Protein AF-0000000085042280 (afdb_homodimer)

Foldseek 3Di:
DVVVVVVVVVVVVVPPVPPVVLDADELQNLLVLLLVQPVVLVVLVVVLVVLVVQLVVLVVLQDKDKDKDKDKDWDAAFDQAPVPRDTDGDIWIKMKIKMKIKGWPAQLCLSVLSSLLSVLLSLLSVLVSLLVSVVLSLQLNLLLLQLVLLVVVLVLLVVLLVVLVVVLVLVVVCVVVVNDDPVQNVLSVVSNVVSVVSSVVSVVSSVVSLVSSCVSSVPPDSPSHHHDDPDPPDDPPPPVDPDDLVLLLVLLCVDRSNLVSLVSNLSSLVSVLSSLVSNQAKIKMKMKMKMFMAIQCCADPVRHGDDPVVRRVVRIDMDIDMDIDHDDDDPCVSVVVSVVSVVVSVVSVVVSVVVSVVSSVVSVVLSVVLVVLVVQLVVLVVQLVVLVVVLVVLVVCVSVVNDGPVSNSVSSVSNSVSVSSNSVSVSVNVSSVVVSCVSNVVCPHPSD/DVVVVVVVVVVVVVPPVVPVVLDADELQNLLVLLLVQPVVLVVLVVVLVVLVVQLVVLVVLQDKDKDKDKDKDWDAAFDQFPPPRHTDHDIWMKMKIKMKMKGWPAQLCLSVLSSLLSVLLSLLSVLVSLLVSVVLSLQLVLLLLQLVLLVVLLVLLVVLLVVLVVVLVLVVVCVVVVNDDPVQNVVSVVSNVVSVVSSVVSVVSSVVSLVSSCVSSVPPDSPSHHH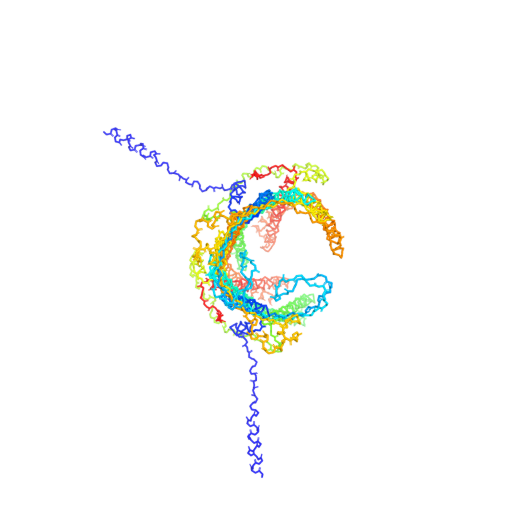DDPPPDDDVPCPVDPDDLVLLLVLLCVPRSNLVSLVSNLSSLVSVLSSLVSNQAKIKMKMKMKMFMAIQCCADPVRHGDDPVVRRVVRIDIDIDMDIGHDDDDPCVSVVVSVVSVVVSVVSVVVSVVVSVVSSVVSVVLSVVLVVLVVVLVVLVVQLVVLVVVLVVLVVCVSVVNDGPVSNSVSSVSNSVSVSSSSVSVSVNVSSVVVSCVSNVVCPHPSD

Nearest PDB structures (foldseek):
  2xmn-assembly1_C  TM=8.698E-01  e=1.577E-19  Escherichia coli K-12
  1ek9-assembly1_A  TM=8.732E-01  e=2.210E-19  Escherichia coli
  2wmz-assembly1_B  TM=8.559E-01  e=6.378E-19  Escherichia coli K-12
  2vdd-assembly1_A  TM=7.952E-01  e=4.599E-18  Escherichia coli K-12
  5ng5-assembly1_F  TM=7.543E-01  e=1.772E-17  Escherichia coli

Sequence (896 aa):
MALKLKAFLLLLSFFTLKVQAQSSWSLEECVAYAMVHNLEVKDFEYVSQSGKENYRQSIRNLLPRIDASTGYNINYGRSTDPFTNDVVTNEFFSNGYSLSSSIDLFQGFLKMNAIKTSRFIYEANLQETLQQKYLLAFRVMRAFYDVRFYEELVEVAKGQTEVSQANYSLVKRQIELGLKAGADLYESESLLLSDKLNLTQSENKLELAKLQLMQEMNLEDRDNFYVARKKQEDGFQQVFQAIHTDSIYQQAENFLPLLKAQEFRINAARKQIDVNRAYLYPSLSLYANIGTGYFQTTRDTLGNTIEFRNQIRDNTYRAVGLSLNIPISRGWSTRSRIKQSKIDLLRVENNFEIQKQTVYNDIQQLVVENKALQNEYAQSLQKVKAQELTFLIAQRRYEKGLISILELTSAKNLFSAAQNENLEVGLRLEVNNSTIDFYRGVSLFNIQMALKLKAFLLLLSFFTLKVQAQSSWSLEECVAYAMVHNLEVKDFEYVSQSGKENYRQSIRNLLPRIDASTGYNINYGRSTDPFTNDVVTNEFFSNGYSLSSSIDLFQGFLKMNAIKTSRFIYEANLQETLQQKYLLAFRVMRAFYDVRFYEELVEVAKGQTEVSQANYSLVKRQIELGLKAGADLYESESLLLSDKLNLTQSENKLELAKLQLMQEMNLEDRDNFYVARKKQEDGFQQVFQAIHTDSIYQQAENFLPLLKAQEFRINAARKQIDVNRAYLYPSLSLYANIGTGYFQTTRDTLGNTIEFRNQIRDNTYRAVGLSLNIPISRGWSTRSRIKQSKIDLLRVENNFEIQKQTVYNDIQQLVVENKALQNEYAQSLQKVKAQELTFLIAQRRYEKGLISILELTSAKNLFSAAQNENLEVGLRLEVNNSTIDFYRGVSLFNIQ

InterPro domains:
  IPR003423 Outer membrane efflux protein [PF02321] (48-215)
  IPR003423 Outer membrane efflux protein [PF02321] (249-428)
  IPR051906 Outer membrane protein TolC-like [PTHR30026] (8-426)

Organism: Cyclobacterium marinum (strain ATCC 25205 / DSM 745 / LMG 13164 / NCIMB 1802) (NCBI:txid880070)

Structure (mmCIF, N/CA/C/O backbone):
data_AF-0000000085042280-model_v1
#
loop_
_entity.id
_entity.type
_entity.pdbx_description
1 polymer 'Outer membrane efflux protein'
#
loop_
_atom_site.group_PDB
_atom_site.id
_atom_site.type_symbol
_atom_site.label_atom_id
_atom_site.label_alt_id
_atom_site.label_comp_id
_atom_site.label_asym_id
_atom_site.label_entity_id
_atom_site.label_seq_id
_atom_site.pdbx_PDB_ins_code
_atom_site.Cartn_x
_atom_site.Cartn_y
_atom_site.Cartn_z
_atom_site.occupancy
_atom_site.B_iso_or_equiv
_atom_site.auth_seq_id
_atom_site.auth_comp_id
_atom_site.auth_asym_id
_atom_site.auth_atom_id
_atom_site.pdbx_PDB_model_num
ATOM 1 N N . MET A 1 1 ? 68.188 2.35 35.125 1 42.44 1 MET A N 1
ATOM 2 C CA . MET A 1 1 ? 67.312 3.438 35.438 1 42.44 1 MET A CA 1
ATOM 3 C C . MET A 1 1 ? 66.812 4.16 34.156 1 42.44 1 MET A C 1
ATOM 5 O O . MET A 1 1 ? 65.688 4.648 34.094 1 42.44 1 MET A O 1
ATOM 9 N N . ALA A 1 2 ? 67.875 4.293 33.188 1 55.91 2 ALA A N 1
ATOM 10 C CA . ALA A 1 2 ? 67.688 5.047 31.953 1 55.91 2 ALA A CA 1
ATOM 11 C C . ALA A 1 2 ? 66.75 4.27 31 1 55.91 2 ALA A C 1
ATOM 13 O O . ALA A 1 2 ? 66 4.867 30.234 1 55.91 2 ALA A O 1
ATOM 14 N N . LEU A 1 3 ? 66.812 2.889 30.906 1 48.94 3 LEU A N 1
ATOM 15 C CA . LEU A 1 3 ? 65.938 2.109 30.047 1 48.94 3 LEU A CA 1
ATOM 16 C C . LEU A 1 3 ? 64.5 2.111 30.562 1 48.94 3 LEU A C 1
ATOM 18 O O . LEU A 1 3 ? 63.594 2.137 29.781 1 48.94 3 LEU A O 1
ATOM 22 N N . LYS A 1 4 ? 64.438 2.146 31.969 1 53.59 4 LYS A N 1
ATOM 23 C CA . LYS A 1 4 ? 63.062 2.195 32.531 1 53.59 4 LYS A CA 1
ATOM 24 C C . LYS A 1 4 ? 62.406 3.557 32.312 1 53.59 4 LYS A C 1
ATOM 26 O O . LYS A 1 4 ? 61.188 3.646 32.125 1 53.59 4 LYS A O 1
ATOM 31 N N . LEU A 1 5 ? 63.375 4.66 32.281 1 55.28 5 LEU A N 1
ATOM 32 C CA . LEU A 1 5 ? 62.812 5.973 32 1 55.28 5 LEU A CA 1
ATOM 33 C C . LEU A 1 5 ? 62.344 6.078 30.562 1 55.28 5 LEU A C 1
ATOM 35 O O . LEU A 1 5 ? 61.312 6.66 30.266 1 55.28 5 LEU A O 1
ATOM 39 N N . LYS A 1 6 ? 63.156 5.461 29.531 1 58.25 6 LYS A N 1
ATOM 40 C CA . LYS A 1 6 ? 62.781 5.508 28.125 1 58.25 6 LYS A CA 1
ATOM 41 C C . LYS A 1 6 ? 61.531 4.668 27.859 1 58.25 6 LYS A C 1
ATOM 43 O O . LYS A 1 6 ? 60.656 5.055 27.062 1 58.25 6 LYS A O 1
ATOM 48 N N . ALA A 1 7 ? 61.469 3.604 28.594 1 56.84 7 ALA A N 1
ATOM 49 C CA . ALA A 1 7 ? 60.25 2.791 28.453 1 56.84 7 ALA A CA 1
ATOM 50 C C . ALA A 1 7 ? 59.062 3.504 29.047 1 56.84 7 ALA A C 1
ATOM 52 O O . ALA A 1 7 ? 57.969 3.441 28.484 1 56.84 7 ALA A O 1
ATOM 53 N N . PHE A 1 8 ? 59.375 4.211 30.25 1 52.81 8 PHE A N 1
ATOM 54 C CA . PHE A 1 8 ? 58.281 4.961 30.859 1 52.81 8 PHE A CA 1
ATOM 55 C C . PHE A 1 8 ? 57.875 6.133 29.984 1 52.81 8 PHE A C 1
ATOM 57 O O . PHE A 1 8 ? 56.688 6.402 29.812 1 52.81 8 PHE A O 1
ATOM 64 N N . LEU A 1 9 ? 58.969 6.789 29.375 1 54.84 9 LEU A N 1
ATOM 65 C CA . LEU A 1 9 ? 58.625 7.887 28.469 1 54.84 9 LEU A CA 1
ATOM 66 C C . LEU A 1 9 ? 57.938 7.367 27.219 1 54.84 9 LEU A C 1
ATOM 68 O O . LEU A 1 9 ? 57 8 26.703 1 54.84 9 LEU A O 1
ATOM 72 N N . LEU A 1 10 ? 58.344 6.176 26.656 1 54.81 10 LEU A N 1
ATOM 73 C CA . LEU A 1 10 ? 57.625 5.59 25.531 1 54.81 10 LEU A CA 1
ATOM 74 C C . LEU A 1 10 ? 56.219 5.191 25.953 1 54.81 10 LEU A C 1
ATOM 76 O O . LEU A 1 10 ? 55.25 5.352 25.172 1 54.81 10 LEU A O 1
ATOM 80 N N . LEU A 1 11 ? 56.125 4.684 27.219 1 52.94 11 LEU A N 1
ATOM 81 C CA . LEU A 1 11 ? 54.781 4.336 27.688 1 52.94 11 LEU A CA 1
ATOM 82 C C . LEU A 1 11 ? 53.938 5.586 27.891 1 52.94 11 LEU A C 1
ATOM 84 O O . LEU A 1 11 ? 52.75 5.578 27.641 1 52.94 11 LEU A O 1
ATOM 88 N N . LEU A 1 12 ? 54.656 6.656 28.391 1 48.94 12 LEU A N 1
ATOM 89 C CA . LEU A 1 12 ? 53.875 7.887 28.547 1 48.94 12 LEU A CA 1
ATOM 90 C C . LEU A 1 12 ? 53.438 8.438 27.203 1 48.94 12 LEU A C 1
ATOM 92 O O . LEU A 1 12 ? 52.406 9.117 27.109 1 48.94 12 LEU A O 1
ATOM 96 N N . SER A 1 13 ? 54.344 8.242 26.141 1 49.34 13 SER A N 1
ATOM 97 C CA . SER A 1 13 ? 53.938 8.82 24.875 1 49.34 13 SER A CA 1
ATOM 98 C C . SER A 1 13 ? 52.688 8.141 24.344 1 49.34 13 SER A C 1
ATOM 100 O O . SER A 1 13 ? 52 8.68 23.469 1 49.34 13 SER A O 1
ATOM 102 N N . PHE A 1 14 ? 52.531 6.871 24.688 1 48.53 14 PHE A N 1
ATOM 103 C CA . PHE A 1 14 ? 51.375 6.238 24.078 1 48.53 14 PHE A CA 1
ATOM 104 C C . PHE A 1 14 ? 50.094 6.734 24.734 1 48.53 14 PHE A C 1
ATOM 106 O O . PHE A 1 14 ? 49 6.32 24.359 1 48.53 14 PHE A O 1
ATOM 113 N N . PHE A 1 15 ? 50.312 7.254 25.984 1 40.38 15 PHE A N 1
ATOM 114 C CA . PHE A 1 15 ? 49.031 7.754 26.484 1 40.38 15 PHE A CA 1
ATOM 115 C C . PHE A 1 15 ? 48.625 9.016 25.75 1 40.38 15 PHE A C 1
ATOM 117 O O . PHE A 1 15 ? 48.844 10.133 26.234 1 40.38 15 PHE A O 1
ATOM 124 N N . THR A 1 16 ? 49.031 9.195 24.484 1 39.69 16 THR A N 1
ATOM 125 C CA . THR A 1 16 ? 48.25 10.242 23.859 1 39.69 16 THR A CA 1
ATOM 126 C C . THR A 1 16 ? 46.781 10.117 24.234 1 39.69 16 THR A C 1
ATOM 128 O O . THR A 1 16 ? 46.156 9.07 24 1 39.69 16 THR A O 1
ATOM 131 N N . LEU A 1 17 ? 46.438 10.711 25.344 1 38.81 17 LEU A N 1
ATOM 132 C CA . LEU A 1 17 ? 45.031 11 25.578 1 38.81 17 LEU A CA 1
ATOM 133 C C . LEU A 1 17 ? 44.312 11.391 24.281 1 38.81 17 LEU A C 1
ATOM 135 O O . LEU A 1 17 ? 44.719 12.359 23.625 1 38.81 17 LEU A O 1
ATOM 139 N N . LYS A 1 18 ? 43.938 10.445 23.516 1 38.09 18 LYS A N 1
ATOM 140 C CA . LYS A 1 18 ? 42.906 10.828 22.578 1 38.09 18 LYS A CA 1
ATOM 141 C C . LYS A 1 18 ? 41.938 11.828 23.219 1 38.09 18 LYS A C 1
ATOM 143 O O . LYS A 1 18 ? 41.156 11.469 24.125 1 38.09 18 LYS A O 1
ATOM 148 N N . VAL A 1 19 ? 42.344 12.945 23.578 1 36.34 19 VAL A N 1
ATOM 149 C CA . VAL A 1 19 ? 41.25 13.914 23.719 1 36.34 19 VAL A CA 1
ATOM 150 C C . VAL A 1 19 ? 40.156 13.586 22.719 1 36.34 19 VAL A C 1
ATOM 152 O O . VAL A 1 19 ? 40.344 13.695 21.5 1 36.34 19 VAL A O 1
ATOM 155 N N . GLN A 1 20 ? 39.469 12.516 22.938 1 39.38 20 GLN A N 1
ATOM 156 C CA . GLN A 1 20 ? 38.219 12.391 22.203 1 39.38 20 GLN A CA 1
ATOM 157 C C . GLN A 1 20 ? 37.562 13.75 22.031 1 39.38 20 GLN A C 1
ATOM 159 O O . GLN A 1 20 ? 37.094 14.344 23 1 39.38 20 GLN A O 1
ATOM 164 N N . ALA A 1 21 ? 38.219 14.656 21.328 1 39.91 21 ALA A N 1
ATOM 165 C CA . ALA A 1 21 ? 37.438 15.836 20.906 1 39.91 21 ALA A CA 1
ATOM 166 C C . ALA A 1 21 ? 35.938 15.562 20.922 1 39.91 21 ALA A C 1
ATOM 168 O O . ALA A 1 21 ? 35.5 14.516 20.453 1 39.91 21 ALA A O 1
ATOM 169 N N . GLN A 1 22 ? 35.219 15.875 21.922 1 49.44 22 GLN A N 1
ATOM 170 C CA . GLN A 1 22 ? 33.781 15.875 21.906 1 49.44 22 GLN A CA 1
ATOM 171 C C . GLN A 1 22 ? 33.25 16.094 20.5 1 49.44 22 GLN A C 1
ATOM 173 O O . GLN A 1 22 ? 33.312 17.203 19.969 1 49.44 22 GLN A O 1
ATOM 178 N N . SER A 1 23 ? 33.406 15.25 19.594 1 57.81 23 SER A N 1
ATOM 179 C CA . SER A 1 23 ? 33.25 15.312 18.141 1 57.81 23 SER A CA 1
ATOM 180 C C . SER A 1 23 ? 31.875 15.812 17.75 1 57.81 23 SER A C 1
ATOM 182 O O . SER A 1 23 ? 30.859 15.242 18.156 1 57.81 23 SER A O 1
ATOM 184 N N . SER A 1 24 ? 31.672 17.016 17.594 1 81.12 24 SER A N 1
ATOM 185 C CA . SER A 1 24 ? 30.469 17.656 17.047 1 81.12 24 SER A CA 1
ATOM 186 C C . SER A 1 24 ? 30.062 17.016 15.719 1 81.12 24 SER A C 1
ATOM 188 O O . SER A 1 24 ? 30.922 16.75 14.867 1 81.12 24 SER A O 1
ATOM 190 N N . TRP A 1 25 ? 28.891 16.453 15.719 1 87.06 25 TRP A N 1
ATOM 191 C CA . TRP A 1 25 ? 28.344 15.773 14.547 1 87.06 25 TRP A CA 1
ATOM 192 C C . TRP A 1 25 ? 27.797 16.766 13.531 1 87.06 25 TRP A C 1
ATOM 194 O O . TRP A 1 25 ? 26.984 17.625 13.867 1 87.06 25 TRP A O 1
ATOM 204 N N . SER A 1 26 ? 28.375 16.719 12.344 1 89.56 26 SER A N 1
ATOM 205 C CA . SER A 1 26 ? 27.766 17.469 11.234 1 89.56 26 SER A CA 1
ATOM 206 C C . SER A 1 26 ? 26.594 16.703 10.641 1 89.56 26 SER A C 1
ATOM 208 O O . SER A 1 26 ? 26.406 15.516 10.922 1 89.56 26 SER A O 1
ATOM 210 N N . LEU A 1 27 ? 25.781 17.406 9.898 1 90.31 27 LEU A N 1
ATOM 211 C CA . LEU A 1 27 ? 24.656 16.766 9.25 1 90.31 27 LEU A CA 1
ATOM 212 C C . LEU A 1 27 ? 25.109 15.594 8.375 1 90.31 27 LEU A C 1
ATOM 214 O O . LEU A 1 27 ? 24.516 14.508 8.422 1 90.31 27 LEU A O 1
ATOM 218 N N . GLU A 1 28 ? 26.188 15.734 7.598 1 89 28 GLU A N 1
ATOM 219 C CA . GLU A 1 28 ? 26.703 14.703 6.699 1 89 28 GLU A CA 1
ATOM 220 C C . GLU A 1 28 ? 27.156 13.477 7.48 1 89 28 GLU A C 1
ATOM 222 O O . GLU A 1 28 ? 26.938 12.344 7.047 1 89 28 GLU A O 1
ATOM 227 N N . GLU A 1 29 ? 27.75 13.742 8.586 1 90.06 29 GLU A N 1
ATOM 228 C CA . GLU A 1 29 ? 28.234 12.641 9.422 1 90.06 29 GLU A CA 1
ATOM 229 C C . GLU A 1 29 ? 27.062 11.867 10.031 1 90.06 29 GLU A C 1
ATOM 231 O O . GLU A 1 29 ? 27.109 10.641 10.133 1 90.06 29 GLU A O 1
ATOM 236 N N . CYS A 1 30 ? 26.047 12.633 10.445 1 93.12 30 CYS A N 1
ATOM 237 C CA . CYS A 1 30 ? 24.875 11.984 11.008 1 93.12 30 CYS A CA 1
ATOM 238 C C . CYS A 1 30 ? 24.188 11.094 9.977 1 93.12 30 CYS A C 1
ATOM 240 O O . CYS A 1 30 ? 23.844 9.945 10.273 1 93.12 30 CYS A O 1
ATOM 242 N N . VAL A 1 31 ? 24.109 11.57 8.773 1 93.31 31 VAL A N 1
ATOM 243 C CA . VAL A 1 31 ? 23.453 10.828 7.699 1 93.31 31 VAL A CA 1
ATOM 244 C C . VAL A 1 31 ? 24.281 9.602 7.34 1 93.31 31 VAL A C 1
ATOM 246 O O . VAL A 1 31 ? 23.734 8.5 7.18 1 93.31 31 VAL A O 1
ATOM 249 N N . ALA A 1 32 ? 25.609 9.734 7.227 1 91.75 32 ALA A N 1
ATOM 250 C CA . ALA A 1 32 ? 26.5 8.625 6.879 1 91.75 32 ALA A CA 1
ATOM 251 C C . ALA A 1 32 ? 26.422 7.52 7.922 1 91.75 32 ALA A C 1
ATOM 253 O O . ALA A 1 32 ? 26.391 6.332 7.578 1 91.75 32 ALA A O 1
ATOM 254 N N . TYR A 1 33 ? 26.422 7.973 9.172 1 91.81 33 TYR A N 1
ATOM 255 C CA . TYR A 1 33 ? 26.328 6.992 10.242 1 91.81 33 TYR A CA 1
ATOM 256 C C . TYR A 1 33 ? 25.016 6.23 10.18 1 91.81 33 TYR A C 1
ATOM 258 O O . TYR A 1 33 ? 24.984 5.008 10.32 1 91.81 33 TYR A O 1
ATOM 266 N N . ALA A 1 34 ? 23.875 6.906 9.977 1 94.69 34 ALA A N 1
ATOM 267 C CA . ALA A 1 34 ? 22.547 6.309 9.93 1 94.69 34 ALA A CA 1
ATOM 268 C C . ALA A 1 34 ? 22.438 5.309 8.781 1 94.69 34 ALA A C 1
ATOM 270 O O . ALA A 1 34 ? 21.812 4.254 8.922 1 94.69 34 ALA A O 1
ATOM 271 N N . MET A 1 35 ? 23.125 5.605 7.707 1 92.88 35 MET A N 1
ATOM 272 C CA . MET A 1 35 ? 23.062 4.781 6.504 1 92.88 35 MET A CA 1
ATOM 273 C C . MET A 1 35 ? 23.625 3.387 6.77 1 92.88 35 MET A C 1
ATOM 275 O O . MET A 1 35 ? 23.125 2.4 6.219 1 92.88 35 MET A O 1
ATOM 279 N N . VAL A 1 36 ? 24.562 3.32 7.594 1 90.69 36 VAL A N 1
ATOM 280 C CA . VAL A 1 36 ? 25.281 2.068 7.824 1 90.69 36 VAL A CA 1
ATOM 281 C C . VAL A 1 36 ? 24.594 1.286 8.945 1 90.69 36 VAL A C 1
ATOM 283 O O . VAL A 1 36 ? 24.594 0.053 8.93 1 90.69 36 VAL A O 1
ATOM 286 N N . HIS A 1 37 ? 23.891 2.02 9.859 1 92.69 37 HIS A N 1
ATOM 287 C CA . HIS A 1 37 ? 23.484 1.354 11.086 1 92.69 37 HIS A CA 1
ATOM 288 C C . HIS A 1 37 ? 21.969 1.209 11.156 1 92.69 37 HIS A C 1
ATOM 290 O O . HIS A 1 37 ? 21.438 0.596 12.086 1 92.69 37 HIS A O 1
ATOM 296 N N . ASN A 1 38 ? 21.266 1.688 10.172 1 94.38 38 ASN A N 1
ATOM 297 C CA . ASN A 1 38 ? 19.812 1.634 10.227 1 94.38 38 ASN A CA 1
ATOM 298 C C . ASN A 1 38 ? 19.281 0.242 9.883 1 94.38 38 ASN A C 1
ATOM 300 O O . ASN A 1 38 ? 19.594 -0.292 8.812 1 94.38 38 ASN A O 1
ATOM 304 N N . LEU A 1 39 ? 18.406 -0.304 10.727 1 94.5 39 LEU A N 1
ATOM 305 C CA . LEU A 1 39 ? 17.938 -1.681 10.602 1 94.5 39 LEU A CA 1
ATOM 306 C C . LEU A 1 39 ? 16.906 -1.802 9.484 1 94.5 39 LEU A C 1
ATOM 308 O O . LEU A 1 39 ? 16.797 -2.85 8.852 1 94.5 39 LEU A O 1
ATOM 312 N N . GLU A 1 40 ? 16.109 -0.851 9.297 1 94.5 40 GLU A N 1
ATOM 313 C CA . GLU A 1 40 ? 15.125 -0.876 8.219 1 94.5 40 GLU A CA 1
ATOM 314 C C . GLU A 1 40 ? 15.797 -0.929 6.852 1 94.5 40 GLU A C 1
ATOM 316 O O . GLU A 1 40 ? 15.344 -1.644 5.957 1 94.5 40 GLU A O 1
ATOM 321 N N . VAL A 1 41 ? 16.844 -0.113 6.668 1 95.38 41 VAL A N 1
ATOM 322 C CA . VAL A 1 41 ? 17.609 -0.142 5.426 1 95.38 41 VAL A CA 1
ATOM 323 C C . VAL A 1 41 ? 18.219 -1.527 5.223 1 95.38 41 VAL A C 1
ATOM 325 O O . VAL A 1 41 ? 18.219 -2.055 4.109 1 95.38 41 VAL A O 1
ATOM 328 N N . LYS A 1 42 ? 18.688 -2.135 6.262 1 95.19 42 LYS A N 1
ATOM 329 C CA . LYS A 1 42 ? 19.25 -3.475 6.188 1 95.19 42 LYS A CA 1
ATOM 330 C C . LYS A 1 42 ? 18.219 -4.488 5.707 1 95.19 42 LYS A C 1
ATOM 332 O O . LYS A 1 42 ? 18.547 -5.398 4.941 1 95.19 42 LYS A O 1
ATOM 337 N N . ASP A 1 43 ? 17.031 -4.367 6.219 1 96.88 43 ASP A N 1
ATOM 338 C CA . ASP A 1 43 ? 15.969 -5.262 5.781 1 96.88 43 ASP A CA 1
ATOM 339 C C . ASP A 1 43 ? 15.75 -5.168 4.273 1 96.88 43 ASP A C 1
ATOM 341 O O . ASP A 1 43 ? 15.555 -6.188 3.605 1 96.88 43 ASP A O 1
ATOM 345 N N . PHE A 1 44 ? 15.758 -3.967 3.682 1 96.75 44 PHE A N 1
ATOM 346 C CA . PHE A 1 44 ? 15.625 -3.787 2.242 1 96.75 44 PHE A CA 1
ATOM 347 C C . PHE A 1 44 ? 16.812 -4.406 1.506 1 96.75 44 PHE A C 1
ATOM 349 O O . PHE A 1 44 ? 16.641 -4.949 0.413 1 96.75 44 PHE A O 1
ATOM 356 N N . GLU A 1 45 ? 17.969 -4.324 2.096 1 96.56 45 GLU A N 1
ATOM 357 C CA . GLU A 1 45 ? 19.141 -4.965 1.511 1 96.56 45 GLU A CA 1
ATOM 358 C C . GLU A 1 45 ? 18.969 -6.48 1.452 1 96.56 45 GLU A C 1
ATOM 360 O O . GLU A 1 45 ? 19.359 -7.117 0.47 1 96.56 45 GLU A O 1
ATOM 365 N N . TYR A 1 46 ? 18.375 -7.07 2.523 1 97.38 46 TYR A N 1
ATOM 366 C CA . TYR A 1 46 ? 18.125 -8.508 2.525 1 97.38 46 TYR A CA 1
ATOM 367 C C . TYR A 1 46 ? 17.125 -8.883 1.436 1 97.38 46 TYR A C 1
ATOM 369 O O . TYR A 1 46 ? 17.266 -9.922 0.792 1 97.38 46 TYR A O 1
ATOM 377 N N . VAL A 1 47 ? 16.172 -8.047 1.227 1 97.06 47 VAL A N 1
ATOM 378 C CA . VAL A 1 47 ? 15.203 -8.289 0.163 1 97.06 47 VAL A CA 1
ATOM 379 C C . VAL A 1 47 ? 15.906 -8.266 -1.192 1 97.06 47 VAL A C 1
ATOM 381 O O . VAL A 1 47 ? 15.633 -9.094 -2.061 1 97.06 47 VAL A O 1
ATOM 384 N N . SER A 1 48 ? 16.828 -7.32 -1.388 1 97.31 48 SER A N 1
ATOM 385 C CA . SER A 1 48 ? 17.609 -7.246 -2.623 1 97.31 48 SER A CA 1
ATOM 386 C C . SER A 1 48 ? 18.453 -8.5 -2.816 1 97.31 48 SER A C 1
ATOM 388 O O . SER A 1 48 ? 18.562 -9.016 -3.93 1 97.31 48 SER A O 1
ATOM 390 N N . GLN A 1 49 ? 19 -9.039 -1.74 1 97.81 49 GLN A N 1
ATOM 391 C CA . GLN A 1 49 ? 19.797 -10.258 -1.805 1 97.81 49 GLN A CA 1
ATOM 392 C C . GLN A 1 49 ? 18.922 -11.461 -2.178 1 97.81 49 GLN A C 1
ATOM 394 O O . GLN A 1 49 ? 19.344 -12.32 -2.957 1 97.81 49 GLN A O 1
ATOM 399 N N . SER A 1 50 ? 17.781 -11.461 -1.549 1 98.19 50 SER A N 1
ATOM 400 C CA . SER A 1 50 ? 16.828 -12.508 -1.906 1 98.19 50 SER A CA 1
ATOM 401 C C . SER A 1 50 ? 16.469 -12.453 -3.387 1 98.19 50 SER A C 1
ATOM 403 O O . SER A 1 50 ? 16.422 -13.477 -4.062 1 98.19 50 SER A O 1
ATOM 405 N N . GLY A 1 51 ? 16.234 -11.203 -3.855 1 97.75 51 GLY A N 1
ATOM 406 C CA . GLY A 1 51 ? 15.969 -11.023 -5.273 1 97.75 51 GLY A CA 1
ATOM 407 C C . GLY A 1 51 ? 17.125 -11.445 -6.16 1 97.75 51 GLY A C 1
ATOM 408 O O . GLY A 1 51 ? 16.922 -12.047 -7.215 1 97.75 51 GLY A O 1
ATOM 409 N N . LYS A 1 52 ? 18.297 -11.18 -5.758 1 98.12 52 LYS A N 1
ATOM 410 C CA . LYS A 1 52 ? 19.5 -11.586 -6.488 1 98.12 52 LYS A CA 1
ATOM 411 C C . LYS A 1 52 ? 19.578 -13.102 -6.605 1 98.12 52 LYS A C 1
ATOM 413 O O . LYS A 1 52 ? 19.891 -13.633 -7.676 1 98.12 52 LYS A O 1
ATOM 418 N N . GLU A 1 53 ? 19.281 -13.766 -5.531 1 98.31 53 GLU A N 1
ATOM 419 C CA . GLU A 1 53 ? 19.312 -15.227 -5.551 1 98.31 53 GLU A CA 1
ATOM 420 C C . GLU A 1 53 ? 18.25 -15.797 -6.477 1 98.31 53 GLU A C 1
ATOM 422 O O . GLU A 1 53 ? 18.484 -16.766 -7.188 1 98.31 53 GLU A O 1
ATOM 427 N N . ASN A 1 54 ? 17.094 -15.188 -6.473 1 98.44 54 ASN A N 1
ATOM 428 C CA . ASN A 1 54 ? 16.047 -15.602 -7.402 1 98.44 54 ASN A CA 1
ATOM 429 C C . ASN A 1 54 ? 16.484 -15.43 -8.852 1 98.44 54 ASN A C 1
ATOM 431 O O . ASN A 1 54 ? 16.219 -16.297 -9.688 1 98.44 54 ASN A O 1
ATOM 435 N N . TYR A 1 55 ? 17.172 -14.336 -9.148 1 98.25 55 TYR A N 1
ATOM 436 C CA . TYR A 1 55 ? 17.703 -14.078 -10.492 1 98.25 55 TYR A CA 1
ATOM 437 C C . TYR A 1 55 ? 18.75 -15.117 -10.875 1 98.25 55 TYR A C 1
ATOM 439 O O . TYR A 1 55 ? 18.688 -15.695 -11.961 1 98.25 55 TYR A O 1
ATOM 447 N N . ARG A 1 56 ? 19.578 -15.469 -9.922 1 98.44 56 ARG A N 1
ATOM 448 C CA . ARG A 1 56 ? 20.609 -16.469 -10.164 1 98.44 56 ARG A CA 1
ATOM 449 C C . ARG A 1 56 ? 20 -17.844 -10.398 1 98.44 56 ARG A C 1
ATOM 451 O O . ARG A 1 56 ? 20.453 -18.594 -11.273 1 98.44 56 ARG A O 1
ATOM 458 N N . GLN A 1 57 ? 19 -18.109 -9.617 1 98.19 57 GLN A N 1
ATOM 459 C CA . GLN A 1 57 ? 18.344 -19.406 -9.773 1 98.19 57 GLN A CA 1
ATOM 460 C C . GLN A 1 57 ? 17.625 -19.5 -11.117 1 98.19 57 GLN A C 1
ATOM 462 O O . GLN A 1 57 ? 17.609 -20.562 -11.734 1 98.19 57 GLN A O 1
ATOM 467 N N . SER A 1 58 ? 17.016 -18.422 -11.523 1 98.12 58 SER A N 1
ATOM 468 C CA . SER A 1 58 ? 16.328 -18.438 -12.812 1 98.12 58 SER A CA 1
ATOM 469 C C . SER A 1 58 ? 17.297 -18.781 -13.945 1 98.12 58 SER A C 1
ATOM 471 O O . SER A 1 58 ? 16.906 -19.422 -14.93 1 98.12 58 SER A O 1
ATOM 473 N N . ILE A 1 59 ? 18.578 -18.406 -13.867 1 97.88 59 ILE A N 1
ATOM 474 C CA . ILE A 1 59 ? 19.594 -18.75 -14.844 1 97.88 59 ILE A CA 1
ATOM 475 C C . ILE A 1 59 ? 19.953 -20.234 -14.703 1 97.88 59 ILE A C 1
ATOM 477 O O . ILE A 1 59 ? 20.031 -20.953 -15.695 1 97.88 59 ILE A O 1
ATOM 481 N N . ARG A 1 60 ? 20.016 -20.703 -13.391 1 97.75 60 ARG A N 1
ATOM 482 C CA . ARG A 1 60 ? 20.406 -22.078 -13.133 1 97.75 60 ARG A CA 1
ATOM 483 C C . ARG A 1 60 ? 19.312 -23.047 -13.57 1 97.75 60 ARG A C 1
ATOM 485 O O . ARG A 1 60 ? 19.578 -24.25 -13.758 1 97.75 60 ARG A O 1
ATOM 492 N N . ASN A 1 61 ? 18.094 -22.547 -13.828 1 96.69 61 ASN A N 1
ATOM 493 C CA . ASN A 1 61 ? 17 -23.391 -14.305 1 96.69 61 ASN A CA 1
ATOM 494 C C . ASN A 1 61 ? 17.234 -23.844 -15.734 1 96.69 61 ASN A C 1
ATOM 496 O O . ASN A 1 61 ? 16.531 -24.734 -16.234 1 96.69 61 ASN A O 1
ATOM 500 N N . LEU A 1 62 ? 18.281 -23.312 -16.422 1 96.88 62 LEU A N 1
ATOM 501 C CA . LEU A 1 62 ? 18.641 -23.734 -17.781 1 96.88 62 LEU A CA 1
ATOM 502 C C . LEU A 1 62 ? 19.484 -25 -17.766 1 96.88 62 LEU A C 1
ATOM 504 O O . LEU A 1 62 ? 19.656 -25.641 -18.797 1 96.88 62 LEU A O 1
ATOM 508 N N . LEU A 1 63 ? 19.922 -25.406 -16.562 1 96.5 63 LEU A N 1
ATOM 509 C CA . LEU A 1 63 ? 20.781 -26.578 -16.438 1 96.5 63 LEU A CA 1
ATOM 510 C C . LEU A 1 63 ? 19.969 -27.875 -16.469 1 96.5 63 LEU A C 1
ATOM 512 O O . LEU A 1 63 ? 18.797 -27.875 -16.109 1 96.5 63 LEU A O 1
ATOM 516 N N . PRO A 1 64 ? 20.578 -29.047 -16.906 1 96.25 64 PRO A N 1
ATOM 517 C CA . PRO A 1 64 ? 19.859 -30.328 -16.891 1 96.25 64 PRO A CA 1
ATOM 518 C C . PRO A 1 64 ? 19.562 -30.828 -15.477 1 96.25 64 PRO A C 1
ATOM 520 O O . PRO A 1 64 ? 20.266 -30.438 -14.531 1 96.25 64 PRO A O 1
ATOM 523 N N . ARG A 1 65 ? 18.656 -31.562 -15.375 1 94.81 65 ARG A N 1
ATOM 524 C CA . ARG A 1 65 ? 18.344 -32.312 -14.156 1 94.81 65 ARG A CA 1
ATOM 525 C C . ARG A 1 65 ? 18.875 -33.719 -14.219 1 94.81 65 ARG A C 1
ATOM 527 O O . ARG A 1 65 ? 18.719 -34.406 -15.227 1 94.81 65 ARG A O 1
ATOM 534 N N . ILE A 1 66 ? 19.438 -34.094 -13.18 1 96.88 66 ILE A N 1
ATOM 535 C CA . ILE A 1 66 ? 19.953 -35.469 -13.094 1 96.88 66 ILE A CA 1
ATOM 536 C C . ILE A 1 66 ? 19.453 -36.125 -11.812 1 96.88 66 ILE A C 1
ATOM 538 O O . ILE A 1 66 ? 19.625 -35.562 -10.719 1 96.88 66 ILE A O 1
ATOM 542 N N . ASP A 1 67 ? 18.875 -37.344 -11.977 1 96.88 67 ASP A N 1
ATOM 543 C CA . ASP A 1 67 ? 18.344 -38.094 -10.836 1 96.88 67 ASP A CA 1
ATOM 544 C C . ASP A 1 67 ? 18.766 -39.562 -10.898 1 96.88 67 ASP A C 1
ATOM 546 O O . ASP A 1 67 ? 18.828 -40.156 -11.977 1 96.88 67 ASP A O 1
ATOM 550 N N . ALA A 1 68 ? 19.078 -40.031 -9.766 1 96.25 68 ALA A N 1
ATOM 551 C CA . ALA A 1 68 ? 19.359 -41.469 -9.625 1 96.25 68 ALA A CA 1
ATOM 552 C C . ALA A 1 68 ? 18.312 -42.156 -8.758 1 96.25 68 ALA A C 1
ATOM 554 O O . ALA A 1 68 ? 17.781 -41.562 -7.816 1 96.25 68 ALA A O 1
ATOM 555 N N . SER A 1 69 ? 17.984 -43.375 -9.266 1 96.25 69 SER A N 1
ATOM 556 C CA . SER A 1 69 ? 17.016 -44.156 -8.484 1 96.25 69 SER A CA 1
ATOM 557 C C . SER A 1 69 ? 17.422 -45.625 -8.391 1 96.25 69 SER A C 1
ATOM 559 O O . SER A 1 69 ? 18.094 -46.156 -9.289 1 96.25 69 SER A O 1
ATOM 561 N N . THR A 1 70 ? 17.062 -46.219 -7.23 1 93.31 70 THR A N 1
ATOM 562 C CA . THR A 1 70 ? 17.234 -47.656 -7.016 1 93.31 70 THR A CA 1
ATOM 563 C C . THR A 1 70 ? 16.031 -48.219 -6.258 1 93.31 70 THR A C 1
ATOM 565 O O . THR A 1 70 ? 15.359 -47.5 -5.516 1 93.31 70 THR A O 1
ATOM 568 N N . GLY A 1 71 ? 15.719 -49.5 -6.715 1 92.25 71 GLY A N 1
ATOM 569 C CA . GLY A 1 71 ? 14.625 -50.188 -6.043 1 92.25 71 GLY A CA 1
ATOM 570 C C . GLY A 1 71 ? 14.93 -51.656 -5.77 1 92.25 71 GLY A C 1
ATOM 571 O O . GLY A 1 71 ? 15.688 -52.281 -6.508 1 92.25 71 GLY A O 1
ATOM 572 N N . TYR A 1 72 ? 14.414 -52.031 -4.605 1 91.94 72 TYR A N 1
ATOM 573 C CA . TYR A 1 72 ? 14.453 -53.438 -4.227 1 91.94 72 TYR A CA 1
ATOM 574 C C . TYR A 1 72 ? 13.047 -53.969 -3.982 1 91.94 72 TYR A C 1
ATOM 576 O O . TYR A 1 72 ? 12.367 -53.531 -3.041 1 91.94 72 TYR A O 1
ATOM 584 N N . ASN A 1 73 ? 12.688 -54.906 -4.895 1 92.75 73 ASN A N 1
ATOM 585 C CA . ASN A 1 73 ? 11.328 -55.438 -4.84 1 92.75 73 ASN A CA 1
ATOM 586 C C . ASN A 1 73 ? 11.328 -56.938 -4.668 1 92.75 73 ASN A C 1
ATOM 588 O O . ASN A 1 73 ? 12.133 -57.656 -5.285 1 92.75 73 ASN A O 1
ATOM 592 N N . ILE A 1 74 ? 10.43 -57.375 -3.803 1 92.44 74 ILE A N 1
ATOM 593 C CA . ILE A 1 74 ? 10.164 -58.812 -3.666 1 92.44 74 ILE A CA 1
ATOM 594 C C . ILE A 1 74 ? 8.734 -59.125 -4.113 1 92.44 74 ILE A C 1
ATOM 596 O O . ILE A 1 74 ? 7.781 -58.531 -3.598 1 92.44 74 ILE A O 1
ATOM 600 N N . ASN A 1 75 ? 8.625 -59.906 -5.094 1 91.62 75 ASN A N 1
ATOM 601 C CA . ASN A 1 75 ? 7.324 -60.312 -5.625 1 91.62 75 ASN A CA 1
ATOM 602 C C . ASN A 1 75 ? 6.918 -61.688 -5.121 1 91.62 75 ASN A C 1
ATOM 604 O O . ASN A 1 75 ? 7.723 -62.625 -5.141 1 91.62 75 ASN A O 1
ATOM 608 N N . TYR A 1 76 ? 5.648 -61.625 -4.68 1 91.31 76 TYR A N 1
ATOM 609 C CA . TYR A 1 76 ? 5.055 -62.875 -4.211 1 91.31 76 TYR A CA 1
ATOM 610 C C . TYR A 1 76 ? 3.893 -63.312 -5.102 1 91.31 76 TYR A C 1
ATOM 612 O O . TYR A 1 76 ? 3.104 -62.469 -5.543 1 91.31 76 TYR A O 1
ATOM 620 N N . GLY A 1 77 ? 3.717 -64.5 -5.352 1 88.62 77 GLY A N 1
ATOM 621 C CA . GLY A 1 77 ? 2.631 -65 -6.168 1 88.62 77 GLY A CA 1
ATOM 622 C C . GLY A 1 77 ? 2.855 -64.812 -7.652 1 88.62 77 GLY A C 1
ATOM 623 O O . GLY A 1 77 ? 3.994 -64.875 -8.125 1 88.62 77 GLY A O 1
ATOM 624 N N . ARG A 1 78 ? 1.779 -64.75 -8.492 1 89.12 78 ARG A N 1
ATOM 625 C CA . ARG A 1 78 ? 1.853 -64.625 -9.945 1 89.12 78 ARG A CA 1
ATOM 626 C C . ARG A 1 78 ? 2.371 -63.25 -10.352 1 89.12 78 ARG A C 1
ATOM 628 O O . ARG A 1 78 ? 1.768 -62.219 -10.008 1 89.12 78 ARG A O 1
ATOM 635 N N . SER A 1 79 ? 3.545 -63.312 -10.914 1 87.06 79 SER A N 1
ATOM 636 C CA . SER A 1 79 ? 4.148 -62.062 -11.352 1 87.06 79 SER A CA 1
ATOM 637 C C . SER A 1 79 ? 4.887 -62.25 -12.672 1 87.06 79 SER A C 1
ATOM 639 O O . SER A 1 79 ? 5.25 -63.375 -13.047 1 87.06 79 SER A O 1
ATOM 641 N N . THR A 1 80 ? 5.047 -61.188 -13.422 1 81.75 80 THR A N 1
ATOM 642 C CA . THR A 1 80 ? 5.809 -61.219 -14.672 1 81.75 80 THR A CA 1
ATOM 643 C C . THR A 1 80 ? 7.305 -61.094 -14.391 1 81.75 80 THR A C 1
ATOM 645 O O . THR A 1 80 ? 7.734 -60.156 -13.703 1 81.75 80 THR A O 1
ATOM 648 N N . ASP A 1 81 ? 7.988 -62.031 -14.93 1 79.88 81 ASP A N 1
ATOM 649 C CA . ASP A 1 81 ? 9.445 -61.969 -14.836 1 79.88 81 ASP A CA 1
ATOM 650 C C . ASP A 1 81 ? 9.984 -60.75 -15.578 1 79.88 81 ASP A C 1
ATOM 652 O O . ASP A 1 81 ? 9.766 -60.594 -16.781 1 79.88 81 ASP A O 1
ATOM 656 N N . PRO A 1 82 ? 10.648 -59.844 -14.906 1 76.56 82 PRO A N 1
ATOM 657 C CA . PRO A 1 82 ? 11.078 -58.625 -15.562 1 76.56 82 PRO A CA 1
ATOM 658 C C . PRO A 1 82 ? 12.164 -58.844 -16.609 1 76.56 82 PRO A C 1
ATOM 660 O O . PRO A 1 82 ? 12.438 -57.969 -17.422 1 76.56 82 PRO A O 1
ATOM 663 N N . PHE A 1 83 ? 12.844 -60.062 -16.609 1 74.25 83 PHE A N 1
ATOM 664 C CA . PHE A 1 83 ? 13.883 -60.375 -17.578 1 74.25 83 PHE A CA 1
ATOM 665 C C . PHE A 1 83 ? 13.281 -61.062 -18.797 1 74.25 83 PHE A C 1
ATOM 667 O O . PHE A 1 83 ? 13.57 -60.688 -19.938 1 74.25 83 PHE A O 1
ATOM 674 N N . THR A 1 84 ? 12.453 -62 -18.578 1 74.44 84 THR A N 1
ATOM 675 C CA . THR A 1 84 ? 11.969 -62.781 -19.688 1 74.44 84 THR A CA 1
ATOM 676 C C . THR A 1 84 ? 10.57 -62.344 -20.094 1 74.44 84 THR A C 1
ATOM 678 O O . THR A 1 84 ? 10.086 -62.719 -21.172 1 74.44 84 THR A O 1
ATOM 681 N N . ASN A 1 85 ? 9.812 -61.625 -19.25 1 78 85 ASN A N 1
ATOM 682 C CA . ASN A 1 85 ? 8.438 -61.188 -19.469 1 78 85 ASN A CA 1
ATOM 683 C C . ASN A 1 85 ? 7.449 -62.344 -19.359 1 78 85 ASN A C 1
ATOM 685 O O . ASN A 1 85 ? 6.297 -62.219 -19.781 1 78 85 ASN A O 1
ATOM 689 N N . ASP A 1 86 ? 7.949 -63.469 -18.797 1 77.44 86 ASP A N 1
ATOM 690 C CA . ASP A 1 86 ? 7.094 -64.625 -18.594 1 77.44 86 ASP A CA 1
ATOM 691 C C . ASP A 1 86 ? 6.352 -64.562 -17.266 1 77.44 86 ASP A C 1
ATOM 693 O O . ASP A 1 86 ? 6.816 -63.875 -16.328 1 77.44 86 ASP A O 1
ATOM 697 N N . VAL A 1 87 ? 5.203 -65.125 -17.203 1 84.81 87 VAL A N 1
ATOM 698 C CA . VAL A 1 87 ? 4.469 -65.25 -15.953 1 84.81 87 VAL A CA 1
ATOM 699 C C . VAL A 1 87 ? 5.082 -66.312 -15.055 1 84.81 87 VAL A C 1
ATOM 701 O O . VAL A 1 87 ? 5.234 -67.438 -15.477 1 84.81 87 VAL A O 1
ATOM 704 N N . VAL A 1 88 ? 5.527 -65.875 -13.891 1 82.69 88 VAL A N 1
ATOM 705 C CA . VAL A 1 88 ? 6.098 -66.875 -12.945 1 82.69 88 VAL A CA 1
ATOM 706 C C . VAL A 1 88 ? 5.316 -66.812 -11.633 1 82.69 88 VAL A C 1
ATOM 708 O O . VAL A 1 88 ? 4.707 -65.812 -11.305 1 82.69 88 VAL A O 1
ATOM 711 N N . THR A 1 89 ? 5.32 -67.875 -10.883 1 86.38 89 THR A N 1
ATOM 712 C CA . THR A 1 89 ? 4.551 -67.938 -9.648 1 86.38 89 THR A CA 1
ATOM 713 C C . THR A 1 89 ? 5.477 -68 -8.438 1 86.38 89 THR A C 1
ATOM 715 O O . THR A 1 89 ? 5.027 -67.875 -7.297 1 86.38 89 THR A O 1
ATOM 718 N N . ASN A 1 90 ? 6.816 -68.188 -8.68 1 83.94 90 ASN A N 1
ATOM 719 C CA . ASN A 1 90 ? 7.754 -68.25 -7.562 1 83.94 90 ASN A CA 1
ATOM 720 C C . ASN A 1 90 ? 8.133 -66.875 -7.039 1 83.94 90 ASN A C 1
ATOM 722 O O . ASN A 1 90 ? 8.078 -65.938 -7.773 1 83.94 90 ASN A O 1
ATOM 726 N N . GLU A 1 91 ? 8.531 -67 -5.727 1 89.44 91 GLU A N 1
ATOM 727 C CA . GLU A 1 91 ? 9.039 -65.75 -5.105 1 89.44 91 GLU A CA 1
ATOM 728 C C . GLU A 1 91 ? 10.383 -65.375 -5.703 1 89.44 91 GLU A C 1
ATOM 730 O O . GLU A 1 91 ? 11.25 -66.188 -5.93 1 89.44 91 GLU A O 1
ATOM 735 N N . PHE A 1 92 ? 10.484 -64.125 -6.016 1 89.56 92 PHE A N 1
ATOM 736 C CA . PHE A 1 92 ? 11.781 -63.656 -6.473 1 89.56 92 PHE A CA 1
ATOM 737 C C . PHE A 1 92 ? 11.961 -62.188 -6.113 1 89.56 92 PHE A C 1
ATOM 739 O O . PHE A 1 92 ? 10.984 -61.469 -5.871 1 89.56 92 PHE A O 1
ATOM 746 N N . PHE A 1 93 ? 13.242 -61.812 -6.023 1 90.81 93 PHE A N 1
ATOM 747 C CA . PHE A 1 93 ? 13.508 -60.406 -5.816 1 90.81 93 PHE A CA 1
ATOM 748 C C . PHE A 1 93 ? 14.156 -59.781 -7.055 1 90.81 93 PHE A C 1
ATOM 750 O O . PHE A 1 93 ? 14.742 -60.5 -7.871 1 90.81 93 PHE A O 1
ATOM 757 N N . SER A 1 94 ? 13.891 -58.594 -7.246 1 90.75 94 SER A N 1
ATOM 758 C CA . SER A 1 94 ? 14.5 -57.812 -8.32 1 90.75 94 SER A CA 1
ATOM 759 C C . SER A 1 94 ? 15.039 -56.469 -7.809 1 90.75 94 SER A C 1
ATOM 761 O O . SER A 1 94 ? 14.484 -55.906 -6.879 1 90.75 94 SER A O 1
ATOM 763 N N . ASN A 1 95 ? 16.25 -56.156 -8.266 1 93 95 ASN A N 1
ATOM 764 C CA . ASN A 1 95 ? 16.906 -54.906 -7.969 1 93 95 ASN A CA 1
ATOM 765 C C . ASN A 1 95 ? 17.219 -54.125 -9.242 1 93 95 ASN A C 1
ATOM 767 O O . ASN A 1 95 ? 17.828 -54.656 -10.172 1 93 95 ASN A O 1
ATOM 771 N N . GLY A 1 96 ? 16.703 -52.875 -9.234 1 92 96 GLY A N 1
ATOM 772 C CA . GLY A 1 96 ? 16.969 -52.031 -10.391 1 92 96 GLY A CA 1
ATOM 773 C C . GLY A 1 96 ? 17.688 -50.75 -10.047 1 92 96 GLY A C 1
ATOM 774 O O . GLY A 1 96 ? 17.516 -50.219 -8.953 1 92 96 GLY A O 1
ATOM 775 N N . TYR A 1 97 ? 18.656 -50.344 -10.93 1 94.75 97 TYR A N 1
ATOM 776 C CA . TYR A 1 97 ? 19.359 -49.062 -10.859 1 94.75 97 TYR A CA 1
ATOM 777 C C . TYR A 1 97 ? 19.125 -48.219 -12.125 1 94.75 97 TYR A C 1
ATOM 779 O O . TYR A 1 97 ? 19.156 -48.75 -13.234 1 94.75 97 TYR A O 1
ATOM 787 N N . SER A 1 98 ? 18.859 -47.031 -11.875 1 95.88 98 SER A N 1
ATOM 788 C CA . SER A 1 98 ? 18.672 -46.219 -13.07 1 95.88 98 SER A CA 1
ATOM 789 C C . SER A 1 98 ? 19.156 -44.812 -12.844 1 95.88 98 SER A C 1
ATOM 791 O O . SER A 1 98 ? 19.109 -44.281 -11.719 1 95.88 98 SER A O 1
ATOM 793 N N . LEU A 1 99 ? 19.734 -44.156 -13.836 1 96.19 99 LEU A N 1
ATOM 794 C CA . LEU A 1 99 ? 20.094 -42.75 -13.938 1 96.19 99 LEU A CA 1
ATOM 795 C C . LEU A 1 99 ? 19.344 -42.062 -15.07 1 96.19 99 LEU A C 1
ATOM 797 O O . LEU A 1 99 ? 19.297 -42.562 -16.188 1 96.19 99 LEU A O 1
ATOM 801 N N . SER A 1 100 ? 18.703 -41 -14.648 1 96.94 100 SER A N 1
ATOM 802 C CA . SER A 1 100 ? 17.969 -40.281 -15.672 1 96.94 100 SER A CA 1
ATOM 803 C C . SER A 1 100 ? 18.391 -38.812 -15.734 1 96.94 100 SER A C 1
ATOM 805 O O . SER A 1 100 ? 18.672 -38.219 -14.703 1 96.94 100 SER A O 1
ATOM 807 N N . SER A 1 101 ? 18.531 -38.25 -16.891 1 96.62 101 SER A N 1
ATOM 808 C CA . SER A 1 101 ? 18.844 -36.844 -17.125 1 96.62 101 SER A CA 1
ATOM 809 C C . SER A 1 101 ? 17.875 -36.25 -18.125 1 96.62 101 SER A C 1
ATOM 811 O O . SER A 1 101 ? 17.422 -36.906 -19.062 1 96.62 101 SER A O 1
ATOM 813 N N . SER A 1 102 ? 17.516 -35.031 -17.828 1 97.12 102 SER A N 1
ATOM 814 C CA . SER A 1 102 ? 16.641 -34.344 -18.766 1 97.12 102 SER A CA 1
ATOM 815 C C . SER A 1 102 ? 16.984 -32.844 -18.844 1 97.12 102 SER A C 1
ATOM 817 O O . SER A 1 102 ? 17.469 -32.25 -17.875 1 97.12 102 SER A O 1
ATOM 819 N N . ILE A 1 103 ? 16.797 -32.219 -20.031 1 96.69 103 ILE A N 1
ATOM 820 C CA . ILE A 1 103 ? 17.016 -30.797 -20.25 1 96.69 103 ILE A CA 1
ATOM 821 C C . ILE A 1 103 ? 15.953 -30.234 -21.188 1 96.69 103 ILE A C 1
ATOM 823 O O . ILE A 1 103 ? 15.562 -30.906 -22.156 1 96.69 103 ILE A O 1
ATOM 827 N N . ASP A 1 104 ? 15.398 -29.125 -20.797 1 95.69 104 ASP A N 1
ATOM 828 C CA . ASP A 1 104 ? 14.43 -28.453 -21.672 1 95.69 104 ASP A CA 1
ATOM 829 C C . ASP A 1 104 ? 15.125 -27.766 -22.844 1 95.69 104 ASP A C 1
ATOM 831 O O . ASP A 1 104 ? 16 -26.922 -22.641 1 95.69 104 ASP A O 1
ATOM 835 N N . LEU A 1 105 ? 14.719 -28.125 -24.031 1 95.94 105 LEU A N 1
ATOM 836 C CA . LEU A 1 105 ? 15.305 -27.516 -25.219 1 95.94 105 LEU A CA 1
ATOM 837 C C . LEU A 1 105 ? 14.492 -26.297 -25.656 1 95.94 105 LEU A C 1
ATOM 839 O O . LEU A 1 105 ? 15.062 -25.297 -26.109 1 95.94 105 LEU A O 1
ATOM 843 N N . PHE A 1 106 ? 13.227 -26.406 -25.578 1 96.25 106 PHE A N 1
ATOM 844 C CA . PHE A 1 106 ? 12.32 -25.328 -25.953 1 96.25 106 PHE A CA 1
ATOM 845 C C . PHE A 1 106 ? 11.062 -25.359 -25.094 1 96.25 106 PHE A C 1
ATOM 847 O O . PHE A 1 106 ? 10.406 -26.391 -24.984 1 96.25 106 PHE A O 1
ATOM 854 N N . GLN A 1 107 ? 10.742 -24.25 -24.469 1 95.88 107 GLN A N 1
ATOM 855 C CA . GLN A 1 107 ? 9.539 -24.094 -23.656 1 95.88 107 GLN A CA 1
ATOM 856 C C . GLN A 1 107 ? 8.836 -22.781 -23.938 1 95.88 107 GLN A C 1
ATOM 858 O O . GLN A 1 107 ? 8.484 -22.047 -23.016 1 95.88 107 GLN A O 1
ATOM 863 N N . GLY A 1 108 ? 8.727 -22.375 -25.234 1 95.06 108 GLY A N 1
ATOM 864 C CA . GLY A 1 108 ? 8.062 -21.141 -25.594 1 95.06 108 GLY A CA 1
ATOM 865 C C . GLY A 1 108 ? 8.742 -19.906 -25.031 1 95.06 108 GLY A C 1
ATOM 866 O O . GLY A 1 108 ? 8.07 -18.938 -24.656 1 95.06 108 GLY A O 1
ATOM 867 N N . PHE A 1 109 ? 9.969 -19.969 -24.734 1 96.19 109 PHE A N 1
ATOM 868 C CA . PHE A 1 109 ? 10.805 -18.891 -24.203 1 96.19 109 PHE A CA 1
ATOM 869 C C . PHE A 1 109 ? 10.461 -18.609 -22.75 1 96.19 109 PHE A C 1
ATOM 871 O O . PHE A 1 109 ? 10.664 -17.5 -22.266 1 96.19 109 PHE A O 1
ATOM 878 N N . LEU A 1 110 ? 9.82 -19.531 -22.062 1 97.19 110 LEU A N 1
ATOM 879 C CA . LEU A 1 110 ? 9.422 -19.406 -20.656 1 97.19 110 LEU A CA 1
ATOM 880 C C . LEU A 1 110 ? 10.617 -19.062 -19.781 1 97.19 110 LEU A C 1
ATOM 882 O O . LEU A 1 110 ? 10.594 -18.047 -19.062 1 97.19 110 LEU A O 1
ATOM 886 N N . LYS A 1 111 ? 11.672 -19.812 -19.859 1 97 111 LYS A N 1
ATOM 887 C CA . LYS A 1 111 ? 12.828 -19.656 -18.984 1 97 111 LYS A CA 1
ATOM 888 C C . LYS A 1 111 ? 13.562 -18.344 -19.266 1 97 111 LYS A C 1
ATOM 890 O O . LYS A 1 111 ? 13.992 -17.656 -18.344 1 97 111 LYS A O 1
ATOM 895 N N . MET A 1 112 ? 13.734 -17.984 -20.578 1 97.5 112 MET A N 1
ATOM 896 C CA . MET A 1 112 ? 14.398 -16.734 -20.953 1 97.5 112 MET A CA 1
ATOM 897 C C . MET A 1 112 ? 13.641 -15.539 -20.422 1 97.5 112 MET A C 1
ATOM 899 O O . MET A 1 112 ? 14.242 -14.602 -19.891 1 97.5 112 MET A O 1
ATOM 903 N N . ASN A 1 113 ? 12.336 -15.594 -20.562 1 98.06 113 ASN A N 1
ATOM 904 C CA . ASN A 1 113 ? 11.516 -14.492 -20.062 1 98.06 113 ASN A CA 1
ATOM 905 C C . ASN A 1 113 ? 11.492 -14.469 -18.531 1 98.06 113 ASN A C 1
ATOM 907 O O . ASN A 1 113 ? 11.438 -13.391 -17.938 1 98.06 113 ASN A O 1
ATOM 911 N N . ALA A 1 114 ? 11.492 -15.609 -17.875 1 98.06 114 ALA A N 1
ATOM 912 C CA . ALA A 1 114 ? 11.562 -15.688 -16.422 1 98.06 114 ALA A CA 1
ATOM 913 C C . ALA A 1 114 ? 12.852 -15.062 -15.891 1 98.06 114 ALA A C 1
ATOM 915 O O . ALA A 1 114 ? 12.852 -14.398 -14.852 1 98.06 114 ALA A O 1
ATOM 916 N N . ILE A 1 115 ? 13.945 -15.266 -16.609 1 98.56 115 ILE A N 1
ATOM 917 C CA . ILE A 1 115 ? 15.227 -14.664 -16.25 1 98.56 115 ILE A CA 1
ATOM 918 C C . ILE A 1 115 ? 15.117 -13.141 -16.328 1 98.56 115 ILE A C 1
ATOM 920 O O . ILE A 1 115 ? 15.531 -12.438 -15.398 1 98.56 115 ILE A O 1
ATOM 924 N N . LYS A 1 116 ? 14.57 -12.672 -17.375 1 98.56 116 LYS A N 1
ATOM 925 C CA . LYS A 1 116 ? 14.414 -11.227 -17.531 1 98.56 116 LYS A CA 1
ATOM 926 C C . LYS A 1 116 ? 13.5 -10.648 -16.438 1 98.56 116 LYS A C 1
ATOM 928 O O . LYS A 1 116 ? 13.797 -9.594 -15.875 1 98.56 116 LYS A O 1
ATOM 933 N N . THR A 1 117 ? 12.344 -11.383 -16.141 1 98.38 117 THR A N 1
ATOM 934 C CA . THR A 1 117 ? 11.422 -10.945 -15.102 1 98.38 117 THR A CA 1
ATOM 935 C C . THR A 1 117 ? 12.141 -10.836 -13.766 1 98.38 117 THR A C 1
ATOM 937 O O . THR A 1 117 ? 12.047 -9.805 -13.094 1 98.38 117 THR A O 1
ATOM 940 N N . SER A 1 118 ? 12.867 -11.859 -13.383 1 98.38 118 SER A N 1
ATOM 941 C CA . SER A 1 118 ? 13.539 -11.883 -12.094 1 98.38 118 SER A CA 1
ATOM 942 C C . SER A 1 118 ? 14.641 -10.828 -12.023 1 98.38 118 SER A C 1
ATOM 944 O O . SER A 1 118 ? 14.883 -10.25 -10.961 1 98.38 118 SER A O 1
ATOM 946 N N . ARG A 1 119 ? 15.344 -10.57 -13.188 1 98.62 119 ARG A N 1
ATOM 947 C CA . ARG A 1 119 ? 16.359 -9.516 -13.227 1 98.62 119 ARG A CA 1
ATOM 948 C C . ARG A 1 119 ? 15.734 -8.156 -12.945 1 98.62 119 ARG A C 1
ATOM 950 O O . ARG A 1 119 ? 16.266 -7.383 -12.141 1 98.62 119 ARG A O 1
ATOM 957 N N . PHE A 1 120 ? 14.625 -7.902 -13.641 1 98.75 120 PHE A N 1
ATOM 958 C CA . PHE A 1 120 ? 13.953 -6.621 -13.445 1 98.75 120 PHE A CA 1
ATOM 959 C C . PHE A 1 120 ? 13.469 -6.477 -12.008 1 98.75 120 PHE A C 1
ATOM 961 O O . PHE A 1 120 ? 13.539 -5.391 -11.43 1 98.75 120 PHE A O 1
ATOM 968 N N . ILE A 1 121 ? 12.992 -7.531 -11.359 1 98.44 121 ILE A N 1
ATOM 969 C CA . ILE A 1 121 ? 12.547 -7.5 -9.969 1 98.44 121 ILE A CA 1
ATOM 970 C C . ILE A 1 121 ? 13.734 -7.207 -9.055 1 98.44 121 ILE A C 1
ATOM 972 O O . ILE A 1 121 ? 13.625 -6.414 -8.117 1 98.44 121 ILE A O 1
ATOM 976 N N . TYR A 1 122 ? 14.906 -7.844 -9.398 1 98.5 122 TYR A N 1
ATOM 977 C CA . TYR A 1 122 ? 16.109 -7.598 -8.625 1 98.5 122 TYR A CA 1
ATOM 978 C C . TYR A 1 122 ? 16.531 -6.133 -8.719 1 98.5 122 TYR A C 1
ATOM 980 O O . TYR A 1 122 ? 16.828 -5.5 -7.703 1 98.5 122 TYR A O 1
ATOM 988 N N . GLU A 1 123 ? 16.5 -5.594 -9.938 1 98.56 123 GLU A N 1
ATOM 989 C CA . GLU A 1 123 ? 16.859 -4.195 -10.156 1 98.56 123 GLU A CA 1
ATOM 990 C C . GLU A 1 123 ? 15.883 -3.264 -9.438 1 98.56 123 GLU A C 1
ATOM 992 O O . GLU A 1 123 ? 16.297 -2.238 -8.891 1 98.56 123 GLU A O 1
ATOM 997 N N . ALA A 1 124 ? 14.562 -3.613 -9.453 1 98.31 124 ALA A N 1
ATOM 998 C CA . ALA A 1 124 ? 13.562 -2.832 -8.727 1 98.31 124 ALA A CA 1
ATOM 999 C C . ALA A 1 124 ? 13.867 -2.809 -7.23 1 98.31 124 ALA A C 1
ATOM 1001 O O . ALA A 1 124 ? 13.789 -1.758 -6.59 1 98.31 124 ALA A O 1
ATOM 1002 N N . ASN A 1 125 ? 14.25 -3.959 -6.676 1 98.06 125 ASN A N 1
ATOM 1003 C CA . ASN A 1 125 ? 14.594 -4.066 -5.262 1 98.06 125 ASN A CA 1
ATOM 1004 C C . ASN A 1 125 ? 15.789 -3.193 -4.906 1 98.06 125 ASN A C 1
ATOM 1006 O O . ASN A 1 125 ? 15.828 -2.584 -3.836 1 98.06 125 ASN A O 1
ATOM 1010 N N . LEU A 1 126 ? 16.781 -3.166 -5.832 1 97.81 126 LEU A N 1
ATOM 1011 C CA . LEU A 1 126 ? 17.953 -2.318 -5.617 1 97.81 126 LEU A CA 1
ATOM 1012 C C . LEU A 1 126 ? 17.547 -0.85 -5.527 1 97.81 126 LEU A C 1
ATOM 1014 O O . LEU A 1 126 ? 18 -0.131 -4.637 1 97.81 126 LEU A O 1
ATOM 1018 N N . GLN A 1 127 ? 16.688 -0.484 -6.457 1 97.5 127 GLN A N 1
ATOM 1019 C CA . GLN A 1 127 ? 16.234 0.903 -6.465 1 97.5 127 GLN A CA 1
ATOM 1020 C C . GLN A 1 127 ? 15.398 1.213 -5.23 1 97.5 127 GLN A C 1
ATOM 1022 O O . GLN A 1 127 ? 15.477 2.314 -4.68 1 97.5 127 GLN A O 1
ATOM 1027 N N . GLU A 1 128 ? 14.57 0.323 -4.738 1 97.19 128 GLU A N 1
ATOM 1028 C CA . GLU A 1 128 ? 13.758 0.503 -3.535 1 97.19 128 GLU A CA 1
ATOM 1029 C C . GLU A 1 128 ? 14.641 0.651 -2.297 1 97.19 128 GLU A C 1
ATOM 1031 O O . GLU A 1 128 ? 14.328 1.425 -1.392 1 97.19 128 GLU A O 1
ATOM 1036 N N . THR A 1 129 ? 15.703 -0.123 -2.285 1 96.62 129 THR A N 1
ATOM 1037 C CA . THR A 1 129 ? 16.672 0.018 -1.201 1 96.62 129 THR A CA 1
ATOM 1038 C C . THR A 1 129 ? 17.266 1.423 -1.188 1 96.62 129 THR A C 1
ATOM 1040 O O . THR A 1 129 ? 17.359 2.051 -0.132 1 96.62 129 THR A O 1
ATOM 1043 N N . LEU A 1 130 ? 17.672 1.905 -2.348 1 94.81 130 LEU A N 1
ATOM 1044 C CA . LEU A 1 130 ? 18.219 3.254 -2.467 1 94.81 130 LEU A CA 1
ATOM 1045 C C . LEU A 1 130 ? 17.203 4.293 -2.023 1 94.81 130 LEU A C 1
ATOM 1047 O O . LEU A 1 130 ? 17.547 5.27 -1.354 1 94.81 130 LEU A O 1
ATOM 1051 N N . GLN A 1 131 ? 15.922 4.078 -2.4 1 94.62 131 GLN A N 1
ATOM 1052 C CA . GLN A 1 131 ? 14.852 4.984 -1.986 1 94.62 131 GLN A CA 1
ATOM 1053 C C . GLN A 1 131 ? 14.727 5.031 -0.466 1 94.62 131 GLN A C 1
ATOM 1055 O O . GLN A 1 131 ? 14.516 6.098 0.112 1 94.62 131 GLN A O 1
ATOM 1060 N N . GLN A 1 132 ? 14.844 3.934 0.178 1 95.5 132 GLN A N 1
ATOM 1061 C CA . GLN A 1 132 ? 14.758 3.883 1.634 1 95.5 132 GLN A CA 1
ATOM 1062 C C . GLN A 1 132 ? 15.906 4.652 2.277 1 95.5 132 GLN A C 1
ATOM 1064 O O . GLN A 1 132 ? 15.734 5.277 3.324 1 95.5 132 GLN A O 1
ATOM 1069 N N . LYS A 1 133 ? 17 4.598 1.672 1 93.81 133 LYS A N 1
ATOM 1070 C CA . LYS A 1 133 ? 18.156 5.359 2.158 1 93.81 133 LYS A CA 1
ATOM 1071 C C . LYS A 1 133 ? 17.891 6.859 2.084 1 93.81 133 LYS A C 1
ATOM 1073 O O . LYS A 1 133 ? 18.219 7.602 3.008 1 93.81 133 LYS A O 1
ATOM 1078 N N . TYR A 1 134 ? 17.312 7.281 0.992 1 91.31 134 TYR A N 1
ATOM 1079 C CA . TYR A 1 134 ? 16.938 8.688 0.848 1 91.31 134 TYR A CA 1
ATOM 1080 C C . TYR A 1 134 ? 15.953 9.102 1.931 1 91.31 134 TYR A C 1
ATOM 1082 O O . TYR A 1 134 ? 16.094 10.172 2.531 1 91.31 134 TYR A O 1
ATOM 1090 N N . LEU A 1 135 ? 14.961 8.266 2.123 1 93.75 135 LEU A N 1
ATOM 1091 C CA . LEU A 1 135 ? 13.961 8.586 3.141 1 93.75 135 LEU A CA 1
ATOM 1092 C C . LEU A 1 135 ? 14.609 8.688 4.52 1 93.75 135 LEU A C 1
ATOM 1094 O O . LEU A 1 135 ? 14.258 9.562 5.309 1 93.75 135 LEU A O 1
ATOM 1098 N N . LEU A 1 136 ? 15.523 7.793 4.766 1 94.88 136 LEU A N 1
ATOM 1099 C CA . LEU A 1 136 ? 16.234 7.84 6.031 1 94.88 136 LEU A CA 1
ATOM 1100 C C . LEU A 1 136 ? 17.047 9.125 6.152 1 94.88 136 LEU A C 1
ATOM 1102 O O . LEU A 1 136 ? 17.031 9.773 7.203 1 94.88 136 LEU A O 1
ATOM 1106 N N . ALA A 1 137 ? 17.734 9.508 5.121 1 93.62 137 ALA A N 1
ATOM 1107 C CA . ALA A 1 137 ? 18.516 10.742 5.117 1 93.62 137 ALA A CA 1
ATOM 1108 C C . ALA A 1 137 ? 17.625 11.945 5.441 1 93.62 137 ALA A C 1
ATOM 1110 O O . ALA A 1 137 ? 18.031 12.828 6.203 1 93.62 137 ALA A O 1
ATOM 1111 N N . PHE A 1 138 ? 16.422 11.922 4.93 1 91.94 138 PHE A N 1
ATOM 1112 C CA . PHE A 1 138 ? 15.5 13.023 5.164 1 91.94 138 PHE A CA 1
ATOM 1113 C C . PHE A 1 138 ? 15.062 13.062 6.621 1 91.94 138 PHE A C 1
ATOM 1115 O O . PHE A 1 138 ? 14.938 14.133 7.211 1 91.94 138 PHE A O 1
ATOM 1122 N N . ARG A 1 139 ? 14.852 11.969 7.125 1 94.88 139 ARG A N 1
ATOM 1123 C CA . ARG A 1 139 ? 14.438 11.906 8.523 1 94.88 139 ARG A CA 1
ATOM 1124 C C . ARG A 1 139 ? 15.539 12.398 9.445 1 94.88 139 ARG A C 1
ATOM 1126 O O . ARG A 1 139 ? 15.281 13.148 10.391 1 94.88 139 ARG A O 1
ATOM 1133 N N . VAL A 1 140 ? 16.703 12.016 9.125 1 94.88 140 VAL A N 1
ATOM 1134 C CA . VAL A 1 140 ? 17.844 12.445 9.922 1 94.88 140 VAL A CA 1
ATOM 1135 C C . VAL A 1 140 ? 18.047 13.953 9.773 1 94.88 140 VAL A C 1
ATOM 1137 O O . VAL A 1 140 ? 18.281 14.656 10.758 1 94.88 140 VAL A O 1
ATOM 1140 N N . MET A 1 141 ? 17.938 14.461 8.602 1 93 141 MET A N 1
ATOM 1141 C CA . MET A 1 141 ? 18.078 15.891 8.344 1 93 141 MET A CA 1
ATOM 1142 C C . MET A 1 141 ? 17.062 16.688 9.148 1 93 141 MET A C 1
ATOM 1144 O O . MET A 1 141 ? 17.406 17.672 9.797 1 93 141 MET A O 1
ATOM 1148 N N . ARG A 1 142 ? 15.82 16.219 9.078 1 93.75 142 ARG A N 1
ATOM 1149 C CA . ARG A 1 142 ? 14.773 16.906 9.82 1 93.75 142 ARG A CA 1
ATOM 1150 C C . ARG A 1 142 ? 15.07 16.906 11.32 1 93.75 142 ARG A C 1
ATOM 1152 O O . ARG A 1 142 ? 14.93 17.938 11.984 1 93.75 142 ARG A O 1
ATOM 1159 N N . ALA A 1 143 ? 15.453 15.805 11.773 1 95.56 143 ALA A N 1
ATOM 1160 C CA . ALA A 1 143 ? 15.797 15.695 13.188 1 95.56 143 ALA A CA 1
ATOM 1161 C C . ALA A 1 143 ? 16.984 16.594 13.539 1 95.56 143 ALA A C 1
ATOM 1163 O O . ALA A 1 143 ? 17.016 17.219 14.602 1 95.56 143 ALA A O 1
ATOM 1164 N N . PHE A 1 144 ? 17.922 16.688 12.703 1 94.69 144 PHE A N 1
ATOM 1165 C CA . PHE A 1 144 ? 19.094 17.516 12.898 1 94.69 144 PHE A CA 1
ATOM 1166 C C . PHE A 1 144 ? 18.719 18.984 13.016 1 94.69 144 PHE A C 1
ATOM 1168 O O . PHE A 1 144 ? 19.141 19.672 13.938 1 94.69 144 PHE A O 1
ATOM 1175 N N . TYR A 1 145 ? 17.859 19.422 12.109 1 92.88 145 TYR A N 1
ATOM 1176 C CA . TYR A 1 145 ? 17.453 20.812 12.117 1 92.88 145 TYR A CA 1
ATOM 1177 C C . TYR A 1 145 ? 16.578 21.125 13.336 1 92.88 145 TYR A C 1
ATOM 1179 O O . TYR A 1 145 ? 16.594 22.234 13.859 1 92.88 145 TYR A O 1
ATOM 1187 N N . ASP A 1 146 ? 15.859 20.141 13.758 1 94.25 146 ASP A N 1
ATOM 1188 C CA . ASP A 1 146 ? 15.078 20.312 14.977 1 94.25 146 ASP A CA 1
ATOM 1189 C C . ASP A 1 146 ? 15.977 20.578 16.172 1 94.25 146 ASP A C 1
ATOM 1191 O O . ASP A 1 146 ? 15.672 21.438 17.016 1 94.25 146 ASP A O 1
ATOM 1195 N N . VAL A 1 147 ? 17.047 19.844 16.266 1 94.81 147 VAL A N 1
ATOM 1196 C CA . VAL A 1 147 ? 17.984 20.047 17.344 1 94.81 147 VAL A CA 1
ATOM 1197 C C . VAL A 1 147 ? 18.531 21.484 17.312 1 94.81 147 VAL A C 1
ATOM 1199 O O . VAL A 1 147 ? 18.562 22.172 18.328 1 94.81 147 VAL A O 1
ATOM 1202 N N . ARG A 1 148 ? 18.828 21.922 16.141 1 92.25 148 ARG A N 1
ATOM 1203 C CA . ARG A 1 148 ? 19.359 23.281 15.977 1 92.25 148 ARG A CA 1
ATOM 1204 C C . ARG A 1 148 ? 18.312 24.312 16.375 1 92.25 148 ARG A C 1
ATOM 1206 O O . ARG A 1 148 ? 18.625 25.328 17.016 1 92.25 148 ARG A O 1
ATOM 1213 N N . PHE A 1 149 ? 17.078 24.062 16.031 1 93 149 PHE A N 1
ATOM 1214 C CA . PHE A 1 149 ? 15.969 24.953 16.359 1 93 149 PHE A CA 1
ATOM 1215 C C . PHE A 1 149 ? 15.812 25.078 17.875 1 93 149 PHE A C 1
ATOM 1217 O O . PHE A 1 149 ? 15.734 26.188 18.406 1 93 149 PHE A O 1
ATOM 1224 N N . TYR A 1 150 ? 15.844 23.984 18.5 1 94.25 150 TYR A N 1
ATOM 1225 C CA . TYR A 1 150 ? 15.594 24.016 19.938 1 94.25 150 TYR A CA 1
ATOM 1226 C C . TYR A 1 150 ? 16.812 24.562 20.688 1 94.25 150 TYR A C 1
ATOM 1228 O O . TYR A 1 150 ? 16.672 25.141 21.766 1 94.25 150 TYR A O 1
ATOM 1236 N N . GLU A 1 151 ? 18.016 24.406 20.125 1 93.62 151 GLU A N 1
ATOM 1237 C CA . GLU A 1 151 ? 19.188 25.062 20.703 1 93.62 151 GLU A CA 1
ATOM 1238 C C . GLU A 1 151 ? 19.016 26.578 20.703 1 93.62 151 GLU A C 1
ATOM 1240 O O . GLU A 1 151 ? 19.328 27.234 21.703 1 93.62 151 GLU A O 1
ATOM 1245 N N . GLU A 1 152 ? 18.5 27.062 19.578 1 91.88 152 GLU A N 1
ATOM 1246 C CA . GLU A 1 152 ? 18.266 28.5 19.469 1 91.88 152 GLU A CA 1
ATOM 1247 C C . GLU A 1 152 ? 17.156 28.938 20.422 1 91.88 152 GLU A C 1
ATOM 1249 O O . GLU A 1 152 ? 17.203 30.031 20.984 1 91.88 152 GLU A O 1
ATOM 1254 N N . LEU A 1 153 ? 16.203 28.078 20.547 1 93.5 153 LEU A N 1
ATOM 1255 C CA . LEU A 1 153 ? 15.078 28.375 21.422 1 93.5 153 LEU A CA 1
ATOM 1256 C C . LEU A 1 153 ? 15.547 28.484 22.875 1 93.5 153 LEU A C 1
ATOM 1258 O O . LEU A 1 153 ? 15.07 29.328 23.625 1 93.5 153 LEU A O 1
ATOM 1262 N N . VAL A 1 154 ? 16.453 27.641 23.281 1 95.06 154 VAL A N 1
ATOM 1263 C CA . VAL A 1 154 ? 17.016 27.672 24.625 1 95.06 154 VAL A CA 1
ATOM 1264 C C . VAL A 1 154 ? 17.781 28.984 24.828 1 95.06 154 VAL A C 1
ATOM 1266 O O . VAL A 1 154 ? 17.703 29.609 25.891 1 95.06 154 VAL A O 1
ATOM 1269 N N . GLU A 1 155 ? 18.484 29.406 23.828 1 93.25 155 GLU A N 1
ATOM 1270 C CA . GLU A 1 155 ? 19.25 30.656 23.922 1 93.25 155 GLU A CA 1
ATOM 1271 C C . GLU A 1 155 ? 18.312 31.844 24.094 1 93.25 155 GLU A C 1
ATOM 1273 O O . GLU A 1 155 ? 18.609 32.75 24.891 1 93.25 155 GLU A O 1
ATOM 1278 N N . VAL A 1 156 ? 17.234 31.797 23.359 1 91.31 156 VAL A N 1
ATOM 1279 C CA . VAL A 1 156 ? 16.266 32.875 23.484 1 91.31 156 VAL A CA 1
ATOM 1280 C C . VAL A 1 156 ? 15.664 32.875 24.891 1 91.31 156 VAL A C 1
ATOM 1282 O O . VAL A 1 156 ? 15.547 33.906 25.531 1 91.31 156 VAL A O 1
ATOM 1285 N N . ALA A 1 157 ? 15.273 31.719 25.359 1 94.44 157 ALA A N 1
ATOM 1286 C CA . ALA A 1 157 ? 14.688 31.578 26.688 1 94.44 157 ALA A CA 1
ATOM 1287 C C . ALA A 1 157 ? 15.664 32.031 27.766 1 94.44 157 ALA A C 1
ATOM 1289 O O . ALA A 1 157 ? 15.266 32.625 28.766 1 94.44 157 ALA A O 1
ATOM 1290 N N . LYS A 1 158 ? 16.938 31.719 27.609 1 95.12 158 LYS A N 1
ATOM 1291 C CA . LYS A 1 158 ? 17.969 32.156 28.547 1 95.12 158 LYS A CA 1
ATOM 1292 C C . LYS A 1 158 ? 18.047 33.688 28.578 1 95.12 158 LYS A C 1
ATOM 1294 O O . LYS A 1 158 ? 18.141 34.281 29.656 1 95.12 158 LYS A O 1
ATOM 1299 N N . GLY A 1 159 ? 18.016 34.25 27.359 1 91.88 159 GLY A N 1
ATOM 1300 C CA . GLY A 1 159 ? 18.016 35.688 27.281 1 91.88 159 GLY A CA 1
ATOM 1301 C C . GLY A 1 159 ? 16.828 36.344 27.984 1 91.88 159 GLY A C 1
ATOM 1302 O O . GLY A 1 159 ? 16.984 37.344 28.688 1 91.88 159 GLY A O 1
ATOM 1303 N N . GLN A 1 160 ? 15.719 35.75 27.891 1 92 160 GLN A N 1
ATOM 1304 C CA . GLN A 1 160 ? 14.516 36.281 28.531 1 92 160 GLN A CA 1
ATOM 1305 C C . GLN A 1 160 ? 14.609 36.125 30.062 1 92 160 GLN A C 1
ATOM 1307 O O . GLN A 1 160 ? 14.164 37.031 30.781 1 92 160 GLN A O 1
ATOM 1312 N N . THR A 1 161 ? 15.125 35.094 30.484 1 94.56 161 THR A N 1
ATOM 1313 C CA . THR A 1 161 ? 15.273 34.844 31.906 1 94.56 161 THR A CA 1
ATOM 1314 C C . THR A 1 161 ? 16.25 35.875 32.531 1 94.56 161 THR A C 1
ATOM 1316 O O . THR A 1 161 ? 16.016 36.344 33.625 1 94.56 161 THR A O 1
ATOM 1319 N N . GLU A 1 162 ? 17.281 36.156 31.812 1 94.31 162 GLU A N 1
ATOM 1320 C CA . GLU A 1 162 ? 18.25 37.125 32.281 1 94.31 162 GLU A CA 1
ATOM 1321 C C . GLU A 1 162 ? 17.641 38.5 32.406 1 94.31 162 GLU A C 1
ATOM 1323 O O . GLU A 1 162 ? 17.906 39.219 33.375 1 94.31 162 GLU A O 1
ATOM 1328 N N . VAL A 1 163 ? 16.797 38.812 31.453 1 90.06 163 VAL A N 1
ATOM 1329 C CA . VAL A 1 163 ? 16.125 40.094 31.484 1 90.06 163 VAL A CA 1
ATOM 1330 C C . VAL A 1 163 ? 15.18 40.156 32.688 1 90.06 163 VAL A C 1
ATOM 1332 O O . VAL A 1 163 ? 15.148 41.156 33.406 1 90.06 163 VAL A O 1
ATOM 1335 N N . SER A 1 164 ? 14.406 39.125 32.906 1 92.62 164 SER A N 1
ATOM 1336 C CA . SER A 1 164 ? 13.484 39.094 34.031 1 92.62 164 SER A CA 1
ATOM 1337 C C . SER A 1 164 ? 14.227 39.094 35.375 1 92.62 164 SER A C 1
ATOM 1339 O O . SER A 1 164 ? 13.758 39.688 36.344 1 92.62 164 SER A O 1
ATOM 1341 N N . GLN A 1 165 ? 15.352 38.469 35.406 1 94.31 165 GLN A N 1
ATOM 1342 C CA . GLN A 1 165 ? 16.172 38.469 36.625 1 94.31 165 GLN A CA 1
ATOM 1343 C C . GLN A 1 165 ? 16.688 39.875 36.938 1 94.31 165 GLN A C 1
ATOM 1345 O O . GLN A 1 165 ? 16.688 40.312 38.094 1 94.31 165 GLN A O 1
ATOM 1350 N N . ALA A 1 166 ? 17.094 40.594 35.875 1 90.81 166 ALA A N 1
ATOM 1351 C CA . ALA A 1 166 ? 17.562 41.969 36.031 1 90.81 166 ALA A CA 1
ATOM 1352 C C . ALA A 1 166 ? 16.438 42.875 36.562 1 90.81 166 ALA A C 1
ATOM 1354 O O . ALA A 1 166 ? 16.656 43.719 37.406 1 90.81 166 ALA A O 1
ATOM 1355 N N . ASN A 1 167 ? 15.266 42.656 36.062 1 88.94 167 ASN A N 1
ATOM 1356 C CA . ASN A 1 167 ? 14.117 43.438 36.5 1 88.94 167 ASN A CA 1
ATOM 1357 C C . ASN A 1 167 ? 13.727 43.125 37.938 1 88.94 167 ASN A C 1
ATOM 1359 O O . ASN A 1 167 ? 13.352 44.031 38.688 1 88.94 167 ASN A O 1
ATOM 1363 N N . TYR A 1 168 ? 13.734 41.875 38.25 1 92.56 168 TYR A N 1
ATOM 1364 C CA . TYR A 1 168 ? 13.445 41.469 39.625 1 92.56 168 TYR A CA 1
ATOM 1365 C C . TYR A 1 168 ? 14.422 42.125 40.594 1 92.56 168 TYR A C 1
ATOM 1367 O O . TYR A 1 168 ? 14.008 42.656 41.625 1 92.56 168 TYR A O 1
ATOM 1375 N N . SER A 1 169 ? 15.656 42.188 40.281 1 92.75 169 SER A N 1
ATOM 1376 C CA . SER A 1 169 ? 16.688 42.781 41.125 1 92.75 169 SER A CA 1
ATOM 1377 C C . SER A 1 169 ? 16.5 44.281 41.219 1 92.75 169 SER A C 1
ATOM 1379 O O . SER A 1 169 ? 16.719 44.844 42.281 1 92.75 169 SER A O 1
ATOM 1381 N N . LEU A 1 170 ? 16.109 44.812 40.156 1 87.5 170 LEU A N 1
ATOM 1382 C CA . LEU A 1 170 ? 15.875 46.25 40.125 1 87.5 170 LEU A CA 1
ATOM 1383 C C . LEU A 1 170 ? 14.727 46.625 41.062 1 87.5 170 LEU A C 1
ATOM 1385 O O . LEU A 1 170 ? 14.844 47.562 41.844 1 87.5 170 LEU A O 1
ATOM 1389 N N . VAL A 1 171 ? 13.641 45.875 40.938 1 88.88 171 VAL A N 1
ATOM 1390 C CA . VAL A 1 171 ? 12.469 46.156 41.781 1 88.88 171 VAL A CA 1
ATOM 1391 C C . VAL A 1 171 ? 12.82 45.938 43.25 1 88.88 171 VAL A C 1
ATOM 1393 O O . VAL A 1 171 ? 12.406 46.719 44.094 1 88.88 171 VAL A O 1
ATOM 1396 N N . LYS A 1 172 ? 13.523 44.938 43.5 1 90.44 172 LYS A N 1
ATOM 1397 C CA . LYS A 1 172 ? 13.953 44.656 44.875 1 90.44 172 LYS A CA 1
ATOM 1398 C C . LYS A 1 172 ? 14.758 45.812 45.438 1 90.44 172 LYS A C 1
ATOM 1400 O O . LYS A 1 172 ? 14.539 46.219 46.594 1 90.44 172 LYS A O 1
ATOM 1405 N N . ARG A 1 173 ? 15.602 46.375 44.656 1 89.75 173 ARG A N 1
ATOM 1406 C CA . ARG A 1 173 ? 16.406 47.5 45.094 1 89.75 173 ARG A CA 1
ATOM 1407 C C . ARG A 1 173 ? 15.555 48.75 45.281 1 89.75 173 ARG A C 1
ATOM 1409 O O . ARG A 1 173 ? 15.789 49.531 46.219 1 89.75 173 ARG A O 1
ATOM 1416 N N . GLN A 1 174 ? 14.641 48.969 44.438 1 87.38 174 GLN A N 1
ATOM 1417 C CA . GLN A 1 174 ? 13.773 50.125 44.5 1 87.38 174 GLN A CA 1
ATOM 1418 C C . GLN A 1 174 ? 12.883 50.062 45.75 1 87.38 174 GLN A C 1
ATOM 1420 O O . GLN A 1 174 ? 12.562 51.094 46.344 1 87.38 174 GLN A O 1
ATOM 1425 N N . ILE A 1 175 ? 12.5 48.906 46.156 1 86.75 175 ILE A N 1
ATOM 1426 C CA . ILE A 1 175 ? 11.703 48.75 47.344 1 86.75 175 ILE A CA 1
ATOM 1427 C C . ILE A 1 175 ? 12.547 49.031 48.594 1 86.75 175 ILE A C 1
ATOM 1429 O O . ILE A 1 175 ? 12.07 49.688 49.531 1 86.75 175 ILE A O 1
ATOM 1433 N N . GLU A 1 176 ? 13.695 48.562 48.531 1 86.81 176 GLU A N 1
ATOM 1434 C CA . GLU A 1 176 ? 14.609 48.812 49.625 1 86.81 176 GLU A CA 1
ATOM 1435 C C . GLU A 1 176 ? 14.844 50.312 49.812 1 86.81 176 GLU A C 1
ATOM 1437 O O . GLU A 1 176 ? 15.039 50.781 50.938 1 86.81 176 GLU A O 1
ATOM 1442 N N . LEU A 1 177 ? 14.664 51.031 48.719 1 87.69 177 LEU A N 1
ATOM 1443 C CA . LEU A 1 177 ? 14.859 52.469 48.75 1 87.69 177 LEU A CA 1
ATOM 1444 C C . LEU A 1 177 ? 13.539 53.188 49 1 87.69 177 LEU A C 1
ATOM 1446 O O . LEU A 1 177 ? 13.508 54.438 49.062 1 87.69 177 LEU A O 1
ATOM 1450 N N . GLY A 1 178 ? 12.391 52.438 49.188 1 80.44 178 GLY A N 1
ATOM 1451 C CA . GLY A 1 178 ? 11.086 52.969 49.5 1 80.44 178 GLY A CA 1
ATOM 1452 C C . GLY A 1 178 ? 10.391 53.562 48.281 1 80.44 178 GLY A C 1
ATOM 1453 O O . GLY A 1 178 ? 9.438 54.344 48.438 1 80.44 178 GLY A O 1
ATOM 1454 N N . LEU A 1 179 ? 10.828 53.219 47.125 1 78.31 179 LEU A N 1
ATOM 1455 C CA . LEU A 1 179 ? 10.336 53.875 45.906 1 78.31 179 LEU A CA 1
ATOM 1456 C C . LEU A 1 179 ? 9.211 53.062 45.281 1 78.31 179 LEU A C 1
ATOM 1458 O O . LEU A 1 179 ? 8.445 53.562 44.469 1 78.31 179 LEU A O 1
ATOM 1462 N N . LYS A 1 180 ? 9.125 51.781 45.594 1 80.25 180 LYS A N 1
ATOM 1463 C CA . LYS A 1 180 ? 8.094 50.906 45.031 1 80.25 180 LYS A CA 1
ATOM 1464 C C . LYS A 1 180 ? 7.402 50.094 46.125 1 80.25 180 LYS A C 1
ATOM 1466 O O . LYS A 1 180 ? 7.91 50 47.25 1 80.25 180 LYS A O 1
ATOM 1471 N N . ALA A 1 181 ? 6.199 49.625 45.719 1 78.94 181 ALA A N 1
ATOM 1472 C CA . ALA A 1 181 ? 5.418 48.875 46.688 1 78.94 181 ALA A CA 1
ATOM 1473 C C . ALA A 1 181 ? 5.766 47.375 46.625 1 78.94 181 ALA A C 1
ATOM 1475 O O . ALA A 1 181 ? 6.34 46.906 45.625 1 78.94 181 ALA A O 1
ATOM 1476 N N . GLY A 1 182 ? 5.402 46.656 47.594 1 79.62 182 GLY A N 1
ATOM 1477 C CA . GLY A 1 182 ? 5.637 45.219 47.719 1 79.62 182 GLY A CA 1
ATOM 1478 C C . GLY A 1 182 ? 4.938 44.438 46.625 1 79.62 182 GLY A C 1
ATOM 1479 O O . GLY A 1 182 ? 5.434 43.375 46.219 1 79.62 182 GLY A O 1
ATOM 1480 N N . ALA A 1 183 ? 3.84 44.969 46.156 1 80.44 183 ALA A N 1
ATOM 1481 C CA . ALA A 1 183 ? 3.066 44.25 45.156 1 80.44 183 ALA A CA 1
ATOM 1482 C C . ALA A 1 183 ? 3.867 44.125 43.844 1 80.44 183 ALA A C 1
ATOM 1484 O O . ALA A 1 183 ? 3.768 43.094 43.156 1 80.44 183 ALA A O 1
ATOM 1485 N N . ASP A 1 184 ? 4.699 45.031 43.625 1 82.88 184 ASP A N 1
ATOM 1486 C CA . ASP A 1 184 ? 5.52 45.031 42.406 1 82.88 184 ASP A CA 1
ATOM 1487 C C . ASP A 1 184 ? 6.574 43.938 42.469 1 82.88 184 ASP A C 1
ATOM 1489 O O . ASP A 1 184 ? 6.934 43.344 41.438 1 82.88 184 ASP A O 1
ATOM 1493 N N . LEU A 1 185 ? 6.977 43.688 43.562 1 87 185 LEU A N 1
ATOM 1494 C CA . LEU A 1 185 ? 7.984 42.625 43.75 1 87 185 LEU A CA 1
ATOM 1495 C C . LEU A 1 185 ? 7.402 41.25 43.406 1 87 185 LEU A C 1
ATOM 1497 O O . LEU A 1 185 ? 8.047 40.438 42.75 1 87 185 LEU A O 1
ATOM 1501 N N . TYR A 1 186 ? 6.184 41.062 43.844 1 88.06 186 TYR A N 1
ATOM 1502 C CA . TYR A 1 186 ? 5.539 39.781 43.594 1 88.06 186 TYR A CA 1
ATOM 1503 C C . TYR A 1 186 ? 5.246 39.594 42.094 1 88.06 186 TYR A C 1
ATOM 1505 O O . TYR A 1 186 ? 5.352 38.469 41.562 1 88.06 186 TYR A O 1
ATOM 1513 N N . GLU A 1 187 ? 4.926 40.594 41.406 1 86.56 187 GLU A N 1
ATOM 1514 C CA . GLU A 1 187 ? 4.664 40.531 39.969 1 86.56 187 GLU A CA 1
ATOM 1515 C C . GLU A 1 187 ? 5.941 40.219 39.188 1 86.56 187 GLU A C 1
ATOM 1517 O O . GLU A 1 187 ? 5.926 39.438 38.25 1 86.56 187 GLU A O 1
ATOM 1522 N N . SER A 1 188 ? 6.977 40.875 39.656 1 88.12 188 SER A N 1
ATOM 1523 C CA . SER A 1 188 ? 8.25 40.625 38.969 1 88.12 188 SER A CA 1
ATOM 1524 C C . SER A 1 188 ? 8.758 39.219 39.25 1 88.12 188 SER A C 1
ATOM 1526 O O . SER A 1 188 ? 9.359 38.594 38.375 1 88.12 188 SER A O 1
ATOM 1528 N N . GLU A 1 189 ? 8.492 38.781 40.406 1 90.94 189 GLU A N 1
ATOM 1529 C CA . GLU A 1 189 ? 8.875 37.438 40.781 1 90.94 189 GLU A CA 1
ATOM 1530 C C . GLU A 1 189 ? 8.102 36.406 39.938 1 90.94 189 GLU A C 1
ATOM 1532 O O . GLU A 1 189 ? 8.664 35.406 39.5 1 90.94 189 GLU A O 1
ATOM 1537 N N . SER A 1 190 ? 6.832 36.594 39.812 1 90.81 190 SER A N 1
ATOM 1538 C CA . SER A 1 190 ? 5.98 35.719 39 1 90.81 190 SER A CA 1
ATOM 1539 C C . SER A 1 190 ? 6.469 35.625 37.562 1 90.81 190 SER A C 1
ATOM 1541 O O . SER A 1 190 ? 6.461 34.531 36.969 1 90.81 190 SER A O 1
ATOM 1543 N N . LEU A 1 191 ? 6.898 36.719 37 1 88.31 191 LEU A N 1
ATOM 1544 C CA . LEU A 1 191 ? 7.414 36.75 35.625 1 88.31 191 LEU A CA 1
ATOM 1545 C C . LEU A 1 191 ? 8.727 35.969 35.531 1 88.31 191 LEU A C 1
ATOM 1547 O O . LEU A 1 191 ? 8.953 35.25 34.562 1 88.31 191 LEU A O 1
ATOM 1551 N N . LEU A 1 192 ? 9.57 36.219 36.531 1 92.75 192 LEU A N 1
ATOM 1552 C CA . LEU A 1 192 ? 10.844 35.531 36.531 1 92.75 192 LEU A CA 1
ATOM 1553 C C . LEU A 1 192 ? 10.625 34 36.625 1 92.75 192 LEU A C 1
ATOM 1555 O O . LEU A 1 192 ? 11.273 33.25 35.906 1 92.75 192 LEU A O 1
ATOM 1559 N N . LEU A 1 193 ? 9.664 33.625 37.438 1 94.31 193 LEU A N 1
ATOM 1560 C CA . LEU A 1 193 ? 9.375 32.219 37.594 1 94.31 193 LEU A CA 1
ATOM 1561 C C . LEU A 1 193 ? 8.805 31.641 36.281 1 94.31 193 LEU A C 1
ATOM 1563 O O . LEU A 1 193 ? 9.109 30.5 35.938 1 94.31 193 LEU A O 1
ATOM 1567 N N . SER A 1 194 ? 7.926 32.344 35.594 1 92.62 194 SER A N 1
ATOM 1568 C CA . SER A 1 194 ? 7.387 31.922 34.312 1 92.62 194 SER A CA 1
ATOM 1569 C C . SER A 1 194 ? 8.5 31.719 33.281 1 92.62 194 SER A C 1
ATOM 1571 O O . SER A 1 194 ? 8.477 30.766 32.5 1 92.62 194 SER A O 1
ATOM 1573 N N . ASP A 1 195 ? 9.477 32.594 33.281 1 93.75 195 ASP A N 1
ATOM 1574 C CA . ASP A 1 195 ? 10.586 32.5 32.312 1 93.75 195 ASP A CA 1
ATOM 1575 C C . ASP A 1 195 ? 11.5 31.344 32.656 1 93.75 195 ASP A C 1
ATOM 1577 O O . ASP A 1 195 ? 12.047 30.688 31.766 1 93.75 195 ASP A O 1
ATOM 1581 N N . LYS A 1 196 ? 11.648 31.141 33.969 1 95.06 196 LYS A N 1
ATOM 1582 C CA . LYS A 1 196 ? 12.445 30 34.375 1 95.06 196 LYS A CA 1
ATOM 1583 C C . LYS A 1 196 ? 11.789 28.688 33.938 1 95.06 196 LYS A C 1
ATOM 1585 O O . LYS A 1 196 ? 12.477 27.75 33.5 1 95.06 196 LYS A O 1
ATOM 1590 N N . LEU A 1 197 ? 10.523 28.641 34.125 1 94.81 197 LEU A N 1
ATOM 1591 C CA . LEU A 1 197 ? 9.789 27.469 33.656 1 94.81 197 LEU A CA 1
ATOM 1592 C C . LEU A 1 197 ? 9.938 27.297 32.156 1 94.81 197 LEU A C 1
ATOM 1594 O O . LEU A 1 197 ? 10.141 26.188 31.656 1 94.81 197 LEU A O 1
ATOM 1598 N N . ASN A 1 198 ? 9.734 28.312 31.375 1 93.44 198 ASN A N 1
ATOM 1599 C CA . ASN A 1 198 ? 9.883 28.281 29.922 1 93.44 198 ASN A CA 1
ATOM 1600 C C . ASN A 1 198 ? 11.273 27.797 29.5 1 93.44 198 ASN A C 1
ATOM 1602 O O . ASN A 1 198 ? 11.406 27.047 28.531 1 93.44 198 ASN A O 1
ATOM 1606 N N . LEU A 1 199 ? 12.328 28.312 30.188 1 95.25 199 LEU A N 1
ATOM 1607 C CA . LEU A 1 199 ? 13.695 27.875 29.922 1 95.25 199 LEU A CA 1
ATOM 1608 C C . LEU A 1 199 ? 13.828 26.359 30.156 1 95.25 199 LEU A C 1
ATOM 1610 O O . LEU A 1 199 ? 14.383 25.656 29.312 1 95.25 199 LEU A O 1
ATOM 1614 N N . THR A 1 200 ? 13.273 25.891 31.25 1 97.06 200 THR A N 1
ATOM 1615 C CA . THR A 1 200 ? 13.305 24.469 31.562 1 97.06 200 THR A CA 1
ATOM 1616 C C . THR A 1 200 ? 12.594 23.672 30.484 1 97.06 200 THR A C 1
ATOM 1618 O O . THR A 1 200 ? 13.078 22.609 30.047 1 97.06 200 THR A O 1
ATOM 1621 N N . GLN A 1 201 ? 11.422 24.125 30.047 1 95.88 201 GLN A N 1
ATOM 1622 C CA . GLN A 1 201 ? 10.664 23.469 29 1 95.88 201 GLN A CA 1
ATOM 1623 C C . GLN A 1 201 ? 11.438 23.438 27.688 1 95.88 201 GLN A C 1
ATOM 1625 O O . GLN A 1 201 ? 11.414 22.438 26.969 1 95.88 201 GLN A O 1
ATOM 1630 N N . SER A 1 202 ? 12.086 24.547 27.344 1 95.69 202 SER A N 1
ATOM 1631 C CA . SER A 1 202 ? 12.891 24.609 26.125 1 95.69 202 SER A CA 1
ATOM 1632 C C . SER A 1 202 ? 14.07 23.656 26.188 1 95.69 202 SER A C 1
ATOM 1634 O O . SER A 1 202 ? 14.414 23.016 25.188 1 95.69 202 SER A O 1
ATOM 1636 N N . GLU A 1 203 ? 14.688 23.578 27.375 1 96.06 203 GLU A N 1
ATOM 1637 C CA . GLU A 1 203 ? 15.789 22.641 27.562 1 96.06 203 GLU A CA 1
ATOM 1638 C C . GLU A 1 203 ? 15.328 21.203 27.422 1 96.06 203 GLU A C 1
ATOM 1640 O O . GLU A 1 203 ? 16.031 20.375 26.844 1 96.06 203 GLU A O 1
ATOM 1645 N N . ASN A 1 204 ? 14.211 20.891 27.969 1 96.12 204 ASN A N 1
ATOM 1646 C CA . ASN A 1 204 ? 13.633 19.562 27.812 1 96.12 204 ASN A CA 1
ATOM 1647 C C . ASN A 1 204 ? 13.352 19.234 26.359 1 96.12 204 ASN A C 1
ATOM 1649 O O . ASN A 1 204 ? 13.578 18.109 25.906 1 96.12 204 ASN A O 1
ATOM 1653 N N . LYS A 1 205 ? 12.797 20.156 25.609 1 96.06 205 LYS A N 1
ATOM 1654 C CA . LYS A 1 205 ? 12.531 19.969 24.188 1 96.06 205 LYS A CA 1
ATOM 1655 C C . LYS A 1 205 ? 13.82 19.703 23.422 1 96.06 205 LYS A C 1
ATOM 1657 O O . LYS A 1 205 ? 13.844 18.891 22.484 1 96.06 205 LYS A O 1
ATOM 1662 N N . LEU A 1 206 ? 14.867 20.469 23.781 1 95.31 206 LEU A N 1
ATOM 1663 C CA . LEU A 1 206 ? 16.172 20.25 23.141 1 95.31 206 LEU A CA 1
ATOM 1664 C C . LEU A 1 206 ? 16.672 18.844 23.391 1 95.31 206 LEU A C 1
ATOM 1666 O O . LEU A 1 206 ? 17.141 18.172 22.469 1 95.31 206 LEU A O 1
ATOM 1670 N N . GLU A 1 207 ? 16.547 18.391 24.641 1 94.81 207 GLU A N 1
ATOM 1671 C CA . GLU A 1 207 ? 16.984 17.047 24.984 1 94.81 207 GLU A CA 1
ATOM 1672 C C . GLU A 1 207 ? 16.188 15.992 24.203 1 94.81 207 GLU A C 1
ATOM 1674 O O . GLU A 1 207 ? 16.734 14.992 23.75 1 94.81 207 GLU A O 1
ATOM 1679 N N . LEU A 1 208 ? 14.922 16.172 24.094 1 95.88 208 LEU A N 1
ATOM 1680 C CA . LEU A 1 208 ? 14.078 15.266 23.328 1 95.88 208 LEU A CA 1
ATOM 1681 C C . LEU A 1 208 ? 14.469 15.25 21.859 1 95.88 208 LEU A C 1
ATOM 1683 O O . LEU A 1 208 ? 14.438 14.203 21.219 1 95.88 208 LEU A O 1
ATOM 1687 N N . ALA A 1 209 ? 14.734 16.453 21.312 1 96.06 209 ALA A N 1
ATOM 1688 C CA . ALA A 1 209 ? 15.156 16.562 19.922 1 96.06 209 ALA A CA 1
ATOM 1689 C C . ALA A 1 209 ? 16.453 15.797 19.688 1 96.06 209 ALA A C 1
ATOM 1691 O O . ALA A 1 209 ? 16.625 15.125 18.672 1 96.06 209 ALA A O 1
ATOM 1692 N N . LYS A 1 210 ? 17.391 15.977 20.641 1 94 210 LYS A N 1
ATOM 1693 C CA . LYS A 1 210 ? 18.641 15.242 20.547 1 94 210 LYS A CA 1
ATOM 1694 C C . LYS A 1 210 ? 18.406 13.734 20.578 1 94 210 LYS A C 1
ATOM 1696 O O . LYS A 1 210 ? 19 12.992 19.797 1 94 210 LYS A O 1
ATOM 1701 N N . LEU A 1 211 ? 17.578 13.328 21.484 1 93.94 211 LEU A N 1
ATOM 1702 C CA . LEU A 1 211 ? 17.234 11.914 21.562 1 93.94 211 LEU A CA 1
ATOM 1703 C C . LEU A 1 211 ? 16.641 11.414 20.25 1 93.94 211 LEU A C 1
ATOM 1705 O O . LEU A 1 211 ? 16.969 10.312 19.797 1 93.94 211 LEU A O 1
ATOM 1709 N N . GLN A 1 212 ? 15.773 12.172 19.641 1 95.94 212 GLN A N 1
ATOM 1710 C CA . GLN A 1 212 ? 15.156 11.805 18.375 1 95.94 212 GLN A CA 1
ATOM 1711 C C . GLN A 1 212 ? 16.203 11.656 17.281 1 95.94 212 GLN A C 1
ATOM 1713 O O . GLN A 1 212 ? 16.125 10.734 16.453 1 95.94 212 GLN A O 1
ATOM 1718 N N . LEU A 1 213 ? 17.094 12.609 17.203 1 96.06 213 LEU A N 1
ATOM 1719 C CA . LEU A 1 213 ? 18.172 12.523 16.219 1 96.06 213 LEU A CA 1
ATOM 1720 C C . LEU A 1 213 ? 19 11.266 16.422 1 96.06 213 LEU A C 1
ATOM 1722 O O . LEU A 1 213 ? 19.297 10.555 15.461 1 96.06 213 LEU A O 1
ATOM 1726 N N . MET A 1 214 ? 19.297 10.977 17.656 1 94.81 214 MET A N 1
ATOM 1727 C CA . MET A 1 214 ? 20.078 9.781 17.969 1 94.81 214 MET A CA 1
ATOM 1728 C C . MET A 1 214 ? 19.328 8.523 17.562 1 94.81 214 MET A C 1
ATOM 1730 O O . MET A 1 214 ? 19.922 7.57 17.062 1 94.81 214 MET A O 1
ATOM 1734 N N . GLN A 1 215 ? 18.047 8.508 17.75 1 95 215 GLN A N 1
ATOM 1735 C CA . GLN A 1 215 ? 17.203 7.363 17.375 1 95 215 GLN A CA 1
ATOM 1736 C C . GLN A 1 215 ? 17.172 7.18 15.859 1 95 215 GLN A C 1
ATOM 1738 O O . GLN A 1 215 ? 17.281 6.055 15.367 1 95 215 GLN A O 1
ATOM 1743 N N . GLU A 1 216 ? 17.016 8.289 15.125 1 95.12 216 GLU A N 1
ATOM 1744 C CA . GLU A 1 216 ? 17.031 8.203 13.672 1 95.12 216 GLU A CA 1
ATOM 1745 C C . GLU A 1 216 ? 18.359 7.68 13.156 1 95.12 216 GLU A C 1
ATOM 1747 O O . GLU A 1 216 ? 18.422 6.984 12.133 1 95.12 216 GLU A O 1
ATOM 1752 N N . MET A 1 217 ? 19.406 8.016 13.906 1 93.62 217 MET A N 1
ATOM 1753 C CA . MET A 1 217 ? 20.75 7.586 13.539 1 93.62 217 MET A CA 1
ATOM 1754 C C . MET A 1 217 ? 21.016 6.156 14 1 93.62 217 MET A C 1
ATOM 1756 O O . MET A 1 217 ? 21.969 5.523 13.555 1 93.62 217 MET A O 1
ATOM 1760 N N . ASN A 1 218 ? 20.156 5.676 14.898 1 93.44 218 ASN A N 1
ATOM 1761 C CA . ASN A 1 218 ? 20.406 4.398 15.562 1 93.44 218 ASN A CA 1
ATOM 1762 C C . ASN A 1 218 ? 21.781 4.387 16.25 1 93.44 218 ASN A C 1
ATOM 1764 O O . ASN A 1 218 ? 22.547 3.447 16.078 1 93.44 218 ASN A O 1
ATOM 1768 N N . LEU A 1 219 ? 21.984 5.52 16.891 1 89.5 219 LEU A N 1
ATOM 1769 C CA . LEU A 1 219 ? 23.266 5.691 17.578 1 89.5 219 LEU A CA 1
ATOM 1770 C C . LEU A 1 219 ? 23.344 4.797 18.812 1 89.5 219 LEU A C 1
ATOM 1772 O O . LEU A 1 219 ? 22.438 4.801 19.656 1 89.5 219 LEU A O 1
ATOM 1776 N N . GLU A 1 220 ? 24.328 4.062 18.969 1 81.62 220 GLU A N 1
ATOM 1777 C CA . GLU A 1 220 ? 24.516 3.133 20.078 1 81.62 220 GLU A CA 1
ATOM 1778 C C . GLU A 1 220 ? 25.047 3.846 21.312 1 81.62 220 GLU A C 1
ATOM 1780 O O . GLU A 1 220 ? 24.547 3.658 22.422 1 81.62 220 GLU A O 1
ATOM 1785 N N . ASP A 1 221 ? 26.094 4.707 21.078 1 77.06 221 ASP A N 1
ATOM 1786 C CA . ASP A 1 221 ? 26.688 5.461 22.188 1 77.06 221 ASP A CA 1
ATOM 1787 C C . ASP A 1 221 ? 26.062 6.852 22.297 1 77.06 221 ASP A C 1
ATOM 1789 O O . ASP A 1 221 ? 26.359 7.73 21.484 1 77.06 221 ASP A O 1
ATOM 1793 N N . ARG A 1 222 ? 25.234 6.977 23.25 1 76.69 222 ARG A N 1
ATOM 1794 C CA . ARG A 1 222 ? 24.406 8.18 23.344 1 76.69 222 ARG A CA 1
ATOM 1795 C C . ARG A 1 222 ? 25.016 9.195 24.297 1 76.69 222 ARG A C 1
ATOM 1797 O O . ARG A 1 222 ? 24.516 10.305 24.438 1 76.69 222 ARG A O 1
ATOM 1804 N N . ASP A 1 223 ? 26.312 8.844 24.766 1 75.62 223 ASP A N 1
ATOM 1805 C CA . ASP A 1 223 ? 26.891 9.766 25.734 1 75.62 223 ASP A CA 1
ATOM 1806 C C . ASP A 1 223 ? 27.516 10.977 25.047 1 75.62 223 ASP A C 1
ATOM 1808 O O . ASP A 1 223 ? 28.156 10.844 24.016 1 75.62 223 ASP A O 1
ATOM 1812 N N . ASN A 1 224 ? 27.391 12.172 25.516 1 74.44 224 ASN A N 1
ATOM 1813 C CA . ASN A 1 224 ? 27.969 13.461 25.141 1 74.44 224 ASN A CA 1
ATOM 1814 C C . ASN A 1 224 ? 27.719 13.789 23.672 1 74.44 224 ASN A C 1
ATOM 1816 O O . ASN A 1 224 ? 28.656 14.125 22.953 1 74.44 224 ASN A O 1
ATOM 1820 N N . PHE A 1 225 ? 26.469 13.633 23.156 1 82.88 225 PHE A N 1
ATOM 1821 C CA . PHE A 1 225 ? 26.094 13.93 21.781 1 82.88 225 PHE A CA 1
ATOM 1822 C C . PHE A 1 225 ? 25.906 15.43 21.594 1 82.88 225 PHE A C 1
ATOM 1824 O O . PHE A 1 225 ? 25.125 16.062 22.312 1 82.88 225 PHE A O 1
ATOM 1831 N N . TYR A 1 226 ? 26.797 15.984 20.766 1 81.38 226 TYR A N 1
ATOM 1832 C CA . TYR A 1 226 ? 26.656 17.406 20.438 1 81.38 226 TYR A CA 1
ATOM 1833 C C . TYR A 1 226 ? 26.672 17.609 18.922 1 81.38 226 TYR A C 1
ATOM 1835 O O . TYR A 1 226 ? 27.391 16.906 18.203 1 81.38 226 TYR A O 1
ATOM 1843 N N . VAL A 1 227 ? 25.75 18.5 18.547 1 83.81 227 VAL A N 1
ATOM 1844 C CA . VAL A 1 227 ? 25.703 18.812 17.125 1 83.81 227 VAL A CA 1
ATOM 1845 C C . VAL A 1 227 ? 26.578 20.031 16.828 1 83.81 227 VAL A C 1
ATOM 1847 O O . VAL A 1 227 ? 26.625 20.984 17.625 1 83.81 227 VAL A O 1
ATOM 1850 N N . ALA A 1 228 ? 27.359 19.969 15.773 1 73.75 228 ALA A N 1
ATOM 1851 C CA . ALA A 1 228 ? 28.234 21.062 15.383 1 73.75 228 ALA A CA 1
ATOM 1852 C C . ALA A 1 228 ? 27.438 22.328 15.086 1 73.75 228 ALA A C 1
ATOM 1854 O O . ALA A 1 228 ? 26.375 22.281 14.477 1 73.75 228 ALA A O 1
ATOM 1855 N N . ARG A 1 229 ? 27.891 23.312 15.812 1 62.84 229 ARG A N 1
ATOM 1856 C CA . ARG A 1 229 ? 27.266 24.609 15.594 1 62.84 229 ARG A CA 1
ATOM 1857 C C . ARG A 1 229 ? 27.703 25.203 14.258 1 62.84 229 ARG A C 1
ATOM 1859 O O . ARG A 1 229 ? 28.891 25.188 13.922 1 62.84 229 ARG A O 1
ATOM 1866 N N . LYS A 1 230 ? 27.062 25.062 13.203 1 56.25 230 LYS A N 1
ATOM 1867 C CA . LYS A 1 230 ? 27.516 25.844 12.055 1 56.25 230 LYS A CA 1
ATOM 1868 C C . LYS A 1 230 ? 27.656 27.328 12.422 1 56.25 230 LYS A C 1
ATOM 1870 O O . LYS A 1 230 ? 26.844 27.875 13.156 1 56.25 230 LYS A O 1
ATOM 1875 N N . LYS A 1 231 ? 28.859 27.891 12.367 1 47.28 231 LYS A N 1
ATOM 1876 C CA . LYS A 1 231 ? 29.016 29.344 12.359 1 47.28 231 LYS A CA 1
ATOM 1877 C C . LYS A 1 231 ? 27.891 30.016 11.57 1 47.28 231 LYS A C 1
ATOM 1879 O O . LYS A 1 231 ? 27.469 29.5 10.523 1 47.28 231 LYS A O 1
ATOM 1884 N N . GLN A 1 232 ? 27.016 30.688 12.328 1 44.78 232 GLN A N 1
ATOM 1885 C CA . GLN A 1 232 ? 25.984 31.484 11.672 1 44.78 232 GLN A CA 1
ATOM 1886 C C . GLN A 1 232 ? 26.469 32 10.328 1 44.78 232 GLN A C 1
ATOM 1888 O O . GLN A 1 232 ? 27.219 33 10.266 1 44.78 232 GLN A O 1
ATOM 1893 N N . GLU A 1 233 ? 27.203 31.297 9.531 1 40.62 233 GLU A N 1
ATOM 1894 C CA . GLU A 1 233 ? 27.406 32.156 8.359 1 40.62 233 GLU A CA 1
ATOM 1895 C C . GLU A 1 233 ? 26.219 33.094 8.141 1 40.62 233 GLU A C 1
ATOM 1897 O O . GLU A 1 233 ? 25.125 32.844 8.648 1 40.62 233 GLU A O 1
ATOM 1902 N N . ASP A 1 234 ? 26.5 34.188 7.242 1 39.53 234 ASP A N 1
ATOM 1903 C CA . ASP A 1 234 ? 25.562 35.281 6.898 1 39.53 234 ASP A CA 1
ATOM 1904 C C . ASP A 1 234 ? 24.141 34.719 6.715 1 39.53 234 ASP A C 1
ATOM 1906 O O . ASP A 1 234 ? 23.969 33.531 6.492 1 39.53 234 ASP A O 1
ATOM 1910 N N . GLY A 1 235 ? 23.141 35.562 6.828 1 41.56 235 GLY A N 1
ATOM 1911 C CA . GLY A 1 235 ? 21.719 35.531 6.566 1 41.56 235 GLY A CA 1
ATOM 1912 C C . GLY A 1 235 ? 21.312 34.469 5.543 1 41.56 235 GLY A C 1
ATOM 1913 O O . GLY A 1 235 ? 22.156 33.969 4.805 1 41.56 235 GLY A O 1
ATOM 1914 N N . PHE A 1 236 ? 20.391 33.562 5.891 1 46.12 236 PHE A N 1
ATOM 1915 C CA . PHE A 1 236 ? 19.734 32.781 4.848 1 46.12 236 PHE A CA 1
ATOM 1916 C C . PHE A 1 236 ? 19.984 33.406 3.477 1 46.12 236 PHE A C 1
ATOM 1918 O O . PHE A 1 236 ? 19.531 34.531 3.195 1 46.12 236 PHE A O 1
ATOM 1925 N N . GLN A 1 237 ? 21.25 33.375 3.002 1 44.84 237 GLN A N 1
ATOM 1926 C CA . GLN A 1 237 ? 21.406 33.875 1.639 1 44.84 237 GLN A CA 1
ATOM 1927 C C . GLN A 1 237 ? 20.203 33.5 0.784 1 44.84 237 GLN A C 1
ATOM 1929 O O . GLN A 1 237 ? 19.859 32.312 0.666 1 44.84 237 GLN A O 1
ATOM 1934 N N . GLN A 1 238 ? 19.266 34.406 0.629 1 47.91 238 GLN A N 1
ATOM 1935 C CA . GLN A 1 238 ? 18.062 34.5 -0.195 1 47.91 238 GLN A CA 1
ATOM 1936 C C . GLN A 1 238 ? 18.344 34.031 -1.621 1 47.91 238 GLN A C 1
ATOM 1938 O O . GLN A 1 238 ? 18.75 34.812 -2.471 1 47.91 238 GLN A O 1
ATOM 1943 N N . VAL A 1 239 ? 19.078 33.062 -1.905 1 43.62 239 VAL A N 1
ATOM 1944 C CA . VAL A 1 239 ? 19.047 32.875 -3.352 1 43.62 239 VAL A CA 1
ATOM 1945 C C . VAL A 1 239 ? 17.625 32.531 -3.791 1 43.62 239 VAL A C 1
ATOM 1947 O O . VAL A 1 239 ? 17.141 31.438 -3.514 1 43.62 239 VAL A O 1
ATOM 1950 N N . PHE A 1 240 ? 16.797 33.531 -3.98 1 49.38 240 PHE A N 1
ATOM 1951 C CA . PHE A 1 240 ? 15.461 33.406 -4.531 1 49.38 240 PHE A CA 1
ATOM 1952 C C . PHE A 1 240 ? 15.5 32.969 -5.984 1 49.38 240 PHE A C 1
ATOM 1954 O O . PHE A 1 240 ? 15.508 33.781 -6.902 1 49.38 240 PHE A O 1
ATOM 1961 N N . GLN A 1 241 ? 16.25 32.031 -6.277 1 54.25 241 GLN A N 1
ATOM 1962 C CA . GLN A 1 241 ? 15.977 31.703 -7.672 1 54.25 241 GLN A CA 1
ATOM 1963 C C . GLN A 1 241 ? 14.555 31.172 -7.84 1 54.25 241 GLN A C 1
ATOM 1965 O O . GLN A 1 241 ? 14.078 30.375 -7.02 1 54.25 241 GLN A O 1
ATOM 1970 N N . ALA A 1 242 ? 13.82 31.891 -8.75 1 61.25 242 ALA A N 1
ATOM 1971 C CA . ALA A 1 242 ? 12.477 31.484 -9.141 1 61.25 242 ALA A CA 1
ATOM 1972 C C . ALA A 1 242 ? 12.406 29.969 -9.352 1 61.25 242 ALA A C 1
ATOM 1974 O O . ALA A 1 242 ? 13.148 29.422 -10.172 1 61.25 242 ALA A O 1
ATOM 1975 N N . ILE A 1 243 ? 11.867 29.219 -8.305 1 77.31 243 ILE A N 1
ATOM 1976 C CA . ILE A 1 243 ? 11.742 27.766 -8.352 1 77.31 243 ILE A CA 1
ATOM 1977 C C . ILE A 1 243 ? 10.422 27.391 -9.023 1 77.31 243 ILE A C 1
ATOM 1979 O O . ILE A 1 243 ? 9.367 27.891 -8.648 1 77.31 243 ILE A O 1
ATOM 1983 N N . HIS A 1 244 ? 10.578 26.797 -10.125 1 83.31 244 HIS A N 1
ATOM 1984 C CA . HIS A 1 244 ? 9.406 26.328 -10.859 1 83.31 244 HIS A CA 1
ATOM 1985 C C . HIS A 1 244 ? 9.18 24.844 -10.656 1 83.31 244 HIS A C 1
ATOM 1987 O O . HIS A 1 244 ? 10.125 24.047 -10.773 1 83.31 244 HIS A O 1
ATOM 1993 N N . THR A 1 245 ? 8.031 24.578 -10.336 1 87.38 245 THR A N 1
ATOM 1994 C CA . THR A 1 245 ? 7.629 23.203 -10.047 1 87.38 245 THR A CA 1
ATOM 1995 C C . THR A 1 245 ? 8.055 22.266 -11.172 1 87.38 245 THR A C 1
ATOM 1997 O O . THR A 1 245 ? 8.656 21.219 -10.922 1 87.38 245 THR A O 1
ATOM 2000 N N . ASP A 1 246 ? 7.762 22.656 -12.438 1 87.94 246 ASP A N 1
ATOM 2001 C CA . ASP A 1 246 ? 7.988 21.766 -13.578 1 87.94 246 ASP A CA 1
ATOM 2002 C C . ASP A 1 246 ? 9.477 21.469 -13.75 1 87.94 246 ASP A C 1
ATOM 2004 O O . ASP A 1 246 ? 9.852 20.328 -14.047 1 87.94 246 ASP A O 1
ATOM 2008 N N . SER A 1 247 ? 10.258 22.453 -13.609 1 87.94 247 SER A N 1
ATOM 2009 C CA . SER A 1 247 ? 11.703 22.281 -13.758 1 87.94 247 SER A CA 1
ATOM 2010 C C . SER A 1 247 ? 12.242 21.328 -12.695 1 87.94 247 SER A C 1
ATOM 2012 O O . SER A 1 247 ? 13.023 20.422 -13.016 1 87.94 247 SER A O 1
ATOM 2014 N N . ILE A 1 248 ? 11.789 21.469 -11.484 1 91.25 248 ILE A N 1
ATOM 2015 C CA . ILE A 1 248 ? 12.258 20.625 -10.383 1 91.25 248 ILE A CA 1
ATOM 2016 C C . ILE A 1 248 ? 11.75 19.188 -10.586 1 91.25 248 ILE A C 1
ATOM 2018 O O . ILE A 1 248 ? 12.492 18.234 -10.367 1 91.25 248 ILE A O 1
ATOM 2022 N N . TYR A 1 249 ? 10.555 19.125 -11.031 1 92.25 249 TYR A N 1
ATOM 2023 C CA . TYR A 1 249 ? 9.977 17.812 -11.266 1 92.25 249 TYR A CA 1
ATOM 2024 C C . TYR A 1 249 ? 10.734 17.062 -12.359 1 92.25 249 TYR A C 1
ATOM 2026 O O . TYR A 1 249 ? 11.008 15.875 -12.227 1 92.25 249 TYR A O 1
ATOM 2034 N N . GLN A 1 250 ? 11.023 17.672 -13.43 1 90.69 250 GLN A N 1
ATOM 2035 C CA . GLN A 1 250 ? 11.75 17.047 -14.531 1 90.69 250 GLN A CA 1
ATOM 2036 C C . GLN A 1 250 ? 13.109 16.531 -14.07 1 90.69 250 GLN A C 1
ATOM 2038 O O . GLN A 1 250 ? 13.547 15.453 -14.477 1 90.69 250 GLN A O 1
ATOM 2043 N N . GLN A 1 251 ? 13.711 17.281 -13.281 1 87.88 251 GLN A N 1
ATOM 2044 C CA . GLN A 1 251 ? 14.984 16.844 -12.727 1 87.88 251 GLN A CA 1
ATOM 2045 C C . GLN A 1 251 ? 14.812 15.633 -11.82 1 87.88 251 GLN A C 1
ATOM 2047 O O . GLN A 1 251 ? 15.578 14.672 -11.898 1 87.88 251 GLN A O 1
ATOM 2052 N N . ALA A 1 252 ? 13.805 15.641 -10.977 1 90.06 252 ALA A N 1
ATOM 2053 C CA . ALA A 1 252 ? 13.547 14.578 -10.016 1 90.06 252 ALA A CA 1
ATOM 2054 C C . ALA A 1 252 ? 13.164 13.281 -10.719 1 90.06 252 ALA A C 1
ATOM 2056 O O . ALA A 1 252 ? 13.594 12.195 -10.312 1 90.06 252 ALA A O 1
ATOM 2057 N N . GLU A 1 253 ? 12.359 13.477 -11.758 1 90.38 253 GLU A N 1
ATOM 2058 C CA . GLU A 1 253 ? 11.852 12.312 -12.484 1 90.38 253 GLU A CA 1
ATOM 2059 C C . GLU A 1 253 ? 13 11.461 -13.031 1 90.38 253 GLU A C 1
ATOM 2061 O O . GLU A 1 253 ? 12.883 10.242 -13.117 1 90.38 253 GLU A O 1
ATOM 2066 N N . ASN A 1 254 ? 14.109 12.062 -13.32 1 85.44 254 ASN A N 1
ATOM 2067 C CA . ASN A 1 254 ? 15.219 11.375 -13.977 1 85.44 254 ASN A CA 1
ATOM 2068 C C . ASN A 1 254 ? 16.078 10.617 -12.977 1 85.44 254 ASN A C 1
ATOM 2070 O O . ASN A 1 254 ? 16.797 9.688 -13.352 1 85.44 254 ASN A O 1
ATOM 2074 N N . PHE A 1 255 ? 15.93 10.961 -11.727 1 86.25 255 PHE A N 1
ATOM 2075 C CA . PHE A 1 255 ? 16.922 10.328 -10.867 1 86.25 255 PHE A CA 1
ATOM 2076 C C . PHE A 1 255 ? 16.266 9.664 -9.672 1 86.25 255 PHE A C 1
ATOM 2078 O O . PHE A 1 255 ? 16.875 8.82 -9.008 1 86.25 255 PHE A O 1
ATOM 2085 N N . LEU A 1 256 ? 15.039 9.898 -9.352 1 91.81 256 LEU A N 1
ATOM 2086 C CA . LEU A 1 256 ? 14.414 9.391 -8.133 1 91.81 256 LEU A CA 1
ATOM 2087 C C . LEU A 1 256 ? 14.312 7.867 -8.172 1 91.81 256 LEU A C 1
ATOM 2089 O O . LEU A 1 256 ? 13.648 7.309 -9.047 1 91.81 256 LEU A O 1
ATOM 2093 N N . PRO A 1 257 ? 14.906 7.172 -7.199 1 94.94 257 PRO A N 1
ATOM 2094 C CA . PRO A 1 257 ? 14.891 5.707 -7.199 1 94.94 257 PRO A CA 1
ATOM 2095 C C . PRO A 1 257 ? 13.477 5.137 -7.117 1 94.94 257 PRO A C 1
ATOM 2097 O O . PRO A 1 257 ? 13.203 4.066 -7.672 1 94.94 257 PRO A O 1
ATOM 2100 N N . LEU A 1 258 ? 12.602 5.836 -6.469 1 95.19 258 LEU A N 1
ATOM 2101 C CA . LEU A 1 258 ? 11.211 5.41 -6.359 1 95.19 258 LEU A CA 1
ATOM 2102 C C . LEU A 1 258 ? 10.602 5.191 -7.738 1 95.19 258 LEU A C 1
ATOM 2104 O O . LEU A 1 258 ? 9.969 4.16 -7.988 1 95.19 258 LEU A O 1
ATOM 2108 N N . LEU A 1 259 ? 10.773 6.168 -8.641 1 96.56 259 LEU A N 1
ATOM 2109 C CA . LEU A 1 259 ? 10.203 6.086 -9.984 1 96.56 259 LEU A CA 1
ATOM 2110 C C . LEU A 1 259 ? 10.938 5.047 -10.828 1 96.56 259 LEU A C 1
ATOM 2112 O O . LEU A 1 259 ? 10.312 4.316 -11.594 1 96.56 259 LEU A O 1
ATOM 2116 N N . LYS A 1 260 ? 12.266 4.973 -10.641 1 96.19 260 LYS A N 1
ATOM 2117 C CA . LYS A 1 260 ? 13.039 3.963 -11.352 1 96.19 260 LYS A CA 1
ATOM 2118 C C . LYS A 1 260 ? 12.609 2.553 -10.953 1 96.19 260 LYS A C 1
ATOM 2120 O O . LYS A 1 260 ? 12.523 1.663 -11.805 1 96.19 260 LYS A O 1
ATOM 2125 N N . ALA A 1 261 ? 12.375 2.354 -9.625 1 97.75 261 ALA A N 1
ATOM 2126 C CA . ALA A 1 261 ? 11.906 1.057 -9.148 1 97.75 261 ALA A CA 1
ATOM 2127 C C . ALA A 1 261 ? 10.602 0.662 -9.828 1 97.75 261 ALA A C 1
ATOM 2129 O O . ALA A 1 261 ? 10.43 -0.486 -10.25 1 97.75 261 ALA A O 1
ATOM 2130 N N . GLN A 1 262 ? 9.688 1.609 -10 1 97.62 262 GLN A N 1
ATOM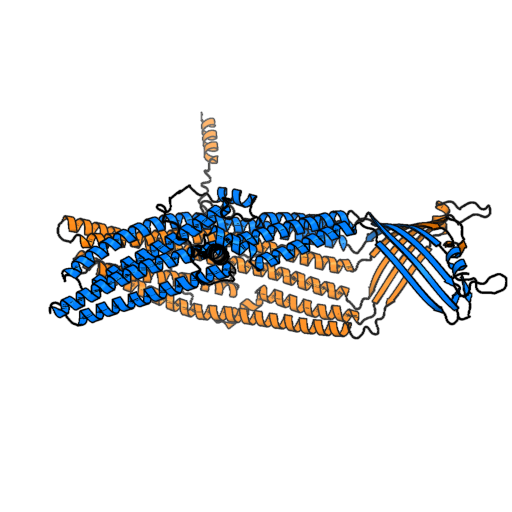 2131 C CA . GLN A 1 262 ? 8.406 1.336 -10.625 1 97.62 262 GLN A CA 1
ATOM 2132 C C . GLN A 1 262 ? 8.57 0.995 -12.102 1 97.62 262 GLN A C 1
ATOM 2134 O O . GLN A 1 262 ? 7.836 0.167 -12.641 1 97.62 262 GLN A O 1
ATOM 2139 N N . GLU A 1 263 ? 9.547 1.677 -12.773 1 97.69 263 GLU A N 1
ATOM 2140 C CA . GLU A 1 263 ? 9.828 1.359 -14.164 1 97.69 263 GLU A CA 1
ATOM 2141 C C . GLU A 1 263 ? 10.289 -0.086 -14.32 1 97.69 263 GLU A C 1
ATOM 2143 O O . GLU A 1 263 ? 9.852 -0.79 -15.234 1 97.69 263 GLU A O 1
ATOM 2148 N N . PHE A 1 264 ? 11.141 -0.521 -13.414 1 98.25 264 PHE A N 1
ATOM 2149 C CA . PHE A 1 264 ? 11.602 -1.904 -13.445 1 98.25 264 PHE A CA 1
ATOM 2150 C C . PHE A 1 264 ? 10.445 -2.863 -13.172 1 98.25 264 PHE A C 1
ATOM 2152 O O . PHE A 1 264 ? 10.375 -3.941 -13.766 1 98.25 264 PHE A O 1
ATOM 2159 N N . ARG A 1 265 ? 9.562 -2.469 -12.312 1 98.25 265 ARG A N 1
ATOM 2160 C CA . ARG A 1 265 ? 8.406 -3.311 -12.008 1 98.25 265 ARG A CA 1
ATOM 2161 C C . ARG A 1 265 ? 7.488 -3.436 -13.219 1 98.25 265 ARG A C 1
ATOM 2163 O O . ARG A 1 265 ? 6.891 -4.488 -13.445 1 98.25 265 ARG A O 1
ATOM 2170 N N . ILE A 1 266 ? 7.348 -2.34 -14.008 1 98.5 266 ILE A N 1
ATOM 2171 C CA . ILE A 1 266 ? 6.562 -2.375 -15.234 1 98.5 266 ILE A CA 1
ATOM 2172 C C . ILE A 1 266 ? 7.199 -3.352 -16.219 1 98.5 266 ILE A C 1
ATOM 2174 O O . ILE A 1 266 ? 6.504 -4.184 -16.812 1 98.5 266 ILE A O 1
ATOM 2178 N N . ASN A 1 267 ? 8.516 -3.264 -16.344 1 98.56 267 ASN A N 1
ATOM 2179 C CA . ASN A 1 267 ? 9.219 -4.168 -17.25 1 98.56 267 ASN A CA 1
ATOM 2180 C C . ASN A 1 267 ? 9.078 -5.621 -16.797 1 98.56 267 ASN A C 1
ATOM 2182 O O . ASN A 1 267 ? 8.898 -6.516 -17.625 1 98.56 267 ASN A O 1
ATOM 2186 N N . ALA A 1 268 ? 9.109 -5.844 -15.461 1 98.62 268 ALA A N 1
ATOM 2187 C CA . ALA A 1 268 ? 8.914 -7.191 -14.938 1 98.62 268 ALA A CA 1
ATOM 2188 C C . ALA A 1 268 ? 7.512 -7.707 -15.258 1 98.62 268 ALA A C 1
ATOM 2190 O O . ALA A 1 268 ? 7.348 -8.852 -15.68 1 98.62 268 ALA A O 1
ATOM 2191 N N . ALA A 1 269 ? 6.523 -6.863 -15.078 1 98.44 269 ALA A N 1
ATOM 2192 C CA . ALA A 1 269 ? 5.141 -7.242 -15.367 1 98.44 269 ALA A CA 1
ATOM 2193 C C . ALA A 1 269 ? 4.953 -7.539 -16.859 1 98.44 269 ALA A C 1
ATOM 2195 O O . ALA A 1 269 ? 4.211 -8.453 -17.219 1 98.44 269 ALA A O 1
ATOM 2196 N N . ARG A 1 270 ? 5.617 -6.746 -17.719 1 98.5 270 ARG A N 1
ATOM 2197 C CA . ARG A 1 270 ? 5.566 -6.992 -19.156 1 98.5 270 ARG A CA 1
ATOM 2198 C C . ARG A 1 270 ? 6.145 -8.367 -19.5 1 98.5 270 ARG A C 1
ATOM 2200 O O . ARG A 1 270 ? 5.555 -9.109 -20.281 1 98.5 270 ARG A O 1
ATOM 2207 N N . LYS A 1 271 ? 7.258 -8.648 -18.891 1 98.44 271 LYS A N 1
ATOM 2208 C CA . LYS A 1 271 ? 7.887 -9.938 -19.141 1 98.44 271 LYS A CA 1
ATOM 2209 C C . LYS A 1 271 ? 7.062 -11.078 -18.547 1 98.44 271 LYS A C 1
ATOM 2211 O O . LYS A 1 271 ? 7.043 -12.188 -19.094 1 98.44 271 LYS A O 1
ATOM 2216 N N . GLN A 1 272 ? 6.332 -10.812 -17.531 1 98.25 272 GLN A N 1
ATOM 2217 C CA . GLN A 1 272 ? 5.465 -11.828 -16.938 1 98.25 272 GLN A CA 1
ATOM 2218 C C . GLN A 1 272 ? 4.348 -12.234 -17.891 1 98.25 272 GLN A C 1
ATOM 2220 O O . GLN A 1 272 ? 3.924 -13.391 -17.906 1 98.25 272 GLN A O 1
ATOM 2225 N N . ILE A 1 273 ? 3.859 -11.281 -18.703 1 98.44 273 ILE A N 1
ATOM 2226 C CA . ILE A 1 273 ? 2.9 -11.617 -19.75 1 98.44 273 ILE A CA 1
ATOM 2227 C C . ILE A 1 273 ? 3.523 -12.617 -20.734 1 98.44 273 ILE A C 1
ATOM 2229 O O . ILE A 1 273 ? 2.887 -13.602 -21.109 1 98.44 273 ILE A O 1
ATOM 2233 N N . ASP A 1 274 ? 4.801 -12.383 -21.047 1 98.19 274 ASP A N 1
ATOM 2234 C CA . ASP A 1 274 ? 5.512 -13.273 -21.953 1 98.19 274 ASP A CA 1
ATOM 2235 C C . ASP A 1 274 ? 5.719 -14.648 -21.328 1 98.19 274 ASP A C 1
ATOM 2237 O O . ASP A 1 274 ? 5.637 -15.672 -22.016 1 98.19 274 ASP A O 1
ATOM 2241 N N . VAL A 1 275 ? 5.953 -14.609 -20.031 1 98.12 275 VAL A N 1
ATOM 2242 C CA . VAL A 1 275 ? 6.082 -15.883 -19.328 1 98.12 275 VAL A CA 1
ATOM 2243 C C . VAL A 1 275 ? 4.777 -16.672 -19.438 1 98.12 275 VAL A C 1
ATOM 2245 O O . VAL A 1 275 ? 4.789 -17.859 -19.75 1 98.12 275 VAL A O 1
ATOM 2248 N N . ASN A 1 276 ? 3.654 -16.031 -19.219 1 97.25 276 ASN A N 1
ATOM 2249 C CA . ASN A 1 276 ? 2.361 -16.703 -19.297 1 97.25 276 ASN A CA 1
ATOM 2250 C C . ASN A 1 276 ? 2.025 -17.125 -20.719 1 97.25 276 ASN A C 1
ATOM 2252 O O . ASN A 1 276 ? 1.392 -18.156 -20.938 1 97.25 276 ASN A O 1
ATOM 2256 N N . ARG A 1 277 ? 2.439 -16.375 -21.734 1 97.12 277 ARG A N 1
ATOM 2257 C CA . ARG A 1 277 ? 2.215 -16.688 -23.141 1 97.12 277 ARG A CA 1
ATOM 2258 C C . ARG A 1 277 ? 2.98 -17.938 -23.562 1 97.12 277 ARG A C 1
ATOM 2260 O O . ARG A 1 277 ? 2.572 -18.641 -24.484 1 97.12 277 ARG A O 1
ATOM 2267 N N . ALA A 1 278 ? 4.031 -18.141 -22.828 1 96.81 278 ALA A N 1
ATOM 2268 C CA . ALA A 1 278 ? 4.883 -19.281 -23.156 1 96.81 278 ALA A CA 1
ATOM 2269 C C . ALA A 1 278 ? 4.102 -20.594 -23.062 1 96.81 278 ALA A C 1
ATOM 2271 O O . ALA A 1 278 ? 4.391 -21.547 -23.797 1 96.81 278 ALA A O 1
ATOM 2272 N N . TYR A 1 279 ? 3.074 -20.656 -22.281 1 95.62 279 TYR A N 1
ATOM 2273 C CA . TYR A 1 279 ? 2.324 -21.891 -22.047 1 95.62 279 TYR A CA 1
ATOM 2274 C C . TYR A 1 279 ? 1.395 -22.203 -23.219 1 95.62 279 TYR A C 1
ATOM 2276 O O . TYR A 1 279 ? 0.797 -23.266 -23.281 1 95.62 279 TYR A O 1
ATOM 2284 N N . LEU A 1 280 ? 1.326 -21.344 -24.266 1 95.19 280 LEU A N 1
ATOM 2285 C CA . LEU A 1 280 ? 0.56 -21.594 -25.484 1 95.19 280 LEU A CA 1
ATOM 2286 C C . LEU A 1 280 ? 1.386 -22.375 -26.484 1 95.19 280 LEU A C 1
ATOM 2288 O O . LEU A 1 280 ? 0.839 -22.938 -27.453 1 95.19 280 LEU A O 1
ATOM 2292 N N . TYR A 1 281 ? 2.684 -22.422 -26.219 1 95.75 281 TYR A N 1
ATOM 2293 C CA . TYR A 1 281 ? 3.588 -23.031 -27.188 1 95.75 281 TYR A CA 1
ATOM 2294 C C . TYR A 1 281 ? 3.924 -24.469 -26.812 1 95.75 281 TYR A C 1
ATOM 2296 O O . TYR A 1 281 ? 3.791 -24.844 -25.641 1 95.75 281 TYR A O 1
ATOM 2304 N N . PRO A 1 282 ? 4.375 -25.281 -27.781 1 95.5 282 PRO A N 1
ATOM 2305 C CA . PRO A 1 282 ? 4.84 -26.625 -27.453 1 95.5 282 PRO A CA 1
ATOM 2306 C C . PRO A 1 282 ? 6.102 -26.625 -26.594 1 95.5 282 PRO A C 1
ATOM 2308 O O . PRO A 1 282 ? 6.812 -25.625 -26.547 1 95.5 282 PRO A O 1
ATOM 2311 N N . SER A 1 283 ? 6.273 -27.641 -25.922 1 96.38 283 SER A N 1
ATOM 2312 C CA . SER A 1 283 ? 7.496 -27.828 -25.141 1 96.38 283 SER A CA 1
ATOM 2313 C C . SER A 1 283 ? 8.289 -29.031 -25.641 1 96.38 283 SER A C 1
ATOM 2315 O O . SER A 1 283 ? 7.715 -30.078 -25.906 1 96.38 283 SER A O 1
ATOM 2317 N N . LEU A 1 284 ? 9.586 -28.812 -25.859 1 97.06 284 LEU A N 1
ATOM 2318 C CA . LEU A 1 284 ? 10.508 -29.844 -26.328 1 97.06 284 LEU A CA 1
ATOM 2319 C C . LEU A 1 284 ? 11.586 -30.125 -25.281 1 97.06 284 LEU A C 1
ATOM 2321 O O . LEU A 1 284 ? 12.234 -29.188 -24.797 1 97.06 284 LEU A O 1
ATOM 2325 N N . SER A 1 285 ? 11.711 -31.344 -24.938 1 97.19 285 SER A N 1
ATOM 2326 C CA . SER A 1 285 ? 12.734 -31.719 -23.969 1 97.19 285 SER A CA 1
ATOM 2327 C C . SER A 1 285 ? 13.562 -32.906 -24.469 1 97.19 285 SER A C 1
ATOM 2329 O O . SER A 1 285 ? 13.086 -33.719 -25.266 1 97.19 285 SER A O 1
ATOM 2331 N N . LEU A 1 286 ? 14.828 -32.875 -24.094 1 97.31 286 LEU A N 1
ATOM 2332 C CA . LEU A 1 286 ? 15.75 -33.969 -24.297 1 97.31 286 LEU A CA 1
ATOM 2333 C C . LEU A 1 286 ? 15.953 -34.75 -23.016 1 97.31 286 LEU A C 1
ATOM 2335 O O . LEU A 1 286 ? 16.141 -34.156 -21.938 1 97.31 286 LEU A O 1
ATOM 2339 N N . TYR A 1 287 ? 15.797 -36.031 -23.078 1 96.31 287 TYR A N 1
ATOM 2340 C CA . TYR A 1 287 ? 16.047 -36.844 -21.906 1 96.31 287 TYR A CA 1
ATOM 2341 C C . TYR A 1 287 ? 16.969 -38 -22.219 1 96.31 287 TYR A C 1
ATOM 2343 O O . TYR A 1 287 ? 17.078 -38.438 -23.375 1 96.31 287 TYR A O 1
ATOM 2351 N N . ALA A 1 288 ? 17.719 -38.438 -21.266 1 95.75 288 ALA A N 1
ATOM 2352 C CA . ALA A 1 288 ? 18.578 -39.625 -21.297 1 95.75 288 ALA A CA 1
ATOM 2353 C C . ALA A 1 288 ? 18.438 -40.469 -20.031 1 95.75 288 ALA A C 1
ATOM 2355 O O . ALA A 1 288 ? 18.297 -39.906 -18.938 1 95.75 288 ALA A O 1
ATOM 2356 N N . ASN A 1 289 ? 18.344 -41.75 -20.281 1 95.69 289 ASN A N 1
ATOM 2357 C CA . ASN A 1 289 ? 18.234 -42.688 -19.156 1 95.69 289 ASN A CA 1
ATOM 2358 C C . ASN A 1 289 ? 19.203 -43.875 -19.297 1 95.69 289 ASN A C 1
ATOM 2360 O O . ASN A 1 289 ? 19.422 -44.375 -20.406 1 95.69 289 ASN A O 1
ATOM 2364 N N . ILE A 1 290 ? 19.844 -44.188 -18.297 1 94.94 290 ILE A N 1
ATOM 2365 C CA . ILE A 1 290 ? 20.625 -45.406 -18.203 1 94.94 290 ILE A CA 1
ATOM 2366 C C . ILE A 1 290 ? 20.172 -46.219 -17 1 94.94 290 ILE A C 1
ATOM 2368 O O . ILE A 1 290 ? 19.891 -45.656 -15.93 1 94.94 290 ILE A O 1
ATOM 2372 N N . GLY A 1 291 ? 19.953 -47.438 -17.328 1 94.12 291 GLY A N 1
ATOM 2373 C CA . GLY A 1 291 ? 19.5 -48.281 -16.25 1 94.12 291 GLY A CA 1
ATOM 2374 C C . GLY A 1 291 ? 20.062 -49.688 -16.344 1 94.12 291 GLY A C 1
ATOM 2375 O O . GLY A 1 291 ? 20.594 -50.094 -17.391 1 94.12 291 GLY A O 1
ATOM 2376 N N . THR A 1 292 ? 20.094 -50.438 -15.234 1 92.88 292 THR A N 1
ATOM 2377 C CA . THR A 1 292 ? 20.453 -51.844 -15.133 1 92.88 292 THR A CA 1
ATOM 2378 C C . THR A 1 292 ? 19.703 -52.5 -13.977 1 92.88 292 THR A C 1
ATOM 2380 O O . THR A 1 292 ? 18.922 -51.844 -13.281 1 92.88 292 THR A O 1
ATOM 2383 N N . GLY A 1 293 ? 19.766 -53.812 -14.016 1 91.5 293 GLY A N 1
ATOM 2384 C CA . GLY A 1 293 ? 19.062 -54.5 -12.945 1 91.5 293 GLY A CA 1
ATOM 2385 C C . GLY A 1 293 ? 19.609 -55.906 -12.672 1 91.5 293 GLY A C 1
ATOM 2386 O O . GLY A 1 293 ? 20.328 -56.469 -13.492 1 91.5 293 GLY A O 1
ATOM 2387 N N . TYR A 1 294 ? 19.375 -56.281 -11.453 1 91.62 294 TYR A N 1
ATOM 2388 C CA . TYR A 1 294 ? 19.641 -57.656 -11.008 1 91.62 294 TYR A CA 1
ATOM 2389 C C . TYR A 1 294 ? 18.344 -58.375 -10.656 1 91.62 294 TYR A C 1
ATOM 2391 O O . TYR A 1 294 ? 17.562 -57.906 -9.828 1 91.62 294 TYR A O 1
ATOM 2399 N N . PHE A 1 295 ? 18.203 -59.469 -11.367 1 89.38 295 PHE A N 1
ATOM 2400 C CA . PHE A 1 295 ? 17 -60.25 -11.148 1 89.38 295 PHE A CA 1
ATOM 2401 C C . PHE A 1 295 ? 17.359 -61.656 -10.688 1 89.38 295 PHE A C 1
ATOM 2403 O O . PHE A 1 295 ? 18.156 -62.344 -11.336 1 89.38 295 PHE A O 1
ATOM 2410 N N . GLN A 1 296 ? 16.688 -62.062 -9.688 1 89 296 GLN A N 1
ATOM 2411 C CA . GLN A 1 296 ? 16.938 -63.375 -9.148 1 89 296 GLN A CA 1
ATOM 2412 C C . GLN A 1 296 ? 16.516 -64.5 -10.133 1 89 296 GLN A C 1
ATOM 2414 O O . GLN A 1 296 ? 17.062 -65.562 -10.117 1 89 296 GLN A O 1
ATOM 2419 N N . THR A 1 297 ? 15.648 -64.188 -11.078 1 85.81 297 THR A N 1
ATOM 2420 C CA . THR A 1 297 ? 15.078 -65.188 -11.992 1 85.81 297 THR A CA 1
ATOM 2421 C C . THR A 1 297 ? 15.984 -65.375 -13.203 1 85.81 297 THR A C 1
ATOM 2423 O O . THR A 1 297 ? 15.734 -66.25 -14.031 1 85.81 297 THR A O 1
ATOM 2426 N N . THR A 1 298 ? 16.969 -64.562 -13.336 1 86 298 THR A N 1
ATOM 2427 C CA . THR A 1 298 ? 17.891 -64.688 -14.461 1 86 298 THR A CA 1
ATOM 2428 C C . THR A 1 298 ? 18.859 -65.875 -14.219 1 86 298 THR A C 1
ATOM 2430 O O . THR A 1 298 ? 19.797 -65.75 -13.43 1 86 298 THR A O 1
ATOM 2433 N N . ARG A 1 299 ? 18.625 -67 -15.016 1 86.56 299 ARG A N 1
ATOM 2434 C CA . ARG A 1 299 ? 19.391 -68.188 -14.781 1 86.56 299 ARG A CA 1
ATOM 2435 C C . ARG A 1 299 ? 20.219 -68.562 -16 1 86.56 299 ARG A C 1
ATOM 2437 O O . ARG A 1 299 ? 19.891 -68.188 -17.125 1 86.56 299 ARG A O 1
ATOM 2444 N N . ASP A 1 300 ? 21.375 -69.188 -15.75 1 85.12 300 ASP A N 1
ATOM 2445 C CA . ASP A 1 300 ? 22.172 -69.688 -16.844 1 85.12 300 ASP A CA 1
ATOM 2446 C C . ASP A 1 300 ? 21.609 -71.062 -17.344 1 85.12 300 ASP A C 1
ATOM 2448 O O . ASP A 1 300 ? 20.531 -71.438 -16.938 1 85.12 300 ASP A O 1
ATOM 2452 N N . THR A 1 301 ? 22.266 -71.625 -18.297 1 85.62 301 THR A N 1
ATOM 2453 C CA . THR A 1 301 ? 21.797 -72.812 -18.922 1 85.62 301 THR A CA 1
ATOM 2454 C C . THR A 1 301 ? 21.75 -74 -17.922 1 85.62 301 THR A C 1
ATOM 2456 O O . THR A 1 301 ? 21.031 -74.938 -18.125 1 85.62 301 THR A O 1
ATOM 2459 N N . LEU A 1 302 ? 22.484 -73.875 -16.828 1 89.81 302 LEU A N 1
ATOM 2460 C CA . LEU A 1 302 ? 22.547 -74.875 -15.812 1 89.81 302 LEU A CA 1
ATOM 2461 C C . LEU A 1 302 ? 21.516 -74.625 -14.719 1 89.81 302 LEU A C 1
ATOM 2463 O O . LEU A 1 302 ? 21.422 -75.438 -13.758 1 89.81 302 LEU A O 1
ATOM 2467 N N . GLY A 1 303 ? 20.797 -73.562 -14.789 1 84.5 303 GLY A N 1
ATOM 2468 C CA . GLY A 1 303 ? 19.734 -73.25 -13.836 1 84.5 303 GLY A CA 1
ATOM 2469 C C . GLY A 1 303 ? 20.188 -72.375 -12.68 1 84.5 303 GLY A C 1
ATOM 2470 O O . GLY A 1 303 ? 19.422 -72.125 -11.758 1 84.5 303 GLY A O 1
ATOM 2471 N N . ASN A 1 304 ? 21.453 -72.062 -12.688 1 88.38 304 ASN A N 1
ATOM 2472 C CA . ASN A 1 304 ? 21.953 -71.188 -11.633 1 88.38 304 ASN A CA 1
ATOM 2473 C C . ASN A 1 304 ? 21.688 -69.688 -11.945 1 88.38 304 ASN A C 1
ATOM 2475 O O . ASN A 1 304 ? 21.734 -69.312 -13.102 1 88.38 304 ASN A O 1
ATOM 2479 N N . THR A 1 305 ? 21.453 -69 -10.766 1 88.44 305 THR A N 1
ATOM 2480 C CA . THR A 1 305 ? 21.25 -67.562 -10.938 1 88.44 305 THR A CA 1
ATOM 2481 C C . THR A 1 305 ? 22.547 -66.875 -11.398 1 88.44 305 THR A C 1
ATOM 2483 O O . THR A 1 305 ? 23.609 -67.062 -10.82 1 88.44 305 THR A O 1
ATOM 2486 N N . ILE A 1 306 ? 22.469 -66.062 -12.445 1 90.38 306 ILE A N 1
ATOM 2487 C CA . ILE A 1 306 ? 23.625 -65.375 -12.984 1 90.38 306 ILE A CA 1
ATOM 2488 C C . ILE A 1 306 ? 24.156 -64.375 -11.945 1 90.38 306 ILE A C 1
ATOM 2490 O O . ILE A 1 306 ? 23.391 -63.719 -11.273 1 90.38 306 ILE A O 1
ATOM 2494 N N . GLU A 1 307 ? 25.469 -64.312 -11.883 1 92.12 307 GLU A N 1
ATOM 2495 C CA . GLU A 1 307 ? 26.125 -63.438 -10.883 1 92.12 307 GLU A CA 1
ATOM 2496 C C . GLU A 1 307 ? 25.781 -61.969 -11.07 1 92.12 307 GLU A C 1
ATOM 2498 O O . GLU A 1 307 ? 25.531 -61.531 -12.195 1 92.12 307 GLU A O 1
ATOM 2503 N N . PHE A 1 308 ? 25.906 -61.219 -9.93 1 91.62 308 PHE A N 1
ATOM 2504 C CA . PHE A 1 308 ? 25.516 -59.844 -9.875 1 91.62 308 PHE A CA 1
ATOM 2505 C C . PHE A 1 308 ? 26.281 -59 -10.906 1 91.62 308 PHE A C 1
ATOM 2507 O O . PHE A 1 308 ? 25.688 -58.281 -11.695 1 91.62 308 PHE A O 1
ATOM 2514 N N . ARG A 1 309 ? 27.578 -59.188 -10.906 1 92.38 309 ARG A N 1
ATOM 2515 C CA . ARG A 1 309 ? 28.422 -58.375 -11.789 1 92.38 309 ARG A CA 1
ATOM 2516 C C . ARG A 1 309 ? 28.078 -58.594 -13.25 1 92.38 309 ARG A C 1
ATOM 2518 O O . ARG A 1 309 ? 28.031 -57.656 -14.047 1 92.38 309 ARG A O 1
ATOM 2525 N N . ASN A 1 310 ? 27.812 -59.781 -13.656 1 91.69 310 ASN A N 1
ATOM 2526 C CA . ASN A 1 310 ? 27.469 -60.125 -15.031 1 91.69 310 ASN A CA 1
ATOM 2527 C C . ASN A 1 310 ? 26.094 -59.562 -15.414 1 91.69 310 ASN A C 1
ATOM 2529 O O . ASN A 1 310 ? 25.906 -59.062 -16.516 1 91.69 310 ASN A O 1
ATOM 2533 N N . GLN A 1 311 ? 25.266 -59.594 -14.469 1 92.38 311 GLN A N 1
ATOM 2534 C CA . GLN A 1 311 ? 23.922 -59.125 -14.781 1 92.38 311 GLN A CA 1
ATOM 2535 C C . GLN A 1 311 ? 23.891 -57.625 -14.953 1 92.38 311 GLN A C 1
ATOM 2537 O O . GLN A 1 311 ? 23.25 -57.094 -15.867 1 92.38 311 GLN A O 1
ATOM 2542 N N . ILE A 1 312 ? 24.562 -56.969 -14.07 1 91.88 312 ILE A N 1
ATOM 2543 C CA . ILE A 1 312 ? 24.594 -55.531 -14.141 1 91.88 312 ILE A CA 1
ATOM 2544 C C . ILE A 1 312 ? 25.141 -55.062 -15.492 1 91.88 312 ILE A C 1
ATOM 2546 O O . ILE A 1 312 ? 24.672 -54.094 -16.078 1 91.88 312 ILE A O 1
ATOM 2550 N N . ARG A 1 313 ? 26.109 -55.75 -15.969 1 90.44 313 ARG A N 1
ATOM 2551 C CA . ARG A 1 313 ? 26.703 -55.469 -17.266 1 90.44 313 ARG A CA 1
ATOM 2552 C C . ARG A 1 313 ? 25.766 -55.812 -18.406 1 90.44 313 ARG A C 1
ATOM 2554 O O . ARG A 1 313 ? 25.516 -55 -19.297 1 90.44 313 ARG A O 1
ATOM 2561 N N . ASP A 1 314 ? 25.188 -57 -18.359 1 87.5 314 ASP A N 1
ATOM 2562 C CA . ASP A 1 314 ? 24.438 -57.531 -19.484 1 87.5 314 ASP A CA 1
ATOM 2563 C C . ASP A 1 314 ? 23.031 -56.938 -19.547 1 87.5 314 ASP A C 1
ATOM 2565 O O . ASP A 1 314 ? 22.422 -56.906 -20.625 1 87.5 314 ASP A O 1
ATOM 2569 N N . ASN A 1 315 ? 22.531 -56.438 -18.391 1 88.25 315 ASN A N 1
ATOM 2570 C CA . ASN A 1 315 ? 21.156 -55.938 -18.359 1 88.25 315 ASN A CA 1
ATOM 2571 C C . ASN A 1 315 ? 21.109 -54.406 -18.562 1 88.25 315 ASN A C 1
ATOM 2573 O O . ASN A 1 315 ? 20.047 -53.812 -18.484 1 88.25 315 ASN A O 1
ATOM 2577 N N . THR A 1 316 ? 22.234 -53.844 -18.828 1 91.06 316 THR A N 1
ATOM 2578 C CA . THR A 1 316 ? 22.297 -52.406 -18.969 1 91.06 316 THR A CA 1
ATOM 2579 C C . THR A 1 316 ? 21.562 -51.938 -20.219 1 91.06 316 THR A C 1
ATOM 2581 O O . THR A 1 316 ? 21.781 -52.469 -21.312 1 91.06 316 THR A O 1
ATOM 2584 N N . TYR A 1 317 ? 20.719 -51.062 -19.984 1 90.31 317 TYR A N 1
ATOM 2585 C CA . TYR A 1 317 ? 20.062 -50.406 -21.109 1 90.31 317 TYR A CA 1
ATOM 2586 C C . TYR A 1 317 ? 20.266 -48.875 -21.078 1 90.31 317 TYR A C 1
ATOM 2588 O O . TYR A 1 317 ? 20.406 -48.312 -20 1 90.31 317 TYR A O 1
ATOM 2596 N N . ARG A 1 318 ? 20.344 -48.25 -22.188 1 93.56 318 ARG A N 1
ATOM 2597 C CA . ARG A 1 318 ? 20.438 -46.812 -22.375 1 93.56 318 ARG A CA 1
ATOM 2598 C C . ARG A 1 318 ? 19.391 -46.312 -23.344 1 93.56 318 ARG A C 1
ATOM 2600 O O . ARG A 1 318 ? 19.062 -47 -24.328 1 93.56 318 ARG A O 1
ATOM 2607 N N . ALA A 1 319 ? 18.891 -45.25 -23.031 1 93.31 319 ALA A N 1
ATOM 2608 C CA . ALA A 1 319 ? 17.922 -44.656 -23.938 1 93.31 319 ALA A CA 1
ATOM 2609 C C . ALA A 1 319 ? 18.109 -43.125 -24.016 1 93.31 319 ALA A C 1
ATOM 2611 O O . ALA A 1 319 ? 18.422 -42.5 -23.016 1 93.31 319 ALA A O 1
ATOM 2612 N N . VAL A 1 320 ? 18.109 -42.562 -25.219 1 94.38 320 VAL A N 1
ATOM 2613 C CA . VAL A 1 320 ? 18.078 -41.125 -25.453 1 94.38 320 VAL A CA 1
ATOM 2614 C C . VAL A 1 320 ? 16.844 -40.75 -26.281 1 94.38 320 VAL A C 1
ATOM 2616 O O . VAL A 1 320 ? 16.484 -41.5 -27.219 1 94.38 320 VAL A O 1
ATOM 2619 N N . GLY A 1 321 ? 16.234 -39.75 -25.828 1 95.12 321 GLY A N 1
ATOM 2620 C CA . GLY A 1 321 ? 15 -39.438 -26.531 1 95.12 321 GLY A CA 1
ATOM 2621 C C . GLY A 1 321 ? 14.641 -37.969 -26.5 1 95.12 321 GLY A C 1
ATOM 2622 O O . GLY A 1 321 ? 15.195 -37.219 -25.688 1 95.12 321 GLY A O 1
ATOM 2623 N N . LEU A 1 322 ? 13.742 -37.562 -27.484 1 95.94 322 LEU A N 1
ATOM 2624 C CA . LEU A 1 322 ? 13.109 -36.25 -27.547 1 95.94 322 LEU A CA 1
ATOM 2625 C C . LEU A 1 322 ? 11.609 -36.375 -27.281 1 95.94 322 LEU A C 1
ATOM 2627 O O . LEU A 1 322 ? 10.961 -37.312 -27.75 1 95.94 322 LEU A O 1
ATOM 2631 N N . SER A 1 323 ? 11.18 -35.5 -26.406 1 95.5 323 SER A N 1
ATOM 2632 C CA . SER A 1 323 ? 9.75 -35.469 -26.125 1 95.5 323 SER A CA 1
ATOM 2633 C C . SER A 1 323 ? 9.148 -34.125 -26.453 1 95.5 323 SER A C 1
ATOM 2635 O O . SER A 1 323 ? 9.633 -33.094 -25.984 1 95.5 323 SER A O 1
ATOM 2637 N N . LEU A 1 324 ? 8.078 -34.094 -27.359 1 95.75 324 LEU A N 1
ATOM 2638 C CA . LEU A 1 324 ? 7.367 -32.875 -27.734 1 95.75 324 LEU A CA 1
ATOM 2639 C C . LEU A 1 324 ? 5.93 -32.938 -27.219 1 95.75 324 LEU A C 1
ATOM 2641 O O . LEU A 1 324 ? 5.184 -33.844 -27.516 1 95.75 324 LEU A O 1
ATOM 2645 N N . ASN A 1 325 ? 5.625 -31.953 -26.438 1 95.81 325 ASN A N 1
ATOM 2646 C CA . ASN A 1 325 ? 4.262 -31.797 -25.938 1 95.81 325 ASN A CA 1
ATOM 2647 C C . ASN A 1 325 ? 3.602 -30.547 -26.5 1 95.81 325 ASN A C 1
ATOM 2649 O O . ASN A 1 325 ? 4.188 -29.469 -26.469 1 95.81 325 ASN A O 1
ATOM 2653 N N . ILE A 1 326 ? 2.395 -30.656 -27.062 1 95.25 326 ILE A N 1
ATOM 2654 C CA . ILE A 1 326 ? 1.664 -29.547 -27.656 1 95.25 326 ILE A CA 1
ATOM 2655 C C . ILE A 1 326 ? 0.316 -29.375 -26.953 1 95.25 326 ILE A C 1
ATOM 2657 O O . ILE A 1 326 ? -0.624 -30.125 -27.219 1 95.25 326 ILE A O 1
ATOM 2661 N N . PRO A 1 327 ? 0.227 -28.406 -26.156 1 92.69 327 PRO A N 1
ATOM 2662 C CA . PRO A 1 327 ? -1.083 -28.156 -25.562 1 92.69 327 PRO A CA 1
ATOM 2663 C C . PRO A 1 327 ? -2.088 -27.594 -26.562 1 92.69 327 PRO A C 1
ATOM 2665 O O . PRO A 1 327 ? -1.883 -26.5 -27.094 1 92.69 327 PRO A O 1
ATOM 2668 N N . ILE A 1 328 ? -3.158 -28.25 -26.781 1 93.81 328 ILE A N 1
ATOM 2669 C CA . ILE A 1 328 ? -4.141 -27.828 -27.781 1 93.81 328 ILE A CA 1
ATOM 2670 C C . ILE A 1 328 ? -5.238 -27.016 -27.109 1 93.81 328 ILE A C 1
ATOM 2672 O O . ILE A 1 328 ? -5.551 -25.906 -27.547 1 93.81 328 ILE A O 1
ATOM 2676 N N . SER A 1 329 ? -5.855 -27.594 -26.078 1 93.25 329 SER A N 1
ATOM 2677 C CA . SER A 1 329 ? -6.906 -26.875 -25.359 1 93.25 329 SER A CA 1
ATOM 2678 C C . SER A 1 329 ? -6.852 -27.188 -23.859 1 93.25 329 SER A C 1
ATOM 2680 O O . SER A 1 329 ? -6.645 -28.328 -23.469 1 93.25 329 SER A O 1
ATOM 2682 N N . ARG A 1 330 ? -6.938 -26.125 -23.078 1 92.31 330 ARG A N 1
ATOM 2683 C CA . ARG A 1 330 ? -7.035 -26.234 -21.625 1 92.31 330 ARG A CA 1
ATOM 2684 C C . ARG A 1 330 ? -8.156 -25.344 -21.078 1 92.31 330 ARG A C 1
ATOM 2686 O O . ARG A 1 330 ? -7.965 -24.625 -20.109 1 92.31 330 ARG A O 1
ATOM 2693 N N . GLY A 1 331 ? -9.242 -25.312 -21.891 1 93.12 331 GLY A N 1
ATOM 2694 C CA . GLY A 1 331 ? -10.375 -24.516 -21.469 1 93.12 331 GLY A CA 1
ATOM 2695 C C . GLY A 1 331 ? -10.062 -23.016 -21.422 1 93.12 331 GLY A C 1
ATOM 2696 O O . GLY A 1 331 ? -10.539 -22.312 -20.531 1 93.12 331 GLY A O 1
ATOM 2697 N N . TRP A 1 332 ? -9.141 -22.578 -22.156 1 93.69 332 TRP A N 1
ATOM 2698 C CA . TRP A 1 332 ? -8.781 -21.172 -22.312 1 93.69 332 TRP A CA 1
ATOM 2699 C C . TRP A 1 332 ? -8.07 -20.656 -21.062 1 93.69 332 TRP A C 1
ATOM 2701 O O . TRP A 1 332 ? -8 -19.453 -20.828 1 93.69 332 TRP A O 1
ATOM 2711 N N . SER A 1 333 ? -7.637 -21.531 -20.219 1 95.25 333 SER A N 1
ATOM 2712 C CA . SER A 1 333 ? -7.012 -21.141 -18.953 1 95.25 333 SER A CA 1
ATOM 2713 C C . SER A 1 333 ? -5.754 -20.312 -19.188 1 95.25 333 SER A C 1
ATOM 2715 O O . SER A 1 333 ? -5.527 -19.328 -18.484 1 95.25 333 SER A O 1
ATOM 2717 N N . THR A 1 334 ? -4.934 -20.688 -20.219 1 95.19 334 THR A N 1
ATOM 2718 C CA . THR A 1 334 ? -3.715 -19.938 -20.516 1 95.19 334 THR A CA 1
ATOM 2719 C C . THR A 1 334 ? -4.047 -18.547 -21.016 1 95.19 334 THR A C 1
ATOM 2721 O O . THR A 1 334 ? -3.43 -17.562 -20.594 1 95.19 334 THR A O 1
ATOM 2724 N N . ARG A 1 335 ? -5.027 -18.516 -21.844 1 96.19 335 ARG A N 1
ATOM 2725 C CA . ARG A 1 335 ? -5.438 -17.203 -22.359 1 96.19 335 ARG A CA 1
ATOM 2726 C C . ARG A 1 335 ? -5.992 -16.328 -21.25 1 96.19 335 ARG A C 1
ATOM 2728 O O . ARG A 1 335 ? -5.762 -15.109 -21.234 1 96.19 335 ARG A O 1
ATOM 2735 N N . SER A 1 336 ? -6.715 -16.891 -20.391 1 97.06 336 SER A N 1
ATOM 2736 C CA . SER A 1 336 ? -7.223 -16.172 -19.234 1 97.06 336 SER A CA 1
ATOM 2737 C C . SER A 1 336 ? -6.082 -15.656 -18.344 1 97.06 336 SER A C 1
ATOM 2739 O O . SER A 1 336 ? -6.125 -14.523 -17.875 1 97.06 336 SER A O 1
ATOM 2741 N N . ARG A 1 337 ? -5.09 -16.453 -18.156 1 96.94 337 ARG A N 1
ATOM 2742 C CA . ARG A 1 337 ? -3.928 -16.047 -17.359 1 96.94 337 ARG A CA 1
ATOM 2743 C C . ARG A 1 337 ? -3.197 -14.891 -18.031 1 96.94 337 ARG A C 1
ATOM 2745 O O . ARG A 1 337 ? -2.715 -13.984 -17.344 1 96.94 337 ARG A O 1
ATOM 2752 N N . ILE A 1 338 ? -3.066 -14.969 -19.328 1 97.62 338 ILE A N 1
ATOM 2753 C CA . ILE A 1 338 ? -2.455 -13.875 -20.078 1 97.62 338 ILE A CA 1
ATOM 2754 C C . ILE A 1 338 ? -3.262 -12.594 -19.875 1 97.62 338 ILE A C 1
ATOM 2756 O O . ILE A 1 338 ? -2.693 -11.531 -19.594 1 97.62 338 ILE A O 1
ATOM 2760 N N . LYS A 1 339 ? -4.605 -12.727 -20 1 97.69 339 LYS A N 1
ATOM 2761 C CA . LYS A 1 339 ? -5.453 -11.555 -19.781 1 97.69 339 LYS A CA 1
ATOM 2762 C C . LYS A 1 339 ? -5.297 -11.016 -18.359 1 97.69 339 LYS A C 1
ATOM 2764 O O . LYS A 1 339 ? -5.223 -9.797 -18.172 1 97.69 339 LYS A O 1
ATOM 2769 N N . GLN A 1 340 ? -5.266 -11.914 -17.359 1 97.81 340 GLN A N 1
ATOM 2770 C CA . GLN A 1 340 ? -5.027 -11.523 -15.977 1 97.81 340 GLN A CA 1
ATOM 2771 C C . GLN A 1 340 ? -3.705 -10.773 -15.836 1 97.81 340 GLN A C 1
ATOM 2773 O O . GLN A 1 340 ? -3.629 -9.766 -15.125 1 97.81 340 GLN A O 1
ATOM 2778 N N . SER A 1 341 ? -2.66 -11.273 -16.453 1 97.81 341 SER A N 1
ATOM 2779 C CA . SER A 1 341 ? -1.354 -10.633 -16.375 1 97.81 341 SER A CA 1
ATOM 2780 C C . SER A 1 341 ? -1.364 -9.273 -17.062 1 97.81 341 SER A C 1
ATOM 2782 O O . SER A 1 341 ? -0.663 -8.352 -16.641 1 97.81 341 SER A O 1
ATOM 2784 N N . LYS A 1 342 ? -2.121 -9.148 -18.156 1 98.31 342 LYS A N 1
ATOM 2785 C CA . LYS A 1 342 ? -2.266 -7.848 -18.797 1 98.31 342 LYS A CA 1
ATOM 2786 C C . LYS A 1 342 ? -2.941 -6.84 -17.875 1 98.31 342 LYS A C 1
ATOM 2788 O O . LYS A 1 342 ? -2.549 -5.672 -17.828 1 98.31 342 LYS A O 1
ATOM 2793 N N . ILE A 1 343 ? -3.984 -7.27 -17.172 1 98.06 343 ILE A N 1
ATOM 2794 C CA . ILE A 1 343 ? -4.656 -6.41 -16.203 1 98.06 343 ILE A CA 1
ATOM 2795 C C . ILE A 1 343 ? -3.678 -6.02 -15.102 1 98.06 343 ILE A C 1
ATOM 2797 O O . ILE A 1 343 ? -3.646 -4.863 -14.672 1 98.06 343 ILE A O 1
ATOM 2801 N N . ASP A 1 344 ? -2.84 -6.957 -14.695 1 97.31 344 ASP A N 1
ATOM 2802 C CA . ASP A 1 344 ? -1.826 -6.668 -13.688 1 97.31 344 ASP A CA 1
ATOM 2803 C C . ASP A 1 344 ? -0.847 -5.605 -14.18 1 97.31 344 ASP A C 1
ATOM 2805 O O . ASP A 1 344 ? -0.448 -4.723 -13.422 1 97.31 344 ASP A O 1
ATOM 2809 N N . LEU A 1 345 ? -0.408 -5.711 -15.469 1 98.06 345 LEU A N 1
ATOM 2810 C CA . LEU A 1 345 ? 0.455 -4.691 -16.047 1 98.06 345 LEU A CA 1
ATOM 2811 C C . LEU A 1 345 ? -0.207 -3.318 -15.992 1 98.06 345 LEU A C 1
ATOM 2813 O O . LEU A 1 345 ? 0.431 -2.332 -15.617 1 98.06 345 LEU A O 1
ATOM 2817 N N . LEU A 1 346 ? -1.511 -3.285 -16.328 1 97.69 346 LEU A N 1
ATOM 2818 C CA . LEU A 1 346 ? -2.238 -2.021 -16.266 1 97.69 346 LEU A CA 1
ATOM 2819 C C . LEU A 1 346 ? -2.246 -1.458 -14.859 1 97.69 346 LEU A C 1
ATOM 2821 O O . LEU A 1 346 ? -2.098 -0.25 -14.664 1 97.69 346 LEU A O 1
ATOM 2825 N N . ARG A 1 347 ? -2.412 -2.264 -13.859 1 97.44 347 ARG A N 1
ATOM 2826 C CA . ARG A 1 347 ? -2.404 -1.839 -12.461 1 97.44 347 ARG A CA 1
ATOM 2827 C C . ARG A 1 347 ? -1.033 -1.305 -12.062 1 97.44 347 ARG A C 1
ATOM 2829 O O . ARG A 1 347 ? -0.935 -0.291 -11.367 1 97.44 347 ARG A O 1
ATOM 2836 N N . VAL A 1 348 ? 0.008 -2.033 -12.453 1 97.56 348 VAL A N 1
ATOM 2837 C CA . VAL A 1 348 ? 1.368 -1.608 -12.141 1 97.56 348 VAL A CA 1
ATOM 2838 C C . VAL A 1 348 ? 1.659 -0.269 -12.812 1 97.56 348 VAL A C 1
ATOM 2840 O O . VAL A 1 348 ? 2.264 0.619 -12.211 1 97.56 348 VAL A O 1
ATOM 2843 N N . GLU A 1 349 ? 1.236 -0.131 -14.062 1 97.81 349 GLU A N 1
ATOM 2844 C CA . GLU A 1 349 ? 1.386 1.135 -14.773 1 97.81 349 GLU A CA 1
ATOM 2845 C C . GLU A 1 349 ? 0.599 2.248 -14.094 1 97.81 349 GLU A C 1
ATOM 2847 O O . GLU A 1 349 ? 1.079 3.379 -13.984 1 97.81 349 GLU A O 1
ATOM 2852 N N . ASN A 1 350 ? -0.604 1.913 -13.688 1 96.75 350 ASN A N 1
ATOM 2853 C CA . ASN A 1 350 ? -1.42 2.875 -12.953 1 96.75 350 ASN A CA 1
ATOM 2854 C C . ASN A 1 350 ? -0.747 3.305 -11.656 1 96.75 350 ASN A C 1
ATOM 2856 O O . ASN A 1 350 ? -0.777 4.48 -11.297 1 96.75 350 ASN A O 1
ATOM 2860 N N . ASN A 1 351 ? -0.182 2.424 -10.93 1 96.25 351 ASN A N 1
ATOM 2861 C CA . ASN A 1 351 ? 0.551 2.754 -9.711 1 96.25 351 ASN A CA 1
ATOM 2862 C C . ASN A 1 351 ? 1.741 3.662 -10 1 96.25 351 ASN A C 1
ATOM 2864 O O . ASN A 1 351 ? 2.051 4.559 -9.211 1 96.25 351 ASN A O 1
ATOM 2868 N N . PHE A 1 352 ? 2.465 3.385 -11.125 1 97.25 352 PHE A N 1
ATOM 2869 C CA . PHE A 1 352 ? 3.539 4.266 -11.562 1 97.25 352 PHE A CA 1
ATOM 2870 C C . PHE A 1 352 ? 3.027 5.691 -11.758 1 97.25 352 PHE A C 1
ATOM 2872 O O . PHE A 1 352 ? 3.639 6.645 -11.273 1 97.25 352 PHE A O 1
ATOM 2879 N N . GLU A 1 353 ? 1.889 5.824 -12.367 1 95.25 353 GLU A N 1
ATOM 2880 C CA . GLU A 1 353 ? 1.285 7.137 -12.57 1 95.25 353 GLU A CA 1
ATOM 2881 C C . GLU A 1 353 ? 0.894 7.781 -11.242 1 95.25 353 GLU A C 1
ATOM 2883 O O . GLU A 1 353 ? 1.039 8.992 -11.062 1 95.25 353 GLU A O 1
ATOM 2888 N N . ILE A 1 354 ? 0.37 6.992 -10.32 1 95.12 354 ILE A N 1
ATOM 2889 C CA . ILE A 1 354 ? 0.02 7.488 -8.992 1 95.12 354 ILE A CA 1
ATOM 2890 C C . ILE A 1 354 ? 1.268 8.023 -8.297 1 95.12 354 ILE A C 1
ATOM 2892 O O . ILE A 1 354 ? 1.24 9.109 -7.711 1 95.12 354 ILE A O 1
ATOM 2896 N N . GLN A 1 355 ? 2.371 7.285 -8.375 1 95.12 355 GLN A N 1
ATOM 2897 C CA . GLN A 1 355 ? 3.615 7.719 -7.75 1 95.12 355 GLN A CA 1
ATOM 2898 C C . GLN A 1 355 ? 4.145 8.992 -8.406 1 95.12 355 GLN A C 1
ATOM 2900 O O . GLN A 1 355 ? 4.605 9.906 -7.711 1 95.12 355 GLN A O 1
ATOM 2905 N N . LYS A 1 356 ? 4.121 9.039 -9.703 1 93.94 356 LYS A N 1
ATOM 2906 C CA . LYS A 1 356 ? 4.523 10.242 -10.414 1 93.94 356 LYS A CA 1
ATOM 2907 C C . LYS A 1 356 ? 3.709 11.453 -9.953 1 93.94 356 LYS A C 1
ATOM 2909 O O . LYS A 1 356 ? 4.266 12.523 -9.695 1 93.94 356 LYS A O 1
ATOM 2914 N N . GLN A 1 357 ? 2.426 11.258 -9.898 1 92.06 357 GLN A N 1
ATOM 2915 C CA . GLN A 1 357 ? 1.53 12.328 -9.461 1 92.06 357 GLN A CA 1
ATOM 2916 C C . GLN A 1 357 ? 1.84 12.742 -8.023 1 92.06 357 GLN A C 1
ATOM 2918 O O . GLN A 1 357 ? 1.818 13.93 -7.703 1 92.06 357 GLN A O 1
ATOM 2923 N N . THR A 1 358 ? 2.049 11.797 -7.199 1 93.44 358 THR A N 1
ATOM 2924 C CA . THR A 1 358 ? 2.375 12.086 -5.805 1 93.44 358 THR A CA 1
ATOM 2925 C C . THR A 1 358 ? 3.656 12.906 -5.711 1 93.44 358 THR A C 1
ATOM 2927 O O . THR A 1 358 ? 3.709 13.906 -4.988 1 93.44 358 THR A O 1
ATOM 2930 N N . VAL A 1 359 ? 4.68 12.508 -6.449 1 93.88 359 VAL A N 1
ATOM 2931 C CA . VAL A 1 359 ? 5.938 13.242 -6.457 1 93.88 359 VAL A CA 1
ATOM 2932 C C . VAL A 1 359 ? 5.707 14.656 -6.977 1 93.88 359 VAL A C 1
ATOM 2934 O O . VAL A 1 359 ? 6.195 15.633 -6.395 1 93.88 359 VAL A O 1
ATOM 2937 N N . TYR A 1 360 ? 4.992 14.773 -8.023 1 92.69 360 TYR A N 1
ATOM 2938 C CA . TYR A 1 360 ? 4.676 16.078 -8.586 1 92.69 360 TYR A CA 1
ATOM 2939 C C . TYR A 1 360 ? 3.963 16.953 -7.559 1 92.69 360 TYR A C 1
ATOM 2941 O O . TYR A 1 360 ? 4.32 18.125 -7.371 1 92.69 360 TYR A O 1
ATOM 2949 N N . ASN A 1 361 ? 2.938 16.391 -6.898 1 91.94 361 ASN A N 1
ATOM 2950 C CA . ASN A 1 361 ? 2.184 17.094 -5.875 1 91.94 361 ASN A CA 1
ATOM 2951 C C . ASN A 1 361 ? 3.08 17.547 -4.723 1 91.94 361 ASN A C 1
ATOM 2953 O O . ASN A 1 361 ? 2.959 18.656 -4.23 1 91.94 361 ASN A O 1
ATOM 2957 N N . ASP A 1 362 ? 3.922 16.656 -4.312 1 92.56 362 ASP A N 1
ATOM 2958 C CA . ASP A 1 362 ? 4.84 16.984 -3.225 1 92.56 362 ASP A CA 1
ATOM 2959 C C . ASP A 1 362 ? 5.75 18.156 -3.596 1 92.56 362 ASP A C 1
ATOM 2961 O O . ASP A 1 362 ? 5.934 19.078 -2.803 1 92.56 362 ASP A O 1
ATOM 2965 N N . ILE A 1 363 ? 6.293 18.141 -4.777 1 92.56 363 ILE A N 1
ATOM 2966 C CA . ILE A 1 363 ? 7.191 19.203 -5.238 1 92.56 363 ILE A CA 1
ATOM 2967 C C . ILE A 1 363 ? 6.422 20.516 -5.379 1 92.56 363 ILE A C 1
ATOM 2969 O O . ILE A 1 363 ? 6.902 21.562 -4.961 1 92.56 363 ILE A O 1
ATOM 2973 N N . GLN A 1 364 ? 5.227 20.406 -5.938 1 90.81 364 GLN A N 1
ATOM 2974 C CA . GLN A 1 364 ? 4.406 21.609 -6.074 1 90.81 364 GLN A CA 1
ATOM 2975 C C . GLN A 1 364 ? 4.113 22.234 -4.711 1 90.81 364 GLN A C 1
ATOM 2977 O O . GLN A 1 364 ? 4.195 23.453 -4.555 1 90.81 364 GLN A O 1
ATOM 2982 N N . GLN A 1 365 ? 3.76 21.406 -3.75 1 91.81 365 GLN A N 1
ATOM 2983 C CA . GLN A 1 365 ? 3.518 21.891 -2.395 1 91.81 365 GLN A CA 1
ATOM 2984 C C . GLN A 1 365 ? 4.766 22.547 -1.814 1 91.81 365 GLN A C 1
ATOM 2986 O O . GLN A 1 365 ? 4.68 23.594 -1.167 1 91.81 365 GLN A O 1
ATOM 2991 N N . LEU A 1 366 ? 5.895 21.938 -2.061 1 92.81 366 LEU A N 1
ATOM 2992 C CA . LEU A 1 366 ? 7.156 22.5 -1.584 1 92.81 366 LEU A CA 1
ATOM 2993 C C . LEU A 1 366 ? 7.41 23.875 -2.186 1 92.81 366 LEU A C 1
ATOM 2995 O O . LEU A 1 366 ? 7.832 24.797 -1.481 1 92.81 366 LEU A O 1
ATOM 2999 N N . VAL A 1 367 ? 7.172 24.016 -3.416 1 91.75 367 VAL A N 1
ATOM 3000 C CA . VAL A 1 367 ? 7.441 25.266 -4.121 1 91.75 367 VAL A CA 1
ATOM 3001 C C . VAL A 1 367 ? 6.504 26.359 -3.609 1 91.75 367 VAL A C 1
ATOM 3003 O O . VAL A 1 367 ? 6.945 27.469 -3.316 1 91.75 367 VAL A O 1
ATOM 3006 N N . VAL A 1 368 ? 5.199 26.031 -3.479 1 88.88 368 VAL A N 1
ATOM 3007 C CA . VAL A 1 368 ? 4.219 26.984 -2.977 1 88.88 368 VAL A CA 1
ATOM 3008 C C . VAL A 1 368 ? 4.574 27.391 -1.547 1 88.88 368 VAL A C 1
ATOM 3010 O O . VAL A 1 368 ? 4.543 28.578 -1.203 1 88.88 368 VAL A O 1
ATOM 3013 N N . GLU A 1 369 ? 4.961 26.438 -0.743 1 90.88 369 GLU A N 1
ATOM 3014 C CA . GLU A 1 369 ? 5.348 26.703 0.642 1 90.88 369 GLU A CA 1
ATOM 3015 C C . GLU A 1 369 ? 6.625 27.531 0.713 1 90.88 369 GLU A C 1
ATOM 3017 O O . GLU A 1 369 ? 6.773 28.375 1.604 1 90.88 369 GLU A O 1
ATOM 3022 N N . ASN A 1 370 ? 7.52 27.234 -0.176 1 92.12 370 ASN A N 1
ATOM 3023 C CA . ASN A 1 370 ? 8.766 28 -0.185 1 92.12 370 ASN A CA 1
ATOM 3024 C C . ASN A 1 370 ? 8.523 29.484 -0.367 1 92.12 370 ASN A C 1
ATOM 3026 O O . ASN A 1 370 ? 9.039 30.312 0.395 1 92.12 370 ASN A O 1
ATOM 3030 N N . LYS A 1 371 ? 7.719 29.781 -1.363 1 89.38 371 LYS A N 1
ATOM 3031 C CA . LYS A 1 371 ? 7.375 31.188 -1.612 1 89.38 371 LYS A CA 1
ATOM 3032 C C . LYS A 1 371 ? 6.695 31.812 -0.395 1 89.38 371 LYS A C 1
ATOM 3034 O O . LYS A 1 371 ? 7.027 32.938 -0.001 1 89.38 371 LYS A O 1
ATOM 3039 N N . ALA A 1 372 ? 5.793 31.031 0.197 1 89.94 372 ALA A N 1
ATOM 3040 C CA . ALA A 1 372 ? 5.078 31.5 1.378 1 89.94 372 ALA A CA 1
ATOM 3041 C C . ALA A 1 372 ? 6.031 31.719 2.549 1 89.94 372 ALA A C 1
ATOM 3043 O O . ALA A 1 372 ? 5.977 32.75 3.217 1 89.94 372 ALA A O 1
ATOM 3044 N N . LEU A 1 373 ? 6.934 30.844 2.76 1 91.5 373 LEU A N 1
ATOM 3045 C CA . LEU A 1 373 ? 7.855 30.891 3.889 1 91.5 373 LEU A CA 1
ATOM 3046 C C . LEU A 1 373 ? 8.859 32.031 3.719 1 91.5 373 LEU A C 1
ATOM 3048 O O . LEU A 1 373 ? 9.258 32.656 4.699 1 91.5 373 LEU A O 1
ATOM 3052 N N . GLN A 1 374 ? 9.273 32.312 2.523 1 91.12 374 GLN A N 1
ATOM 3053 C CA . GLN A 1 374 ? 10.172 33.438 2.271 1 91.12 374 GLN A CA 1
ATOM 3054 C C . GLN A 1 374 ? 9.516 34.75 2.666 1 91.12 374 GLN A C 1
ATOM 3056 O O . GLN A 1 374 ? 10.133 35.562 3.361 1 91.12 374 GLN A O 1
ATOM 3061 N N . ASN A 1 375 ? 8.312 34.844 2.207 1 89.88 375 ASN A N 1
ATOM 3062 C CA . ASN A 1 375 ? 7.574 36.062 2.557 1 89.88 375 ASN A CA 1
ATOM 3063 C C . ASN A 1 375 ? 7.34 36.156 4.062 1 89.88 375 ASN A C 1
ATOM 3065 O O . ASN A 1 375 ? 7.531 37.219 4.652 1 89.88 375 ASN A O 1
ATOM 3069 N N . GLU A 1 376 ? 6.941 35.062 4.672 1 90.19 376 GLU A N 1
ATOM 3070 C CA . GLU A 1 376 ? 6.676 35.031 6.105 1 90.19 376 GLU A CA 1
ATOM 3071 C C . GLU A 1 376 ? 7.949 35.281 6.906 1 90.19 376 GLU A C 1
ATOM 3073 O O . GLU A 1 376 ? 7.902 35.938 7.957 1 90.19 376 GLU A O 1
ATOM 3078 N N . TYR A 1 377 ? 9.039 34.812 6.398 1 91.44 377 TYR A N 1
ATOM 3079 C CA . TYR A 1 377 ? 10.305 35.031 7.094 1 91.44 377 TYR A CA 1
ATOM 3080 C C . TYR A 1 377 ? 10.672 36.5 7.113 1 91.44 377 TYR A C 1
ATOM 3082 O O . TYR A 1 377 ? 11.023 37.062 8.164 1 91.44 377 TYR A O 1
ATOM 3090 N N . ALA A 1 378 ? 10.523 37.188 5.992 1 91 378 ALA A N 1
ATOM 3091 C CA . ALA A 1 378 ? 10.82 38.594 5.898 1 91 378 ALA A CA 1
ATOM 3092 C C . ALA A 1 378 ? 9.898 39.406 6.801 1 91 378 ALA A C 1
ATOM 3094 O O . ALA A 1 378 ? 10.352 40.312 7.52 1 91 378 ALA A O 1
ATOM 3095 N N . GLN A 1 379 ? 8.633 39 6.746 1 90.56 379 GLN A N 1
ATOM 3096 C CA . GLN A 1 379 ? 7.648 39.719 7.539 1 90.56 379 GLN A CA 1
ATOM 3097 C C . GLN A 1 379 ? 7.855 39.469 9.031 1 90.56 379 GLN A C 1
ATOM 3099 O O . GLN A 1 379 ? 7.723 40.406 9.844 1 90.56 379 GLN A O 1
ATOM 3104 N N . SER A 1 380 ? 8.188 38.25 9.398 1 92.38 380 SER A N 1
ATOM 3105 C CA . SER A 1 380 ? 8.406 37.906 10.805 1 92.38 380 SER A CA 1
ATOM 3106 C C . SER A 1 380 ? 9.664 38.594 11.336 1 92.38 380 SER A C 1
ATOM 3108 O O . SER A 1 380 ? 9.727 38.969 12.508 1 92.38 380 SER A O 1
ATOM 3110 N N . LEU A 1 381 ? 10.688 38.812 10.516 1 91.56 381 LEU A N 1
ATOM 3111 C CA . LEU A 1 381 ? 11.891 39.531 10.906 1 91.56 381 LEU A CA 1
ATOM 3112 C C . LEU A 1 381 ? 11.57 41 11.203 1 91.56 381 LEU A C 1
ATOM 3114 O O . LEU A 1 381 ? 12.07 41.531 12.18 1 91.56 381 LEU A O 1
ATOM 3118 N N . GLN A 1 382 ? 10.773 41.562 10.305 1 91.69 382 GLN A N 1
ATOM 3119 C CA . GLN A 1 382 ? 10.336 42.938 10.539 1 91.69 382 GLN A CA 1
ATOM 3120 C C . GLN A 1 382 ? 9.539 43.062 11.836 1 91.69 382 GLN A C 1
ATOM 3122 O O . GLN A 1 382 ? 9.688 44.031 12.57 1 91.69 382 GLN A O 1
ATOM 3127 N N . LYS A 1 383 ? 8.711 42.031 12.07 1 89.19 383 LYS A N 1
ATOM 3128 C CA . LYS A 1 383 ? 7.914 42 13.297 1 89.19 383 LYS A CA 1
ATOM 3129 C C . LYS A 1 383 ? 8.812 41.938 14.531 1 89.19 383 LYS A C 1
ATOM 3131 O O . LYS A 1 383 ? 8.555 42.594 15.539 1 89.19 383 LYS A O 1
ATOM 3136 N N . VAL A 1 384 ? 9.883 41.188 14.445 1 92.44 384 VAL A N 1
ATOM 3137 C CA . VAL A 1 384 ? 10.828 41.062 15.562 1 92.44 384 VAL A CA 1
ATOM 3138 C C . VAL A 1 384 ? 11.477 42.406 15.836 1 92.44 384 VAL A C 1
ATOM 3140 O O . VAL A 1 384 ? 11.547 42.844 16.984 1 92.44 384 VAL A O 1
ATOM 3143 N N . LYS A 1 385 ? 11.891 43.125 14.836 1 92.75 385 LYS A N 1
ATOM 3144 C CA . LYS A 1 385 ? 12.555 44.406 14.992 1 92.75 385 LYS A CA 1
ATOM 3145 C C . LYS A 1 385 ? 11.617 45.438 15.617 1 92.75 385 LYS A C 1
ATOM 3147 O O . LYS A 1 385 ? 12.008 46.188 16.516 1 92.75 385 LYS A O 1
ATOM 3152 N N . ALA A 1 386 ? 10.406 45.375 15.109 1 89.06 386 ALA A N 1
ATOM 3153 C CA . ALA A 1 386 ? 9.422 46.312 15.625 1 89.06 386 ALA A CA 1
ATOM 3154 C C . ALA A 1 386 ? 9.094 46.031 17.094 1 89.06 386 ALA A C 1
ATOM 3156 O O . ALA A 1 386 ? 8.992 46.969 17.891 1 89.06 386 ALA A O 1
ATOM 3157 N N . GLN A 1 387 ? 8.953 44.781 17.438 1 89.44 387 GLN A N 1
ATOM 3158 C CA . GLN A 1 387 ? 8.617 44.406 18.812 1 89.44 387 GLN A CA 1
ATOM 3159 C C . GLN A 1 387 ? 9.805 44.625 19.734 1 89.44 387 GLN A C 1
ATOM 3161 O O . GLN A 1 387 ? 9.625 44.938 20.922 1 89.44 387 GLN A O 1
ATOM 3166 N N . GLU A 1 388 ? 11.016 44.438 19.219 1 91.31 388 GLU A N 1
ATOM 3167 C CA . GLU A 1 388 ? 12.219 44.719 20 1 91.31 388 GLU A CA 1
ATOM 3168 C C . GLU A 1 388 ? 12.273 46.188 20.422 1 91.31 388 GLU A C 1
ATOM 3170 O O . GLU A 1 388 ? 12.547 46.5 21.578 1 91.31 388 GLU A O 1
ATOM 3175 N N . LEU A 1 389 ? 12.008 47.031 19.469 1 90.06 389 LEU A N 1
ATOM 3176 C CA . LEU A 1 389 ? 12.016 48.469 19.75 1 90.06 389 LEU A CA 1
ATOM 3177 C C . LEU A 1 389 ? 10.945 48.844 20.781 1 90.06 389 LEU A C 1
ATOM 3179 O O . LEU A 1 389 ? 11.188 49.625 21.688 1 90.06 389 LEU A O 1
ATOM 3183 N N . THR A 1 390 ? 9.781 48.25 20.594 1 86.31 390 THR A N 1
ATOM 3184 C CA . THR A 1 390 ? 8.688 48.5 21.531 1 86.31 390 THR A CA 1
ATOM 3185 C C . THR A 1 390 ? 9.07 48.031 22.938 1 86.31 390 THR A C 1
ATOM 3187 O O . THR A 1 390 ? 8.758 48.719 23.906 1 86.31 390 THR A O 1
ATOM 3190 N N . PHE A 1 391 ? 9.719 46.906 23.016 1 90.38 391 PHE A N 1
ATOM 3191 C CA . PHE A 1 391 ? 10.148 46.375 24.297 1 90.38 391 PHE A CA 1
ATOM 3192 C C . PHE A 1 391 ? 11.203 47.281 24.922 1 90.38 391 PHE A C 1
ATOM 3194 O O . PHE A 1 391 ? 11.141 47.562 26.125 1 90.38 391 PHE A O 1
ATOM 3201 N N . LEU A 1 392 ? 12.156 47.781 24.156 1 90.81 392 LEU A N 1
ATOM 3202 C CA . LEU A 1 392 ? 13.227 48.625 24.656 1 90.81 392 LEU A CA 1
ATOM 3203 C C . LEU A 1 392 ? 12.656 49.938 25.203 1 90.81 392 LEU A C 1
ATOM 3205 O O . LEU A 1 392 ? 13.094 50.438 26.25 1 90.81 392 LEU A O 1
ATOM 3209 N N . ILE A 1 393 ? 11.695 50.438 24.5 1 88.19 393 ILE A N 1
ATOM 3210 C CA . ILE A 1 393 ? 11.055 51.656 24.938 1 88.19 393 ILE A CA 1
ATOM 3211 C C . ILE A 1 393 ? 10.289 51.406 26.234 1 88.19 393 ILE A C 1
ATOM 3213 O O . ILE A 1 393 ? 10.375 52.219 27.172 1 88.19 393 ILE A O 1
ATOM 3217 N N . ALA A 1 394 ? 9.555 50.281 26.281 1 87.75 394 ALA A N 1
ATOM 3218 C CA . ALA A 1 394 ? 8.82 49.906 27.484 1 87.75 394 ALA A CA 1
ATOM 3219 C C . ALA A 1 394 ? 9.766 49.75 28.672 1 87.75 394 ALA A C 1
ATOM 3221 O O . ALA A 1 394 ? 9.445 50.125 29.797 1 87.75 394 ALA A O 1
ATOM 3222 N N . GLN A 1 395 ? 10.906 49.25 28.422 1 89.12 395 GLN A N 1
ATOM 3223 C CA . GLN A 1 395 ? 11.898 49.031 29.453 1 89.12 395 GLN A CA 1
ATOM 3224 C C . GLN A 1 395 ? 12.406 50.344 30.031 1 89.12 395 GLN A C 1
ATOM 3226 O O . GLN A 1 395 ? 12.516 50.5 31.25 1 89.12 395 GLN A O 1
ATOM 3231 N N . ARG A 1 396 ? 12.633 51.312 29.203 1 88.5 396 ARG A N 1
ATOM 3232 C CA . ARG A 1 396 ? 13.102 52.625 29.625 1 88.5 396 ARG A CA 1
ATOM 3233 C C . ARG A 1 396 ? 12.016 53.344 30.406 1 88.5 396 ARG A C 1
ATOM 3235 O O . ARG A 1 396 ? 12.305 54 31.422 1 88.5 396 ARG A O 1
ATOM 3242 N N . ARG A 1 397 ? 10.859 53.188 29.969 1 87.56 397 ARG A N 1
ATOM 3243 C CA . ARG A 1 397 ? 9.742 53.844 30.641 1 87.56 397 ARG A CA 1
ATOM 3244 C C . ARG A 1 397 ? 9.484 53.219 32 1 87.56 397 ARG A C 1
ATOM 3246 O O . ARG A 1 397 ? 9.133 53.906 32.969 1 87.56 397 ARG A O 1
ATOM 3253 N N . TYR A 1 398 ? 9.656 51.969 32.031 1 87 398 TYR A N 1
ATOM 3254 C CA . TYR A 1 398 ? 9.469 51.281 33.312 1 87 398 TYR A CA 1
ATOM 3255 C C . TYR A 1 398 ? 10.531 51.688 34.312 1 87 398 TYR A C 1
ATOM 3257 O O . TYR A 1 398 ? 10.234 51.906 35.5 1 87 398 TYR A O 1
ATOM 3265 N N . GLU A 1 399 ? 11.711 51.844 33.812 1 84.88 399 GLU A N 1
ATOM 3266 C CA . GLU A 1 399 ? 12.82 52.25 34.688 1 84.88 399 GLU A CA 1
ATOM 3267 C C . GLU A 1 399 ? 12.609 53.656 35.25 1 84.88 399 GLU A C 1
ATOM 3269 O O . GLU A 1 399 ? 13.062 53.969 36.344 1 84.88 399 GLU A O 1
ATOM 3274 N N . LYS A 1 400 ? 11.766 54.438 34.5 1 83.75 400 LYS A N 1
ATOM 3275 C CA . LYS A 1 400 ? 11.469 55.781 34.938 1 83.75 400 LYS A CA 1
ATOM 3276 C C . LYS A 1 400 ? 10.164 55.844 35.719 1 83.75 400 LYS A C 1
ATOM 3278 O O . LYS A 1 400 ? 9.727 56.938 36.094 1 83.75 400 LYS A O 1
ATOM 3283 N N . GLY A 1 401 ? 9.492 54.688 35.938 1 79.75 401 GLY A N 1
ATOM 3284 C CA . GLY A 1 401 ? 8.266 54.594 36.719 1 79.75 401 GLY A CA 1
ATOM 3285 C C . GLY A 1 401 ? 7.043 55.062 35.938 1 79.75 401 GLY A C 1
ATOM 3286 O O . GLY A 1 401 ? 6.016 55.375 36.562 1 79.75 401 GLY A O 1
ATOM 3287 N N . LEU A 1 402 ? 7.098 55.062 34.656 1 82 402 LEU A N 1
ATOM 3288 C CA . LEU A 1 402 ? 6.051 55.656 33.844 1 82 402 LEU A CA 1
ATOM 3289 C C . LEU A 1 402 ? 5.016 54.625 33.438 1 82 402 LEU A C 1
ATOM 3291 O O . LEU A 1 402 ? 3.912 54.969 33 1 82 402 LEU A O 1
ATOM 3295 N N . ILE A 1 403 ? 5.438 53.344 33.5 1 82.44 403 ILE A N 1
ATOM 3296 C CA . ILE A 1 403 ? 4.48 52.312 33.125 1 82.44 403 ILE A CA 1
ATOM 3297 C C . ILE A 1 403 ? 4.492 51.219 34.188 1 82.44 403 ILE A C 1
ATOM 3299 O O . ILE A 1 403 ? 5.406 51.156 35.031 1 82.44 403 ILE A O 1
ATOM 3303 N N . SER A 1 404 ? 3.426 50.406 34.188 1 80 404 SER A N 1
ATOM 3304 C CA . SER A 1 404 ? 3.303 49.312 35.125 1 80 404 SER A CA 1
ATOM 3305 C C . SER A 1 404 ? 4.09 48.094 34.688 1 80 404 SER A C 1
ATOM 3307 O O . SER A 1 404 ? 4.488 48 33.531 1 80 404 SER A O 1
ATOM 3309 N N . ILE A 1 405 ? 4.316 47.219 35.594 1 78.75 405 ILE A N 1
ATOM 3310 C CA . ILE A 1 405 ? 5.012 45.969 35.312 1 78.75 405 ILE A CA 1
ATOM 3311 C C . ILE A 1 405 ? 4.203 45.156 34.312 1 78.75 405 ILE A C 1
ATOM 3313 O O . ILE A 1 405 ? 4.77 44.406 33.531 1 78.75 405 ILE A O 1
ATOM 3317 N N . LEU A 1 406 ? 2.895 45.312 34.406 1 77.56 406 LEU A N 1
ATOM 3318 C CA . LEU A 1 406 ? 2.021 44.594 33.5 1 77.56 406 LEU A CA 1
ATOM 3319 C C . LEU A 1 406 ? 2.258 45.031 32.031 1 77.56 406 LEU A C 1
ATOM 3321 O O . LEU A 1 406 ? 2.26 44.188 31.141 1 77.56 406 LEU A O 1
ATOM 3325 N N . GLU A 1 407 ? 2.508 46.281 31.891 1 82.25 407 GLU A N 1
ATOM 3326 C CA . GLU A 1 407 ? 2.771 46.781 30.547 1 82.25 407 GLU A CA 1
ATOM 3327 C C . GLU A 1 407 ? 4.125 46.312 30.031 1 82.25 407 GLU A C 1
ATOM 3329 O O . GLU A 1 407 ? 4.254 45.969 28.859 1 82.25 407 GLU A O 1
ATOM 3334 N N . LEU A 1 40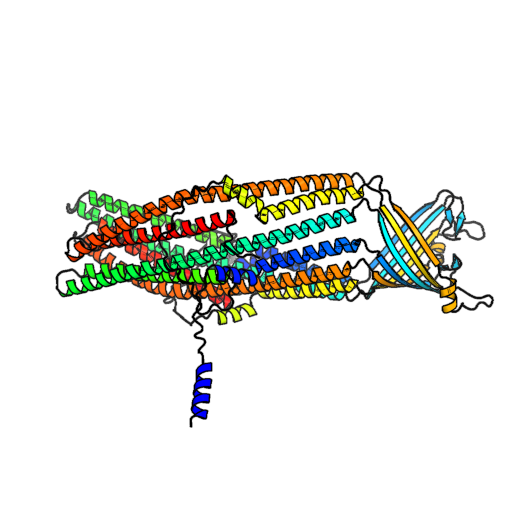8 ? 5.094 46.344 30.891 1 84.44 408 LEU A N 1
ATOM 3335 C CA . LEU A 1 408 ? 6.414 45.844 30.516 1 84.44 408 LEU A CA 1
ATOM 3336 C C . LEU A 1 408 ? 6.352 44.344 30.141 1 84.44 408 LEU A C 1
ATOM 3338 O O . LEU A 1 408 ? 6.934 43.938 29.141 1 84.44 408 LEU A O 1
ATOM 3342 N N . THR A 1 409 ? 5.629 43.625 30.953 1 83.75 409 THR A N 1
ATOM 3343 C CA . THR A 1 409 ? 5.496 42.219 30.719 1 83.75 409 THR A CA 1
ATOM 3344 C C . THR A 1 409 ? 4.82 41.938 29.375 1 83.75 409 THR A C 1
ATOM 3346 O O . THR A 1 409 ? 5.215 41.031 28.656 1 83.75 409 THR A O 1
ATOM 3349 N N . SER A 1 410 ? 3.814 42.656 29.062 1 83.12 410 SER A N 1
ATOM 3350 C CA . SER A 1 410 ? 3.115 42.5 27.797 1 83.12 410 SER A CA 1
ATOM 3351 C C . SER A 1 410 ? 4.051 42.75 26.609 1 83.12 410 SER A C 1
ATOM 3353 O O . SER A 1 410 ? 4.066 41.969 25.656 1 83.12 410 SER A O 1
ATOM 3355 N N . ALA A 1 411 ? 4.844 43.812 26.703 1 84.31 411 ALA A N 1
ATOM 3356 C CA . ALA A 1 411 ? 5.801 44.125 25.656 1 84.31 411 ALA A CA 1
ATOM 3357 C C . ALA A 1 411 ? 6.852 43.031 25.516 1 84.31 411 ALA A C 1
ATOM 3359 O O . ALA A 1 411 ? 7.223 42.656 24.391 1 84.31 411 ALA A O 1
ATOM 3360 N N . LYS A 1 412 ? 7.289 42.531 26.594 1 88.19 412 LYS A N 1
ATOM 3361 C CA . LYS A 1 412 ? 8.281 41.469 26.609 1 88.19 412 LYS A CA 1
ATOM 3362 C C . LYS A 1 412 ? 7.734 40.188 25.969 1 88.19 412 LYS A C 1
ATOM 3364 O O . LYS A 1 412 ? 8.414 39.562 25.172 1 88.19 412 LYS A O 1
ATOM 3369 N N . ASN A 1 413 ? 6.535 39.875 26.391 1 85.19 413 ASN A N 1
ATOM 3370 C CA . ASN A 1 413 ? 5.906 38.688 25.859 1 85.19 413 ASN A CA 1
ATOM 3371 C C . ASN A 1 413 ? 5.703 38.781 24.344 1 85.19 413 ASN A C 1
ATOM 3373 O O . ASN A 1 413 ? 5.871 37.781 23.641 1 85.19 413 ASN A O 1
ATOM 3377 N N . LEU A 1 414 ? 5.34 39.906 23.906 1 85.56 414 LEU A N 1
ATOM 3378 C CA . LEU A 1 414 ? 5.148 40.125 22.484 1 85.56 414 LEU A CA 1
ATOM 3379 C C . LEU A 1 414 ? 6.473 40 21.734 1 85.56 414 LEU A C 1
ATOM 3381 O O . LEU A 1 414 ? 6.527 39.438 20.641 1 85.56 414 LEU A O 1
ATOM 3385 N N . PHE A 1 415 ? 7.527 40.5 22.312 1 89.06 415 PHE A N 1
ATOM 3386 C CA . PHE A 1 415 ? 8.859 40.406 21.719 1 89.06 415 PHE A CA 1
ATOM 3387 C C . PHE A 1 415 ? 9.312 38.969 21.656 1 89.06 415 PHE A C 1
ATOM 3389 O O . PHE A 1 415 ? 9.766 38.469 20.609 1 89.06 415 PHE A O 1
ATOM 3396 N N . SER A 1 416 ? 9.109 38.25 22.719 1 89.44 416 SER A N 1
ATOM 3397 C CA . SER A 1 416 ? 9.477 36.844 22.781 1 89.44 416 SER A CA 1
ATOM 3398 C C . SER A 1 416 ? 8.688 36.031 21.766 1 89.44 416 SER A C 1
ATOM 3400 O O . SER A 1 416 ? 9.25 35.156 21.109 1 89.44 416 SER A O 1
ATOM 3402 N N . ALA A 1 417 ? 7.418 36.25 21.703 1 88.12 417 ALA A N 1
ATOM 3403 C CA . ALA A 1 417 ? 6.57 35.531 20.75 1 88.12 417 ALA A CA 1
ATOM 3404 C C . ALA A 1 417 ? 7.02 35.781 19.312 1 88.12 417 ALA A C 1
ATOM 3406 O O . ALA A 1 417 ? 7 34.875 18.484 1 88.12 417 ALA A O 1
ATOM 3407 N N . ALA A 1 418 ? 7.359 37.031 19.031 1 90.44 418 ALA A N 1
ATOM 3408 C CA . ALA A 1 418 ? 7.848 37.375 17.688 1 90.44 418 ALA A CA 1
ATOM 3409 C C . ALA A 1 418 ? 9.148 36.656 17.375 1 90.44 418 ALA A C 1
ATOM 3411 O O . ALA A 1 418 ? 9.336 36.156 16.266 1 90.44 418 ALA A O 1
ATOM 3412 N N . GLN A 1 419 ? 10.055 36.562 18.359 1 91.44 419 GLN A N 1
ATOM 3413 C CA . GLN A 1 419 ? 11.312 35.844 18.188 1 91.44 419 GLN A CA 1
ATOM 3414 C C . GLN A 1 419 ? 11.07 34.375 17.906 1 91.44 419 GLN A C 1
ATOM 3416 O O . GLN A 1 419 ? 11.664 33.812 16.984 1 91.44 419 GLN A O 1
ATOM 3421 N N . ASN A 1 420 ? 10.227 33.812 18.672 1 89.94 420 ASN A N 1
ATOM 3422 C CA . ASN A 1 420 ? 9.906 32.406 18.516 1 89.94 420 ASN A CA 1
ATOM 3423 C C . ASN A 1 420 ? 9.297 32.125 17.141 1 89.94 420 ASN A C 1
ATOM 3425 O O . ASN A 1 420 ? 9.641 31.125 16.5 1 89.94 420 ASN A O 1
ATOM 3429 N N . GLU A 1 421 ? 8.414 32.969 16.75 1 90.69 421 GLU A N 1
ATOM 3430 C CA . GLU A 1 421 ? 7.773 32.812 15.445 1 90.69 421 GLU A CA 1
ATOM 3431 C C . GLU A 1 421 ? 8.797 32.906 14.312 1 90.69 421 GLU A C 1
ATOM 3433 O O . GLU A 1 421 ? 8.734 32.125 13.352 1 90.69 421 GLU A O 1
ATOM 3438 N N . ASN A 1 422 ? 9.688 33.875 14.422 1 92 422 ASN A N 1
ATOM 3439 C CA . ASN A 1 422 ? 10.727 34.031 13.406 1 92 422 ASN A CA 1
ATOM 3440 C C . ASN A 1 422 ? 11.625 32.812 13.344 1 92 422 ASN A C 1
ATOM 3442 O O . ASN A 1 422 ? 11.992 32.344 12.258 1 92 422 ASN A O 1
ATOM 3446 N N . LEU A 1 423 ? 11.961 32.25 14.484 1 91.19 423 LEU A N 1
ATOM 3447 C CA . LEU A 1 423 ? 12.781 31.031 14.547 1 91.19 423 LEU A CA 1
ATOM 3448 C C . LEU A 1 423 ? 12.07 29.859 13.883 1 91.19 423 LEU A C 1
ATOM 3450 O O . LEU A 1 423 ? 12.688 29.078 13.148 1 91.19 423 LEU A O 1
ATOM 3454 N N . GLU A 1 424 ? 10.859 29.719 14.18 1 92.56 424 GLU A N 1
ATOM 3455 C CA . GLU A 1 424 ? 10.07 28.625 13.617 1 92.56 424 GLU A CA 1
ATOM 3456 C C . GLU A 1 424 ? 9.984 28.734 12.102 1 92.56 424 GLU A C 1
ATOM 3458 O O . GLU A 1 424 ? 10.172 27.734 11.398 1 92.56 424 GLU A O 1
ATOM 3463 N N . VAL A 1 425 ? 9.609 29.891 11.602 1 92.44 425 VAL A N 1
ATOM 3464 C CA . VAL A 1 425 ? 9.516 30.109 10.156 1 92.44 425 VAL A CA 1
ATOM 3465 C C . VAL A 1 425 ? 10.883 29.859 9.516 1 92.44 425 VAL A C 1
ATOM 3467 O O . VAL A 1 425 ? 10.961 29.281 8.43 1 92.44 425 VAL A O 1
ATOM 3470 N N . GLY A 1 426 ? 11.922 30.344 10.211 1 91.25 426 GLY A N 1
ATOM 3471 C CA . GLY A 1 426 ? 13.266 30.109 9.711 1 91.25 426 GLY A CA 1
ATOM 3472 C C . GLY A 1 426 ? 13.602 28.641 9.586 1 91.25 426 GLY A C 1
ATOM 3473 O O . GLY A 1 426 ? 14.164 28.203 8.578 1 91.25 426 GLY A O 1
ATOM 3474 N N . LEU A 1 427 ? 13.281 27.906 10.57 1 91.88 427 LEU A N 1
ATOM 3475 C CA . LEU A 1 427 ? 13.5 26.453 10.539 1 91.88 427 LEU A CA 1
ATOM 3476 C C . LEU A 1 427 ? 12.727 25.812 9.391 1 91.88 427 LEU A C 1
ATOM 3478 O O . LEU A 1 427 ? 13.289 25.016 8.633 1 91.88 427 LEU A O 1
ATOM 3482 N N . ARG A 1 428 ? 11.5 26.109 9.258 1 92.5 428 ARG A N 1
ATOM 3483 C CA . ARG A 1 428 ? 10.672 25.547 8.195 1 92.5 428 ARG A CA 1
ATOM 3484 C C . ARG A 1 428 ? 11.25 25.875 6.824 1 92.5 428 ARG A C 1
ATOM 3486 O O . ARG A 1 428 ? 11.242 25.031 5.926 1 92.5 428 ARG A O 1
ATOM 3493 N N . LEU A 1 429 ? 11.648 27.125 6.742 1 92.81 429 LEU A N 1
ATOM 3494 C CA . LEU A 1 429 ? 12.234 27.562 5.48 1 92.81 429 LEU A CA 1
ATOM 3495 C C . LEU A 1 429 ? 13.508 26.766 5.172 1 92.81 429 LEU A C 1
ATOM 3497 O O . LEU A 1 429 ? 13.719 26.344 4.035 1 92.81 429 LEU A O 1
ATOM 3501 N N . GLU A 1 430 ? 14.328 26.531 6.164 1 89.88 430 GLU A N 1
ATOM 3502 C CA . GLU A 1 430 ? 15.562 25.781 5.988 1 89.88 430 GLU A CA 1
ATOM 3503 C C . GLU A 1 430 ? 15.281 24.344 5.555 1 89.88 430 GLU A C 1
ATOM 3505 O O . GLU A 1 430 ? 15.906 23.828 4.625 1 89.88 430 GLU A O 1
ATOM 3510 N N . VAL A 1 431 ? 14.453 23.703 6.215 1 90.75 431 VAL A N 1
ATOM 3511 C CA . VAL A 1 431 ? 14.07 22.328 5.883 1 90.75 431 VAL A CA 1
ATOM 3512 C C . VAL A 1 431 ? 13.477 22.281 4.477 1 90.75 431 VAL A C 1
ATOM 3514 O O . VAL A 1 431 ? 13.781 21.391 3.695 1 90.75 431 VAL A O 1
ATOM 3517 N N . ASN A 1 432 ? 12.586 23.234 4.188 1 93.38 432 ASN A N 1
ATOM 3518 C CA . ASN A 1 432 ? 11.977 23.344 2.867 1 93.38 432 ASN A CA 1
ATOM 3519 C C . ASN A 1 432 ? 13.031 23.484 1.771 1 93.38 432 ASN A C 1
ATOM 3521 O O . ASN A 1 432 ? 13 22.75 0.78 1 93.38 432 ASN A O 1
ATOM 3525 N N . ASN A 1 433 ? 13.969 24.406 1.977 1 90.25 433 ASN A N 1
ATOM 3526 C CA . ASN A 1 433 ? 15.039 24.625 1.007 1 90.25 433 ASN A CA 1
ATOM 3527 C C . ASN A 1 433 ? 15.859 23.359 0.792 1 90.25 433 ASN A C 1
ATOM 3529 O O . ASN A 1 433 ? 16.156 22.984 -0.346 1 90.25 433 ASN A O 1
ATOM 3533 N N . SER A 1 434 ? 16.156 22.703 1.842 1 88.62 434 SER A N 1
ATOM 3534 C CA . SER A 1 434 ? 16.938 21.469 1.762 1 88.62 434 SER A CA 1
ATOM 3535 C C . SER A 1 434 ? 16.188 20.375 1.019 1 88.62 434 SER A C 1
ATOM 3537 O O . SER A 1 434 ? 16.781 19.609 0.255 1 88.62 434 SER A O 1
ATOM 3539 N N . THR A 1 435 ? 14.938 20.312 1.253 1 90.06 435 THR A N 1
ATOM 3540 C CA . THR A 1 435 ? 14.109 19.297 0.596 1 90.06 435 THR A CA 1
ATOM 3541 C C . THR A 1 435 ? 14.023 19.562 -0.903 1 90.06 435 THR A C 1
ATOM 3543 O O . THR A 1 435 ? 14.078 18.641 -1.711 1 90.06 435 THR A O 1
ATOM 3546 N N . ILE A 1 436 ? 13.805 20.844 -1.247 1 90.94 436 ILE A N 1
ATOM 3547 C CA . ILE A 1 436 ? 13.758 21.234 -2.654 1 90.94 436 ILE A CA 1
ATOM 3548 C C . ILE A 1 436 ? 15.086 20.891 -3.326 1 90.94 436 ILE A C 1
ATOM 3550 O O . ILE A 1 436 ? 15.109 20.375 -4.445 1 90.94 436 ILE A O 1
ATOM 3554 N N . ASP A 1 437 ? 16.156 21.125 -2.646 1 87.19 437 ASP A N 1
ATOM 3555 C CA . ASP A 1 437 ? 17.484 20.812 -3.176 1 87.19 437 ASP A CA 1
ATOM 3556 C C . ASP A 1 437 ? 17.641 19.312 -3.436 1 87.19 437 ASP A C 1
ATOM 3558 O O . ASP A 1 437 ? 18.266 18.906 -4.41 1 87.19 437 ASP A O 1
ATOM 3562 N N . PHE A 1 438 ? 17.094 18.547 -2.607 1 85.88 438 PHE A N 1
ATOM 3563 C CA . PHE A 1 438 ? 17.109 17.109 -2.795 1 85.88 438 PHE A CA 1
ATOM 3564 C C . PHE A 1 438 ? 16.438 16.719 -4.109 1 85.88 438 PHE A C 1
ATOM 3566 O O . PHE A 1 438 ? 16.984 15.938 -4.883 1 85.88 438 PHE A O 1
ATOM 3573 N N . TYR A 1 439 ? 15.305 17.328 -4.367 1 88.31 439 TYR A N 1
ATOM 3574 C CA . TYR A 1 439 ? 14.562 16.984 -5.574 1 88.31 439 TYR A CA 1
ATOM 3575 C C . TYR A 1 439 ? 15.273 17.5 -6.816 1 88.31 439 TYR A C 1
ATOM 3577 O O . TYR A 1 439 ? 15.055 17 -7.922 1 88.31 439 TYR A O 1
ATOM 3585 N N . ARG A 1 440 ? 16.094 18.469 -6.617 1 86.81 440 ARG A N 1
ATOM 3586 C CA . ARG A 1 440 ? 16.859 19.016 -7.73 1 86.81 440 ARG A CA 1
ATOM 3587 C C . ARG A 1 440 ? 18.125 18.188 -7.992 1 86.81 440 ARG A C 1
ATOM 3589 O O . ARG A 1 440 ? 18.844 18.438 -8.953 1 86.81 440 ARG A O 1
ATOM 3596 N N . GLY A 1 441 ? 18.375 17.203 -7.156 1 77.94 441 GLY A N 1
ATOM 3597 C CA . GLY A 1 441 ? 19.531 16.328 -7.344 1 77.94 441 GLY A CA 1
ATOM 3598 C C . GLY A 1 441 ? 20.812 16.906 -6.785 1 77.94 441 GLY A C 1
ATOM 3599 O O . GLY A 1 441 ? 21.906 16.422 -7.09 1 77.94 441 GLY A O 1
ATOM 3600 N N . VAL A 1 442 ? 20.703 18.016 -6.281 1 66.5 442 VAL A N 1
ATOM 3601 C CA . VAL A 1 442 ? 21.891 18.625 -5.688 1 66.5 442 VAL A CA 1
ATOM 3602 C C . VAL A 1 442 ? 22.328 17.828 -4.465 1 66.5 442 VAL A C 1
ATOM 3604 O O . VAL A 1 442 ? 21.5 17.484 -3.605 1 66.5 442 VAL A O 1
ATOM 3607 N N . SER A 1 443 ? 23.172 16.797 -4.699 1 60.59 443 SER A N 1
ATOM 3608 C CA . SER A 1 443 ? 23.703 15.789 -3.785 1 60.59 443 SER A CA 1
ATOM 3609 C C . SER A 1 443 ? 23.781 16.328 -2.359 1 60.59 443 SER A C 1
ATOM 3611 O O . SER A 1 443 ? 24.656 17.141 -2.045 1 60.59 443 SER A O 1
ATOM 3613 N N . LEU A 1 444 ? 22.656 16.359 -1.717 1 58.38 444 LEU A N 1
ATOM 3614 C CA . LEU A 1 444 ? 22.797 16.75 -0.316 1 58.38 444 LEU A CA 1
ATOM 3615 C C . LEU A 1 444 ? 23.469 15.633 0.487 1 58.38 444 LEU A C 1
ATOM 3617 O O . LEU A 1 444 ? 24.203 15.914 1.437 1 58.38 444 LEU A O 1
ATOM 3621 N N . PHE A 1 445 ? 23.188 14.32 0.063 1 64.62 445 PHE A N 1
ATOM 3622 C CA . PHE A 1 445 ? 23.688 13.227 0.88 1 64.62 445 PHE A CA 1
ATOM 3623 C C . PHE A 1 445 ? 24.484 12.242 0.034 1 64.62 445 PHE A C 1
ATOM 3625 O O . PHE A 1 445 ? 24.172 12.039 -1.144 1 64.62 445 PHE A O 1
ATOM 3632 N N . ASN A 1 446 ? 25.828 12.188 0.184 1 61.62 446 ASN A N 1
ATOM 3633 C CA . ASN A 1 446 ? 26.562 11.125 -0.491 1 61.62 446 ASN A CA 1
ATOM 3634 C C . ASN A 1 446 ? 25.953 9.758 -0.227 1 61.62 446 ASN A C 1
ATOM 3636 O O . ASN A 1 446 ? 26.438 9.016 0.63 1 61.62 446 ASN A O 1
ATOM 3640 N N . ILE A 1 447 ? 24.75 9.539 -0.729 1 65.94 447 ILE A N 1
ATOM 3641 C CA . ILE A 1 447 ? 24.031 8.289 -0.488 1 65.94 447 ILE A CA 1
ATOM 3642 C C . ILE A 1 447 ? 24.484 7.238 -1.504 1 65.94 447 ILE A C 1
ATOM 3644 O O . ILE A 1 447 ? 24.281 7.41 -2.709 1 65.94 447 ILE A O 1
ATOM 3648 N N . GLN A 1 448 ? 25.703 6.641 -1.448 1 57.75 448 GLN A N 1
ATOM 3649 C CA . GLN A 1 448 ? 26.125 5.543 -2.314 1 57.75 448 GLN A CA 1
ATOM 3650 C C . GLN A 1 448 ? 25.688 4.199 -1.745 1 57.75 448 GLN A C 1
ATOM 3652 O O . GLN A 1 448 ? 25.594 4.035 -0.526 1 57.75 448 GLN A O 1
ATOM 3657 N N . MET B 1 1 ? -16.125 46.625 -52.906 1 41.25 1 MET B N 1
ATOM 3658 C CA . MET B 1 1 ? -15.789 47.031 -51.562 1 41.25 1 MET B CA 1
ATOM 3659 C C . MET B 1 1 ? -16.672 46.344 -50.531 1 41.25 1 MET B C 1
ATOM 3661 O O . MET B 1 1 ? -16.266 46.125 -49.406 1 41.25 1 MET B O 1
ATOM 3665 N N . ALA B 1 2 ? -18 46.062 -50.938 1 54.5 2 ALA B N 1
ATOM 3666 C CA . ALA B 1 2 ? -19.016 45.5 -50.031 1 54.5 2 ALA B CA 1
ATOM 3667 C C . ALA B 1 2 ? -18.797 44.031 -49.812 1 54.5 2 ALA B C 1
ATOM 3669 O O . ALA B 1 2 ? -19.109 43.5 -48.75 1 54.5 2 ALA B O 1
ATOM 3670 N N . LEU B 1 3 ? -18.297 43.219 -50.781 1 48.28 3 LEU B N 1
ATOM 3671 C CA . LEU B 1 3 ? -18.062 41.812 -50.562 1 48.28 3 LEU B CA 1
ATOM 3672 C C . LEU B 1 3 ? -16.859 41.594 -49.656 1 48.28 3 LEU B C 1
ATOM 3674 O O . LEU B 1 3 ? -16.828 40.625 -48.906 1 48.28 3 LEU B O 1
ATOM 3678 N N . LYS B 1 4 ? -15.828 42.469 -49.812 1 52.75 4 LYS B N 1
ATOM 3679 C CA . LYS B 1 4 ? -14.664 42.344 -48.969 1 52.75 4 LYS B CA 1
ATOM 3680 C C . LYS B 1 4 ? -14.992 42.719 -47.531 1 52.75 4 LYS B C 1
ATOM 3682 O O . LYS B 1 4 ? -14.422 42.188 -46.562 1 52.75 4 LYS B O 1
ATOM 3687 N N . LEU B 1 5 ? -16.062 43.75 -47.406 1 54.03 5 LEU B N 1
ATOM 3688 C CA . LEU B 1 5 ? -16.438 44.062 -46.062 1 54.03 5 LEU B CA 1
ATOM 3689 C C . LEU B 1 5 ? -17.219 42.906 -45.406 1 54.03 5 LEU B C 1
ATOM 3691 O O . LEU B 1 5 ? -17.047 42.625 -44.219 1 54.03 5 LEU B O 1
ATOM 3695 N N . LYS B 1 6 ? -18.156 42.125 -46.188 1 58.09 6 LYS B N 1
ATOM 3696 C CA . LYS B 1 6 ? -18.922 41 -45.656 1 58.09 6 LYS B CA 1
ATOM 3697 C C . LYS B 1 6 ? -18 39.844 -45.312 1 58.09 6 LYS B C 1
ATOM 3699 O O . LYS B 1 6 ? -18.203 39.156 -44.312 1 58.09 6 LYS B O 1
ATOM 3704 N N . ALA B 1 7 ? -17 39.719 -46.094 1 55.16 7 ALA B N 1
ATOM 3705 C CA . ALA B 1 7 ? -16.047 38.656 -45.781 1 55.16 7 ALA B CA 1
ATOM 3706 C C . ALA B 1 7 ? -15.234 39.031 -44.531 1 55.16 7 ALA B C 1
ATOM 3708 O O . ALA B 1 7 ? -14.938 38.156 -43.719 1 55.16 7 ALA B O 1
ATOM 3709 N N . PHE B 1 8 ? -14.844 40.438 -44.5 1 50.66 8 PHE B N 1
ATOM 3710 C CA . PHE B 1 8 ? -14.102 40.844 -43.312 1 50.66 8 PHE B CA 1
ATOM 3711 C C . PHE B 1 8 ? -14.977 40.75 -42.094 1 50.66 8 PHE B C 1
ATOM 3713 O O . PHE B 1 8 ? -14.523 40.312 -41.031 1 50.66 8 PHE B O 1
ATOM 3720 N N . LEU B 1 9 ? -16.297 41.156 -42.25 1 52.03 9 LEU B N 1
ATOM 3721 C CA . LEU B 1 9 ? -17.172 41.031 -41.094 1 52.03 9 LEU B CA 1
ATOM 3722 C C . LEU B 1 9 ? -17.422 39.562 -40.75 1 52.03 9 LEU B C 1
ATOM 3724 O O . LEU B 1 9 ? -17.516 39.188 -39.594 1 52.03 9 LEU B O 1
ATOM 3728 N N . LEU B 1 10 ? -17.562 38.594 -41.75 1 52.84 10 LEU B N 1
ATOM 3729 C CA . LEU B 1 10 ? -17.672 37.188 -41.438 1 52.84 10 LEU B CA 1
ATOM 3730 C C . LEU B 1 10 ? -16.391 36.656 -40.812 1 52.84 10 LEU B C 1
ATOM 3732 O O . LEU B 1 10 ? -16.453 35.844 -39.875 1 52.84 10 LEU B O 1
ATOM 3736 N N . LEU B 1 11 ? -15.242 37.156 -41.344 1 51.91 11 LEU B N 1
ATOM 3737 C CA . LEU B 1 11 ? -14 36.719 -40.719 1 51.91 11 LEU B CA 1
ATOM 3738 C C . LEU B 1 11 ? -13.867 37.281 -39.312 1 51.91 11 LEU B C 1
ATOM 3740 O O . LEU B 1 11 ? -13.328 36.594 -38.406 1 51.91 11 LEU B O 1
ATOM 3744 N N . LEU B 1 12 ? -14.32 38.562 -39.125 1 46.59 12 LEU B N 1
ATOM 3745 C CA . LEU B 1 12 ? -14.258 39.094 -37.781 1 46.59 12 LEU B CA 1
ATOM 3746 C C . LEU B 1 12 ? -15.188 38.312 -36.844 1 46.59 12 LEU B C 1
ATOM 3748 O O . LEU B 1 12 ? -14.953 38.25 -35.656 1 46.59 12 LEU B O 1
ATOM 3752 N N . SER B 1 13 ? -16.391 37.844 -37.438 1 47.81 13 SER B N 1
ATOM 3753 C CA . SER B 1 13 ? -17.281 37.125 -36.531 1 47.81 13 SER B CA 1
ATOM 3754 C C . SER B 1 13 ? -16.656 35.844 -36.031 1 47.81 13 SER B C 1
ATOM 3756 O O . SER B 1 13 ? -17.109 35.25 -35.031 1 47.81 13 SER B O 1
ATOM 3758 N N . PHE B 1 14 ? -15.836 35.219 -36.875 1 46.5 14 PHE B N 1
ATOM 3759 C CA . PHE B 1 14 ? -15.344 33.938 -36.375 1 46.5 14 PHE B CA 1
ATOM 3760 C C . PHE B 1 14 ? -14.328 34.156 -35.281 1 46.5 14 PHE B C 1
ATOM 3762 O O . PHE B 1 14 ? -13.797 33.188 -34.719 1 46.5 14 PHE B O 1
ATOM 3769 N N . PHE B 1 15 ? -13.766 35.344 -35.281 1 39.12 15 PHE B N 1
ATOM 3770 C CA . PHE B 1 15 ? -12.883 35.438 -34.125 1 39.12 15 PHE B CA 1
ATOM 3771 C C . PHE B 1 15 ? -13.695 35.5 -32.844 1 39.12 15 PHE B C 1
ATOM 3773 O O . PHE B 1 15 ? -13.938 36.594 -32.312 1 39.12 15 PHE B O 1
ATOM 3780 N N . THR B 1 16 ? -14.906 34.875 -32.781 1 38.69 16 THR B N 1
ATOM 3781 C CA . THR B 1 16 ? -15.328 34.75 -31.406 1 38.69 16 THR B CA 1
ATOM 3782 C C . THR B 1 16 ? -14.148 34.375 -30.516 1 38.69 16 THR B C 1
ATOM 3784 O O . THR B 1 16 ? -13.508 33.344 -30.734 1 38.69 16 THR B O 1
ATOM 3787 N N . LEU B 1 17 ? -13.453 35.344 -30.078 1 37.97 17 LEU B N 1
ATOM 3788 C CA . LEU B 1 17 ? -12.609 35.156 -28.906 1 37.97 17 LEU B CA 1
ATOM 3789 C C . LEU B 1 17 ? -13.273 34.219 -27.922 1 37.97 17 LEU B C 1
ATOM 3791 O O . LEU B 1 17 ? -14.383 34.469 -27.438 1 37.97 17 LEU B O 1
ATOM 3795 N N . LYS B 1 18 ? -13.195 32.969 -28.125 1 38.22 18 LYS B N 1
ATOM 3796 C CA . LYS B 1 18 ? -13.398 32.125 -26.953 1 38.22 18 LYS B CA 1
ATOM 3797 C C . LYS B 1 18 ? -12.836 32.781 -25.703 1 38.22 18 LYS B C 1
ATOM 3799 O O . LYS B 1 18 ? -11.625 32.844 -25.516 1 38.22 18 LYS B O 1
ATOM 3804 N N . VAL B 1 19 ? -13.273 33.906 -25.375 1 36.16 19 VAL B N 1
ATOM 3805 C CA . VAL B 1 19 ? -13 34.219 -23.984 1 36.16 19 VAL B CA 1
ATOM 3806 C C . VAL B 1 19 ? -13.031 32.938 -23.156 1 36.16 19 VAL B C 1
ATOM 3808 O O . VAL B 1 19 ? -14.086 32.281 -23.031 1 36.16 19 VAL B O 1
ATOM 3811 N N . GLN B 1 20 ? -12.102 32.094 -23.312 1 39.38 20 GLN B N 1
ATOM 3812 C CA . GLN B 1 20 ? -11.953 31.047 -22.297 1 39.38 20 GLN B CA 1
ATOM 3813 C C . GLN B 1 20 ? -12.344 31.578 -20.922 1 39.38 20 GLN B C 1
ATOM 3815 O O . GLN B 1 20 ? -11.648 32.406 -20.344 1 39.38 20 GLN B O 1
ATOM 3820 N N . ALA B 1 21 ? -13.609 32 -20.797 1 40.19 21 ALA B N 1
ATOM 3821 C CA . ALA B 1 21 ? -14.125 32.25 -19.469 1 40.19 21 ALA B CA 1
ATOM 3822 C C . ALA B 1 21 ? -13.312 31.516 -18.406 1 40.19 21 ALA B C 1
ATOM 3824 O O . ALA B 1 21 ? -12.984 30.344 -18.578 1 40.19 21 ALA B O 1
ATOM 3825 N N . GLN B 1 22 ? -12.414 32.062 -17.781 1 50.28 22 GLN B N 1
ATOM 3826 C CA . GLN B 1 22 ? -11.789 31.531 -16.594 1 50.28 22 GLN B CA 1
ATOM 3827 C C . GLN B 1 22 ? -12.75 30.594 -15.852 1 50.28 22 GLN B C 1
ATOM 3829 O O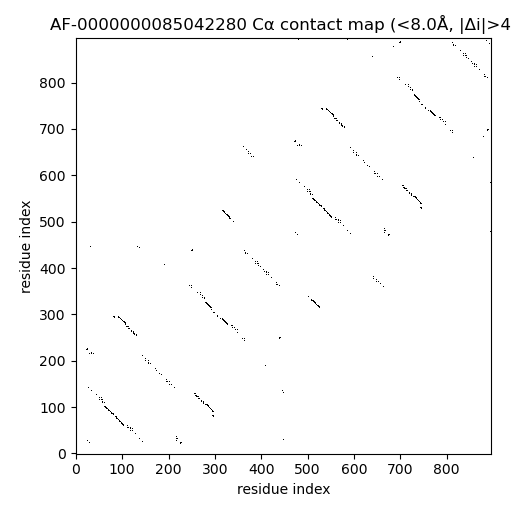 . GLN B 1 22 ? -13.727 31.047 -15.25 1 50.28 22 GLN B O 1
ATOM 3834 N N . SER B 1 23 ? -13.188 29.484 -16.375 1 58.28 23 SER B N 1
ATOM 3835 C CA . SER B 1 23 ? -14.273 28.562 -16.047 1 58.28 23 SER B CA 1
ATOM 3836 C C . SER B 1 23 ? -14.25 28.203 -14.555 1 58.28 23 SER B C 1
ATOM 3838 O O . SER B 1 23 ? -13.242 27.703 -14.047 1 58.28 23 SER B O 1
ATOM 3840 N N . SER B 1 24 ? -14.922 28.906 -13.766 1 81.19 24 SER B N 1
ATOM 3841 C CA . SER B 1 24 ? -15.188 28.609 -12.359 1 81.19 24 SER B CA 1
ATOM 3842 C C . SER B 1 24 ? -15.773 27.219 -12.188 1 81.19 24 SER B C 1
ATOM 3844 O O . SER B 1 24 ? -16.656 26.797 -12.953 1 81.19 24 SER B O 1
ATOM 3846 N N . TRP B 1 25 ? -15.117 26.391 -11.445 1 87.31 25 TRP B N 1
ATOM 3847 C CA . TRP B 1 25 ? -15.492 25.016 -11.195 1 87.31 25 TRP B CA 1
ATOM 3848 C C . TRP B 1 25 ? -16.562 24.922 -10.102 1 87.31 25 TRP B C 1
ATOM 3850 O O . TRP B 1 25 ? -16.375 25.469 -9.008 1 87.31 25 TRP B O 1
ATOM 3860 N N . SER B 1 26 ? -17.75 24.375 -10.453 1 89.81 26 SER B N 1
ATOM 3861 C CA . SER B 1 26 ? -18.719 24.047 -9.422 1 89.81 26 SER B CA 1
ATOM 3862 C C . SER B 1 26 ? -18.359 22.75 -8.711 1 89.81 26 SER B C 1
ATOM 3864 O O . SER B 1 26 ? -17.5 22 -9.18 1 89.81 26 SER B O 1
ATOM 3866 N N . LEU B 1 27 ? -18.953 22.516 -7.57 1 90.44 27 LEU B N 1
ATOM 3867 C CA . LEU B 1 27 ? -18.703 21.297 -6.824 1 90.44 27 LEU B CA 1
ATOM 3868 C C . LEU B 1 27 ? -19.016 20.062 -7.676 1 90.44 27 LEU B C 1
ATOM 3870 O O . LEU B 1 27 ? -18.234 19.125 -7.723 1 90.44 27 LEU B O 1
ATOM 3874 N N . GLU B 1 28 ? -20.156 20.062 -8.422 1 89.12 28 GLU B N 1
ATOM 3875 C CA . GLU B 1 28 ? -20.562 18.938 -9.258 1 89.12 28 GLU B CA 1
ATOM 3876 C C . GLU B 1 28 ? -19.562 18.672 -10.367 1 89.12 28 GLU B C 1
ATOM 3878 O O . GLU B 1 28 ? -19.25 17.516 -10.68 1 89.12 28 GLU B O 1
ATOM 3883 N N . GLU B 1 29 ? -19.078 19.719 -10.922 1 90.62 29 GLU B N 1
ATOM 3884 C CA . GLU B 1 29 ? -18.094 19.578 -11.984 1 90.62 29 GLU B CA 1
ATOM 3885 C C . GLU B 1 29 ? -16.781 19.016 -11.453 1 90.62 29 GLU B C 1
ATOM 3887 O O . GLU B 1 29 ? -16.125 18.203 -12.117 1 90.62 29 GLU B O 1
ATOM 3892 N N . CYS B 1 30 ? -16.406 19.484 -10.219 1 93.81 30 CYS B N 1
ATOM 3893 C CA . CYS B 1 30 ? -15.18 18.969 -9.602 1 93.81 30 CYS B CA 1
ATOM 3894 C C . CYS B 1 30 ? -15.289 17.469 -9.336 1 93.81 30 CYS B C 1
ATOM 3896 O O . CYS B 1 30 ? -14.367 16.719 -9.648 1 93.81 30 CYS B O 1
ATOM 3898 N N . VAL B 1 31 ? -16.422 17.062 -8.891 1 93.62 31 VAL B N 1
ATOM 3899 C CA . VAL B 1 31 ? -16.641 15.664 -8.562 1 93.62 31 VAL B CA 1
ATOM 3900 C C . VAL B 1 31 ? -16.656 14.828 -9.844 1 93.62 31 VAL B C 1
ATOM 3902 O O . VAL B 1 31 ? -16.031 13.766 -9.914 1 93.62 31 VAL B O 1
ATOM 3905 N N . ALA B 1 32 ? -17.359 15.305 -10.891 1 92.25 32 ALA B N 1
ATOM 3906 C CA . ALA B 1 32 ? -17.453 14.586 -12.156 1 92.25 32 ALA B CA 1
ATOM 3907 C C . ALA B 1 32 ? -16.078 14.414 -12.789 1 92.25 32 ALA B C 1
ATOM 3909 O O . ALA B 1 32 ? -15.758 13.336 -13.297 1 92.25 32 ALA B O 1
ATOM 3910 N N . TYR B 1 33 ? -15.32 15.484 -12.734 1 92.56 33 TYR B N 1
ATOM 3911 C CA . TYR B 1 33 ? -13.969 15.406 -13.281 1 92.56 33 TYR B CA 1
ATOM 3912 C C . TYR B 1 33 ? -13.125 14.391 -12.523 1 92.56 33 TYR B C 1
ATOM 3914 O O . TYR B 1 33 ? -12.422 13.578 -13.125 1 92.56 33 TYR B O 1
ATOM 3922 N N . ALA B 1 34 ? -13.156 14.375 -11.156 1 94.69 34 ALA B N 1
ATOM 3923 C CA . ALA B 1 34 ? -12.375 13.484 -10.312 1 94.69 34 ALA B CA 1
ATOM 3924 C C . ALA B 1 34 ? -12.742 12.023 -10.57 1 94.69 34 ALA B C 1
ATOM 3926 O O . ALA B 1 34 ? -11.875 11.148 -10.578 1 94.69 34 ALA B O 1
ATOM 3927 N N . MET B 1 35 ? -14.008 11.828 -10.906 1 93.25 35 MET B N 1
ATOM 3928 C CA . MET B 1 35 ? -14.508 10.469 -11.109 1 93.25 35 MET B CA 1
ATOM 3929 C C . MET B 1 35 ? -13.859 9.828 -12.328 1 93.25 35 MET B C 1
ATOM 3931 O O . MET B 1 35 ? -13.594 8.625 -12.328 1 93.25 35 MET B O 1
ATOM 3935 N N . VAL B 1 36 ? -13.555 10.586 -13.266 1 90.88 36 VAL B N 1
ATOM 3936 C CA . VAL B 1 36 ? -13.055 10.062 -14.539 1 90.88 36 VAL B CA 1
ATOM 3937 C C . VAL B 1 36 ? -11.531 9.969 -14.492 1 90.88 36 VAL B C 1
ATOM 3939 O O . VAL B 1 36 ? -10.938 9.078 -15.102 1 90.88 36 VAL B O 1
ATOM 3942 N N . HIS B 1 37 ? -10.906 10.805 -13.664 1 92.12 37 HIS B N 1
ATOM 3943 C CA . HIS B 1 37 ? -9.461 10.953 -13.797 1 92.12 37 HIS B CA 1
ATOM 3944 C C . HIS B 1 37 ? -8.727 10.391 -12.586 1 92.12 37 HIS B C 1
ATOM 3946 O O . HIS B 1 37 ? -7.496 10.352 -12.555 1 92.12 37 HIS B O 1
ATOM 3952 N N . ASN B 1 38 ? -9.453 9.945 -11.57 1 94 38 ASN B N 1
ATOM 3953 C CA . ASN B 1 38 ? -8.805 9.484 -10.352 1 94 38 ASN B CA 1
ATOM 3954 C C . ASN B 1 38 ? -8.164 8.109 -10.539 1 94 38 ASN B C 1
ATOM 3956 O O . ASN B 1 38 ? -8.836 7.156 -10.938 1 94 38 ASN B O 1
ATOM 3960 N N . LEU B 1 39 ? -6.898 7.98 -10.211 1 95.06 39 LEU B N 1
ATOM 3961 C CA . LEU B 1 39 ? -6.117 6.781 -10.492 1 95.06 39 LEU B CA 1
ATOM 3962 C C . LEU B 1 39 ? -6.441 5.68 -9.484 1 95.06 39 LEU B C 1
ATOM 3964 O O . LEU B 1 39 ? -6.355 4.492 -9.812 1 95.06 39 LEU B O 1
ATOM 3968 N N . GLU B 1 40 ? -6.809 6.004 -8.273 1 94.19 40 GLU B N 1
ATOM 3969 C CA . GLU B 1 40 ? -7.188 5 -7.289 1 94.19 40 GLU B CA 1
ATOM 3970 C C . GLU B 1 40 ? -8.477 4.289 -7.691 1 94.19 40 GLU B C 1
ATOM 3972 O O . GLU B 1 40 ? -8.602 3.074 -7.523 1 94.19 40 GLU B O 1
ATOM 3977 N N . VAL B 1 41 ? -9.438 5.082 -8.18 1 95.38 41 VAL B N 1
ATOM 3978 C CA . VAL B 1 41 ? -10.68 4.492 -8.68 1 95.38 41 VAL B CA 1
ATOM 3979 C C . VAL B 1 41 ? -10.375 3.564 -9.852 1 95.38 41 VAL B C 1
ATOM 3981 O O . VAL B 1 41 ? -10.953 2.479 -9.953 1 95.38 41 VAL B O 1
ATOM 3984 N N . LYS B 1 42 ? -9.461 3.99 -10.688 1 95 42 LYS B N 1
ATOM 3985 C CA . LYS B 1 42 ? -9.07 3.166 -11.828 1 95 42 LYS B CA 1
ATOM 3986 C C . LYS B 1 42 ? -8.508 1.824 -11.367 1 95 42 LYS B C 1
ATOM 3988 O O . LYS B 1 42 ? -8.766 0.792 -11.992 1 95 42 LYS B O 1
ATOM 3993 N N . ASP B 1 43 ? -7.762 1.806 -10.305 1 96.5 43 ASP B N 1
ATOM 3994 C CA . ASP B 1 43 ? -7.211 0.563 -9.773 1 96.5 43 ASP B CA 1
ATOM 3995 C C . ASP B 1 43 ? -8.328 -0.395 -9.352 1 96.5 43 ASP B C 1
ATOM 3997 O O . ASP B 1 43 ? -8.242 -1.599 -9.609 1 96.5 43 ASP B O 1
ATOM 4001 N N . PHE B 1 44 ? -9.375 0.137 -8.719 1 96.38 44 PHE B N 1
ATOM 4002 C CA . PHE B 1 44 ? -10.508 -0.694 -8.328 1 96.38 44 PHE B CA 1
ATOM 4003 C C . PHE B 1 44 ? -11.227 -1.239 -9.555 1 96.38 44 PHE B C 1
ATOM 4005 O O . PHE B 1 44 ? -11.727 -2.365 -9.539 1 96.38 44 PHE B O 1
ATOM 4012 N N . GLU B 1 45 ? -11.25 -0.434 -10.602 1 96.62 45 GLU B N 1
ATOM 4013 C CA . GLU B 1 45 ? -11.844 -0.901 -11.852 1 96.62 45 GLU B CA 1
ATOM 4014 C C . GLU B 1 45 ? -11.047 -2.064 -12.438 1 96.62 45 GLU B C 1
ATOM 4016 O O . GLU B 1 45 ? -11.625 -3.021 -12.953 1 96.62 45 GLU B O 1
ATOM 4021 N N . TYR B 1 46 ? -9.695 -1.977 -12.336 1 97.25 46 TYR B N 1
ATOM 4022 C CA . TYR B 1 46 ? -8.859 -3.08 -12.797 1 97.25 46 TYR B CA 1
ATOM 4023 C C . TYR B 1 46 ? -9.117 -4.34 -11.977 1 97.25 46 TYR B C 1
ATOM 4025 O O . TYR B 1 46 ? -9.172 -5.441 -12.523 1 97.25 46 TYR B O 1
ATOM 4033 N N . VAL B 1 47 ? -9.336 -4.184 -10.695 1 96.69 47 VAL B N 1
ATOM 4034 C CA . VAL B 1 47 ? -9.625 -5.32 -9.828 1 96.69 47 VAL B CA 1
ATOM 4035 C C . VAL B 1 47 ? -10.953 -5.953 -10.242 1 96.69 47 VAL B C 1
ATOM 4037 O O . VAL B 1 47 ? -11.078 -7.18 -10.281 1 96.69 47 VAL B O 1
ATOM 4040 N N . SER B 1 48 ? -11.961 -5.121 -10.594 1 97.31 48 SER B N 1
ATOM 4041 C CA . SER B 1 48 ? -13.242 -5.625 -11.07 1 97.31 48 SER B CA 1
ATOM 4042 C C . SER B 1 48 ? -13.086 -6.375 -12.391 1 97.31 48 SER B C 1
ATOM 4044 O O . SER B 1 48 ? -13.719 -7.41 -12.602 1 97.31 48 SER B O 1
ATOM 4046 N N . GLN B 1 49 ? -12.195 -5.883 -13.25 1 97.44 49 GLN B N 1
ATOM 4047 C CA . GLN B 1 49 ? -11.938 -6.555 -14.523 1 97.44 49 GLN B CA 1
ATOM 4048 C C . GLN B 1 49 ? -11.273 -7.91 -14.305 1 97.44 49 GLN B C 1
ATOM 4050 O O . GLN B 1 49 ? -11.602 -8.883 -14.984 1 97.44 49 GLN B O 1
ATOM 4055 N N . SER B 1 50 ? -10.336 -7.922 -13.336 1 98.12 50 SER B N 1
ATOM 4056 C CA . SER B 1 50 ? -9.711 -9.188 -12.969 1 98.12 50 SER B CA 1
ATOM 4057 C C . SER B 1 50 ? -10.742 -10.188 -12.453 1 98.12 50 SER B C 1
ATOM 4059 O O . SER B 1 50 ? -10.719 -11.359 -12.828 1 98.12 50 SER B O 1
ATOM 4061 N N . GLY B 1 51 ? -11.633 -9.648 -11.562 1 97.75 51 GLY B N 1
ATOM 4062 C CA . GLY B 1 51 ? -12.711 -10.492 -11.07 1 97.75 51 GLY B CA 1
ATOM 4063 C C . GLY B 1 51 ? -13.633 -11 -12.164 1 97.75 51 GLY B C 1
ATOM 4064 O O . GLY B 1 51 ? -14.039 -12.156 -12.148 1 97.75 51 GLY B O 1
ATOM 4065 N N . LYS B 1 52 ? -13.938 -10.188 -13.125 1 98.12 52 LYS B N 1
ATOM 4066 C CA . LYS B 1 52 ? -14.758 -10.57 -14.273 1 98.12 52 LYS B CA 1
ATOM 4067 C C . LYS B 1 52 ? -14.094 -11.695 -15.07 1 98.12 52 LYS B C 1
ATOM 4069 O O . LYS B 1 52 ? -14.758 -12.656 -15.469 1 98.12 52 LYS B O 1
ATOM 4074 N N . GLU B 1 53 ? -12.82 -11.531 -15.281 1 97.94 53 GLU B N 1
ATOM 4075 C CA . GLU B 1 53 ? -12.102 -12.562 -16.016 1 97.94 53 GLU B CA 1
ATOM 4076 C C . GLU B 1 53 ? -12.07 -13.883 -15.25 1 97.94 53 GLU B C 1
ATOM 4078 O O . GLU B 1 53 ? -12.195 -14.953 -15.844 1 97.94 53 GLU B O 1
ATOM 4083 N N . ASN B 1 54 ? -11.922 -13.844 -13.938 1 97.94 54 ASN B N 1
ATOM 4084 C CA . ASN B 1 54 ? -11.992 -15.055 -13.125 1 97.94 54 ASN B CA 1
ATOM 4085 C C . ASN B 1 54 ? -13.352 -15.734 -13.234 1 97.94 54 ASN B C 1
ATOM 4087 O O . ASN B 1 54 ? -13.43 -16.953 -13.336 1 97.94 54 ASN B O 1
ATOM 4091 N N . TYR B 1 55 ? -14.445 -14.977 -13.258 1 98.31 55 TYR B N 1
ATOM 4092 C CA . TYR B 1 55 ? -15.797 -15.492 -13.43 1 98.31 55 TYR B CA 1
ATOM 4093 C C . TYR B 1 55 ? -15.953 -16.156 -14.797 1 98.31 55 TYR B C 1
ATOM 4095 O O . TYR B 1 55 ? -16.453 -17.281 -14.891 1 98.31 55 TYR B O 1
ATOM 4103 N N . ARG B 1 56 ? -15.43 -15.516 -15.812 1 98.06 56 ARG B N 1
ATOM 4104 C CA . ARG B 1 56 ? -15.508 -16.062 -17.172 1 98.06 56 ARG B CA 1
ATOM 4105 C C . ARG B 1 56 ? -14.711 -17.359 -17.281 1 98.06 56 ARG B C 1
ATOM 4107 O O . ARG B 1 56 ? -15.164 -18.312 -17.922 1 98.06 56 ARG B O 1
ATOM 4114 N N . GLN B 1 57 ? -13.555 -17.391 -16.609 1 97.69 57 GLN B N 1
ATOM 4115 C CA . GLN B 1 57 ? -12.734 -18.594 -16.641 1 97.69 57 GLN B CA 1
ATOM 4116 C C . GLN B 1 57 ? -13.414 -19.75 -15.906 1 97.69 57 GLN B C 1
ATOM 4118 O O . GLN B 1 57 ? -13.312 -20.906 -16.312 1 97.69 57 GLN B O 1
ATOM 4123 N N . SER B 1 58 ? -14.055 -19.391 -14.773 1 97.94 58 SER B N 1
ATOM 4124 C CA . SER B 1 58 ? -14.742 -20.438 -14.031 1 97.94 58 SER B CA 1
ATOM 4125 C C . SER B 1 58 ? -15.797 -21.125 -14.891 1 97.94 58 SER B C 1
ATOM 4127 O O . SER B 1 58 ? -16.031 -22.328 -14.742 1 97.94 58 SER B O 1
ATOM 4129 N N . ILE B 1 59 ? -16.438 -20.438 -15.867 1 97.75 59 ILE B N 1
ATOM 4130 C CA . ILE B 1 59 ? -17.391 -21.016 -16.812 1 97.75 59 ILE B CA 1
ATOM 4131 C C . ILE B 1 59 ? -16.641 -21.859 -17.859 1 97.75 59 ILE B C 1
ATOM 4133 O O . ILE B 1 59 ? -17.031 -22.984 -18.141 1 97.75 59 ILE B O 1
ATOM 4137 N N . ARG B 1 60 ? -15.508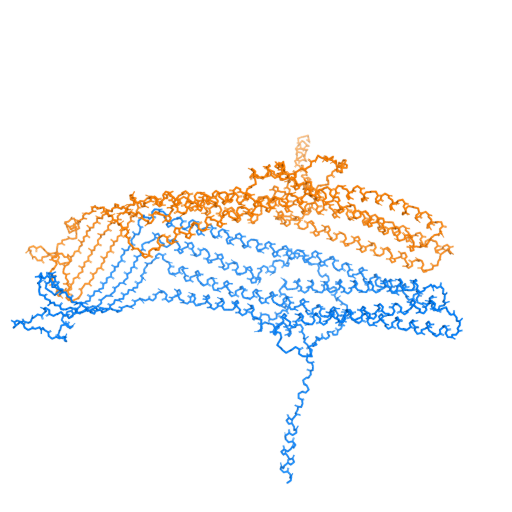 -21.359 -18.266 1 97.38 60 ARG B N 1
ATOM 4138 C CA . ARG B 1 60 ? -14.75 -22.031 -19.312 1 97.38 60 ARG B CA 1
ATOM 4139 C C . ARG B 1 60 ? -14.094 -23.312 -18.797 1 97.38 60 ARG B C 1
ATOM 4141 O O . ARG B 1 60 ? -13.688 -24.172 -19.578 1 97.38 60 ARG B O 1
ATOM 4148 N N . ASN B 1 61 ? -14.016 -23.469 -17.438 1 96.19 61 ASN B N 1
ATOM 4149 C CA . ASN B 1 61 ? -13.484 -24.688 -16.844 1 96.19 61 ASN B CA 1
ATOM 4150 C C . ASN B 1 61 ? -14.383 -25.891 -17.125 1 96.19 61 ASN B C 1
ATOM 4152 O O . ASN B 1 61 ? -13.984 -27.031 -16.891 1 96.19 61 ASN B O 1
ATOM 4156 N N . LEU B 1 62 ? -15.594 -25.656 -17.719 1 96.31 62 LEU B N 1
ATOM 4157 C CA . LEU B 1 62 ? -16.516 -26.734 -18.062 1 96.31 62 LEU B CA 1
ATOM 4158 C C . LEU B 1 62 ? -16.141 -27.344 -19.406 1 96.31 62 LEU B C 1
ATOM 4160 O O . LEU B 1 62 ? -16.641 -28.422 -19.766 1 96.31 62 LEU B O 1
ATOM 4164 N N . LEU B 1 63 ? -15.164 -26.797 -20.094 1 96 63 LEU B N 1
ATOM 4165 C CA . LEU B 1 63 ? -14.766 -27.266 -21.406 1 96 63 LEU B CA 1
ATOM 4166 C C . LEU B 1 63 ? -13.766 -28.422 -21.312 1 96 63 LEU B C 1
ATOM 4168 O O . LEU B 1 63 ? -13.07 -28.547 -20.297 1 96 63 LEU B O 1
ATOM 4172 N N . PRO B 1 64 ? -13.664 -29.328 -22.328 1 95.44 64 PRO B N 1
ATOM 4173 C CA . PRO B 1 64 ? -12.695 -30.422 -22.281 1 95.44 64 PRO B CA 1
ATOM 4174 C C . PRO B 1 64 ? -11.258 -29.938 -22.406 1 95.44 64 PRO B C 1
ATOM 4176 O O . PRO B 1 64 ? -11.008 -28.844 -22.906 1 95.44 64 PRO B O 1
ATOM 4179 N N . ARG B 1 65 ? -10.336 -30.734 -22 1 94.88 65 ARG B N 1
ATOM 4180 C CA . ARG B 1 65 ? -8.898 -30.547 -22.188 1 94.88 65 ARG B CA 1
ATOM 4181 C C . ARG B 1 65 ? -8.367 -31.453 -23.297 1 94.88 65 ARG B C 1
ATOM 4183 O O . ARG B 1 65 ? -8.727 -32.625 -23.375 1 94.88 65 ARG B O 1
ATOM 4190 N N . ILE B 1 66 ? -7.574 -30.844 -24.203 1 95.81 66 ILE B N 1
ATOM 4191 C CA . ILE B 1 66 ? -7.008 -31.594 -25.328 1 95.81 66 ILE B CA 1
ATOM 4192 C C . ILE B 1 66 ? -5.5 -31.375 -25.391 1 95.81 66 ILE B C 1
ATOM 4194 O O . ILE B 1 66 ? -5.031 -30.234 -25.375 1 95.81 66 ILE B O 1
ATOM 4198 N N . ASP B 1 67 ? -4.742 -32.469 -25.453 1 95.06 67 ASP B N 1
ATOM 4199 C CA . ASP B 1 67 ? -3.287 -32.406 -25.531 1 95.06 67 ASP B CA 1
ATOM 4200 C C . ASP B 1 67 ? -2.762 -33.375 -26.594 1 95.06 67 ASP B C 1
ATOM 4202 O O . ASP B 1 67 ? -3.295 -34.469 -26.766 1 95.06 67 ASP B O 1
ATOM 4206 N N . ALA B 1 68 ? -1.766 -32.906 -27.312 1 94.81 68 ALA B N 1
ATOM 4207 C CA . ALA B 1 68 ? -1.049 -33.75 -28.25 1 94.81 68 ALA B CA 1
ATOM 4208 C C . ALA B 1 68 ? 0.391 -34 -27.812 1 94.81 68 ALA B C 1
ATOM 4210 O O . ALA B 1 68 ? 0.989 -33.125 -27.156 1 94.81 68 ALA B O 1
ATOM 4211 N N . SER B 1 69 ? 0.861 -35.125 -28.031 1 94.88 69 SER B N 1
ATOM 4212 C CA . SER B 1 69 ? 2.242 -35.438 -27.672 1 94.88 69 SER B CA 1
ATOM 4213 C C . SER B 1 69 ? 2.908 -36.281 -28.734 1 94.88 69 SER B C 1
ATOM 4215 O O . SER B 1 69 ? 2.236 -37.062 -29.438 1 94.88 69 SER B O 1
ATOM 4217 N N . THR B 1 70 ? 4.176 -36.094 -28.984 1 93.31 70 THR B N 1
ATOM 4218 C CA . THR B 1 70 ? 5.012 -36.938 -29.828 1 93.31 70 THR B CA 1
ATOM 4219 C C . THR B 1 70 ? 6.383 -37.156 -29.188 1 93.31 70 THR B C 1
ATOM 4221 O O . THR B 1 70 ? 6.848 -36.344 -28.406 1 93.31 70 THR B O 1
ATOM 4224 N N . GLY B 1 71 ? 6.902 -38.344 -29.406 1 92.75 71 GLY B N 1
ATOM 4225 C CA . GLY B 1 71 ? 8.203 -38.688 -28.859 1 92.75 71 GLY B CA 1
ATOM 4226 C C . GLY B 1 71 ? 9.07 -39.469 -29.844 1 92.75 71 GLY B C 1
ATOM 4227 O O . GLY B 1 71 ? 8.562 -40.25 -30.641 1 92.75 71 GLY B O 1
ATOM 4228 N N . TYR B 1 72 ? 10.352 -39.156 -29.797 1 92.25 72 TYR B N 1
ATOM 4229 C CA . TYR B 1 72 ? 11.375 -39.875 -30.531 1 92.25 72 TYR B CA 1
ATOM 4230 C C . TYR B 1 72 ? 12.414 -40.469 -29.594 1 92.25 72 TYR B C 1
ATOM 4232 O O . TYR B 1 72 ? 13.086 -39.75 -28.859 1 92.25 72 TYR B O 1
ATOM 4240 N N . ASN B 1 73 ? 12.461 -41.75 -29.578 1 92.56 73 ASN B N 1
ATOM 4241 C CA . ASN B 1 73 ? 13.344 -42.438 -28.641 1 92.56 73 ASN B CA 1
ATOM 4242 C C . ASN B 1 73 ? 14.312 -43.375 -29.375 1 92.56 73 ASN B C 1
ATOM 4244 O O . ASN B 1 73 ? 13.914 -44.094 -30.297 1 92.56 73 ASN B O 1
ATOM 4248 N N . ILE B 1 74 ? 15.578 -43.375 -28.969 1 92.5 74 ILE B N 1
ATOM 4249 C CA . ILE B 1 74 ? 16.578 -44.344 -29.406 1 92.5 74 ILE B CA 1
ATOM 4250 C C . ILE B 1 74 ? 17.016 -45.188 -28.234 1 92.5 74 ILE B C 1
ATOM 4252 O O . ILE B 1 74 ? 17.469 -44.688 -27.203 1 92.5 74 ILE B O 1
ATOM 4256 N N . ASN B 1 75 ? 16.875 -46.438 -28.422 1 90.69 75 ASN B N 1
ATOM 4257 C CA . ASN B 1 75 ? 17.234 -47.375 -27.375 1 90.69 75 ASN B CA 1
ATOM 4258 C C . ASN B 1 75 ? 18.5 -48.125 -27.719 1 90.69 75 ASN B C 1
ATOM 4260 O O . ASN B 1 75 ? 18.688 -48.562 -28.859 1 90.69 75 ASN B O 1
ATOM 4264 N N . TYR B 1 76 ? 19.344 -48.219 -26.703 1 90 76 TYR B N 1
ATOM 4265 C CA . TYR B 1 76 ? 20.594 -48.938 -26.812 1 90 76 TYR B CA 1
ATOM 4266 C C . TYR B 1 76 ? 20.672 -50.062 -25.766 1 90 76 TYR B C 1
ATOM 4268 O O . TYR B 1 76 ? 20.266 -49.875 -24.625 1 90 76 TYR B O 1
ATOM 4276 N N . GLY B 1 77 ? 21.234 -51.156 -26.188 1 84.5 77 GLY B N 1
ATOM 4277 C CA . GLY B 1 77 ? 21.359 -52.281 -25.266 1 84.5 77 GLY B CA 1
ATOM 4278 C C . GLY B 1 77 ? 20.078 -53.094 -25.125 1 84.5 77 GLY B C 1
ATOM 4279 O O . GLY B 1 77 ? 19.297 -53.219 -26.062 1 84.5 77 GLY B O 1
ATOM 4280 N N . ARG B 1 78 ? 19.875 -53.719 -24 1 83.56 78 ARG B N 1
ATOM 4281 C CA . ARG B 1 78 ? 18.703 -54.562 -23.781 1 83.56 78 ARG B CA 1
ATOM 4282 C C . ARG B 1 78 ? 17.438 -53.719 -23.594 1 83.56 78 ARG B C 1
ATOM 4284 O O . ARG B 1 78 ? 17.375 -52.906 -22.688 1 83.56 78 ARG B O 1
ATOM 4291 N N . SER B 1 79 ? 16.625 -53.875 -24.578 1 82.56 79 SER B N 1
ATOM 4292 C CA . SER B 1 79 ? 15.367 -53.125 -24.516 1 82.56 79 SER B CA 1
ATOM 4293 C C . SER B 1 79 ? 14.195 -53.969 -25 1 82.56 79 SER B C 1
ATOM 4295 O O . SER B 1 79 ? 14.383 -54.969 -25.703 1 82.56 79 SER B O 1
ATOM 4297 N N . THR B 1 80 ? 13.125 -53.625 -24.5 1 77.31 80 THR B N 1
ATOM 4298 C CA . THR B 1 80 ? 11.922 -54.312 -24.953 1 77.31 80 THR B CA 1
ATOM 4299 C C . THR B 1 80 ? 11.383 -53.688 -26.234 1 77.31 80 THR B C 1
ATOM 4301 O O . THR B 1 80 ? 11.18 -52.469 -26.281 1 77.31 80 THR B O 1
ATOM 4304 N N . ASP B 1 81 ? 11.164 -54.438 -27.25 1 76.25 81 ASP B N 1
ATOM 4305 C CA . ASP B 1 81 ? 10.539 -53.969 -28.484 1 76.25 81 ASP B CA 1
ATOM 4306 C C . ASP B 1 81 ? 9.109 -53.5 -28.234 1 76.25 81 ASP B C 1
ATOM 4308 O O . ASP B 1 81 ? 8.266 -54.281 -27.766 1 76.25 81 ASP B O 1
ATOM 4312 N N . PRO B 1 82 ? 8.789 -52.312 -28.516 1 75.81 82 PRO B N 1
ATOM 4313 C CA . PRO B 1 82 ? 7.469 -51.781 -28.172 1 75.81 82 PRO B CA 1
ATOM 4314 C C . PRO B 1 82 ? 6.355 -52.375 -29.031 1 75.81 82 PRO B C 1
ATOM 4316 O O . PRO B 1 82 ? 5.176 -52.25 -28.688 1 75.81 82 PRO B O 1
ATOM 4319 N N . PHE B 1 83 ? 6.727 -53.094 -30.156 1 72.5 83 PHE B N 1
ATOM 4320 C CA . PHE B 1 83 ? 5.727 -53.688 -31.016 1 72.5 83 PHE B CA 1
ATOM 4321 C C . PHE B 1 83 ? 5.52 -55.156 -30.656 1 72.5 83 PHE B C 1
ATOM 4323 O O . PHE B 1 83 ? 4.383 -55.594 -30.5 1 72.5 83 PHE B O 1
ATOM 4330 N N . THR B 1 84 ? 6.586 -55.875 -30.562 1 73.38 84 THR B N 1
ATOM 4331 C CA . THR B 1 84 ? 6.477 -57.312 -30.359 1 73.38 84 THR B CA 1
ATOM 4332 C C . THR B 1 84 ? 6.547 -57.625 -28.859 1 73.38 84 THR B C 1
ATOM 4334 O O . THR B 1 84 ? 6.211 -58.75 -28.453 1 73.38 84 THR B O 1
ATOM 4337 N N . ASN B 1 85 ? 7.051 -56.719 -28.016 1 77.69 85 ASN B N 1
ATOM 4338 C CA . ASN B 1 85 ? 7.258 -56.875 -26.594 1 77.69 85 ASN B CA 1
ATOM 4339 C C . ASN B 1 85 ? 8.398 -57.844 -26.297 1 77.69 85 ASN B C 1
ATOM 4341 O O . ASN B 1 85 ? 8.523 -58.344 -25.188 1 77.69 85 ASN B O 1
ATOM 4345 N N . ASP B 1 86 ? 9.148 -58.125 -27.375 1 75.62 86 ASP B N 1
ATOM 4346 C CA . ASP B 1 86 ? 10.297 -59 -27.203 1 75.62 86 ASP B CA 1
ATOM 4347 C C . ASP B 1 86 ? 11.516 -58.219 -26.719 1 75.62 86 ASP B C 1
ATOM 4349 O O . ASP B 1 86 ? 11.648 -57.031 -27 1 75.62 86 ASP B O 1
ATOM 4353 N N . VAL B 1 87 ? 12.328 -58.812 -25.922 1 78.88 87 VAL B N 1
ATOM 4354 C CA . VAL B 1 87 ? 13.586 -58.219 -25.5 1 78.88 87 VAL B CA 1
ATOM 4355 C C . VAL B 1 87 ? 14.594 -58.25 -26.641 1 78.88 87 VAL B C 1
ATOM 4357 O O . VAL B 1 87 ? 14.844 -59.344 -27.203 1 78.88 87 VAL B O 1
ATOM 4360 N N . VAL B 1 88 ? 15.055 -57.156 -27.047 1 79.88 88 VAL B N 1
ATOM 4361 C CA . VAL B 1 88 ? 16.031 -57.094 -28.125 1 79.88 88 VAL B CA 1
ATOM 4362 C C . VAL B 1 88 ? 17.297 -56.375 -27.625 1 79.88 88 VAL B C 1
ATOM 4364 O O . VAL B 1 88 ? 17.219 -55.594 -26.688 1 79.88 88 VAL B O 1
ATOM 4367 N N . THR B 1 89 ? 18.438 -56.656 -28.156 1 81.31 89 THR B N 1
ATOM 4368 C CA . THR B 1 89 ? 19.688 -56.062 -27.719 1 81.31 89 THR B CA 1
ATOM 4369 C C . THR B 1 89 ? 20.219 -55.094 -28.781 1 81.31 89 THR B C 1
ATOM 4371 O O . THR B 1 89 ? 21.172 -54.344 -28.531 1 81.31 89 THR B O 1
ATOM 4374 N N . ASN B 1 90 ? 19.547 -55.062 -29.969 1 81.25 90 ASN B N 1
ATOM 4375 C CA . ASN B 1 90 ? 20 -54.188 -31.031 1 81.25 90 ASN B CA 1
ATOM 4376 C C . ASN B 1 90 ? 19.453 -52.75 -30.844 1 81.25 90 ASN B C 1
ATOM 4378 O O . ASN B 1 90 ? 18.406 -52.562 -30.234 1 81.25 90 ASN B O 1
ATOM 4382 N N . GLU B 1 91 ? 20.172 -51.844 -31.406 1 87.38 91 GLU B N 1
ATOM 4383 C CA . GLU B 1 91 ? 19.75 -50.438 -31.406 1 87.38 91 GLU B CA 1
ATOM 4384 C C . GLU B 1 91 ? 18.531 -50.219 -32.312 1 87.38 91 GLU B C 1
ATOM 4386 O O . GLU B 1 91 ? 18.469 -50.781 -33.406 1 87.38 91 GLU B O 1
ATOM 4391 N N . PHE B 1 92 ? 17.609 -49.562 -31.797 1 87.31 92 PHE B N 1
ATOM 4392 C CA . PHE B 1 92 ? 16.469 -49.188 -32.656 1 87.31 92 PHE B CA 1
ATOM 4393 C C . PHE B 1 92 ? 15.844 -47.875 -32.188 1 87.31 92 PHE B C 1
ATOM 4395 O O . PHE B 1 92 ? 16.031 -47.469 -31.031 1 87.31 92 PHE B O 1
ATOM 4402 N N . PHE B 1 93 ? 15.109 -47.188 -33.094 1 89.75 93 PHE B N 1
ATOM 4403 C CA . PHE B 1 93 ? 14.375 -45.969 -32.688 1 89.75 93 PHE B CA 1
ATOM 4404 C C . PHE B 1 93 ? 12.875 -46.188 -32.812 1 89.75 93 PHE B C 1
ATOM 4406 O O . PHE B 1 93 ? 12.422 -47.094 -33.531 1 89.75 93 PHE B O 1
ATOM 4413 N N . SER B 1 94 ? 12.164 -45.562 -32.031 1 89.75 94 SER B N 1
ATOM 4414 C CA . SER B 1 94 ? 10.703 -45.562 -32.062 1 89.75 94 SER B CA 1
ATOM 4415 C C . SER B 1 94 ? 10.141 -44.156 -31.953 1 89.75 94 SER B C 1
ATOM 4417 O O . SER B 1 94 ? 10.734 -43.281 -31.328 1 89.75 94 SER B O 1
ATOM 4419 N N . ASN B 1 95 ? 9.047 -43.906 -32.719 1 92.25 95 ASN B N 1
ATOM 4420 C CA . ASN B 1 95 ? 8.312 -42.656 -32.75 1 92.25 95 ASN B CA 1
ATOM 4421 C C . ASN B 1 95 ? 6.824 -42.875 -32.469 1 92.25 95 ASN B C 1
ATOM 4423 O O . ASN B 1 95 ? 6.191 -43.719 -33.094 1 92.25 95 ASN B O 1
ATOM 4427 N N . GLY B 1 96 ? 6.332 -42.156 -31.469 1 91.31 96 GLY B N 1
ATOM 4428 C CA . GLY B 1 96 ? 4.918 -42.25 -31.125 1 91.31 96 GLY B CA 1
ATOM 4429 C C . GLY B 1 96 ? 4.188 -40.938 -31.219 1 91.31 96 GLY B C 1
ATOM 4430 O O . GLY B 1 96 ? 4.777 -39.875 -30.984 1 91.31 96 GLY B O 1
ATOM 4431 N N . TYR B 1 97 ? 2.922 -40.906 -31.688 1 94.5 97 TYR B N 1
ATOM 4432 C CA . TYR B 1 97 ? 2.002 -39.781 -31.719 1 94.5 97 TYR B CA 1
ATOM 4433 C C . TYR B 1 97 ? 0.732 -40.094 -30.938 1 94.5 97 TYR B C 1
ATOM 4435 O O . TYR B 1 97 ? 0.192 -41.188 -31.031 1 94.5 97 TYR B O 1
ATOM 4443 N N . SER B 1 98 ? 0.386 -39.156 -30.141 1 95.88 98 SER B N 1
ATOM 4444 C CA . SER B 1 98 ? -0.843 -39.375 -29.391 1 95.88 98 SER B CA 1
ATOM 4445 C C . SER B 1 98 ? -1.631 -38.094 -29.188 1 95.88 98 SER B C 1
ATOM 4447 O O . SER B 1 98 ? -1.048 -37.031 -29.094 1 95.88 98 SER B O 1
ATOM 4449 N N . LEU B 1 99 ? -2.967 -38.156 -29.219 1 95.69 99 LEU B N 1
ATOM 4450 C CA . LEU B 1 99 ? -3.936 -37.125 -28.875 1 95.69 99 LEU B CA 1
ATOM 4451 C C . LEU B 1 99 ? -4.84 -37.594 -27.734 1 95.69 99 LEU B C 1
ATOM 4453 O O . LEU B 1 99 ? -5.395 -38.688 -27.797 1 95.69 99 LEU B O 1
ATOM 4457 N N . SER B 1 100 ? -4.875 -36.75 -26.719 1 96.62 100 SER B N 1
ATOM 4458 C CA . SER B 1 100 ? -5.707 -37.094 -25.578 1 96.62 100 SER B CA 1
ATOM 4459 C C . SER B 1 100 ? -6.699 -36 -25.25 1 96.62 100 SER B C 1
ATOM 4461 O O . SER B 1 100 ? -6.371 -34.812 -25.344 1 96.62 100 SER B O 1
ATOM 4463 N N . SER B 1 101 ? -7.953 -36.344 -24.953 1 96.12 101 SER B N 1
ATOM 4464 C CA . SER B 1 101 ? -9.016 -35.438 -24.547 1 96.12 101 SER B CA 1
ATOM 4465 C C . SER B 1 101 ? -9.711 -35.938 -23.281 1 96.12 101 SER B C 1
ATOM 4467 O O . SER B 1 101 ? -9.852 -37.125 -23.078 1 96.12 101 SER B O 1
ATOM 4469 N N . SER B 1 102 ? -10.031 -34.938 -22.422 1 96.81 102 SER B N 1
ATOM 4470 C CA . SER B 1 102 ? -10.758 -35.281 -21.203 1 96.81 102 SER B CA 1
ATOM 4471 C C . SER B 1 102 ? -11.75 -34.219 -20.812 1 96.81 102 SER B C 1
ATOM 4473 O O . SER B 1 102 ? -11.523 -33.031 -21.062 1 96.81 102 SER B O 1
ATOM 4475 N N . ILE B 1 103 ? -12.922 -34.656 -20.234 1 96.25 103 ILE B N 1
ATOM 4476 C CA . ILE B 1 103 ? -13.93 -33.719 -19.734 1 96.25 103 ILE B CA 1
ATOM 4477 C C . ILE B 1 103 ? -14.523 -34.25 -18.438 1 96.25 103 ILE B C 1
ATOM 4479 O O . ILE B 1 103 ? -14.742 -35.438 -18.281 1 96.25 103 ILE B O 1
ATOM 4483 N N . ASP B 1 104 ? -14.672 -33.375 -17.469 1 95.31 104 ASP B N 1
ATOM 4484 C CA . ASP B 1 104 ? -15.289 -33.75 -16.203 1 95.31 104 ASP B CA 1
ATOM 4485 C C . ASP B 1 104 ? -16.812 -33.844 -16.328 1 95.31 104 ASP B C 1
ATOM 4487 O O . ASP B 1 104 ? -17.469 -32.875 -16.688 1 95.31 104 ASP B O 1
ATOM 4491 N N . LEU B 1 105 ? -17.359 -34.938 -16.031 1 96.31 105 LEU B N 1
ATOM 4492 C CA . LEU B 1 105 ? -18.797 -35.125 -16.109 1 96.31 105 LEU B CA 1
ATOM 4493 C C . LEU B 1 105 ? -19.469 -34.812 -14.766 1 96.31 105 LEU B C 1
ATOM 4495 O O . LEU B 1 105 ? -20.547 -34.219 -14.734 1 96.31 105 LEU B O 1
ATOM 4499 N N . PHE B 1 106 ? -18.859 -35.25 -13.719 1 96.75 106 PHE B N 1
ATOM 4500 C CA . PHE B 1 106 ? -19.359 -35 -12.375 1 96.75 106 PHE B CA 1
ATOM 4501 C C . PHE B 1 106 ? -18.219 -34.844 -11.391 1 96.75 106 PHE B C 1
ATOM 4503 O O . PHE B 1 106 ? -17.297 -35.656 -11.352 1 96.75 106 PHE B O 1
ATOM 4510 N N . GLN B 1 107 ? -18.281 -33.719 -10.594 1 96.25 107 GLN B N 1
ATOM 4511 C CA . GLN B 1 107 ? -17.281 -33.438 -9.57 1 96.25 107 GLN B CA 1
ATOM 4512 C C . GLN B 1 107 ? -17.922 -32.938 -8.297 1 96.25 107 GLN B C 1
ATOM 4514 O O . GLN B 1 107 ? -17.484 -31.922 -7.734 1 96.25 107 GLN B O 1
ATOM 4519 N N . GLY B 1 108 ? -19.047 -33.5 -7.859 1 95.5 108 GLY B N 1
ATOM 4520 C CA . GLY B 1 108 ? -19.719 -33.062 -6.648 1 95.5 108 GLY B CA 1
ATOM 4521 C C . GLY B 1 108 ? -20.188 -31.625 -6.711 1 95.5 108 GLY B C 1
ATOM 4522 O O . GLY B 1 108 ? -20.141 -30.906 -5.711 1 95.5 108 GLY B O 1
ATOM 4523 N N . PHE B 1 109 ? -20.422 -31.109 -7.867 1 96.44 109 PHE B N 1
ATOM 4524 C CA . PHE B 1 109 ? -20.906 -29.766 -8.156 1 96.44 109 PHE B CA 1
ATOM 4525 C C . PHE B 1 109 ? -19.812 -28.719 -7.875 1 96.44 109 PHE B C 1
ATOM 4527 O O . PHE B 1 109 ? -20.125 -27.562 -7.586 1 96.44 109 PHE B O 1
ATOM 4534 N N . LEU B 1 110 ? -18.594 -29.141 -7.82 1 97.44 110 LEU B N 1
ATOM 4535 C CA . LEU B 1 110 ? -17.453 -28.266 -7.574 1 97.44 110 LEU B CA 1
ATOM 4536 C C . LEU B 1 110 ? -17.438 -27.094 -8.547 1 97.44 110 LEU B C 1
ATOM 4538 O O . LEU B 1 110 ? -17.391 -25.938 -8.125 1 97.44 110 LEU B O 1
ATOM 4542 N N . LYS B 1 111 ? -17.531 -27.359 -9.859 1 96.88 111 LYS B N 1
ATOM 4543 C CA . LYS B 1 111 ? -17.406 -26.328 -10.898 1 96.88 111 LYS B CA 1
ATOM 4544 C C . LYS B 1 111 ? -18.594 -25.375 -10.867 1 96.88 111 LYS B C 1
ATOM 4546 O O . LYS B 1 111 ? -18.422 -24.156 -11.023 1 96.88 111 LYS B O 1
ATOM 4551 N N . MET B 1 112 ? -19.844 -25.859 -10.656 1 97.44 112 MET B N 1
ATOM 4552 C CA . MET B 1 112 ? -21.031 -25.016 -10.594 1 97.44 112 MET B CA 1
ATOM 4553 C C . MET B 1 112 ? -20.953 -24.062 -9.406 1 97.44 112 MET B C 1
ATOM 4555 O O . MET B 1 112 ? -21.266 -22.875 -9.547 1 97.44 112 MET B O 1
ATOM 4559 N N . ASN B 1 113 ? -20.5 -24.609 -8.281 1 98.12 113 ASN B N 1
ATOM 4560 C CA . ASN B 1 113 ? -20.375 -23.766 -7.102 1 98.12 113 ASN B CA 1
ATOM 4561 C C . ASN B 1 113 ? -19.219 -22.781 -7.246 1 98.12 113 ASN B C 1
ATOM 4563 O O . ASN B 1 113 ? -19.297 -21.641 -6.75 1 98.12 113 ASN B O 1
ATOM 4567 N N . ALA B 1 114 ? -18.141 -23.172 -7.871 1 98 114 ALA B N 1
ATOM 4568 C CA . ALA B 1 114 ? -17.031 -22.281 -8.133 1 98 114 ALA B CA 1
ATOM 4569 C C . ALA B 1 114 ? -17.453 -21.109 -9.016 1 98 114 ALA B C 1
ATOM 4571 O O . ALA B 1 114 ? -17.016 -19.984 -8.828 1 98 114 ALA B O 1
ATOM 4572 N N . ILE B 1 115 ? -18.344 -21.344 -10.023 1 98.56 115 ILE B N 1
ATOM 4573 C CA . ILE B 1 115 ? -18.891 -20.297 -10.891 1 98.56 115 ILE B CA 1
ATOM 4574 C C . ILE B 1 115 ? -19.703 -19.312 -10.062 1 98.56 115 ILE B C 1
ATOM 4576 O O . ILE B 1 115 ? -19.516 -18.094 -10.195 1 98.56 115 ILE B O 1
ATOM 4580 N N . LYS B 1 116 ? -20.516 -19.828 -9.18 1 98.56 116 LYS B N 1
ATOM 4581 C CA . LYS B 1 116 ? -21.312 -18.953 -8.328 1 98.56 116 LYS B CA 1
ATOM 4582 C C . LYS B 1 116 ? -20.422 -18.125 -7.398 1 98.56 116 LYS B C 1
ATOM 4584 O O . LYS B 1 116 ? -20.656 -16.922 -7.215 1 98.56 116 LYS B O 1
ATOM 4589 N N . THR B 1 117 ? -19.406 -18.797 -6.777 1 98.38 117 THR B N 1
ATOM 4590 C CA . THR B 1 117 ? -18.469 -18.109 -5.895 1 98.38 117 THR B CA 1
ATOM 4591 C C . THR B 1 117 ? -17.781 -16.953 -6.621 1 98.38 117 THR B C 1
ATOM 4593 O O . THR B 1 117 ? -17.766 -15.82 -6.125 1 98.38 117 THR B O 1
ATOM 4596 N N . SER B 1 118 ? -17.25 -17.203 -7.832 1 98.31 118 SER B N 1
ATOM 4597 C CA . SER B 1 118 ? -16.516 -16.203 -8.586 1 98.31 118 SER B CA 1
ATOM 4598 C C . SER B 1 118 ? -17.438 -15.07 -9.031 1 98.31 118 SER B C 1
ATOM 4600 O O . SER B 1 118 ? -17.016 -13.914 -9.109 1 98.31 118 SER B O 1
ATOM 4602 N N . ARG B 1 119 ? -18.719 -15.391 -9.367 1 98.5 119 ARG B N 1
ATOM 4603 C CA . ARG B 1 119 ? -19.688 -14.367 -9.727 1 98.5 119 ARG B CA 1
ATOM 4604 C C . ARG B 1 119 ? -19.938 -13.406 -8.562 1 98.5 119 ARG B C 1
ATOM 4606 O O . ARG B 1 119 ? -19.922 -12.188 -8.742 1 98.5 119 ARG B O 1
ATOM 4613 N N . PHE B 1 120 ? -20.141 -14.016 -7.387 1 98.75 120 PHE B N 1
ATOM 4614 C CA . PHE B 1 120 ? -20.391 -13.195 -6.207 1 98.75 120 PHE B CA 1
ATOM 4615 C C . PHE B 1 120 ? -19.172 -12.328 -5.895 1 98.75 120 PHE B C 1
ATOM 4617 O O . PHE B 1 120 ? -19.312 -11.164 -5.504 1 98.75 120 PHE B O 1
ATOM 4624 N N . ILE B 1 121 ? -17.984 -12.828 -6.062 1 98.38 121 ILE B N 1
ATOM 4625 C CA . ILE B 1 121 ? -16.766 -12.062 -5.832 1 98.38 121 ILE B CA 1
ATOM 4626 C C . ILE B 1 121 ? -16.688 -10.914 -6.832 1 98.38 121 ILE B C 1
ATOM 4628 O O . ILE B 1 121 ? -16.328 -9.789 -6.465 1 98.38 121 ILE B O 1
ATOM 4632 N N . TYR B 1 122 ? -17.062 -11.195 -8.141 1 98.44 122 TYR B N 1
ATOM 4633 C CA . TYR B 1 122 ? -17.078 -10.164 -9.172 1 98.44 122 TYR B CA 1
ATOM 4634 C C . TYR B 1 122 ? -18.062 -9.055 -8.82 1 98.44 122 TYR B C 1
ATOM 4636 O O . TYR B 1 122 ? -17.734 -7.871 -8.906 1 98.44 122 TYR B O 1
ATOM 4644 N N . GLU B 1 123 ? -19.25 -9.445 -8.367 1 98.38 123 GLU B N 1
ATOM 4645 C CA . GLU B 1 123 ? -20.266 -8.477 -7.973 1 98.38 123 GLU B CA 1
ATOM 4646 C C . GLU B 1 123 ? -19.812 -7.656 -6.77 1 98.38 123 GLU B C 1
ATOM 4648 O O . GLU B 1 123 ? -20.062 -6.449 -6.703 1 98.38 123 GLU B O 1
ATOM 4653 N N . ALA B 1 124 ? -19.141 -8.328 -5.789 1 98.25 124 ALA B N 1
ATOM 4654 C CA . ALA B 1 124 ? -18.594 -7.617 -4.637 1 98.25 124 ALA B CA 1
ATOM 4655 C C . ALA B 1 124 ? -17.578 -6.566 -5.078 1 98.25 124 ALA B C 1
ATOM 4657 O O . ALA B 1 124 ? -17.594 -5.434 -4.582 1 98.25 124 ALA B O 1
ATOM 4658 N N . ASN B 1 125 ? -16.719 -6.906 -6.051 1 97.94 125 ASN B N 1
ATOM 4659 C CA . ASN B 1 125 ? -15.719 -5.984 -6.574 1 97.94 125 ASN B CA 1
ATOM 4660 C C . ASN B 1 125 ? -16.359 -4.77 -7.234 1 97.94 125 ASN B C 1
ATOM 4662 O O . ASN B 1 125 ? -15.867 -3.65 -7.102 1 97.94 125 ASN B O 1
ATOM 4666 N N . LEU B 1 126 ? -17.469 -5.004 -7.941 1 97.62 126 LEU B N 1
ATOM 4667 C CA . LEU B 1 126 ? -18.188 -3.906 -8.578 1 97.62 126 LEU B CA 1
ATOM 4668 C C . LEU B 1 126 ? -18.719 -2.926 -7.531 1 97.62 126 LEU B C 1
ATOM 4670 O O . LEU B 1 126 ? -18.562 -1.711 -7.688 1 97.62 126 LEU B O 1
ATOM 4674 N N . GLN B 1 127 ? -19.281 -3.514 -6.461 1 97.44 127 GLN B N 1
ATOM 4675 C CA . GLN B 1 127 ? -19.797 -2.666 -5.398 1 97.44 127 GLN B CA 1
ATOM 4676 C C . GLN B 1 127 ? -18.672 -1.931 -4.676 1 97.44 127 GLN B C 1
ATOM 4678 O O . GLN B 1 127 ? -18.828 -0.773 -4.281 1 97.44 127 GLN B O 1
ATOM 4683 N N . GLU B 1 128 ? -17.562 -2.516 -4.488 1 96.81 128 GLU B N 1
ATOM 4684 C CA . GLU B 1 128 ? -16.406 -1.882 -3.859 1 96.81 128 GLU B CA 1
ATOM 4685 C C . GLU B 1 128 ? -15.875 -0.727 -4.707 1 96.81 128 GLU B C 1
ATOM 4687 O O . GLU B 1 128 ? -15.445 0.296 -4.172 1 96.81 128 GLU B O 1
ATOM 4692 N N . THR B 1 129 ? -15.875 -0.903 -6.031 1 96.38 129 THR B N 1
ATOM 4693 C CA . THR B 1 129 ? -15.5 0.173 -6.941 1 96.38 129 THR B CA 1
ATOM 4694 C C . THR B 1 129 ? -16.438 1.37 -6.781 1 96.38 129 THR B C 1
ATOM 4696 O O . THR B 1 129 ? -15.977 2.514 -6.707 1 96.38 129 THR B O 1
ATOM 4699 N N . LEU B 1 130 ? -17.719 1.068 -6.668 1 94.56 130 LEU B N 1
ATOM 4700 C CA . LEU B 1 130 ? -18.703 2.127 -6.469 1 94.56 130 LEU B CA 1
ATOM 4701 C C . LEU B 1 130 ? -18.469 2.834 -5.137 1 94.56 130 LEU B C 1
ATOM 4703 O O . LEU B 1 130 ? -18.562 4.059 -5.055 1 94.56 130 LEU B O 1
ATOM 4707 N N . GLN B 1 131 ? -18.172 2.086 -4.094 1 94.44 131 GLN B N 1
ATOM 4708 C CA . GLN B 1 131 ? -17.875 2.66 -2.785 1 94.44 131 GLN B CA 1
ATOM 4709 C C . GLN B 1 131 ? -16.672 3.602 -2.855 1 94.44 131 GLN B C 1
ATOM 4711 O O . GLN B 1 131 ? -16.672 4.664 -2.23 1 94.44 131 GLN B O 1
ATOM 4716 N N . GLN B 1 132 ? -15.664 3.24 -3.598 1 95.56 132 GLN B N 1
ATOM 4717 C CA . GLN B 1 132 ? -14.484 4.086 -3.74 1 95.56 132 GLN B CA 1
ATOM 4718 C C . GLN B 1 132 ? -14.828 5.402 -4.434 1 95.56 132 GLN B C 1
ATOM 4720 O O . GLN B 1 132 ? -14.266 6.445 -4.113 1 95.56 132 GLN B O 1
ATOM 4725 N N . LYS B 1 133 ? -15.711 5.336 -5.328 1 93.88 133 LYS B N 1
ATOM 4726 C CA . LYS B 1 133 ? -16.172 6.543 -6.008 1 93.88 133 LYS B CA 1
ATOM 4727 C C . LYS B 1 133 ? -16.859 7.488 -5.035 1 93.88 133 LYS B C 1
ATOM 4729 O O . LYS B 1 133 ? -16.656 8.703 -5.082 1 93.88 133 LYS B O 1
ATOM 4734 N N . TYR B 1 134 ? -17.672 6.914 -4.145 1 91.38 134 TYR B N 1
ATOM 4735 C CA . TYR B 1 134 ? -18.328 7.719 -3.119 1 91.38 134 TYR B CA 1
ATOM 4736 C C . TYR B 1 134 ? -17.297 8.375 -2.205 1 91.38 134 TYR B C 1
ATOM 4738 O O . TYR B 1 134 ? -17.422 9.562 -1.891 1 91.38 134 TYR B O 1
ATOM 4746 N N . LEU B 1 135 ? -16.359 7.602 -1.814 1 93.69 135 LEU B N 1
ATOM 4747 C CA . LEU B 1 135 ? -15.328 8.141 -0.934 1 93.69 135 LEU B CA 1
ATOM 4748 C C . LEU B 1 135 ? -14.562 9.266 -1.619 1 93.69 135 LEU B C 1
ATOM 4750 O O . LEU B 1 135 ? -14.234 10.273 -0.987 1 93.69 135 LEU B O 1
ATOM 4754 N N . LEU B 1 136 ? -14.297 9.078 -2.889 1 94.88 136 LEU B N 1
ATOM 4755 C CA . LEU B 1 136 ? -13.625 10.125 -3.652 1 94.88 136 LEU B CA 1
ATOM 4756 C C . LEU B 1 136 ? -14.477 11.391 -3.713 1 94.88 136 LEU B C 1
ATOM 4758 O O . LEU B 1 136 ? -13.969 12.492 -3.52 1 94.88 136 LEU B O 1
ATOM 4762 N N . ALA B 1 137 ? -15.75 11.219 -3.941 1 93.56 137 ALA B N 1
ATOM 4763 C CA . ALA B 1 137 ? -16.656 12.359 -3.992 1 93.56 137 ALA B CA 1
ATOM 4764 C C . ALA B 1 137 ? -16.641 13.141 -2.682 1 93.56 137 ALA B C 1
ATOM 4766 O O . ALA B 1 137 ? -16.625 14.367 -2.686 1 93.56 137 ALA B O 1
ATOM 4767 N N . PHE B 1 138 ? -16.562 12.453 -1.58 1 92.19 138 PHE B N 1
ATOM 4768 C CA . PHE B 1 138 ? -16.547 13.094 -0.267 1 92.19 138 PHE B CA 1
ATOM 4769 C C . PHE B 1 138 ? -15.242 13.859 -0.063 1 92.19 138 PHE B C 1
ATOM 4771 O O . PHE B 1 138 ? -15.25 14.961 0.493 1 92.19 138 PHE B O 1
ATOM 4778 N N . ARG B 1 139 ? -14.203 13.305 -0.513 1 94.81 139 ARG B N 1
ATOM 4779 C CA . ARG B 1 139 ? -12.922 13.984 -0.37 1 94.81 139 ARG B CA 1
ATOM 4780 C C . ARG B 1 139 ? -12.875 15.266 -1.197 1 94.81 139 ARG B C 1
ATOM 4782 O O . ARG B 1 139 ? -12.398 16.297 -0.729 1 94.81 139 ARG B O 1
ATOM 4789 N N . VAL B 1 140 ? -13.398 15.156 -2.387 1 94.94 140 VAL B N 1
ATOM 4790 C CA . VAL B 1 140 ? -13.445 16.328 -3.258 1 94.94 140 VAL B CA 1
ATOM 4791 C C . VAL B 1 140 ? -14.359 17.391 -2.65 1 94.94 140 VAL B C 1
ATOM 4793 O O . VAL B 1 140 ? -14.016 18.578 -2.635 1 94.94 140 VAL B O 1
ATOM 4796 N N . MET B 1 141 ? -15.5 17 -2.133 1 93.12 141 MET B N 1
ATOM 4797 C CA . MET B 1 141 ? -16.438 17.922 -1.494 1 93.12 141 MET B CA 1
ATOM 4798 C C . MET B 1 141 ? -15.766 18.656 -0.335 1 93.12 141 MET B C 1
ATOM 4800 O O . MET B 1 141 ? -15.867 19.891 -0.233 1 93.12 141 MET B O 1
ATOM 4804 N N . ARG B 1 142 ? -15.078 17.891 0.484 1 93.69 142 ARG B N 1
ATOM 4805 C CA . ARG B 1 142 ? -14.406 18.5 1.627 1 93.69 142 ARG B CA 1
ATOM 4806 C C . ARG B 1 142 ? -13.352 19.516 1.172 1 93.69 142 ARG B C 1
ATOM 4808 O O . ARG B 1 142 ? -13.273 20.609 1.708 1 93.69 142 ARG B O 1
ATOM 4815 N N . ALA B 1 143 ? -12.578 19.094 0.25 1 95.31 143 ALA B N 1
ATOM 4816 C CA . ALA B 1 143 ? -11.555 19.984 -0.277 1 95.31 143 ALA B CA 1
ATOM 4817 C C . ALA B 1 143 ? -12.18 21.234 -0.895 1 95.31 143 ALA B C 1
ATOM 4819 O O . ALA B 1 143 ? -11.656 22.344 -0.749 1 95.31 143 ALA B O 1
ATOM 4820 N N . PHE B 1 144 ? -13.312 21.094 -1.541 1 94.5 144 PHE B N 1
ATOM 4821 C CA . PHE B 1 144 ? -14.031 22.188 -2.166 1 94.5 144 PHE B CA 1
ATOM 4822 C C . PHE B 1 144 ? -14.492 23.203 -1.12 1 94.5 144 PHE B C 1
ATOM 4824 O O . PHE B 1 144 ? -14.258 24.406 -1.268 1 94.5 144 PHE B O 1
ATOM 4831 N N . TYR B 1 145 ? -15.078 22.703 -0.043 1 92.62 145 TYR B N 1
ATOM 4832 C CA . TYR B 1 145 ? -15.57 23.578 1.009 1 92.62 145 TYR B CA 1
ATOM 4833 C C . TYR B 1 145 ? -14.422 24.234 1.753 1 92.62 145 TYR B C 1
ATOM 4835 O O . TYR B 1 145 ? -14.547 25.375 2.217 1 92.62 145 TYR B O 1
ATOM 4843 N N . ASP B 1 146 ? -13.312 23.578 1.833 1 94.06 146 ASP B N 1
ATOM 4844 C CA . ASP B 1 146 ? -12.125 24.172 2.436 1 94.06 146 ASP B CA 1
ATOM 4845 C C . ASP B 1 146 ? -11.672 25.391 1.637 1 94.06 146 ASP B C 1
ATOM 4847 O O . ASP B 1 146 ? -11.297 26.422 2.215 1 94.06 146 ASP B O 1
ATOM 4851 N N . VAL B 1 147 ? -11.672 25.25 0.337 1 94.62 147 VAL B N 1
ATOM 4852 C CA . VAL B 1 147 ? -11.281 26.375 -0.506 1 94.62 147 VAL B CA 1
ATOM 4853 C C . VAL B 1 147 ? -12.203 27.562 -0.24 1 94.62 147 VAL B C 1
ATOM 4855 O O . VAL B 1 147 ? -11.742 28.688 -0.061 1 94.62 147 VAL B O 1
ATOM 4858 N N . ARG B 1 148 ? -13.477 27.281 -0.133 1 91.62 148 ARG B N 1
ATOM 4859 C CA . ARG B 1 148 ? -14.453 28.344 0.133 1 91.62 148 ARG B CA 1
ATOM 4860 C C . ARG B 1 148 ? -14.211 28.969 1.497 1 91.62 148 ARG B C 1
ATOM 4862 O O . ARG B 1 148 ? -14.297 30.203 1.642 1 91.62 148 ARG B O 1
ATOM 4869 N N . PHE B 1 149 ? -13.891 28.172 2.447 1 91.94 149 PHE B N 1
ATOM 4870 C CA . PHE B 1 149 ? -13.594 28.641 3.797 1 91.94 149 PHE B CA 1
ATOM 4871 C C . PHE B 1 149 ? -12.414 29.594 3.793 1 91.94 149 PHE B C 1
ATOM 4873 O O . PHE B 1 149 ? -12.492 30.688 4.352 1 91.94 149 PHE B O 1
ATOM 4880 N N . TYR B 1 150 ? -11.367 29.203 3.176 1 94 150 TYR B N 1
ATOM 4881 C CA . TYR B 1 150 ? -10.156 30.016 3.215 1 94 150 TYR B CA 1
ATOM 4882 C C . TYR B 1 150 ? -10.305 31.266 2.352 1 94 150 TYR B C 1
ATOM 4884 O O . TYR B 1 150 ? -9.68 32.281 2.621 1 94 150 TYR B O 1
ATOM 4892 N N . GLU B 1 151 ? -11.164 31.188 1.333 1 93.12 151 GLU B N 1
ATOM 4893 C CA . GLU B 1 151 ? -11.492 32.406 0.581 1 93.12 151 GLU B CA 1
ATOM 4894 C C . GLU B 1 151 ? -12.125 33.469 1.482 1 93.12 151 GLU B C 1
ATOM 4896 O O . GLU B 1 151 ? -11.758 34.625 1.419 1 93.12 151 GLU B O 1
ATOM 4901 N N . GLU B 1 152 ? -13.047 32.969 2.33 1 91.69 152 GLU B N 1
ATOM 4902 C CA . GLU B 1 152 ? -13.703 33.875 3.27 1 91.69 152 GLU B CA 1
ATOM 4903 C C . GLU B 1 152 ? -12.719 34.375 4.328 1 91.69 152 GLU B C 1
ATOM 4905 O O . GLU B 1 152 ? -12.805 35.531 4.758 1 91.69 152 GLU B O 1
ATOM 4910 N N . LEU B 1 153 ? -11.805 33.531 4.68 1 92.81 153 LEU B N 1
ATOM 4911 C CA . LEU B 1 153 ? -10.805 33.906 5.668 1 92.81 153 LEU B CA 1
ATOM 4912 C C . LEU B 1 153 ? -9.898 35.031 5.133 1 92.81 153 LEU B C 1
ATOM 4914 O O . LEU B 1 153 ? -9.523 35.938 5.871 1 92.81 153 LEU B O 1
ATOM 4918 N N . VAL B 1 154 ? -9.516 34.906 3.904 1 94.5 154 VAL B N 1
ATOM 4919 C CA . VAL B 1 154 ? -8.695 35.938 3.268 1 94.5 154 VAL B CA 1
ATOM 4920 C C . VAL B 1 154 ? -9.445 37.281 3.252 1 94.5 154 VAL B C 1
ATOM 4922 O O . VAL B 1 154 ? -8.859 38.312 3.512 1 94.5 154 VAL B O 1
ATOM 4925 N N . GLU B 1 155 ? -10.75 37.25 3.01 1 92.31 155 GLU B N 1
ATOM 4926 C CA . GLU B 1 155 ? -11.562 38.438 2.998 1 92.31 155 GLU B CA 1
ATOM 4927 C C . GLU B 1 155 ? -11.602 39.094 4.379 1 92.31 155 GLU B C 1
ATOM 4929 O O . GLU B 1 155 ? -11.516 40.312 4.496 1 92.31 155 GLU B O 1
ATOM 4934 N N . VAL B 1 156 ? -11.711 38.281 5.398 1 90.38 156 VAL B N 1
ATOM 4935 C CA . VAL B 1 156 ? -11.719 38.781 6.77 1 90.38 156 VAL B CA 1
ATOM 4936 C C . VAL B 1 156 ? -10.367 39.406 7.09 1 90.38 156 VAL B C 1
ATOM 4938 O O . VAL B 1 156 ? -10.305 40.5 7.641 1 90.38 156 VAL B O 1
ATOM 4941 N N . ALA B 1 157 ? -9.281 38.75 6.758 1 93.44 157 ALA B N 1
ATOM 4942 C CA . ALA B 1 157 ? -7.934 39.25 7.023 1 93.44 157 ALA B CA 1
ATOM 4943 C C . ALA B 1 157 ? -7.676 40.531 6.273 1 93.44 157 ALA B C 1
ATOM 4945 O O . ALA B 1 157 ? -7.02 41.438 6.797 1 93.44 157 ALA B O 1
ATOM 4946 N N . LYS B 1 158 ? -8.172 40.625 5.043 1 94.31 158 LYS B N 1
ATOM 4947 C CA . LYS B 1 158 ? -8.055 41.875 4.27 1 94.31 158 LYS B CA 1
ATOM 4948 C C . LYS B 1 158 ? -8.758 43.031 4.969 1 94.31 158 LYS B C 1
ATOM 4950 O O . LYS B 1 158 ? -8.211 44.125 5.059 1 94.31 158 LYS B O 1
ATOM 4955 N N . GLY B 1 159 ? -9.992 42.719 5.438 1 90.94 159 GLY B N 1
ATOM 4956 C CA . GLY B 1 159 ? -10.727 43.719 6.188 1 90.94 159 GLY B CA 1
ATOM 4957 C C . GLY B 1 159 ? -10 44.188 7.434 1 90.94 159 GLY B C 1
ATOM 4958 O O . GLY B 1 159 ? -9.953 45.375 7.719 1 90.94 159 GLY B O 1
ATOM 4959 N N . GLN B 1 160 ? -9.336 43.344 8.117 1 90.56 160 GLN B N 1
ATOM 4960 C CA . GLN B 1 160 ? -8.57 43.656 9.32 1 90.56 160 GLN B CA 1
ATOM 4961 C C . GLN B 1 160 ? -7.352 44.5 8.977 1 90.56 160 GLN B C 1
ATOM 4963 O O . GLN B 1 160 ? -7.008 45.438 9.719 1 90.56 160 GLN B O 1
ATOM 4968 N N . THR B 1 161 ? -6.699 44.156 7.945 1 93.5 161 THR B N 1
ATOM 4969 C CA . THR B 1 161 ? -5.52 44.906 7.52 1 93.5 161 THR B CA 1
ATOM 4970 C C . THR B 1 161 ? -5.895 46.344 7.133 1 93.5 161 THR B C 1
ATOM 4972 O O . THR B 1 161 ? -5.16 47.281 7.441 1 93.5 161 THR B O 1
ATOM 4975 N N . GLU B 1 162 ? -7.023 46.5 6.5 1 93.44 162 GLU B N 1
ATOM 4976 C CA . GLU B 1 162 ? -7.496 47.844 6.109 1 93.44 162 GLU B CA 1
ATOM 4977 C C . GLU B 1 162 ? -7.781 48.688 7.332 1 93.44 162 GLU B C 1
ATOM 4979 O O . GLU B 1 162 ? -7.453 49.906 7.348 1 93.44 162 GLU B O 1
ATOM 4984 N N . VAL B 1 163 ? -8.336 48.062 8.344 1 88.75 163 VAL B N 1
ATOM 4985 C CA . VAL B 1 163 ? -8.633 48.781 9.586 1 88.75 163 VAL B CA 1
ATOM 4986 C C . VAL B 1 163 ? -7.332 49.219 10.266 1 88.75 163 VAL B C 1
ATOM 4988 O O . VAL B 1 163 ? -7.203 50.344 10.703 1 88.75 163 VAL B O 1
ATOM 4991 N N . SER B 1 164 ? -6.379 48.312 10.359 1 91.38 164 SER B N 1
ATOM 4992 C CA . SER B 1 164 ? -5.094 48.625 10.984 1 91.38 164 SER B CA 1
ATOM 4993 C C . SER B 1 164 ? -4.344 49.688 10.188 1 91.38 164 SER B C 1
ATOM 4995 O O . SER B 1 164 ? -3.652 50.531 10.766 1 91.38 164 SER B O 1
ATOM 4997 N N . GLN B 1 165 ? -4.438 49.656 8.867 1 93.62 165 GLN B N 1
ATOM 4998 C CA . GLN B 1 165 ? -3.812 50.656 8.023 1 93.62 165 GLN B CA 1
ATOM 4999 C C . GLN B 1 165 ? -4.422 52.031 8.266 1 93.62 165 GLN B C 1
ATOM 5001 O O . GLN B 1 165 ? -3.705 53.031 8.336 1 93.62 165 GLN B O 1
ATOM 5006 N N . ALA B 1 166 ? -5.742 52.125 8.438 1 90.25 166 ALA B N 1
ATOM 5007 C CA . ALA B 1 166 ? -6.434 53.375 8.727 1 90.25 166 ALA B CA 1
ATOM 5008 C C . ALA B 1 166 ? -6.012 53.938 10.078 1 90.25 166 ALA B C 1
ATOM 5010 O O . ALA B 1 166 ? -5.801 55.125 10.227 1 90.25 166 ALA B O 1
ATOM 5011 N N . ASN B 1 167 ? -5.867 53.062 11.039 1 87.75 167 ASN B N 1
ATOM 5012 C CA . ASN B 1 167 ? -5.453 53.5 12.375 1 87.75 167 ASN B CA 1
ATOM 5013 C C . ASN B 1 167 ? -4.012 54 12.375 1 87.75 167 ASN B C 1
ATOM 5015 O O . ASN B 1 167 ? -3.693 54.969 13.062 1 87.75 167 ASN B O 1
ATOM 5019 N N . TYR B 1 168 ? -3.154 53.281 11.703 1 91.5 168 TYR B N 1
ATOM 5020 C CA . TYR B 1 168 ? -1.766 53.688 11.586 1 91.5 168 TYR B CA 1
ATOM 5021 C C . TYR B 1 168 ? -1.671 55.094 10.977 1 91.5 168 TYR B C 1
ATOM 5023 O O . TYR B 1 168 ? -0.929 55.938 11.469 1 91.5 168 TYR B O 1
ATOM 5031 N N . SER B 1 169 ? -2.447 55.375 9.961 1 92.25 169 SER B N 1
ATOM 5032 C CA . SER B 1 169 ? -2.453 56.656 9.297 1 92.25 169 SER B CA 1
ATOM 5033 C C . SER B 1 169 ? -2.994 57.75 10.211 1 92.25 169 SER B C 1
ATOM 5035 O O . SER B 1 169 ? -2.496 58.875 10.203 1 92.25 169 SER B O 1
ATOM 5037 N N . LEU B 1 170 ? -3.967 57.406 11 1 87.25 170 LEU B N 1
ATOM 5038 C CA . LEU B 1 170 ? -4.551 58.344 11.953 1 87.25 170 LEU B CA 1
ATOM 5039 C C . LEU B 1 170 ? -3.533 58.75 13.008 1 87.25 170 LEU B C 1
ATOM 5041 O O . LEU B 1 170 ? -3.381 59.938 13.305 1 87.25 170 LEU B O 1
ATOM 5045 N N . VAL B 1 171 ? -2.863 57.719 13.531 1 88.06 171 VAL B N 1
ATOM 5046 C CA . VAL B 1 171 ? -1.876 58 14.57 1 88.06 171 VAL B CA 1
ATOM 5047 C C . VAL B 1 171 ? -0.742 58.844 14 1 88.06 171 VAL B C 1
ATOM 5049 O O . VAL B 1 171 ? -0.26 59.75 14.656 1 88.06 171 VAL B O 1
ATOM 5052 N N . LYS B 1 172 ? -0.326 58.531 12.828 1 89.81 172 LYS B N 1
ATOM 5053 C CA . LYS B 1 172 ? 0.728 59.312 12.172 1 89.81 172 LYS B CA 1
ATOM 5054 C C . LYS B 1 172 ? 0.336 60.781 12.031 1 89.81 172 LYS B C 1
ATOM 5056 O O . LYS B 1 172 ? 1.144 61.656 12.297 1 89.81 172 LYS B O 1
ATOM 5061 N N . ARG B 1 173 ? -0.874 61.031 11.727 1 89.44 173 ARG B N 1
ATOM 5062 C CA . ARG B 1 173 ? -1.373 62.406 11.586 1 89.44 173 ARG B CA 1
ATOM 5063 C C . ARG B 1 173 ? -1.458 63.094 12.938 1 89.44 173 ARG B C 1
ATOM 5065 O O . ARG B 1 173 ? -1.168 64.312 13.039 1 89.44 173 ARG B O 1
ATOM 5072 N N . GLN B 1 174 ? -1.872 62.406 13.945 1 87.56 174 GLN B N 1
ATOM 5073 C CA . GLN B 1 174 ? -2.01 63 15.281 1 87.56 174 GLN B CA 1
ATOM 5074 C C . GLN B 1 174 ? -0.648 63.375 15.859 1 87.56 174 GLN B C 1
ATOM 5076 O O . GLN B 1 174 ? -0.529 64.312 16.609 1 87.56 174 GLN B O 1
ATOM 5081 N N . ILE B 1 175 ? 0.338 62.625 15.531 1 86.12 175 ILE B N 1
ATOM 5082 C CA . ILE B 1 175 ? 1.692 62.938 15.984 1 86.12 175 ILE B CA 1
ATOM 5083 C C . ILE B 1 175 ? 2.209 64.188 15.289 1 86.12 175 ILE B C 1
ATOM 5085 O O . ILE B 1 175 ? 2.85 65.062 15.914 1 86.12 175 ILE B O 1
ATOM 5089 N N . GLU B 1 176 ? 1.942 64.25 14.086 1 86.88 176 GLU B N 1
ATOM 5090 C CA . GLU B 1 176 ? 2.34 65.438 13.328 1 86.88 176 GLU B CA 1
ATOM 5091 C C . GLU B 1 176 ? 1.689 66.688 13.898 1 86.88 176 GLU B C 1
ATOM 5093 O O . GLU B 1 176 ? 2.289 67.75 13.875 1 86.88 176 GLU B O 1
ATOM 5098 N N . LEU B 1 177 ? 0.577 66.5 14.539 1 86.88 177 LEU B N 1
ATOM 5099 C CA . LEU B 1 177 ? -0.157 67.562 15.133 1 86.88 177 LEU B CA 1
ATOM 5100 C C . LEU B 1 177 ? 0.227 67.75 16.594 1 86.88 177 LEU B C 1
ATOM 5102 O O . LEU B 1 177 ? -0.287 68.688 17.266 1 86.88 177 LEU B O 1
ATOM 5106 N N . GLY B 1 178 ? 1.136 66.938 17.125 1 80.38 178 GLY B N 1
ATOM 5107 C CA . GLY B 1 178 ? 1.635 67.062 18.484 1 80.38 178 GLY B CA 1
ATOM 5108 C C . GLY B 1 178 ? 0.671 66.5 19.516 1 80.38 178 GLY B C 1
ATOM 5109 O O . GLY B 1 178 ? 0.798 66.75 20.703 1 80.38 178 GLY B O 1
ATOM 5110 N N . LEU B 1 179 ? -0.272 65.688 19.125 1 77.25 179 LEU B N 1
ATOM 5111 C CA . LEU B 1 179 ? -1.334 65.25 20.016 1 77.25 179 LEU B CA 1
ATOM 5112 C C . LEU B 1 179 ? -0.98 63.906 20.625 1 77.25 179 LEU B C 1
ATOM 5114 O O . LEU B 1 179 ? -1.561 63.5 21.641 1 77.25 179 LEU B O 1
ATOM 5118 N N . LYS B 1 180 ? -0.042 63.125 20.047 1 79.44 180 LYS B N 1
ATOM 5119 C CA . LYS B 1 180 ? 0.33 61.812 20.547 1 79.44 180 LYS B CA 1
ATOM 5120 C C . LYS B 1 180 ? 1.847 61.656 20.609 1 79.44 180 LYS B C 1
ATOM 5122 O O . LYS B 1 180 ? 2.582 62.406 19.984 1 79.44 180 LYS B O 1
ATOM 5127 N N . ALA B 1 181 ? 2.215 60.656 21.359 1 77.75 181 ALA B N 1
ATOM 5128 C CA . ALA B 1 181 ? 3.641 60.406 21.531 1 77.75 181 ALA B CA 1
ATOM 5129 C C . ALA B 1 181 ? 4.156 59.438 20.469 1 77.75 181 ALA B C 1
ATOM 5131 O O . ALA B 1 181 ? 3.373 58.719 19.859 1 77.75 181 ALA B O 1
ATOM 5132 N N . GLY B 1 182 ? 5.414 59.406 20.281 1 78.69 182 GLY B N 1
ATOM 5133 C CA . GLY B 1 182 ? 6.086 58.531 19.328 1 78.69 182 GLY B CA 1
ATOM 5134 C C . GLY B 1 182 ? 5.883 57.062 19.625 1 78.69 182 GLY B C 1
ATOM 5135 O O . GLY B 1 182 ? 5.832 56.219 18.703 1 78.69 182 GLY B O 1
ATOM 5136 N N . ALA B 1 183 ? 5.633 56.781 20.812 1 77.06 183 ALA B N 1
ATOM 5137 C CA . ALA B 1 183 ? 5.453 55.406 21.234 1 77.06 183 ALA B CA 1
ATOM 5138 C C . ALA B 1 183 ? 4.199 54.812 20.609 1 77.06 183 ALA B C 1
ATOM 5140 O O . ALA B 1 183 ? 4.176 53.625 20.25 1 77.06 183 ALA B O 1
ATOM 5141 N N . ASP B 1 184 ? 3.219 55.594 20.406 1 78.69 184 ASP B N 1
ATOM 5142 C CA . ASP B 1 184 ? 1.949 55.156 19.844 1 78.69 184 ASP B CA 1
ATOM 5143 C C . ASP B 1 184 ? 2.109 54.75 18.375 1 78.69 184 ASP B C 1
ATOM 5145 O O . ASP B 1 184 ? 1.43 53.844 17.891 1 78.69 184 ASP B O 1
ATOM 5149 N N . LEU B 1 185 ? 2.959 55.375 17.719 1 84.44 185 LEU B N 1
ATOM 5150 C CA . LEU B 1 185 ? 3.193 55.062 16.312 1 84.44 185 LEU B CA 1
ATOM 5151 C C . LEU B 1 185 ? 3.824 53.688 16.141 1 84.44 185 LEU B C 1
ATOM 5153 O O . LEU B 1 185 ? 3.434 52.938 15.25 1 84.44 185 LEU B O 1
ATOM 5157 N N . TYR B 1 186 ? 4.75 53.375 17.016 1 81.62 186 TYR B N 1
ATOM 5158 C CA . TYR B 1 186 ? 5.418 52.094 16.938 1 81.62 186 TYR B CA 1
ATOM 5159 C C . TYR B 1 186 ? 4.457 50.969 17.266 1 81.62 186 TYR B C 1
ATOM 5161 O O . TYR B 1 186 ? 4.531 49.875 16.672 1 81.62 186 TYR B O 1
ATOM 5169 N N . GLU B 1 187 ? 3.523 51.188 18.125 1 80.94 187 GLU B N 1
ATOM 5170 C CA . GLU B 1 187 ? 2.521 50.188 18.484 1 80.94 187 GLU B CA 1
ATOM 5171 C C . GLU B 1 187 ? 1.555 49.938 17.328 1 80.94 187 GLU B C 1
ATOM 5173 O O . GLU B 1 187 ? 1.214 48.812 17.047 1 80.94 187 GLU B O 1
ATOM 5178 N N . SER B 1 188 ? 1.153 51.031 16.75 1 84.88 188 SER B N 1
ATOM 5179 C CA . SER B 1 188 ? 0.236 50.906 15.617 1 84.88 188 SER B CA 1
ATOM 5180 C C . SER B 1 188 ? 0.913 50.219 14.43 1 84.88 188 SER B C 1
ATOM 5182 O O . SER B 1 188 ? 0.279 49.469 13.695 1 84.88 188 SER B O 1
ATOM 5184 N N . GLU B 1 189 ? 2.176 50.531 14.281 1 87.06 189 GLU B N 1
ATOM 5185 C CA . GLU B 1 189 ? 2.939 49.906 13.211 1 87.06 189 GLU B CA 1
ATOM 5186 C C . GLU B 1 189 ? 3.086 48.406 13.445 1 87.06 189 GLU B C 1
ATOM 5188 O O . GLU B 1 189 ? 2.957 47.625 12.508 1 87.06 189 GLU B O 1
ATOM 5193 N N . SER B 1 190 ? 3.307 48.031 14.641 1 83.75 190 SER B N 1
ATOM 5194 C CA . SER B 1 190 ? 3.445 46.625 15 1 83.75 190 SER B CA 1
ATOM 5195 C C . SER B 1 190 ? 2.156 45.875 14.719 1 83.75 190 SER B C 1
ATOM 5197 O O . SER B 1 190 ? 2.193 44.719 14.258 1 83.75 190 SER B O 1
ATOM 5199 N N . LEU B 1 191 ? 1.047 46.469 14.984 1 83.44 191 LEU B N 1
ATOM 5200 C CA . LEU B 1 191 ? -0.248 45.844 14.742 1 83.44 191 LEU B CA 1
ATOM 5201 C C . LEU B 1 191 ? -0.499 45.688 13.242 1 83.44 191 LEU B C 1
ATOM 5203 O O . LEU B 1 191 ? -1.004 44.625 12.812 1 83.44 191 LEU B O 1
ATOM 5207 N N . LEU B 1 192 ? -0.193 46.75 12.523 1 89.94 192 LEU B N 1
ATOM 5208 C CA . LEU B 1 192 ? -0.345 46.688 11.078 1 89.94 192 LEU B CA 1
ATOM 5209 C C . LEU B 1 192 ? 0.502 45.562 10.484 1 89.94 192 LEU B C 1
ATOM 5211 O O . LEU B 1 192 ? 0.027 44.781 9.641 1 89.94 192 LEU B O 1
ATOM 5215 N N . LEU B 1 193 ? 1.729 45.438 10.977 1 88.06 193 LEU B N 1
ATOM 5216 C CA . LEU B 1 193 ? 2.623 44.406 10.477 1 88.06 193 LEU B CA 1
ATOM 5217 C C . LEU B 1 193 ? 2.105 43.031 10.844 1 88.06 193 LEU B C 1
ATOM 5219 O O . LEU B 1 193 ? 2.242 42.062 10.062 1 88.06 193 LEU B O 1
ATOM 5223 N N . SER B 1 194 ? 1.54 42.844 12 1 87.19 194 SER B N 1
ATOM 5224 C CA . SER B 1 194 ? 0.936 41.594 12.414 1 87.19 194 SER B CA 1
ATOM 5225 C C . SER B 1 194 ? -0.223 41.188 11.5 1 87.19 194 SER B C 1
ATOM 5227 O O . SER B 1 194 ? -0.355 40.031 11.117 1 87.19 194 SER B O 1
ATOM 5229 N N . ASP B 1 195 ? -1.04 42.156 11.156 1 90.25 195 ASP B N 1
ATOM 5230 C CA . ASP B 1 195 ? -2.189 41.906 10.297 1 90.25 195 ASP B CA 1
ATOM 5231 C C . ASP B 1 195 ? -1.743 41.594 8.867 1 90.25 195 ASP B C 1
ATOM 5233 O O . ASP B 1 195 ? -2.357 40.75 8.195 1 90.25 195 ASP B O 1
ATOM 5237 N N . LYS B 1 196 ? -0.707 42.281 8.469 1 90.69 196 LYS B N 1
ATOM 5238 C CA . LYS B 1 196 ? -0.164 41.969 7.145 1 90.69 196 LYS B CA 1
ATOM 5239 C C . LYS B 1 196 ? 0.372 40.531 7.086 1 90.69 196 LYS B C 1
ATOM 5241 O O . LYS B 1 196 ? 0.177 39.844 6.094 1 90.69 196 LYS B O 1
ATOM 5246 N N . LEU B 1 197 ? 1.009 40.156 8.102 1 89 197 LEU B N 1
ATOM 5247 C CA . LEU B 1 197 ? 1.492 38.781 8.188 1 89 197 LEU B CA 1
ATOM 5248 C C . LEU B 1 197 ? 0.33 37.812 8.188 1 89 197 LEU B C 1
ATOM 5250 O O . LEU B 1 197 ? 0.381 36.781 7.5 1 89 197 LEU B O 1
ATOM 5254 N N . ASN B 1 198 ? -0.669 38.062 8.953 1 89.19 198 ASN B N 1
ATOM 5255 C CA . ASN B 1 198 ? -1.848 37.188 9.008 1 89.19 198 ASN B CA 1
ATOM 5256 C C . ASN B 1 198 ? -2.512 37.062 7.641 1 89.19 198 ASN B C 1
ATOM 5258 O O . ASN B 1 198 ? -2.975 35.969 7.27 1 89.19 198 ASN B O 1
ATOM 5262 N N . LEU B 1 199 ? -2.654 38.188 6.938 1 92.44 199 LEU B N 1
ATOM 5263 C CA . LEU B 1 199 ? -3.207 38.188 5.59 1 92.44 199 LEU B CA 1
ATOM 5264 C C . LEU B 1 199 ? -2.379 37.281 4.68 1 92.44 199 LEU B C 1
ATOM 5266 O O . LEU B 1 199 ? -2.928 36.438 3.967 1 92.44 199 LEU B O 1
ATOM 5270 N N . THR B 1 200 ? -1.101 37.438 4.73 1 90.94 200 THR B N 1
ATOM 5271 C CA . THR B 1 200 ? -0.206 36.625 3.934 1 90.94 200 THR B CA 1
ATOM 5272 C C . THR B 1 200 ? -0.391 35.125 4.277 1 90.94 200 THR B C 1
ATOM 5274 O O . THR B 1 200 ? -0.46 34.281 3.387 1 90.94 200 THR B O 1
ATOM 5277 N N . GLN B 1 201 ? -0.474 34.781 5.539 1 91.12 201 GLN B N 1
ATOM 5278 C CA . GLN B 1 201 ? -0.678 33.406 5.988 1 91.12 201 GLN B CA 1
ATOM 5279 C C . GLN B 1 201 ? -2.018 32.844 5.5 1 91.12 201 GLN B C 1
ATOM 5281 O O . GLN B 1 201 ? -2.113 31.688 5.105 1 91.12 201 GLN B O 1
ATOM 5286 N N . SER B 1 202 ? -3.045 33.688 5.566 1 92.88 202 SER B N 1
ATOM 5287 C CA . SER B 1 202 ? -4.363 33.281 5.086 1 92.88 202 SER B CA 1
ATOM 5288 C C . SER B 1 202 ? -4.348 33 3.586 1 92.88 202 SER B C 1
ATOM 5290 O O . SER B 1 202 ? -4.965 32.062 3.113 1 92.88 202 SER B O 1
ATOM 5292 N N . GLU B 1 203 ? -3.678 33.906 2.865 1 92.88 203 GLU B N 1
ATOM 5293 C CA . GLU B 1 203 ? -3.543 33.719 1.425 1 92.88 203 GLU B CA 1
ATOM 5294 C C . GLU B 1 203 ? -2.799 32.438 1.105 1 92.88 203 GLU B C 1
ATOM 5296 O O . GLU B 1 203 ? -3.143 31.719 0.151 1 92.88 203 GLU B O 1
ATOM 5301 N N . ASN B 1 204 ? -1.821 32.156 1.828 1 89.88 204 ASN B N 1
ATOM 5302 C CA . ASN B 1 204 ? -1.077 30.922 1.657 1 89.88 204 ASN B CA 1
ATOM 5303 C C . ASN B 1 204 ? -1.958 29.703 1.918 1 89.88 204 ASN B C 1
ATOM 5305 O O . ASN B 1 204 ? -1.88 28.719 1.193 1 89.88 204 ASN B O 1
ATOM 5309 N N . LYS B 1 205 ? -2.699 29.719 2.949 1 92.88 205 LYS B N 1
ATOM 5310 C CA . LYS B 1 205 ? -3.609 28.625 3.264 1 92.88 205 LYS B CA 1
ATOM 5311 C C . LYS B 1 205 ? -4.609 28.406 2.133 1 92.88 205 LYS B C 1
ATOM 5313 O O . LYS B 1 205 ? -4.949 27.25 1.817 1 92.88 205 LYS B O 1
ATOM 5318 N N . LEU B 1 206 ? -5.117 29.516 1.582 1 93.38 206 LEU B N 1
ATOM 5319 C CA . LEU B 1 206 ? -6.039 29.406 0.454 1 93.38 206 LEU B CA 1
ATOM 5320 C C . LEU B 1 206 ? -5.371 28.719 -0.731 1 93.38 206 LEU B C 1
ATOM 5322 O O . LEU B 1 206 ? -5.953 27.828 -1.347 1 93.38 206 LEU B O 1
ATOM 5326 N N . GLU B 1 207 ? -4.156 29.141 -1.048 1 90.94 207 GLU B N 1
ATOM 5327 C CA . GLU B 1 207 ? -3.42 28.531 -2.15 1 90.94 207 GLU B CA 1
ATOM 5328 C C . GLU B 1 207 ? -3.213 27.047 -1.911 1 90.94 207 GLU B C 1
ATOM 5330 O O . GLU B 1 207 ? -3.328 26.234 -2.838 1 90.94 207 GLU B O 1
ATOM 5335 N N . LEU B 1 208 ? -2.91 26.656 -0.729 1 92.5 208 LEU B N 1
ATOM 5336 C CA . LEU B 1 208 ? -2.719 25.266 -0.379 1 92.5 208 LEU B CA 1
ATOM 5337 C C . LEU B 1 208 ? -4.027 24.484 -0.498 1 92.5 208 LEU B C 1
ATOM 5339 O O . LEU B 1 208 ? -4.031 23.328 -0.918 1 92.5 208 LEU B O 1
ATOM 5343 N N . ALA B 1 209 ? -5.098 25.125 -0.036 1 94.12 209 ALA B N 1
ATOM 5344 C CA . ALA B 1 209 ? -6.402 24.484 -0.152 1 94.12 209 ALA B CA 1
ATOM 5345 C C . ALA B 1 209 ? -6.766 24.234 -1.613 1 94.12 209 ALA B C 1
ATOM 5347 O O . ALA B 1 209 ? -7.293 23.172 -1.957 1 94.12 209 ALA B O 1
ATOM 5348 N N . LYS B 1 210 ? -6.527 25.266 -2.453 1 92.94 210 LYS B N 1
ATOM 5349 C CA . LYS B 1 210 ? -6.766 25.094 -3.885 1 92.94 210 LYS B CA 1
ATOM 5350 C C . LYS B 1 210 ? -5.934 23.953 -4.453 1 92.94 210 LYS B C 1
ATOM 5352 O O . LYS B 1 210 ? -6.438 23.125 -5.227 1 92.94 210 LYS B O 1
ATOM 5357 N N . LEU B 1 211 ? -4.703 23.938 -4.082 1 90.69 211 LEU B N 1
ATOM 5358 C CA . LEU B 1 211 ? -3.822 22.859 -4.52 1 90.69 211 LEU B CA 1
ATOM 5359 C C . LEU B 1 211 ? -4.375 21.516 -4.098 1 90.69 211 LEU B C 1
ATOM 5361 O O . LEU B 1 211 ? -4.359 20.562 -4.883 1 90.69 211 LEU B O 1
ATOM 5365 N N . GLN B 1 212 ? -4.84 21.375 -2.893 1 94 212 GLN B N 1
ATOM 5366 C CA . GLN B 1 212 ? -5.402 20.125 -2.383 1 94 212 GLN B CA 1
ATOM 5367 C C . GLN B 1 212 ? -6.613 19.688 -3.205 1 94 212 GLN B C 1
ATOM 5369 O O . GLN B 1 212 ? -6.773 18.516 -3.51 1 94 212 GLN B O 1
ATOM 5374 N N . LEU B 1 213 ? -7.473 20.656 -3.506 1 95.25 213 LEU B N 1
ATOM 5375 C CA . LEU B 1 213 ? -8.641 20.359 -4.324 1 95.25 213 LEU B CA 1
ATOM 5376 C C . LEU B 1 213 ? -8.227 19.859 -5.703 1 95.25 213 LEU B C 1
ATOM 5378 O O . LEU B 1 213 ? -8.742 18.844 -6.188 1 95.25 213 LEU B O 1
ATOM 5382 N N . MET B 1 214 ? -7.27 20.547 -6.316 1 93.56 214 MET B N 1
ATOM 5383 C CA . MET B 1 214 ? -6.773 20.125 -7.629 1 93.56 214 MET B CA 1
ATOM 5384 C C . MET B 1 214 ? -6.195 18.719 -7.57 1 93.56 214 MET B C 1
ATOM 5386 O O . MET B 1 214 ? -6.367 17.938 -8.508 1 93.56 214 MET B O 1
ATOM 5390 N N . GLN B 1 215 ? -5.551 18.422 -6.469 1 93 215 GLN B N 1
ATOM 5391 C CA . GLN B 1 215 ? -4.953 17.094 -6.297 1 93 215 GLN B CA 1
ATOM 5392 C C . GLN B 1 215 ? -6.027 16.016 -6.164 1 93 215 GLN B C 1
ATOM 5394 O O . GLN B 1 215 ? -5.918 14.953 -6.77 1 93 215 GLN B O 1
ATOM 5399 N N . GLU B 1 216 ? -7.055 16.312 -5.352 1 93.75 216 GLU B N 1
ATOM 5400 C CA . GLU B 1 216 ? -8.148 15.352 -5.215 1 93.75 216 GLU B CA 1
ATOM 5401 C C . GLU B 1 216 ? -8.844 15.109 -6.551 1 93.75 216 GLU B C 1
ATOM 5403 O O . GLU B 1 216 ? -9.32 14 -6.824 1 93.75 216 GLU B O 1
ATOM 5408 N N . MET B 1 217 ? -8.898 16.141 -7.367 1 93.56 217 MET B N 1
ATOM 5409 C CA . MET B 1 217 ? -9.523 16.062 -8.688 1 93.56 217 MET B CA 1
ATOM 5410 C C . MET B 1 217 ? -8.586 15.398 -9.688 1 93.56 217 MET B C 1
ATOM 5412 O O . MET B 1 217 ? -9.016 15.008 -10.773 1 93.56 217 MET B O 1
ATOM 5416 N N . ASN B 1 218 ? -7.316 15.305 -9.281 1 91.69 218 ASN B N 1
ATOM 5417 C CA . ASN B 1 218 ? -6.289 14.883 -10.227 1 91.69 218 ASN B CA 1
ATOM 5418 C C . ASN B 1 218 ? -6.297 15.75 -11.484 1 91.69 218 ASN B C 1
ATOM 5420 O O . ASN B 1 218 ? -6.305 15.227 -12.602 1 91.69 218 ASN B O 1
ATOM 5424 N N . LEU B 1 219 ? -6.363 16.984 -11.242 1 89.38 219 LEU B N 1
ATOM 5425 C CA . LEU B 1 219 ? -6.434 17.953 -12.336 1 89.38 219 LEU B CA 1
ATOM 5426 C C . LEU B 1 219 ? -5.09 18.062 -13.047 1 89.38 219 LEU B C 1
ATOM 5428 O O . LEU B 1 219 ? -4.059 18.266 -12.406 1 89.38 219 LEU B O 1
ATOM 5432 N N . GLU B 1 220 ? -4.984 17.969 -14.281 1 78.69 220 GLU B N 1
ATOM 5433 C CA . GLU B 1 220 ? -3.756 18.016 -15.07 1 78.69 220 GLU B CA 1
ATOM 5434 C C . GLU B 1 220 ? -3.307 19.453 -15.328 1 78.69 220 GLU B C 1
ATOM 5436 O O . GLU B 1 220 ? -2.127 19.766 -15.18 1 78.69 220 GLU B O 1
ATOM 5441 N N . ASP B 1 221 ? -4.277 20.281 -15.734 1 75.25 221 ASP B N 1
ATOM 5442 C CA . ASP B 1 221 ? -3.977 21.688 -16 1 75.25 221 ASP B CA 1
ATOM 5443 C C . ASP B 1 221 ? -4.301 22.562 -14.789 1 75.25 221 ASP B C 1
ATOM 5445 O O . ASP B 1 221 ? -5.469 22.859 -14.531 1 75.25 221 ASP B O 1
ATOM 5449 N N . ARG B 1 222 ? -3.332 22.969 -14.062 1 75.44 222 ARG B N 1
ATOM 5450 C CA . ARG B 1 222 ? -3.535 23.609 -12.766 1 75.44 222 ARG B CA 1
ATOM 5451 C C . ARG B 1 222 ? -3.459 25.125 -12.883 1 75.44 222 ARG B C 1
ATOM 5453 O O . ARG B 1 222 ? -3.633 25.844 -11.891 1 75.44 222 ARG B O 1
ATOM 5460 N N . ASP B 1 223 ? -3.389 25.547 -14.195 1 73.94 223 ASP B N 1
ATOM 5461 C CA . ASP B 1 223 ? -3.273 27 -14.352 1 73.94 223 ASP B CA 1
ATOM 5462 C C . ASP B 1 223 ? -4.633 27.672 -14.188 1 73.94 223 ASP B C 1
ATOM 5464 O O . ASP B 1 223 ? -5.641 27.188 -14.695 1 73.94 223 ASP B O 1
ATOM 5468 N N . ASN B 1 224 ? -4.742 28.703 -13.547 1 73.75 224 ASN B N 1
ATOM 5469 C CA . ASN B 1 224 ? -5.875 29.609 -13.375 1 73.75 224 ASN B CA 1
ATOM 5470 C C . ASN B 1 224 ? -7.098 28.875 -12.836 1 73.75 224 ASN B C 1
ATOM 5472 O O . ASN B 1 224 ? -8.18 28.953 -13.422 1 73.75 224 ASN B O 1
ATOM 5476 N N . PHE B 1 225 ? -6.953 28.109 -11.758 1 82.69 225 PHE B N 1
ATOM 5477 C CA . PHE B 1 225 ? -8.031 27.359 -11.125 1 82.69 225 PHE B CA 1
ATOM 5478 C C . PHE B 1 225 ? -8.828 28.25 -10.18 1 82.69 225 PHE B C 1
ATOM 5480 O O . PHE B 1 225 ? -8.258 28.891 -9.289 1 82.69 225 PHE B O 1
ATOM 5487 N N . TYR B 1 226 ? -10.07 28.438 -10.539 1 81.19 226 TYR B N 1
ATOM 5488 C CA . TYR B 1 226 ? -10.961 29.203 -9.672 1 81.19 226 TYR B CA 1
ATOM 5489 C C . TYR B 1 226 ? -12.25 28.438 -9.398 1 81.19 226 TYR B C 1
ATOM 5491 O O . TYR B 1 226 ? -12.742 27.719 -10.281 1 81.19 226 TYR B O 1
ATOM 5499 N N . VAL B 1 227 ? -12.602 28.531 -8.125 1 84.81 227 VAL B N 1
ATOM 5500 C CA . VAL B 1 227 ? -13.852 27.875 -7.742 1 84.81 227 VAL B CA 1
ATOM 5501 C C . VAL B 1 227 ? -15.008 28.859 -7.844 1 84.81 227 VAL B C 1
ATOM 5503 O O . VAL B 1 227 ? -14.859 30.031 -7.512 1 84.81 227 VAL B O 1
ATOM 5506 N N . ALA B 1 228 ? -16.109 28.438 -8.398 1 75.81 228 ALA B N 1
ATOM 5507 C CA . ALA B 1 228 ? -17.297 29.281 -8.562 1 75.81 228 ALA B CA 1
ATOM 5508 C C . ALA B 1 228 ? -17.812 29.766 -7.207 1 75.81 228 ALA B C 1
ATOM 5510 O O . ALA B 1 228 ? -17.844 29 -6.234 1 75.81 228 ALA B O 1
ATOM 5511 N N . ARG B 1 229 ? -17.875 31.109 -7.18 1 64.88 229 ARG B N 1
ATOM 5512 C CA . ARG B 1 229 ? -18.438 31.703 -5.965 1 64.88 229 ARG B CA 1
ATOM 5513 C C . ARG B 1 229 ? -19.922 31.438 -5.859 1 64.88 229 ARG B C 1
ATOM 5515 O O . ARG B 1 229 ? -20.656 31.562 -6.84 1 64.88 229 ARG B O 1
ATOM 5522 N N . LYS B 1 230 ? -20.406 30.531 -5.07 1 57.47 230 LYS B N 1
ATOM 5523 C CA . LYS B 1 230 ? -21.859 30.5 -4.914 1 57.47 230 LYS B CA 1
ATOM 5524 C C . LYS B 1 230 ? -22.391 31.844 -4.465 1 57.47 230 LYS B C 1
ATOM 5526 O O . LYS B 1 230 ? -21.781 32.5 -3.615 1 57.47 230 LYS B O 1
ATOM 5531 N N . LYS B 1 231 ? -23.156 32.531 -5.285 1 48.38 231 LYS B N 1
ATOM 5532 C CA . LYS B 1 231 ? -23.953 33.625 -4.758 1 48.38 231 LYS B CA 1
ATOM 5533 C C . LYS B 1 231 ? -24.5 33.281 -3.369 1 48.38 231 LYS B C 1
ATOM 5535 O O . LYS B 1 231 ? -24.906 32.156 -3.104 1 48.38 231 LYS B O 1
ATOM 5540 N N . GLN B 1 232 ? -23.844 33.969 -2.32 1 46.28 232 GLN B N 1
ATOM 5541 C CA . GLN B 1 232 ? -24.375 33.844 -0.969 1 46.28 232 GLN B CA 1
ATOM 5542 C C . GLN B 1 232 ? -25.875 33.531 -0.993 1 46.28 232 GLN B C 1
ATOM 5544 O O . GLN B 1 232 ? -26.688 34.438 -1.176 1 46.28 232 GLN B O 1
ATOM 5549 N N . GLU B 1 233 ? -26.391 32.719 -1.833 1 42 233 GLU B N 1
ATOM 5550 C CA . GLU B 1 233 ? -27.797 32.656 -1.444 1 42 233 GLU B CA 1
ATOM 5551 C C . GLU B 1 233 ? -27.953 32.812 0.065 1 42 233 GLU B C 1
ATOM 5553 O O . GLU B 1 233 ? -27 32.594 0.822 1 42 233 GLU B O 1
ATOM 5558 N N . ASP B 1 234 ? -29.328 33.156 0.495 1 40.31 234 ASP B N 1
ATOM 5559 C CA . ASP B 1 234 ? -29.75 33.344 1.872 1 40.31 234 ASP B CA 1
ATOM 5560 C C . ASP B 1 234 ? -29.109 32.344 2.816 1 40.31 234 ASP B C 1
ATOM 5562 O O . ASP B 1 234 ? -28.641 31.297 2.383 1 40.31 234 ASP B O 1
ATOM 5566 N N . GLY B 1 235 ? -28.953 32.656 4.102 1 42.31 235 GLY B N 1
ATOM 5567 C CA . GLY B 1 235 ? -28.594 31.953 5.316 1 42.31 235 GLY B CA 1
ATOM 5568 C C . GLY B 1 235 ? -28.75 30.453 5.199 1 42.31 235 GLY B C 1
ATOM 5569 O O . GLY B 1 235 ? -29.422 29.969 4.285 1 42.31 235 GLY B O 1
ATOM 5570 N N . PHE B 1 236 ? -27.656 29.672 5.547 1 47 236 PHE B N 1
ATOM 5571 C CA . PHE B 1 236 ? -27.891 28.25 5.809 1 47 236 PHE B CA 1
ATOM 5572 C C . PHE B 1 236 ? -29.375 27.969 6.02 1 47 236 PHE B C 1
ATOM 5574 O O . PHE B 1 236 ? -29.969 28.422 7.004 1 47 236 PHE B O 1
ATOM 5581 N N . GLN B 1 237 ? -30.203 28.156 4.996 1 45.22 237 GLN B N 1
ATOM 5582 C CA . GLN B 1 237 ? -31.578 27.781 5.266 1 45.22 237 GLN B CA 1
ATOM 5583 C C . GLN B 1 237 ? -31.641 26.531 6.145 1 45.22 237 GLN B C 1
ATOM 5585 O O . GLN B 1 237 ? -31.062 25.5 5.809 1 45.22 237 GLN B O 1
ATOM 5590 N N . GLN B 1 238 ? -31.812 26.734 7.438 1 47.81 238 GLN B N 1
ATOM 5591 C CA . GLN B 1 238 ? -32.062 25.828 8.555 1 47.81 238 GLN B CA 1
ATOM 5592 C C . GLN B 1 238 ? -33.094 24.766 8.18 1 47.81 238 GLN B C 1
ATOM 5594 O O . GLN B 1 238 ? -34.312 25 8.234 1 47.81 238 GLN B O 1
ATOM 5599 N N . VAL B 1 239 ? -33.094 24.125 7.129 1 45.25 239 VAL B N 1
ATOM 5600 C CA . VAL B 1 239 ? -34.125 23.109 7.195 1 45.25 239 VAL B CA 1
ATOM 5601 C C . VAL B 1 239 ? -33.844 22.125 8.328 1 45.25 239 VAL B C 1
ATOM 5603 O O . VAL B 1 239 ? -32.906 21.312 8.227 1 45.25 239 VAL B O 1
ATOM 5606 N N . PHE B 1 240 ? -34.156 22.5 9.555 1 49.28 240 PHE B N 1
ATOM 5607 C CA . PHE B 1 240 ? -34.094 21.672 10.75 1 49.28 240 PHE B CA 1
ATOM 5608 C C . PHE B 1 240 ? -35.031 20.484 10.617 1 49.28 240 PHE B C 1
ATOM 5610 O O . PHE B 1 240 ? -36.188 20.531 11.086 1 49.28 240 PHE B O 1
ATOM 5617 N N . GLN B 1 241 ? -35.125 19.891 9.562 1 55.19 241 GLN B N 1
ATOM 5618 C CA . GLN B 1 241 ? -35.969 18.719 9.758 1 55.19 241 GLN B CA 1
ATOM 5619 C C . GLN B 1 241 ? -35.312 17.734 10.734 1 55.19 241 GLN B C 1
ATOM 5621 O O . GLN B 1 241 ? -34.125 17.5 10.672 1 55.19 241 GLN B O 1
ATOM 5626 N N . ALA B 1 242 ? -36.156 17.438 11.812 1 59.84 242 ALA B N 1
ATOM 5627 C CA . ALA B 1 242 ? -35.719 16.438 12.797 1 59.84 242 ALA B CA 1
ATOM 5628 C C . ALA B 1 242 ? -35.094 15.227 12.117 1 59.84 242 ALA B C 1
ATOM 5630 O O . ALA B 1 242 ? -35.719 14.562 11.305 1 59.84 242 ALA B O 1
ATOM 5631 N N . ILE B 1 243 ? -33.688 15.188 12.125 1 78.06 243 ILE B N 1
ATOM 5632 C CA . ILE B 1 243 ? -32.906 14.094 11.539 1 78.06 243 ILE B CA 1
ATOM 5633 C C . ILE B 1 243 ? -32.75 12.977 12.57 1 78.06 243 ILE B C 1
ATOM 5635 O O . ILE B 1 243 ? -32.312 13.219 13.695 1 78.06 243 ILE B O 1
ATOM 5639 N N . HIS B 1 244 ? -33.406 11.93 12.297 1 85.12 244 HIS B N 1
ATOM 5640 C CA . HIS B 1 244 ? -33.312 10.766 13.18 1 85.12 244 HIS B CA 1
ATOM 5641 C C . HIS B 1 244 ? -32.344 9.734 12.625 1 85.12 244 HIS B C 1
ATOM 5643 O O . HIS B 1 244 ? -32.406 9.383 11.445 1 85.12 244 HIS B O 1
ATOM 5649 N N . THR B 1 245 ? -31.484 9.406 13.531 1 87.94 245 THR B N 1
ATOM 5650 C CA . THR B 1 245 ? -30.438 8.461 13.195 1 87.94 245 THR B CA 1
ATOM 5651 C C . THR B 1 245 ? -31.016 7.23 12.508 1 87.94 245 THR B C 1
ATOM 5653 O O . THR B 1 245 ? -30.531 6.816 11.453 1 87.94 245 THR B O 1
ATOM 5656 N N . ASP B 1 246 ? -32.094 6.613 13.078 1 90.25 246 ASP B N 1
ATOM 5657 C CA . ASP B 1 246 ? -32.625 5.352 12.594 1 90.25 246 ASP B CA 1
ATOM 5658 C C . ASP B 1 246 ? -33.188 5.496 11.172 1 90.25 246 ASP B C 1
ATOM 5660 O O . ASP B 1 246 ? -33 4.617 10.336 1 90.25 246 ASP B O 1
ATOM 5664 N N . SER B 1 247 ? -33.875 6.512 10.961 1 88.81 247 SER B N 1
ATOM 5665 C CA . SER B 1 247 ? -34.469 6.754 9.641 1 88.81 247 SER B CA 1
ATOM 5666 C C . SER B 1 247 ? -33.375 6.891 8.586 1 88.81 247 SER B C 1
ATOM 5668 O O . SER B 1 247 ? -33.469 6.301 7.504 1 88.81 247 SER B O 1
ATOM 5670 N N . ILE B 1 248 ? -32.312 7.57 8.883 1 91.06 248 ILE B N 1
ATOM 5671 C CA . ILE B 1 248 ? -31.219 7.777 7.945 1 91.06 248 ILE B CA 1
ATOM 5672 C C . ILE B 1 248 ? -30.469 6.465 7.719 1 91.06 248 ILE B C 1
ATOM 5674 O O . ILE B 1 248 ? -30.109 6.133 6.586 1 91.06 248 ILE B O 1
ATOM 5678 N N . TYR B 1 249 ?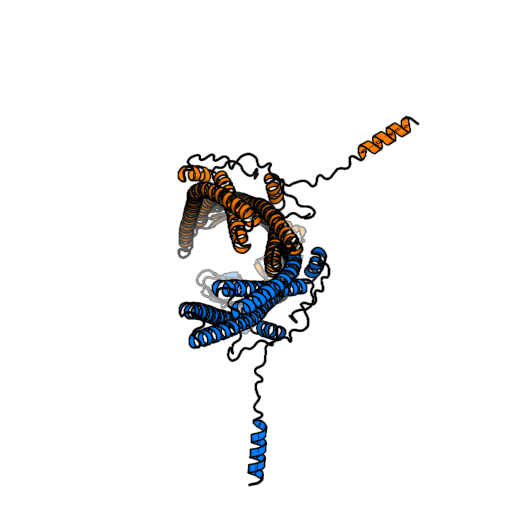 -30.281 5.805 8.82 1 92.94 249 TYR B N 1
ATOM 5679 C CA . TYR B 1 249 ? -29.578 4.523 8.719 1 92.94 249 TYR B CA 1
ATOM 5680 C C . TYR B 1 249 ? -30.359 3.551 7.84 1 92.94 249 TYR B C 1
ATOM 5682 O O . TYR B 1 249 ? -29.766 2.848 7.012 1 92.94 249 TYR B O 1
ATOM 5690 N N . GLN B 1 250 ? -31.656 3.404 7.988 1 90.94 250 GLN B N 1
ATOM 5691 C CA . GLN B 1 250 ? -32.469 2.506 7.191 1 90.94 250 GLN B CA 1
ATOM 5692 C C . GLN B 1 250 ? -32.406 2.846 5.707 1 90.94 250 GLN B C 1
ATOM 5694 O O . GLN B 1 250 ? -32.344 1.951 4.859 1 90.94 250 GLN B O 1
ATOM 5699 N N . GLN B 1 251 ? -32.406 4.035 5.434 1 87.75 251 GLN B N 1
ATOM 5700 C CA . GLN B 1 251 ? -32.25 4.469 4.051 1 87.75 251 GLN B CA 1
ATOM 5701 C C . GLN B 1 251 ? -30.859 4.102 3.512 1 87.75 251 GLN B C 1
ATOM 5703 O O . GLN B 1 251 ? -30.734 3.605 2.391 1 87.75 251 GLN B O 1
ATOM 5708 N N . ALA B 1 252 ? -29.781 4.297 4.309 1 89.94 252 ALA B N 1
ATOM 5709 C CA . ALA B 1 252 ? -28.391 4.043 3.908 1 89.94 252 ALA B CA 1
ATOM 5710 C C . ALA B 1 252 ? -28.141 2.553 3.707 1 89.94 252 ALA B C 1
ATOM 5712 O O . ALA B 1 252 ? -27.453 2.154 2.77 1 89.94 252 ALA B O 1
ATOM 5713 N N . GLU B 1 253 ? -28.734 1.817 4.605 1 90.19 253 GLU B N 1
ATOM 5714 C CA . GLU B 1 253 ? -28.516 0.373 4.57 1 90.19 253 GLU B CA 1
ATOM 5715 C C . GLU B 1 253 ? -28.953 -0.217 3.234 1 90.19 253 GLU B C 1
ATOM 5717 O O . GLU B 1 253 ? -28.375 -1.191 2.758 1 90.19 253 GLU B O 1
ATOM 5722 N N . ASN B 1 254 ? -29.922 0.358 2.561 1 85.06 254 ASN B N 1
ATOM 5723 C CA . ASN B 1 254 ? -30.516 -0.188 1.347 1 85.06 254 ASN B CA 1
ATOM 5724 C C . ASN B 1 254 ? -29.703 0.156 0.111 1 85.06 254 ASN B C 1
ATOM 5726 O O . ASN B 1 254 ? -29.797 -0.512 -0.918 1 85.06 254 ASN B O 1
ATOM 5730 N N . PHE B 1 255 ? -28.828 1.124 0.281 1 86.31 255 PHE B N 1
ATOM 5731 C CA . PHE B 1 255 ? -28.234 1.515 -0.988 1 86.31 255 PHE B CA 1
ATOM 5732 C C . PHE B 1 255 ? -26.719 1.584 -0.868 1 86.31 255 PHE B C 1
ATOM 5734 O O . PHE B 1 255 ? -26 1.594 -1.877 1 86.31 255 PHE B O 1
ATOM 5741 N N . LEU B 1 256 ? -26.125 1.543 0.312 1 91.44 256 LEU B N 1
ATOM 5742 C CA . LEU B 1 256 ? -24.688 1.743 0.482 1 91.44 256 LEU B CA 1
ATOM 5743 C C . LEU B 1 256 ? -23.906 0.603 -0.155 1 91.44 256 LEU B C 1
ATOM 5745 O O . LEU B 1 256 ? -24.031 -0.552 0.256 1 91.44 256 LEU B O 1
ATOM 5749 N N . PRO B 1 257 ? -23.062 0.933 -1.147 1 94.75 257 PRO B N 1
ATOM 5750 C CA . PRO B 1 257 ? -22.312 -0.119 -1.838 1 94.75 257 PRO B CA 1
ATOM 5751 C C . PRO B 1 257 ? -21.406 -0.918 -0.896 1 94.75 257 PRO B C 1
ATOM 5753 O O . PRO B 1 257 ? -21.188 -2.113 -1.114 1 94.75 257 PRO B O 1
ATOM 5756 N N . LEU B 1 258 ? -20.922 -0.337 0.16 1 95.12 258 LEU B N 1
ATOM 5757 C CA . LEU B 1 258 ? -20.078 -1.01 1.145 1 95.12 258 LEU B CA 1
ATOM 5758 C C . LEU B 1 258 ? -20.797 -2.219 1.736 1 95.12 258 LEU B C 1
ATOM 5760 O O . LEU B 1 258 ? -20.234 -3.309 1.81 1 95.12 258 LEU B O 1
ATOM 5764 N N . LEU B 1 259 ? -22.062 -2.012 2.119 1 96.5 259 LEU B N 1
ATOM 5765 C CA . LEU B 1 259 ? -22.828 -3.09 2.734 1 96.5 259 LEU B CA 1
ATOM 5766 C C . LEU B 1 259 ? -23.234 -4.129 1.695 1 96.5 259 LEU B C 1
ATOM 5768 O O . LEU B 1 259 ? -23.203 -5.332 1.971 1 96.5 259 LEU B O 1
ATOM 5772 N N . LYS B 1 260 ? -23.562 -3.678 0.509 1 96.31 260 LYS B N 1
ATOM 5773 C CA . LYS B 1 260 ? -23.906 -4.602 -0.567 1 96.31 260 LYS B CA 1
ATOM 5774 C C . LYS B 1 260 ? -22.719 -5.492 -0.928 1 96.31 260 LYS B C 1
ATOM 5776 O O . LYS B 1 260 ? -22.891 -6.684 -1.189 1 96.31 260 LYS B O 1
ATOM 5781 N N . ALA B 1 261 ? -21.484 -4.887 -0.974 1 97.75 261 ALA B N 1
ATOM 5782 C CA . ALA B 1 261 ? -20.281 -5.66 -1.248 1 97.75 261 ALA B CA 1
ATOM 5783 C C . ALA B 1 261 ? -20.094 -6.773 -0.221 1 97.75 261 ALA B C 1
ATOM 5785 O O . ALA B 1 261 ? -19.766 -7.91 -0.578 1 97.75 261 ALA B O 1
ATOM 5786 N N . GLN B 1 262 ? -20.359 -6.48 1.023 1 97.62 262 GLN B N 1
ATOM 5787 C CA . GLN B 1 262 ? -20.203 -7.465 2.088 1 97.62 262 GLN B CA 1
ATOM 5788 C C . GLN B 1 262 ? -21.234 -8.586 1.963 1 97.62 262 GLN B C 1
ATOM 5790 O O . GLN B 1 262 ? -20.922 -9.742 2.258 1 97.62 262 GLN B O 1
ATOM 5795 N N . GLU B 1 263 ? -22.469 -8.234 1.522 1 97.56 263 GLU B N 1
ATOM 5796 C CA . GLU B 1 263 ? -23.5 -9.25 1.291 1 97.56 263 GLU B CA 1
ATOM 5797 C C . GLU B 1 263 ? -23.047 -10.234 0.213 1 97.56 263 GLU B C 1
ATOM 5799 O O . GLU B 1 263 ? -23.219 -11.453 0.366 1 97.56 263 GLU B O 1
ATOM 5804 N N . PHE B 1 264 ? -22.484 -9.688 -0.834 1 98.25 264 PHE B N 1
ATOM 5805 C CA . PHE B 1 264 ? -21.984 -10.555 -1.899 1 98.25 264 PHE B CA 1
ATOM 5806 C C . PHE B 1 264 ? -20.828 -11.422 -1.4 1 98.25 264 PHE B C 1
ATOM 5808 O O . PHE B 1 264 ? -20.719 -12.586 -1.792 1 98.25 264 PHE B O 1
ATOM 5815 N N . ARG B 1 265 ? -19.969 -10.898 -0.502 1 98.38 265 ARG B N 1
ATOM 5816 C CA . ARG B 1 265 ? -18.859 -11.664 0.051 1 98.38 265 ARG B CA 1
ATOM 5817 C C . ARG B 1 265 ? -19.375 -12.805 0.932 1 98.38 265 ARG B C 1
ATOM 5819 O O . ARG B 1 265 ? -18.781 -13.883 0.966 1 98.38 265 ARG B O 1
ATOM 5826 N N . ILE B 1 266 ? -20.484 -12.555 1.651 1 98.62 266 ILE B N 1
ATOM 5827 C CA . ILE B 1 266 ? -21.094 -13.602 2.463 1 98.62 266 ILE B CA 1
ATOM 5828 C C . ILE B 1 266 ? -21.609 -14.719 1.562 1 98.62 266 ILE B C 1
ATOM 5830 O O . ILE B 1 266 ? -21.359 -15.898 1.829 1 98.62 266 ILE B O 1
ATOM 5834 N N . ASN B 1 267 ? -22.266 -14.344 0.483 1 98.62 267 ASN B N 1
ATOM 5835 C CA . ASN B 1 267 ? -22.766 -15.344 -0.454 1 98.62 267 ASN B CA 1
ATOM 5836 C C . ASN B 1 267 ? -21.625 -16.141 -1.094 1 98.62 267 ASN B C 1
ATOM 5838 O O . ASN B 1 267 ? -21.75 -17.344 -1.286 1 98.62 267 ASN B O 1
ATOM 5842 N N . ALA B 1 268 ? -20.5 -15.414 -1.385 1 98.69 268 ALA B N 1
ATOM 5843 C CA . ALA B 1 268 ? -19.328 -16.109 -1.928 1 98.69 268 ALA B CA 1
ATOM 5844 C C . ALA B 1 268 ? -18.766 -17.109 -0.925 1 98.69 268 ALA B C 1
ATOM 5846 O O . ALA B 1 268 ? -18.438 -18.234 -1.29 1 98.69 268 ALA B O 1
ATOM 5847 N N . ALA B 1 269 ? -18.656 -16.688 0.293 1 98.69 269 ALA B N 1
ATOM 5848 C CA . ALA B 1 269 ? -18.141 -17.562 1.342 1 98.69 269 ALA B CA 1
ATOM 5849 C C . ALA B 1 269 ? -19.047 -18.781 1.537 1 98.69 269 ALA B C 1
ATOM 5851 O O . ALA B 1 269 ? -18.578 -19.891 1.777 1 98.69 269 ALA B O 1
ATOM 5852 N N . ARG B 1 270 ? -20.422 -18.594 1.472 1 98.62 270 ARG B N 1
ATOM 5853 C CA . ARG B 1 270 ? -21.375 -19.703 1.561 1 98.62 270 ARG B CA 1
ATOM 5854 C C . ARG B 1 270 ? -21.141 -20.719 0.438 1 98.62 270 ARG B C 1
ATOM 5856 O O . ARG B 1 270 ? -21.125 -21.922 0.676 1 98.62 270 ARG B O 1
ATOM 5863 N N . LYS B 1 271 ? -20.938 -20.172 -0.711 1 98.5 271 LYS B N 1
ATOM 5864 C CA . LYS B 1 271 ? -20.719 -21.047 -1.854 1 98.5 271 LYS B CA 1
ATOM 5865 C C . LYS B 1 271 ? -19.359 -21.734 -1.764 1 98.5 271 LYS B C 1
ATOM 5867 O O . LYS B 1 271 ? -19.188 -22.875 -2.219 1 98.5 271 LYS B O 1
ATOM 5872 N N . GLN B 1 272 ? -18.391 -21.109 -1.132 1 98.5 272 GLN B N 1
ATOM 5873 C CA . GLN B 1 272 ? -17.062 -21.719 -0.95 1 98.5 272 GLN B CA 1
ATOM 5874 C C . GLN B 1 272 ? -17.141 -22.953 -0.063 1 98.5 272 GLN B C 1
ATOM 5876 O O . GLN B 1 272 ? -16.391 -23.906 -0.259 1 98.5 272 GLN B O 1
ATOM 5881 N N . ILE B 1 273 ? -18.078 -22.953 0.892 1 98.62 273 ILE B N 1
ATOM 5882 C CA . ILE B 1 273 ? -18.312 -24.156 1.685 1 98.62 273 ILE B CA 1
ATOM 5883 C C . ILE B 1 273 ? -18.781 -25.297 0.773 1 98.62 273 ILE B C 1
ATOM 5885 O O . ILE B 1 273 ? -18.297 -26.422 0.892 1 98.62 273 ILE B O 1
ATOM 5889 N N . ASP B 1 274 ? -19.656 -24.969 -0.165 1 98.31 274 ASP B N 1
ATOM 5890 C CA . ASP B 1 274 ? -20.172 -25.969 -1.104 1 98.31 274 ASP B CA 1
ATOM 5891 C C . ASP B 1 274 ? -19.047 -26.484 -2.02 1 98.31 274 ASP B C 1
ATOM 5893 O O . ASP B 1 274 ? -19.016 -27.656 -2.369 1 98.31 274 ASP B O 1
ATOM 5897 N N . VAL B 1 275 ? -18.172 -25.562 -2.348 1 98.31 275 VAL B N 1
ATOM 5898 C CA . VAL B 1 275 ? -17.031 -25.953 -3.158 1 98.31 275 VAL B CA 1
ATOM 5899 C C . VAL B 1 275 ? -16.188 -26.969 -2.396 1 98.31 275 VAL B C 1
ATOM 5901 O O . VAL B 1 275 ? -15.812 -28.016 -2.947 1 98.31 275 VAL B O 1
ATOM 5904 N N . ASN B 1 276 ? -15.898 -26.719 -1.151 1 97.75 276 ASN B N 1
ATOM 5905 C CA . ASN B 1 276 ? -15.086 -27.641 -0.352 1 97.75 276 ASN B CA 1
ATOM 5906 C C . ASN B 1 276 ? -15.812 -28.953 -0.085 1 97.75 276 ASN B C 1
ATOM 5908 O O . ASN B 1 276 ? -15.188 -30 -0.006 1 97.75 276 ASN B O 1
ATOM 5912 N N . ARG B 1 277 ? -17.156 -28.953 0.07 1 97.31 277 ARG B N 1
ATOM 5913 C CA . ARG B 1 277 ? -17.969 -30.141 0.291 1 97.31 277 ARG B CA 1
ATOM 5914 C C . ARG B 1 277 ? -17.938 -31.062 -0.924 1 97.31 277 ARG B C 1
ATOM 5916 O O . ARG B 1 277 ? -18.094 -32.281 -0.794 1 97.31 277 ARG B O 1
ATOM 5923 N N . ALA B 1 278 ? -17.703 -30.438 -2.039 1 97.06 278 ALA B N 1
ATOM 5924 C CA . ALA B 1 278 ? -17.703 -31.203 -3.285 1 97.06 278 ALA B CA 1
ATOM 5925 C C . ALA B 1 278 ? -16.641 -32.281 -3.264 1 97.06 278 ALA B C 1
ATOM 5927 O O . ALA B 1 278 ? -16.797 -33.344 -3.889 1 97.06 278 ALA B O 1
ATOM 5928 N N . TYR B 1 279 ? -15.562 -32.094 -2.512 1 96.56 279 TYR B N 1
ATOM 5929 C CA . TYR B 1 279 ? -14.43 -33 -2.494 1 96.56 279 TYR B CA 1
ATOM 5930 C C . TYR B 1 279 ? -14.773 -34.281 -1.702 1 96.56 279 TYR B C 1
ATOM 5932 O O . TYR B 1 279 ? -14.023 -35.25 -1.725 1 96.56 279 TYR B O 1
ATOM 5940 N N . LEU B 1 280 ? -15.984 -34.375 -1.07 1 95.94 280 LEU B N 1
ATOM 5941 C CA . LEU B 1 280 ? -16.438 -35.562 -0.375 1 95.94 280 LEU B CA 1
ATOM 5942 C C . LEU B 1 280 ? -17.125 -36.531 -1.345 1 95.94 280 LEU B C 1
ATOM 5944 O O . LEU B 1 280 ? -17.312 -37.719 -1.024 1 95.94 280 LEU B O 1
ATOM 5948 N N . TYR B 1 281 ? -17.422 -36 -2.516 1 96.38 281 TYR B N 1
ATOM 5949 C CA . TYR B 1 281 ? -18.203 -36.812 -3.469 1 96.38 281 TYR B CA 1
ATOM 5950 C C . TYR B 1 281 ? -17.281 -37.469 -4.492 1 96.38 281 TYR B C 1
ATOM 5952 O O . TYR B 1 281 ? -16.156 -37.031 -4.695 1 96.38 281 TYR B O 1
ATOM 5960 N N . PRO B 1 282 ? -17.766 -38.531 -5.148 1 96.06 282 PRO B N 1
ATOM 5961 C CA . PRO B 1 282 ? -16.984 -39.125 -6.242 1 96.06 282 PRO B CA 1
ATOM 5962 C C . PRO B 1 282 ? -16.828 -38.188 -7.434 1 96.06 282 PRO B C 1
ATOM 5964 O O . PRO B 1 282 ? -17.594 -37.25 -7.59 1 96.06 282 PRO B O 1
ATOM 5967 N N . SER B 1 283 ? -15.781 -38.375 -8.148 1 96.81 283 SER B N 1
ATOM 5968 C CA . SER B 1 283 ? -15.578 -37.625 -9.398 1 96.81 283 SER B CA 1
ATOM 5969 C C . SER B 1 283 ? -15.602 -38.562 -10.602 1 96.81 283 SER B C 1
ATOM 5971 O O . SER B 1 283 ? -15.047 -39.688 -10.547 1 96.81 283 SER B O 1
ATOM 5973 N N . LEU B 1 284 ? -16.391 -38.188 -11.617 1 97.62 284 LEU B N 1
ATOM 5974 C CA . LEU B 1 284 ? -16.547 -38.969 -12.852 1 97.62 284 LEU B CA 1
ATOM 5975 C C . LEU B 1 284 ? -16.047 -38.156 -14.055 1 97.62 284 LEU B C 1
ATOM 5977 O O . LEU B 1 284 ? -16.438 -37 -14.242 1 97.62 284 LEU B O 1
ATOM 5981 N N . SER B 1 285 ? -15.102 -38.75 -14.781 1 97.5 285 SER B N 1
ATOM 5982 C CA . SER B 1 285 ? -14.578 -38.094 -15.969 1 97.5 285 SER B CA 1
ATOM 5983 C C . SER B 1 285 ? -14.648 -39 -17.188 1 97.5 285 SER B C 1
ATOM 5985 O O . SER B 1 285 ? -14.609 -40.25 -17.062 1 97.5 285 SER B O 1
ATOM 5987 N N . LEU B 1 286 ? -14.883 -38.375 -18.375 1 97.62 286 LEU B N 1
ATOM 5988 C CA . LEU B 1 286 ? -14.805 -39.031 -19.672 1 97.62 286 LEU B CA 1
ATOM 5989 C C . LEU B 1 286 ? -13.5 -38.688 -20.375 1 97.62 286 LEU B C 1
ATOM 5991 O O . LEU B 1 286 ? -13.086 -37.531 -20.406 1 97.62 286 LEU B O 1
ATOM 5995 N N . TYR B 1 287 ? -12.75 -39.688 -20.781 1 97 287 TYR B N 1
ATOM 5996 C CA . TYR B 1 287 ? -11.516 -39.438 -21.516 1 97 287 TYR B CA 1
ATOM 5997 C C . TYR B 1 287 ? -11.5 -40.188 -22.844 1 97 287 TYR B C 1
ATOM 5999 O O . TYR B 1 287 ? -12.18 -41.219 -22.984 1 97 287 TYR B O 1
ATOM 6007 N N . ALA B 1 288 ? -10.828 -39.625 -23.859 1 96.56 288 ALA B N 1
ATOM 6008 C CA . ALA B 1 288 ? -10.586 -40.219 -25.156 1 96.56 288 ALA B CA 1
ATOM 6009 C C . ALA B 1 288 ? -9.133 -40.031 -25.594 1 96.56 288 ALA B C 1
ATOM 6011 O O . ALA B 1 288 ? -8.555 -38.969 -25.359 1 96.56 288 ALA B O 1
ATOM 6012 N N . ASN B 1 289 ? -8.523 -41.156 -26.062 1 96.44 289 ASN B N 1
ATOM 6013 C CA . ASN B 1 289 ? -7.148 -41.125 -26.547 1 96.44 289 ASN B CA 1
ATOM 6014 C C . ASN B 1 289 ? -7.02 -41.75 -27.922 1 96.44 289 ASN B C 1
ATOM 6016 O O . ASN B 1 289 ? -7.66 -42.781 -28.203 1 96.44 289 ASN B O 1
ATOM 6020 N N . ILE B 1 290 ? -6.355 -41.125 -28.812 1 95.94 290 ILE B N 1
ATOM 6021 C CA . ILE B 1 290 ? -5.957 -41.719 -30.094 1 95.94 290 ILE B CA 1
ATOM 6022 C C . ILE B 1 290 ? -4.441 -41.625 -30.25 1 95.94 290 ILE B C 1
ATOM 6024 O O . ILE B 1 290 ? -3.834 -40.625 -29.891 1 95.94 290 ILE B O 1
ATOM 6028 N N . GLY B 1 291 ? -3.848 -42.75 -30.562 1 94.88 291 GLY B N 1
ATOM 6029 C CA . GLY B 1 291 ? -2.402 -42.781 -30.719 1 94.88 291 GLY B CA 1
ATOM 6030 C C . GLY B 1 291 ? -1.944 -43.688 -31.844 1 94.88 291 GLY B C 1
ATOM 6031 O O . GLY B 1 291 ? -2.719 -44.5 -32.344 1 94.88 291 GLY B O 1
ATOM 6032 N N . THR B 1 292 ? -0.784 -43.469 -32.406 1 93.88 292 THR B N 1
ATOM 6033 C CA . THR B 1 292 ? -0.112 -44.281 -33.406 1 93.88 292 THR B CA 1
ATOM 6034 C C . THR B 1 292 ? 1.403 -44.219 -33.25 1 93.88 292 THR B C 1
ATOM 6036 O O . THR B 1 292 ? 1.9 -43.5 -32.344 1 93.88 292 THR B O 1
ATOM 6039 N N . GLY B 1 293 ? 2.15 -45.156 -33.875 1 91.62 293 GLY B N 1
ATOM 6040 C CA . GLY B 1 293 ? 3.598 -45.156 -33.719 1 91.62 293 GLY B CA 1
ATOM 6041 C C . GLY B 1 293 ? 4.32 -45.781 -34.906 1 91.62 293 GLY B C 1
ATOM 6042 O O . GLY B 1 293 ? 3.713 -46.531 -35.688 1 91.62 293 GLY B O 1
ATOM 6043 N N . TYR B 1 294 ? 5.543 -45.344 -35.062 1 91.5 294 TYR B N 1
ATOM 6044 C CA . TYR B 1 294 ? 6.488 -45.938 -36.031 1 91.5 294 TYR B CA 1
ATOM 6045 C C . TYR B 1 294 ? 7.672 -46.562 -35.312 1 91.5 294 TYR B C 1
ATOM 6047 O O . TYR B 1 294 ? 8.367 -45.906 -34.531 1 91.5 294 TYR B O 1
ATOM 6055 N N . PHE B 1 295 ? 7.863 -47.781 -35.531 1 88.62 295 PHE B N 1
ATOM 6056 C CA . PHE B 1 295 ? 8.945 -48.531 -34.875 1 88.62 295 PHE B CA 1
ATOM 6057 C C . PHE B 1 295 ? 9.891 -49.125 -35.938 1 88.62 295 PHE B C 1
ATOM 6059 O O . PHE B 1 295 ? 9.445 -49.812 -36.875 1 88.62 295 PHE B O 1
ATOM 6066 N N . GLN B 1 296 ? 11.172 -48.969 -35.781 1 88.81 296 GLN B N 1
ATOM 6067 C CA . GLN B 1 296 ? 12.18 -49.469 -36.688 1 88.81 296 GLN B CA 1
ATOM 6068 C C . GLN B 1 296 ? 12.195 -51 -36.719 1 88.81 296 GLN B C 1
ATOM 6070 O O . GLN B 1 296 ? 12.562 -51.594 -37.719 1 88.81 296 GLN B O 1
ATOM 6075 N N . THR B 1 297 ? 11.734 -51.594 -35.656 1 84.69 297 THR B N 1
ATOM 6076 C CA . THR B 1 297 ? 11.828 -53.031 -35.5 1 84.69 297 THR B CA 1
ATOM 6077 C C . THR B 1 297 ? 10.672 -53.719 -36.188 1 84.69 297 THR B C 1
ATOM 6079 O O . THR B 1 297 ? 10.656 -54.969 -36.281 1 84.69 297 THR B O 1
ATOM 6082 N N . THR B 1 298 ? 9.703 -52.969 -36.688 1 84.25 298 THR B N 1
ATOM 6083 C CA . THR B 1 298 ? 8.578 -53.594 -37.375 1 84.25 298 THR B CA 1
ATOM 6084 C C . THR B 1 298 ? 8.953 -53.969 -38.812 1 84.25 298 THR B C 1
ATOM 6086 O O . THR B 1 298 ? 9.062 -53.094 -39.656 1 84.25 298 THR B O 1
ATOM 6089 N N . ARG B 1 299 ? 9.117 -55.312 -39.094 1 87.38 299 ARG B N 1
ATOM 6090 C CA . ARG B 1 299 ? 9.617 -55.781 -40.375 1 87.38 299 ARG B CA 1
ATOM 6091 C C . ARG B 1 299 ? 8.57 -56.656 -41.094 1 87.38 299 ARG B C 1
ATOM 6093 O O . ARG B 1 299 ? 7.684 -57.219 -40.438 1 87.38 299 ARG B O 1
ATOM 6100 N N . ASP B 1 300 ? 8.656 -56.594 -42.375 1 83.81 300 ASP B N 1
ATOM 6101 C CA . ASP B 1 300 ? 7.797 -57.5 -43.156 1 83.81 300 ASP B CA 1
ATOM 6102 C C . ASP B 1 300 ? 8.383 -58.906 -43.25 1 83.81 300 ASP B C 1
ATOM 6104 O O . ASP B 1 300 ? 9.352 -59.219 -42.562 1 83.81 300 ASP B O 1
ATOM 6108 N N . THR B 1 301 ? 7.734 -59.781 -43.969 1 85.06 301 THR B N 1
ATOM 6109 C CA . THR B 1 301 ? 8.117 -61.188 -44.062 1 85.06 301 THR B CA 1
ATOM 6110 C C . THR B 1 301 ? 9.492 -61.344 -44.688 1 85.06 301 THR B C 1
ATOM 6112 O O . THR B 1 301 ? 10.164 -62.375 -44.5 1 85.06 301 THR B O 1
ATOM 6115 N N . LEU B 1 302 ? 9.914 -60.312 -45.406 1 88.38 302 LEU B N 1
ATOM 6116 C CA . LEU B 1 302 ? 11.195 -60.344 -46.094 1 88.38 302 LEU B CA 1
ATOM 6117 C C . LEU B 1 302 ? 12.297 -59.75 -45.219 1 88.38 302 LEU B C 1
ATOM 6119 O O . LEU B 1 302 ? 13.445 -59.656 -45.656 1 88.38 302 LEU B O 1
ATOM 6123 N N . GLY B 1 303 ? 11.953 -59.219 -44.031 1 84.75 303 GLY B N 1
ATOM 6124 C CA . GLY B 1 303 ? 12.93 -58.688 -43.094 1 84.75 303 GLY B CA 1
ATOM 6125 C C . GLY B 1 303 ? 13.133 -57.188 -43.219 1 84.75 303 GLY B C 1
ATOM 6126 O O . GLY B 1 303 ? 13.992 -56.625 -42.562 1 84.75 303 GLY B O 1
ATOM 6127 N N . ASN B 1 304 ? 12.383 -56.625 -44.188 1 87.5 304 ASN B N 1
ATOM 6128 C CA . ASN B 1 304 ? 12.492 -55.156 -44.344 1 87.5 304 ASN B CA 1
ATOM 6129 C C . ASN B 1 304 ? 11.578 -54.438 -43.375 1 87.5 304 ASN B C 1
ATOM 6131 O O . ASN B 1 304 ? 10.477 -54.875 -43.094 1 87.5 304 ASN B O 1
ATOM 6135 N N . THR B 1 305 ? 12.125 -53.188 -42.938 1 88.06 305 THR B N 1
ATOM 6136 C CA . THR B 1 305 ? 11.305 -52.375 -42.062 1 88.06 305 THR B CA 1
ATOM 6137 C C . THR B 1 305 ? 10.07 -51.875 -42.781 1 88.06 305 THR B C 1
ATOM 6139 O O . THR B 1 305 ? 10.18 -51.344 -43.906 1 88.06 305 THR B O 1
ATOM 6142 N N . ILE B 1 306 ? 8.875 -52 -42.219 1 89.25 306 ILE B N 1
ATOM 6143 C CA . ILE B 1 306 ? 7.625 -51.531 -42.812 1 89.25 306 ILE B CA 1
ATOM 6144 C C . ILE B 1 306 ? 7.641 -50.031 -42.969 1 89.25 306 ILE B C 1
ATOM 6146 O O . ILE B 1 306 ? 8.086 -49.312 -42.062 1 89.25 306 ILE B O 1
ATOM 6150 N N . GLU B 1 307 ? 7.047 -49.562 -44.094 1 91.56 307 GLU B N 1
ATOM 6151 C CA . GLU B 1 307 ? 7.094 -48.125 -44.406 1 91.56 307 GLU B CA 1
ATOM 6152 C C . GLU B 1 307 ? 6.301 -47.312 -43.375 1 91.56 307 GLU B C 1
ATOM 6154 O O . GLU B 1 307 ? 5.324 -47.812 -42.812 1 91.56 307 GLU B O 1
ATOM 6159 N N . PHE B 1 308 ? 6.652 -46.031 -43.25 1 91.56 308 PHE B N 1
ATOM 6160 C CA . PHE B 1 308 ? 6.105 -45.094 -42.25 1 91.56 308 PHE B CA 1
ATOM 6161 C C . PHE B 1 308 ? 4.59 -45 -42.406 1 91.56 308 PHE B C 1
ATOM 6163 O O . PHE B 1 308 ? 3.861 -45.156 -41.406 1 91.56 308 PHE B O 1
ATOM 6170 N N . ARG B 1 309 ? 4.016 -44.75 -43.562 1 92.75 309 ARG B N 1
ATOM 6171 C CA . ARG B 1 309 ? 2.592 -44.531 -43.812 1 92.75 309 ARG B CA 1
ATOM 6172 C C . ARG B 1 309 ? 1.779 -45.781 -43.406 1 92.75 309 ARG B C 1
ATOM 6174 O O . ARG B 1 309 ? 0.704 -45.656 -42.812 1 92.75 309 ARG B O 1
ATOM 6181 N N . ASN B 1 310 ? 2.248 -46.875 -43.75 1 90.75 310 ASN B N 1
ATOM 6182 C CA . ASN B 1 310 ? 1.545 -48.125 -43.438 1 90.75 310 ASN B CA 1
ATOM 6183 C C . ASN B 1 310 ? 1.546 -48.375 -41.938 1 90.75 310 ASN B C 1
ATOM 6185 O O . ASN B 1 310 ? 0.532 -48.812 -41.375 1 90.75 310 ASN B O 1
ATOM 6189 N N . GLN B 1 311 ? 2.602 -48.062 -41.312 1 92.12 311 GLN B N 1
ATOM 6190 C CA . GLN B 1 311 ? 2.676 -48.312 -39.875 1 92.12 311 GLN B CA 1
ATOM 6191 C C . GLN B 1 311 ? 1.757 -47.375 -39.094 1 92.12 311 GLN B C 1
ATOM 6193 O O . GLN B 1 311 ? 1.076 -47.781 -38.156 1 92.12 311 GLN B O 1
ATOM 6198 N N . ILE B 1 312 ? 1.76 -46.125 -39.5 1 92.06 312 ILE B N 1
ATOM 6199 C CA . ILE B 1 312 ? 0.922 -45.125 -38.812 1 92.06 312 ILE B CA 1
ATOM 6200 C C . ILE B 1 312 ? -0.543 -45.562 -38.906 1 92.06 312 ILE B C 1
ATOM 6202 O O . ILE B 1 312 ? -1.308 -45.375 -37.969 1 92.06 312 ILE B O 1
ATOM 6206 N N . ARG B 1 313 ? -0.932 -46.031 -40.031 1 91.62 313 ARG B N 1
ATOM 6207 C CA . ARG B 1 313 ? -2.299 -46.5 -40.25 1 91.62 313 ARG B CA 1
ATOM 6208 C C . ARG B 1 313 ? -2.562 -47.781 -39.438 1 91.62 313 ARG B C 1
ATOM 6210 O O . ARG B 1 313 ? -3.561 -47.875 -38.719 1 91.62 313 ARG B O 1
ATOM 6217 N N . ASP B 1 314 ? -1.686 -48.719 -39.5 1 90.5 314 ASP B N 1
ATOM 6218 C CA . ASP B 1 314 ? -1.923 -50.062 -38.969 1 90.5 314 ASP B CA 1
ATOM 6219 C C . ASP B 1 314 ? -1.71 -50.094 -37.469 1 90.5 314 ASP B C 1
ATOM 6221 O O . ASP B 1 314 ? -2.287 -50.938 -36.75 1 90.5 314 ASP B O 1
ATOM 6225 N N . ASN B 1 315 ? -0.921 -49.125 -36.875 1 89.88 315 ASN B N 1
ATOM 6226 C CA . ASN B 1 315 ? -0.607 -49.125 -35.469 1 89.88 315 ASN B CA 1
ATOM 6227 C C . ASN B 1 315 ? -1.543 -48.219 -34.656 1 89.88 315 ASN B C 1
ATOM 6229 O O . ASN B 1 315 ? -1.366 -48.062 -33.469 1 89.88 315 ASN B O 1
ATOM 6233 N N . THR B 1 316 ? -2.549 -47.625 -35.344 1 92.81 316 THR B N 1
ATOM 6234 C CA . THR B 1 316 ? -3.439 -46.688 -34.688 1 92.81 316 THR B CA 1
ATOM 6235 C C . THR B 1 316 ? -4.328 -47.406 -33.688 1 92.81 316 THR B C 1
ATOM 6237 O O . THR B 1 316 ? -4.93 -48.438 -34 1 92.81 316 THR B O 1
ATOM 6240 N N . TYR B 1 317 ? -4.281 -46.844 -32.531 1 91.69 317 TYR B N 1
ATOM 6241 C CA . TYR B 1 317 ? -5.203 -47.312 -31.5 1 91.69 317 TYR B CA 1
ATOM 6242 C C . TYR B 1 317 ? -6.086 -46.188 -30.984 1 91.69 317 TYR B C 1
ATOM 6244 O O . TYR B 1 317 ? -5.695 -45 -31.031 1 91.69 317 TYR B O 1
ATOM 6252 N N . ARG B 1 318 ? -7.285 -46.438 -30.609 1 94.5 318 ARG B N 1
ATOM 6253 C CA . ARG B 1 318 ? -8.258 -45.531 -30.031 1 94.5 318 ARG B CA 1
ATOM 6254 C C . ARG B 1 318 ? -8.844 -46.094 -28.734 1 94.5 318 ARG B C 1
ATOM 6256 O O . ARG B 1 318 ? -9.07 -47.312 -28.625 1 94.5 318 ARG B O 1
ATOM 6263 N N . ALA B 1 319 ? -8.906 -45.219 -27.812 1 95.38 319 ALA B N 1
ATOM 6264 C CA . ALA B 1 319 ? -9.5 -45.625 -26.531 1 95.38 319 ALA B CA 1
ATOM 6265 C C . ALA B 1 319 ? -10.469 -44.562 -26.016 1 95.38 319 ALA B C 1
ATOM 6267 O O . ALA B 1 319 ? -10.211 -43.375 -26.141 1 95.38 319 ALA B O 1
ATOM 6268 N N . VAL B 1 320 ? -11.703 -44.938 -25.688 1 95.31 320 VAL B N 1
ATOM 6269 C CA . VAL B 1 320 ? -12.656 -44.094 -24.953 1 95.31 320 VAL B CA 1
ATOM 6270 C C . VAL B 1 320 ? -13.016 -44.781 -23.625 1 95.31 320 VAL B C 1
ATOM 6272 O O . VAL B 1 320 ? -13.172 -46 -23.562 1 95.31 320 VAL B O 1
ATOM 6275 N N . GLY B 1 321 ? -12.984 -43.969 -22.562 1 96.5 321 GLY B N 1
ATOM 6276 C CA . GLY B 1 321 ? -13.25 -44.594 -21.266 1 96.5 321 GLY B CA 1
ATOM 6277 C C . GLY B 1 321 ? -13.82 -43.625 -20.25 1 96.5 321 GLY B C 1
ATOM 6278 O O . GLY B 1 321 ? -13.852 -42.406 -20.5 1 96.5 321 GLY B O 1
ATOM 6279 N N . LEU B 1 322 ? -14.422 -44.188 -19.219 1 96.69 322 LEU B N 1
ATOM 6280 C CA . LEU B 1 322 ? -14.891 -43.469 -18.047 1 96.69 322 LEU B CA 1
ATOM 6281 C C . LEU B 1 322 ? -14.016 -43.781 -16.828 1 96.69 322 LEU B C 1
ATOM 6283 O O . LEU B 1 322 ? -13.562 -44.906 -16.656 1 96.69 322 LEU B O 1
ATOM 6287 N N . SER B 1 323 ? -13.695 -42.688 -16.156 1 96.56 323 SER B N 1
ATOM 6288 C CA . SER B 1 323 ? -12.93 -42.875 -14.938 1 96.56 323 SER B CA 1
ATOM 6289 C C . SER B 1 323 ? -13.688 -42.344 -13.727 1 96.56 323 SER B C 1
ATOM 6291 O O . SER B 1 323 ? -14.094 -41.188 -13.688 1 96.56 323 SER B O 1
ATOM 6293 N N . LEU B 1 324 ? -13.945 -43.25 -12.734 1 97.06 324 LEU B N 1
ATOM 6294 C CA . LEU B 1 324 ? -14.617 -42.906 -11.492 1 97.06 324 LEU B CA 1
ATOM 6295 C C . LEU B 1 324 ? -13.648 -42.938 -10.32 1 97.06 324 LEU B C 1
ATOM 6297 O O . LEU B 1 324 ? -13 -43.969 -10.078 1 97.06 324 LEU B O 1
ATOM 6301 N N . ASN B 1 325 ? -13.445 -41.844 -9.656 1 96.5 325 ASN B N 1
ATOM 6302 C CA . ASN B 1 325 ? -12.617 -41.781 -8.461 1 96.5 325 ASN B CA 1
ATOM 6303 C C . ASN B 1 325 ? -13.453 -41.5 -7.211 1 96.5 325 ASN B C 1
ATOM 6305 O O . ASN B 1 325 ? -14.203 -40.531 -7.168 1 96.5 325 ASN B O 1
ATOM 6309 N N . ILE B 1 326 ? -13.438 -42.375 -6.223 1 95.88 326 ILE B N 1
ATOM 6310 C CA . ILE B 1 326 ? -14.211 -42.25 -4.992 1 95.88 326 ILE B CA 1
ATOM 6311 C C . ILE B 1 326 ? -13.266 -42.062 -3.805 1 95.88 326 ILE B C 1
ATOM 6313 O O . ILE B 1 326 ? -12.633 -43.031 -3.357 1 95.88 326 ILE B O 1
ATOM 6317 N N . PRO B 1 327 ? -13.141 -40.875 -3.281 1 94.06 327 PRO B N 1
ATOM 6318 C CA . PRO B 1 327 ? -12.328 -40.719 -2.08 1 94.06 327 PRO B CA 1
ATOM 6319 C C . PRO B 1 327 ? -12.969 -41.312 -0.833 1 94.06 327 PRO B C 1
ATOM 6321 O O . PRO B 1 327 ? -14.102 -40.938 -0.486 1 94.06 327 PRO B O 1
ATOM 6324 N N . ILE B 1 328 ? -12.305 -42.188 -0.198 1 93.69 328 ILE B N 1
ATOM 6325 C CA . ILE B 1 328 ? -12.836 -42.844 0.984 1 93.69 328 ILE B CA 1
ATOM 6326 C C . ILE B 1 328 ? -12.305 -42.156 2.244 1 93.69 328 ILE B C 1
ATOM 6328 O O . ILE B 1 328 ? -13.078 -41.75 3.107 1 93.69 328 ILE B O 1
ATOM 6332 N N . SER B 1 329 ? -10.867 -42.156 2.389 1 92.94 329 SER B N 1
ATOM 6333 C CA . SER B 1 329 ? -10.25 -41.469 3.529 1 92.94 329 SER B CA 1
ATOM 6334 C C . SER B 1 329 ? -9.023 -40.688 3.104 1 92.94 329 SER B C 1
ATOM 6336 O O . SER B 1 329 ? -8.203 -41.156 2.32 1 92.94 329 SER B O 1
ATOM 6338 N N . ARG B 1 330 ? -8.977 -39.469 3.498 1 93.19 330 ARG B N 1
ATOM 6339 C CA . ARG B 1 330 ? -7.809 -38.625 3.336 1 93.19 330 ARG B CA 1
ATOM 6340 C C . ARG B 1 330 ? -7.398 -38 4.668 1 93.19 330 ARG B C 1
ATOM 6342 O O . ARG B 1 330 ? -7.145 -36.781 4.742 1 93.19 330 ARG B O 1
ATOM 6349 N N . GLY B 1 331 ? -7.598 -38.812 5.707 1 94.75 331 GLY B N 1
ATOM 6350 C CA . GLY B 1 331 ? -7.223 -38.344 7.031 1 94.75 331 GLY B CA 1
ATOM 6351 C C . GLY B 1 331 ? -8.055 -37.156 7.496 1 94.75 331 GLY B C 1
ATOM 6352 O O . GLY B 1 331 ? -7.539 -36.25 8.125 1 94.75 331 GLY B O 1
ATOM 6353 N N . TRP B 1 332 ? -9.258 -37.031 7.062 1 95.62 332 TRP B N 1
ATOM 6354 C CA . TRP B 1 332 ? -10.234 -36.031 7.488 1 95.62 332 TRP B CA 1
ATOM 6355 C C . TRP B 1 332 ? -9.875 -34.656 6.969 1 95.62 332 TRP B C 1
ATOM 6357 O O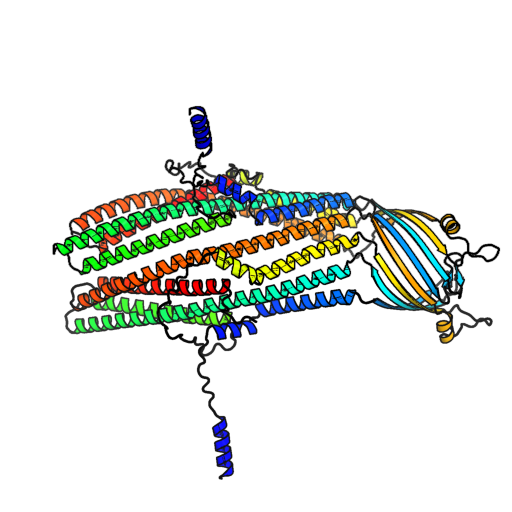 . TRP B 1 332 ? -10.352 -33.625 7.484 1 95.62 332 TRP B O 1
ATOM 6367 N N . SER B 1 333 ? -8.977 -34.531 6.008 1 96.44 333 SER B N 1
ATOM 6368 C CA . SER B 1 333 ? -8.5 -33.25 5.473 1 96.44 333 SER B CA 1
ATOM 6369 C C . SER B 1 333 ? -9.648 -32.469 4.848 1 96.44 333 SER B C 1
ATOM 6371 O O . SER B 1 333 ? -9.75 -31.25 5.055 1 96.44 333 SER B O 1
ATOM 6373 N N . THR B 1 334 ? -10.594 -33.156 4.078 1 95.88 334 THR B N 1
ATOM 6374 C CA . THR B 1 334 ? -11.711 -32.5 3.439 1 95.88 334 THR B CA 1
ATOM 6375 C C . THR B 1 334 ? -12.68 -31.953 4.488 1 95.88 334 THR B C 1
ATOM 6377 O O . THR B 1 334 ? -13.148 -30.812 4.379 1 95.88 334 THR B O 1
ATOM 6380 N N . ARG B 1 335 ? -12.961 -32.75 5.441 1 96.38 335 ARG B N 1
ATOM 6381 C CA . ARG B 1 335 ? -13.859 -32.312 6.504 1 96.38 335 ARG B CA 1
ATOM 6382 C C . ARG B 1 335 ? -13.266 -31.141 7.281 1 96.38 335 ARG B C 1
ATOM 6384 O O . ARG B 1 335 ? -13.984 -30.219 7.676 1 96.38 335 ARG B O 1
ATOM 6391 N N . SER B 1 336 ? -11.961 -31.188 7.512 1 97.5 336 SER B N 1
ATOM 6392 C CA . SER B 1 336 ? -11.281 -30.062 8.156 1 97.5 336 SER B CA 1
ATOM 6393 C C . SER B 1 336 ? -11.375 -28.797 7.316 1 97.5 336 SER B C 1
ATOM 6395 O O . SER B 1 336 ? -11.586 -27.703 7.852 1 97.5 336 SER B O 1
ATOM 6397 N N . ARG B 1 337 ? -11.258 -28.891 6.047 1 97.88 337 ARG B N 1
ATOM 6398 C CA . ARG B 1 337 ? -11.367 -27.75 5.145 1 97.88 337 ARG B CA 1
ATOM 6399 C C . ARG B 1 337 ? -12.773 -27.156 5.172 1 97.88 337 ARG B C 1
ATOM 6401 O O . ARG B 1 337 ? -12.945 -25.938 5.113 1 97.88 337 ARG B O 1
ATOM 6408 N N . ILE B 1 338 ? -13.781 -28.031 5.172 1 97.88 338 ILE B N 1
ATOM 6409 C CA . ILE B 1 338 ? -15.172 -27.578 5.262 1 97.88 338 ILE B CA 1
ATOM 6410 C C . ILE B 1 338 ? -15.367 -26.797 6.559 1 97.88 338 ILE B C 1
ATOM 6412 O O . ILE B 1 338 ? -15.953 -25.719 6.551 1 97.88 338 ILE B O 1
ATOM 6416 N N . LYS B 1 339 ? -14.836 -27.328 7.66 1 98.12 339 LYS B N 1
ATOM 6417 C CA . LYS B 1 339 ? -14.953 -26.625 8.938 1 98.12 339 LYS B CA 1
ATOM 6418 C C . LYS B 1 339 ? -14.25 -25.266 8.891 1 98.12 339 LYS B C 1
ATOM 6420 O O . LYS B 1 339 ? -14.766 -24.281 9.406 1 98.12 339 LYS B O 1
ATOM 6425 N N . GLN B 1 340 ? -13.047 -25.266 8.281 1 98.12 340 GLN B N 1
ATOM 6426 C CA . GLN B 1 340 ? -12.32 -24.016 8.117 1 98.12 340 GLN B CA 1
ATOM 6427 C C . GLN B 1 340 ? -13.141 -23.016 7.312 1 98.12 340 GLN B C 1
ATOM 6429 O O . GLN B 1 340 ? -13.172 -21.828 7.645 1 98.12 340 GLN B O 1
ATOM 6434 N N . SER B 1 341 ? -13.758 -23.422 6.25 1 98.25 341 SER B N 1
ATOM 6435 C CA . SER B 1 341 ? -14.562 -22.531 5.418 1 98.25 341 SER B CA 1
ATOM 6436 C C . SER B 1 341 ? -15.789 -22.031 6.168 1 98.25 341 SER B C 1
ATOM 6438 O O . SER B 1 341 ? -16.234 -20.906 5.953 1 98.25 341 SER B O 1
ATOM 6440 N N . LYS B 1 342 ? -16.391 -22.891 6.996 1 98.5 342 LYS B N 1
ATOM 6441 C CA . LYS B 1 342 ? -17.5 -22.438 7.836 1 98.5 342 LYS B CA 1
ATOM 6442 C C . LYS B 1 342 ? -17.047 -21.344 8.797 1 98.5 342 LYS B C 1
ATOM 6444 O O . LYS B 1 342 ? -17.781 -20.375 9.023 1 98.5 342 LYS B O 1
ATOM 6449 N N . ILE B 1 343 ? -15.875 -21.5 9.422 1 98.44 343 ILE B N 1
ATOM 6450 C CA . ILE B 1 343 ? -15.32 -20.484 10.305 1 98.44 343 ILE B CA 1
ATOM 6451 C C . ILE B 1 343 ? -15.086 -19.188 9.508 1 98.44 343 ILE B C 1
ATOM 6453 O O . ILE B 1 343 ? -15.383 -18.094 9.992 1 98.44 343 ILE B O 1
ATOM 6457 N N . ASP B 1 344 ? -14.57 -19.375 8.312 1 98.06 344 ASP B N 1
ATOM 6458 C CA . ASP B 1 344 ? -14.367 -18.203 7.457 1 98.06 344 ASP B CA 1
ATOM 6459 C C . ASP B 1 344 ? -15.688 -17.484 7.184 1 98.06 344 ASP B C 1
ATOM 6461 O O . ASP B 1 344 ? -15.734 -16.25 7.168 1 98.06 344 ASP B O 1
ATOM 6465 N N . LEU B 1 345 ? -16.797 -18.234 6.871 1 98.44 345 LEU B N 1
ATOM 6466 C CA . LEU B 1 345 ? -18.109 -17.625 6.688 1 98.44 345 LEU B CA 1
ATOM 6467 C C . LEU B 1 345 ? -18.516 -16.828 7.918 1 98.44 345 LEU B C 1
ATOM 6469 O O . LEU B 1 345 ? -18.984 -15.695 7.801 1 98.44 345 LEU B O 1
ATOM 6473 N N . LEU B 1 346 ? -18.281 -17.359 9.102 1 98.31 346 LEU B N 1
ATOM 6474 C CA . LEU B 1 346 ? -18.594 -16.656 10.336 1 98.31 346 LEU B CA 1
ATOM 6475 C C . LEU B 1 346 ? -17.797 -15.359 10.445 1 98.31 346 LEU B C 1
ATOM 6477 O O . LEU B 1 346 ? -18.328 -14.336 10.883 1 98.31 346 LEU B O 1
ATOM 6481 N N . ARG B 1 347 ? -16.531 -15.414 10.039 1 98.19 347 ARG B N 1
ATOM 6482 C CA . ARG B 1 347 ? -15.688 -14.219 10.055 1 98.19 347 ARG B CA 1
ATOM 6483 C C . ARG B 1 347 ? -16.219 -13.164 9.094 1 98.19 347 ARG B C 1
ATOM 6485 O O . ARG B 1 347 ? -16.281 -11.977 9.438 1 98.19 347 ARG B O 1
ATOM 6492 N N . VAL B 1 348 ? -16.547 -13.594 7.914 1 98.19 348 VAL B N 1
ATOM 6493 C CA . VAL B 1 348 ? -17.062 -12.672 6.91 1 98.19 348 VAL B CA 1
ATOM 6494 C C . VAL B 1 348 ? -18.391 -12.062 7.398 1 98.19 348 VAL B C 1
ATOM 6496 O O . VAL B 1 348 ? -18.625 -10.867 7.23 1 98.19 348 VAL B O 1
ATOM 6499 N N . GLU B 1 349 ? -19.266 -12.883 7.992 1 98.25 349 GLU B N 1
ATOM 6500 C CA . GLU B 1 349 ? -20.516 -12.398 8.562 1 98.25 349 GLU B CA 1
ATOM 6501 C C . GLU B 1 349 ? -20.25 -11.414 9.703 1 98.25 349 GLU B C 1
ATOM 6503 O O . GLU B 1 349 ? -20.938 -10.391 9.82 1 98.25 349 GLU B O 1
ATOM 6508 N N . ASN B 1 350 ? -19.297 -11.742 10.555 1 98 350 ASN B N 1
ATOM 6509 C CA . ASN B 1 350 ? -18.922 -10.828 11.633 1 98 350 ASN B CA 1
ATOM 6510 C C . ASN B 1 350 ? -18.406 -9.5 11.094 1 98 350 ASN B C 1
ATOM 6512 O O . ASN B 1 350 ? -18.719 -8.438 11.648 1 98 350 ASN B O 1
ATOM 6516 N N . ASN B 1 351 ? -17.625 -9.57 10.078 1 97.5 351 ASN B N 1
ATOM 6517 C CA . ASN B 1 351 ? -17.156 -8.344 9.453 1 97.5 351 ASN B CA 1
ATOM 6518 C C . ASN B 1 351 ? -18.297 -7.508 8.898 1 97.5 351 ASN B C 1
ATOM 6520 O O . ASN B 1 351 ? -18.281 -6.277 8.961 1 97.5 351 ASN B O 1
ATOM 6524 N N . PHE B 1 352 ? -19.344 -8.172 8.266 1 97.56 352 PHE B N 1
ATOM 6525 C CA . PHE B 1 352 ? -20.531 -7.488 7.797 1 97.56 352 PHE B CA 1
ATOM 6526 C C . PHE B 1 352 ? -21.219 -6.758 8.945 1 97.56 352 PHE B C 1
ATOM 6528 O O . PHE B 1 352 ? -21.578 -5.586 8.812 1 97.56 352 PHE B O 1
ATOM 6535 N N . GLU B 1 353 ? -21.312 -7.336 10.125 1 97.31 353 GLU B N 1
ATOM 6536 C CA . GLU B 1 353 ? -21.922 -6.715 11.305 1 97.31 353 GLU B CA 1
ATOM 6537 C C . GLU B 1 353 ? -21.078 -5.547 11.805 1 97.31 353 GLU B C 1
ATOM 6539 O O . GLU B 1 353 ? -21.609 -4.523 12.227 1 97.31 353 GLU B O 1
ATOM 6544 N N . ILE B 1 354 ? -19.75 -5.711 11.766 1 96.94 354 ILE B N 1
ATOM 6545 C CA . ILE B 1 354 ? -18.859 -4.633 12.156 1 96.94 354 ILE B CA 1
ATOM 6546 C C . ILE B 1 354 ? -19.078 -3.422 11.258 1 96.94 354 ILE B C 1
ATOM 6548 O O . ILE B 1 354 ? -19.172 -2.291 11.734 1 96.94 354 ILE B O 1
ATOM 6552 N N . GLN B 1 355 ? -19.188 -3.656 9.938 1 96.31 355 GLN B N 1
ATOM 6553 C CA . GLN B 1 355 ? -19.391 -2.564 8.992 1 96.31 355 GLN B CA 1
ATOM 6554 C C . GLN B 1 355 ? -20.734 -1.889 9.227 1 96.31 355 GLN B C 1
ATOM 6556 O O . GLN B 1 355 ? -20.844 -0.661 9.172 1 96.31 355 GLN B O 1
ATOM 6561 N N . LYS B 1 356 ? -21.766 -2.662 9.461 1 95.81 356 LYS B N 1
ATOM 6562 C CA . LYS B 1 356 ? -23.094 -2.113 9.781 1 95.81 356 LYS B CA 1
ATOM 6563 C C . LYS B 1 356 ? -23.031 -1.218 11.016 1 95.81 356 LYS B C 1
ATOM 6565 O O . LYS B 1 356 ? -23.578 -0.111 11.008 1 95.81 356 LYS B O 1
ATOM 6570 N N . GLN B 1 357 ? -22.391 -1.713 12.055 1 95.81 357 GLN B N 1
ATOM 6571 C CA . GLN B 1 357 ? -22.25 -0.946 13.281 1 95.81 357 GLN B CA 1
ATOM 6572 C C . GLN B 1 357 ? -21.453 0.337 13.047 1 95.81 357 GLN B C 1
ATOM 6574 O O . GLN B 1 357 ? -21.797 1.391 13.586 1 95.81 357 GLN B O 1
ATOM 6579 N N . THR B 1 358 ? -20.422 0.215 12.297 1 96.12 358 THR B N 1
ATOM 6580 C CA . THR B 1 358 ? -19.609 1.386 11.984 1 96.12 358 THR B CA 1
ATOM 6581 C C . THR B 1 358 ? -20.438 2.438 11.25 1 96.12 358 THR B C 1
ATOM 6583 O O . THR B 1 358 ? -20.391 3.621 11.586 1 96.12 358 THR B O 1
ATOM 6586 N N . VAL B 1 359 ? -21.219 2.004 10.219 1 95.25 359 VAL B N 1
ATOM 6587 C CA . VAL B 1 359 ? -22.062 2.92 9.469 1 95.25 359 VAL B CA 1
ATOM 6588 C C . VAL B 1 359 ? -23.094 3.555 10.406 1 95.25 359 VAL B C 1
ATOM 6590 O O . VAL B 1 359 ? -23.312 4.766 10.359 1 95.25 359 VAL B O 1
ATOM 6593 N N . TYR B 1 360 ? -23.688 2.775 11.273 1 95.5 360 TYR B N 1
ATOM 6594 C CA . TYR B 1 360 ? -24.656 3.281 12.234 1 95.5 360 TYR B CA 1
ATOM 6595 C C . TYR B 1 360 ? -24.031 4.324 13.148 1 95.5 360 TYR B C 1
ATOM 6597 O O . TYR B 1 360 ? -24.594 5.402 13.359 1 95.5 360 TYR B O 1
ATOM 6605 N N . ASN B 1 361 ? -22.859 4.008 13.688 1 95.88 361 ASN B N 1
ATOM 6606 C CA . ASN B 1 361 ? -22.141 4.93 14.562 1 95.88 361 ASN B CA 1
ATOM 6607 C C . ASN B 1 361 ? -21.797 6.23 13.844 1 95.88 361 ASN B C 1
ATOM 6609 O O . ASN B 1 361 ? -21.938 7.316 14.414 1 95.88 361 ASN B O 1
ATOM 6613 N N . ASP B 1 362 ? -21.359 6.09 12.641 1 94.62 362 ASP B N 1
ATOM 6614 C CA . ASP B 1 362 ? -21 7.27 11.859 1 94.62 362 ASP B CA 1
ATOM 6615 C C . ASP B 1 362 ? -22.219 8.18 11.656 1 94.62 362 ASP B C 1
ATOM 6617 O O . ASP B 1 362 ? -22.125 9.391 11.82 1 94.62 362 ASP B O 1
ATOM 6621 N N . ILE B 1 363 ? -23.344 7.613 11.328 1 94.19 363 ILE B N 1
ATOM 6622 C CA . ILE B 1 363 ? -24.562 8.375 11.102 1 94.19 363 ILE B CA 1
ATOM 6623 C C . ILE B 1 363 ? -25.031 9 12.414 1 94.19 363 ILE B C 1
ATOM 6625 O O . ILE B 1 363 ? -25.422 10.172 12.453 1 94.19 363 ILE B O 1
ATOM 6629 N N . GLN B 1 364 ? -24.953 8.242 13.484 1 95.12 364 GLN B N 1
ATOM 6630 C CA . GLN B 1 364 ? -25.328 8.766 14.797 1 95.12 364 GLN B CA 1
ATOM 6631 C C . GLN B 1 364 ? -24.469 9.969 15.172 1 95.12 364 GLN B C 1
ATOM 6633 O O . GLN B 1 364 ? -24.984 10.977 15.656 1 95.12 364 GLN B O 1
ATOM 6638 N N . GLN B 1 365 ? -23.188 9.828 14.961 1 95.81 365 GLN B N 1
ATOM 6639 C CA . GLN B 1 365 ? -22.281 10.938 15.234 1 95.81 365 GLN B CA 1
ATOM 6640 C C . GLN B 1 365 ? -22.625 12.156 14.391 1 95.81 365 GLN B C 1
ATOM 6642 O O . GLN B 1 365 ? -22.609 13.289 14.883 1 95.81 365 GLN B O 1
ATOM 6647 N N . LEU B 1 366 ? -22.953 11.938 13.133 1 94.88 366 LEU B N 1
ATOM 6648 C CA . LEU B 1 366 ? -23.328 13.016 12.234 1 94.88 366 LEU B CA 1
ATOM 6649 C C . LEU B 1 366 ? -24.578 13.742 12.727 1 94.88 366 LEU B C 1
ATOM 6651 O O . LEU B 1 366 ? -24.625 14.969 12.711 1 94.88 366 LEU B O 1
ATOM 6655 N N . VAL B 1 367 ? -25.516 13 13.195 1 94.31 367 VAL B N 1
ATOM 6656 C CA . VAL B 1 367 ? -26.797 13.57 13.633 1 94.31 367 VAL B CA 1
ATOM 6657 C C . VAL B 1 367 ? -26.578 14.375 14.906 1 94.31 367 VAL B C 1
ATOM 6659 O O . VAL B 1 367 ? -27.062 15.508 15.023 1 94.31 367 VAL B O 1
ATOM 6662 N N . VAL B 1 368 ? -25.797 13.812 15.891 1 94.69 368 VAL B N 1
ATOM 6663 C CA . VAL B 1 368 ? -25.516 14.516 17.141 1 94.69 368 VAL B CA 1
ATOM 6664 C C . VAL B 1 368 ? -24.719 15.781 16.859 1 94.69 368 VAL B C 1
ATOM 6666 O O . VAL B 1 368 ? -25.016 16.844 17.406 1 94.69 368 VAL B O 1
ATOM 6669 N N . GLU B 1 369 ? -23.75 15.672 15.984 1 95.25 369 GLU B N 1
ATOM 6670 C CA . GLU B 1 369 ? -22.922 16.812 15.609 1 95.25 369 GLU B CA 1
ATOM 6671 C C . GLU B 1 369 ? -23.75 17.875 14.891 1 95.25 369 GLU B C 1
ATOM 6673 O O . GLU B 1 369 ? -23.5 19.078 15.055 1 95.25 369 GLU B O 1
ATOM 6678 N N . ASN B 1 370 ? -24.672 17.422 14.062 1 93.94 370 ASN B N 1
ATOM 6679 C CA . ASN B 1 370 ? -25.516 18.359 13.336 1 93.94 370 ASN B CA 1
ATOM 6680 C C . ASN B 1 370 ? -26.297 19.266 14.289 1 93.94 370 ASN B C 1
ATOM 6682 O O . ASN B 1 370 ? -26.297 20.5 14.125 1 93.94 370 ASN B O 1
ATOM 6686 N N . LYS B 1 371 ? -26.875 18.672 15.312 1 92.69 371 LYS B N 1
ATOM 6687 C CA . LYS B 1 371 ? -27.609 19.438 16.312 1 92.69 371 LYS B CA 1
ATOM 6688 C C . LYS B 1 371 ? -26.703 20.406 17.062 1 92.69 371 LYS B C 1
ATOM 6690 O O . LYS B 1 371 ? -27.062 21.562 17.266 1 92.69 371 LYS B O 1
ATOM 6695 N N . ALA B 1 372 ? -25.547 19.922 17.391 1 94.62 372 ALA B N 1
ATOM 6696 C CA . ALA B 1 372 ? -24.594 20.766 18.094 1 94.62 372 ALA B CA 1
ATOM 6697 C C . ALA B 1 372 ? -24.125 21.922 17.234 1 94.62 372 ALA B C 1
ATOM 6699 O O . ALA B 1 372 ? -24.078 23.062 17.688 1 94.62 372 ALA B O 1
ATOM 6700 N N . LEU B 1 373 ? -23.844 21.672 15.953 1 95.06 373 LEU B N 1
ATOM 6701 C CA . LEU B 1 373 ? -23.328 22.672 15.031 1 95.06 373 LEU B CA 1
ATOM 6702 C C . LEU B 1 373 ? -24.391 23.719 14.727 1 95.06 373 LEU B C 1
ATOM 6704 O O . LEU B 1 373 ? -24.078 24.906 14.562 1 95.06 373 LEU B O 1
ATOM 6708 N N . GLN B 1 374 ? -25.609 23.328 14.656 1 92.81 374 GLN B N 1
ATOM 6709 C CA . GLN B 1 374 ? -26.703 24.281 14.445 1 92.81 374 GLN B CA 1
ATOM 6710 C C . GLN B 1 374 ? -26.781 25.281 15.594 1 92.81 374 GLN B C 1
ATOM 6712 O O . GLN B 1 374 ? -26.875 26.5 15.359 1 92.81 374 GLN B O 1
ATOM 6717 N N . ASN B 1 375 ? -26.656 24.719 16.766 1 93.88 375 ASN B N 1
ATOM 6718 C CA . ASN B 1 375 ? -26.688 25.578 17.938 1 93.88 375 ASN B CA 1
ATOM 6719 C C . ASN B 1 375 ? -25.453 26.469 18 1 93.88 375 ASN B C 1
ATOM 6721 O O . ASN B 1 375 ? -25.562 27.672 18.281 1 93.88 375 ASN B O 1
ATOM 6725 N N . GLU B 1 376 ? -24.312 25.875 17.734 1 95.19 376 GLU B N 1
ATOM 6726 C CA . GLU B 1 376 ? -23.062 26.625 17.766 1 95.19 376 GLU B CA 1
ATOM 6727 C C . GLU B 1 376 ? -23.062 27.734 16.703 1 95.19 376 GLU B C 1
ATOM 6729 O O . GLU B 1 376 ? -22.531 28.812 16.922 1 95.19 376 GLU B O 1
ATOM 6734 N N . TYR B 1 377 ? -23.625 27.406 15.594 1 94.19 377 TYR B N 1
ATOM 6735 C CA . TYR B 1 377 ? -23.672 28.391 14.516 1 94.19 377 TYR B CA 1
ATOM 6736 C C . TYR B 1 377 ? -24.5 29.609 14.922 1 94.19 377 TYR B C 1
ATOM 6738 O O . TYR B 1 377 ? -24.078 30.75 14.734 1 94.19 377 TYR B O 1
ATOM 6746 N N . ALA B 1 378 ? -25.609 29.391 15.531 1 93.19 378 ALA B N 1
ATOM 6747 C CA . ALA B 1 378 ? -26.484 30.469 15.984 1 93.19 378 ALA B CA 1
ATOM 6748 C C . ALA B 1 378 ? -25.812 31.312 17.062 1 93.19 378 ALA B C 1
ATOM 6750 O O . ALA B 1 378 ? -25.859 32.531 17.016 1 93.19 378 ALA B O 1
ATOM 6751 N N . GLN B 1 379 ? -25.109 30.625 17.953 1 95.19 379 GLN B N 1
ATOM 6752 C CA . GLN B 1 379 ? -24.438 31.312 19.047 1 95.19 379 GLN B CA 1
ATOM 6753 C C . GLN B 1 379 ? -23.25 32.125 18.531 1 95.19 379 GLN B C 1
ATOM 6755 O O . GLN B 1 379 ? -23.016 33.25 18.984 1 95.19 379 GLN B O 1
ATOM 6760 N N . SER B 1 380 ? -22.516 31.484 17.656 1 95.62 380 SER B N 1
ATOM 6761 C CA . SER B 1 380 ? -21.344 32.156 17.109 1 95.62 380 SER B CA 1
ATOM 6762 C C . SER B 1 380 ? -21.75 33.375 16.281 1 95.62 380 SER B C 1
ATOM 6764 O O . SER B 1 380 ? -21.031 34.375 16.25 1 95.62 380 SER B O 1
ATOM 6766 N N . LEU B 1 381 ? -22.875 33.312 15.625 1 93.88 381 LEU B N 1
ATOM 6767 C CA . LEU B 1 381 ? -23.391 34.469 14.883 1 93.88 381 LEU B CA 1
ATOM 6768 C C . LEU B 1 381 ? -23.719 35.625 15.82 1 93.88 381 LEU B C 1
ATOM 6770 O O . LEU B 1 381 ? -23.422 36.781 15.523 1 93.88 381 LEU B O 1
ATOM 6774 N N . GLN B 1 382 ? -24.328 35.281 16.969 1 95.62 382 GLN B N 1
ATOM 6775 C CA . GLN B 1 382 ? -24.625 36.281 17.969 1 95.62 382 GLN B CA 1
ATOM 6776 C C . GLN B 1 382 ? -23.344 36.875 18.547 1 95.62 382 GLN B C 1
ATOM 6778 O O . GLN B 1 382 ? -23.281 38.094 18.797 1 95.62 382 GLN B O 1
ATOM 6783 N N . LYS B 1 383 ? -22.359 36.031 18.781 1 96.12 383 LYS B N 1
ATOM 6784 C CA . LYS B 1 383 ? -21.062 36.469 19.281 1 96.12 383 LYS B CA 1
ATOM 6785 C C . LYS B 1 383 ? -20.422 37.469 18.312 1 96.12 383 LYS B C 1
ATOM 6787 O O . LYS B 1 383 ? -19.844 38.469 18.719 1 96.12 383 LYS B O 1
ATOM 6792 N N . VAL B 1 384 ? -20.531 37.188 17.031 1 95.56 384 VAL B N 1
ATOM 6793 C CA . VAL B 1 384 ? -19.969 38.094 16.016 1 95.56 384 VAL B CA 1
ATOM 6794 C C . VAL B 1 384 ? -20.656 39.438 16.094 1 95.56 384 VAL B C 1
ATOM 6796 O O . VAL B 1 384 ? -19.984 40.469 16.078 1 95.56 384 VAL B O 1
ATOM 6799 N N . LYS B 1 385 ? -21.938 39.5 16.234 1 95.38 385 LYS B N 1
ATOM 6800 C CA . LYS B 1 385 ? -22.688 40.75 16.297 1 95.38 385 LYS B CA 1
ATOM 6801 C C . LYS B 1 385 ? -22.312 41.562 17.531 1 95.38 385 LYS B C 1
ATOM 6803 O O . LYS B 1 385 ? -22.125 42.781 17.453 1 95.38 385 LYS B O 1
ATOM 6808 N N . ALA B 1 386 ? -22.156 40.875 18.625 1 96.12 386 ALA B N 1
ATOM 6809 C CA . ALA B 1 386 ? -21.781 41.531 19.875 1 96.12 386 ALA B CA 1
ATOM 6810 C C . ALA B 1 386 ? -20.375 42.125 19.781 1 96.12 386 ALA B C 1
ATOM 6812 O O . ALA B 1 386 ? -20.141 43.25 20.203 1 96.12 386 ALA B O 1
ATOM 6813 N N . GLN B 1 387 ? -19.484 41.312 19.266 1 95.56 387 GLN B N 1
ATOM 6814 C CA . GLN B 1 387 ? -18.094 41.75 19.188 1 95.56 387 GLN B CA 1
ATOM 6815 C C . GLN B 1 387 ? -17.922 42.875 18.141 1 95.56 387 GLN B C 1
ATOM 6817 O O . GLN B 1 387 ? -17.078 43.75 18.281 1 95.56 387 GLN B O 1
ATOM 6822 N N . GLU B 1 388 ? -18.734 42.781 17.109 1 94.06 388 GLU B N 1
ATOM 6823 C CA . GLU B 1 388 ? -18.734 43.844 16.109 1 94.06 388 GLU B CA 1
ATOM 6824 C C . GLU B 1 388 ? -19.109 45.188 16.734 1 94.06 388 GLU B C 1
ATOM 6826 O O . GLU B 1 388 ? -18.453 46.219 16.5 1 94.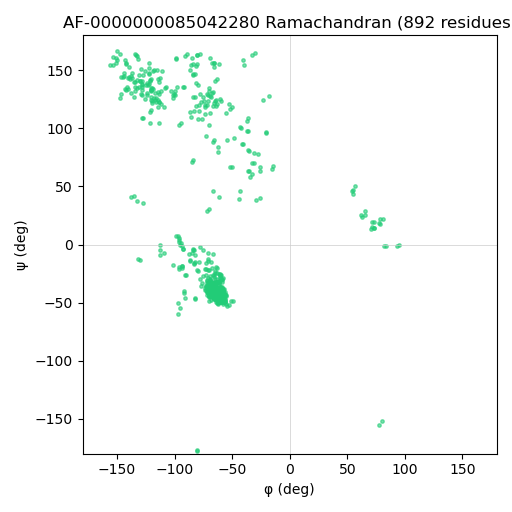06 388 GLU B O 1
ATOM 6831 N N . LEU B 1 389 ? -20.156 45.219 17.562 1 95.31 389 LEU B N 1
ATOM 6832 C CA . LEU B 1 389 ? -20.609 46.406 18.234 1 95.31 389 LEU B CA 1
ATOM 6833 C C . LEU B 1 389 ? -19.531 46.938 19.188 1 95.31 389 LEU B C 1
ATOM 6835 O O . LEU B 1 389 ? -19.281 48.156 19.25 1 95.31 389 LEU B O 1
ATOM 6839 N N . THR B 1 390 ? -18.953 46 19.906 1 95.31 390 THR B N 1
ATOM 6840 C CA . THR B 1 390 ? -17.906 46.375 20.844 1 95.31 390 THR B CA 1
ATOM 6841 C C . THR B 1 390 ? -16.734 47 20.109 1 95.31 390 THR B C 1
ATOM 6843 O O . THR B 1 390 ? -16.141 48 20.594 1 95.31 390 THR B O 1
ATOM 6846 N N . PHE B 1 391 ? -16.359 46.5 19.031 1 94.31 391 PHE B N 1
ATOM 6847 C CA . PHE B 1 391 ? -15.266 47 18.234 1 94.31 391 PHE B CA 1
ATOM 6848 C C . PHE B 1 391 ? -15.594 48.406 17.703 1 94.31 391 PHE B C 1
ATOM 6850 O O . PHE B 1 391 ? -14.758 49.312 17.734 1 94.31 391 PHE B O 1
ATOM 6857 N N . LEU B 1 392 ? -16.844 48.594 17.25 1 93.38 392 LEU B N 1
ATOM 6858 C CA . LEU B 1 392 ? -17.281 49.875 16.703 1 93.38 392 LEU B CA 1
ATOM 6859 C C . LEU B 1 392 ? -17.25 50.969 17.781 1 93.38 392 LEU B C 1
ATOM 6861 O O . LEU B 1 392 ? -16.828 52.094 17.531 1 93.38 392 LEU B O 1
ATOM 6865 N N . ILE B 1 393 ? -17.641 50.562 18.969 1 94.38 393 ILE B N 1
ATOM 6866 C CA . ILE B 1 393 ? -17.625 51.5 20.078 1 94.38 393 ILE B CA 1
ATOM 6867 C C . ILE B 1 393 ? -16.188 51.844 20.453 1 94.38 393 ILE B C 1
ATOM 6869 O O . ILE B 1 393 ? -15.844 53 20.656 1 94.38 393 ILE B O 1
ATOM 6873 N N . ALA B 1 394 ? -15.359 50.781 20.5 1 92.75 394 ALA B N 1
ATOM 6874 C CA . ALA B 1 394 ? -13.945 50.969 20.828 1 92.75 394 ALA B CA 1
ATOM 6875 C C . ALA B 1 394 ? -13.281 51.875 19.781 1 92.75 394 ALA B C 1
ATOM 6877 O O . ALA B 1 394 ? -12.453 52.719 20.125 1 92.75 394 ALA B O 1
ATOM 6878 N N . GLN B 1 395 ? -13.641 51.75 18.594 1 91.06 395 GLN B N 1
ATOM 6879 C CA . GLN B 1 395 ? -13.086 52.562 17.5 1 91.06 395 GLN B CA 1
ATOM 6880 C C . GLN B 1 395 ? -13.453 54.031 17.672 1 91.06 395 GLN B C 1
ATOM 6882 O O . GLN B 1 395 ? -12.602 54.906 17.516 1 91.06 395 GLN B O 1
ATOM 6887 N N . ARG B 1 396 ? -14.656 54.344 18.031 1 91.25 396 ARG B N 1
ATOM 6888 C CA . ARG B 1 396 ? -15.109 55.688 18.25 1 91.25 396 ARG B CA 1
ATOM 6889 C C . ARG B 1 396 ? -14.422 56.312 19.453 1 91.25 396 ARG B C 1
ATOM 6891 O O . ARG B 1 396 ? -14.023 57.5 19.406 1 91.25 396 ARG B O 1
ATOM 6898 N N . ARG B 1 397 ? -14.281 55.531 20.438 1 92.12 397 ARG B N 1
ATOM 6899 C CA . ARG B 1 397 ? -13.625 56.031 21.656 1 92.12 397 ARG B CA 1
ATOM 6900 C C . ARG B 1 397 ? -12.148 56.312 21.391 1 92.12 397 ARG B C 1
ATOM 6902 O O . ARG B 1 397 ? -11.594 57.25 21.938 1 92.12 397 ARG B O 1
ATOM 6909 N N . TYR B 1 398 ? -11.586 55.469 20.656 1 87.75 398 TYR B N 1
ATOM 6910 C CA . TYR B 1 398 ? -10.18 55.625 20.328 1 87.75 398 TYR B CA 1
ATOM 6911 C C . TYR B 1 398 ? -9.969 56.906 19.5 1 87.75 398 TYR B C 1
ATOM 6913 O O . TYR B 1 398 ? -9.023 57.656 19.734 1 87.75 398 TYR B O 1
ATOM 6921 N N . GLU B 1 399 ? -10.859 57.156 18.578 1 85.31 399 GLU B N 1
ATOM 6922 C CA . GLU B 1 399 ? -10.781 58.312 17.734 1 85.31 399 GLU B CA 1
ATOM 6923 C C . GLU B 1 399 ? -10.906 59.625 18.547 1 85.31 399 GLU B C 1
ATOM 6925 O O . GLU B 1 399 ? -10.336 60.656 18.188 1 85.31 399 GLU B O 1
ATOM 6930 N N . LYS B 1 400 ? -11.562 59.469 19.734 1 84 400 LYS B N 1
ATOM 6931 C CA . LYS B 1 400 ? -11.75 60.625 20.609 1 84 400 LYS B CA 1
ATOM 6932 C C . LYS B 1 400 ? -10.656 60.688 21.672 1 84 400 LYS B C 1
ATOM 6934 O O . LYS B 1 400 ? -10.68 61.562 22.547 1 84 400 LYS B O 1
ATOM 6939 N N . GLY B 1 401 ? -9.781 59.719 21.625 1 80.5 401 GLY B N 1
ATOM 6940 C CA . GLY B 1 401 ? -8.648 59.719 22.547 1 80.5 401 GLY B CA 1
ATOM 6941 C C . GLY B 1 401 ? -8.992 59.188 23.922 1 80.5 401 GLY B C 1
ATOM 6942 O O . GLY B 1 401 ? -8.266 59.406 24.891 1 80.5 401 GLY B O 1
ATOM 6943 N N . LEU B 1 402 ? -10.062 58.406 24.016 1 86.38 402 LEU B N 1
ATOM 6944 C CA . LEU B 1 402 ? -10.578 58 25.312 1 86.38 402 LEU B CA 1
ATOM 6945 C C . LEU B 1 402 ? -9.992 56.656 25.734 1 86.38 402 LEU B C 1
ATOM 6947 O O . LEU B 1 402 ? -10.055 56.281 26.906 1 86.38 402 LEU B O 1
ATOM 6951 N N . ILE B 1 403 ? -9.445 55.875 24.766 1 85.25 403 ILE B N 1
ATOM 6952 C CA . ILE B 1 403 ? -8.859 54.562 25.109 1 85.25 403 ILE B CA 1
ATOM 6953 C C . ILE B 1 403 ? -7.512 54.406 24.406 1 85.25 403 ILE B C 1
ATOM 6955 O O . ILE B 1 403 ? -7.195 55.156 23.484 1 85.25 403 ILE B O 1
ATOM 6959 N N . SER B 1 404 ? -6.809 53.469 24.891 1 77.31 404 SER B N 1
ATOM 6960 C CA . SER B 1 404 ? -5.484 53.219 24.344 1 77.31 404 SER B CA 1
ATOM 6961 C C . SER B 1 404 ? -5.566 52.312 23.109 1 77.31 404 SER B C 1
ATOM 6963 O O . SER B 1 404 ? -6.598 51.688 22.859 1 77.31 404 SER B O 1
ATOM 6965 N N . ILE B 1 405 ? -4.535 52.344 22.344 1 75.44 405 ILE B N 1
ATOM 6966 C CA . ILE B 1 405 ? -4.438 51.5 21.156 1 75.44 405 ILE B CA 1
ATOM 6967 C C . ILE B 1 405 ? -4.504 50.031 21.547 1 75.44 405 ILE B C 1
ATOM 6969 O O . ILE B 1 405 ? -5.012 49.188 20.781 1 75.44 405 ILE B O 1
ATOM 6973 N N . LEU B 1 406 ? -4.051 49.75 22.734 1 73.81 406 LEU B N 1
ATOM 6974 C CA . LEU B 1 406 ? -4.09 48.375 23.219 1 73.81 406 LEU B CA 1
ATOM 6975 C C . LEU B 1 406 ? -5.531 47.906 23.406 1 73.81 406 LEU B C 1
ATOM 6977 O O . LEU B 1 406 ? -5.855 46.781 23.094 1 73.81 406 LEU B O 1
ATOM 6981 N N . GLU B 1 407 ? -6.328 48.844 23.922 1 82.62 407 GLU B N 1
ATOM 6982 C CA . GLU B 1 407 ? -7.734 48.531 24.109 1 82.62 407 GLU B CA 1
ATOM 6983 C C . GLU B 1 407 ? -8.445 48.312 22.766 1 82.62 407 GLU B C 1
ATOM 6985 O O . GLU B 1 407 ? -9.258 47.406 22.625 1 82.62 407 GLU B O 1
ATOM 6990 N N . LEU B 1 408 ? -8.195 49.156 21.844 1 83.62 408 LEU B N 1
ATOM 6991 C CA . LEU B 1 408 ? -8.766 49.031 20.516 1 83.62 408 LEU B CA 1
ATOM 6992 C C . LEU B 1 408 ? -8.336 47.719 19.859 1 83.62 408 LEU B C 1
ATOM 6994 O O . LEU B 1 408 ? -9.164 47 19.266 1 83.62 408 LEU B O 1
ATOM 6998 N N . THR B 1 409 ? -7.066 47.469 19.984 1 80.81 409 THR B N 1
ATOM 6999 C CA . THR B 1 409 ? -6.52 46.219 19.406 1 80.81 409 THR B CA 1
ATOM 7000 C C . THR B 1 409 ? -7.191 45 20.016 1 80.81 409 THR B C 1
ATOM 7002 O O . THR B 1 409 ? -7.473 44.031 19.312 1 80.81 409 THR B O 1
ATOM 7005 N N . SER B 1 410 ? -7.387 45 21.25 1 84.88 410 SER B N 1
ATOM 7006 C CA . SER B 1 410 ? -8.055 43.875 21.922 1 84.88 410 SER B CA 1
ATOM 7007 C C . SER B 1 410 ? -9.461 43.688 21.375 1 84.88 410 SER B C 1
ATOM 7009 O O . SER B 1 410 ? -9.859 42.531 21.078 1 84.88 410 SER B O 1
ATOM 7011 N N . ALA B 1 411 ? -10.164 44.781 21.266 1 89.19 411 ALA B N 1
ATOM 7012 C CA . ALA B 1 411 ? -11.523 44.688 20.719 1 89.19 411 ALA B CA 1
ATOM 7013 C C . ALA B 1 411 ? -11.516 44.188 19.281 1 89.19 411 ALA B C 1
ATOM 7015 O O . ALA B 1 411 ? -12.359 43.375 18.906 1 89.19 411 ALA B O 1
ATOM 7016 N N . LYS B 1 412 ? -10.602 44.625 18.531 1 88.5 412 LYS B N 1
ATOM 7017 C CA . LYS B 1 412 ? -10.469 44.188 17.141 1 88.5 412 LYS B CA 1
ATOM 7018 C C . LYS B 1 412 ? -10.156 42.719 17.047 1 88.5 412 LYS B C 1
ATOM 7020 O O . LYS B 1 412 ? -10.75 42 16.234 1 88.5 412 LYS B O 1
ATOM 7025 N N . ASN B 1 413 ? -9.211 42.312 17.781 1 84.88 413 ASN B N 1
ATOM 7026 C CA . ASN B 1 413 ? -8.82 40.906 17.781 1 84.88 413 ASN B CA 1
ATOM 7027 C C . ASN B 1 413 ? -9.977 40 18.188 1 84.88 413 ASN B C 1
ATOM 7029 O O . ASN B 1 413 ? -10.141 38.938 17.641 1 84.88 413 ASN B O 1
ATOM 7033 N N . LEU B 1 414 ? -10.703 40.469 19.156 1 89.69 414 LEU B N 1
ATOM 7034 C CA . LEU B 1 414 ? -11.859 39.719 19.594 1 89.69 414 LEU B CA 1
ATOM 7035 C C . LEU B 1 414 ? -12.898 39.625 18.484 1 89.69 414 LEU B C 1
ATOM 7037 O O . LEU B 1 414 ? -13.5 38.562 18.266 1 89.69 414 LEU B O 1
ATOM 7041 N N . PHE B 1 415 ? -13.141 40.625 17.75 1 92.19 415 PHE B N 1
ATOM 7042 C CA . PHE B 1 415 ? -14.07 40.656 16.641 1 92.19 415 PHE B CA 1
ATOM 7043 C C . PHE B 1 415 ? -13.602 39.719 15.523 1 92.19 415 PHE B C 1
ATOM 7045 O O . PHE B 1 415 ? -14.383 38.906 15.031 1 92.19 415 PHE B O 1
ATOM 7052 N N . SER B 1 416 ? -12.391 39.812 15.227 1 90.38 416 SER B N 1
ATOM 7053 C CA . SER B 1 416 ? -11.805 38.969 14.203 1 90.38 416 SER B CA 1
ATOM 7054 C C . SER B 1 416 ? -11.906 37.469 14.602 1 90.38 416 SER B C 1
ATOM 7056 O O . SER B 1 416 ? -12.211 36.625 13.766 1 90.38 416 SER B O 1
ATOM 7058 N N . ALA B 1 417 ? -11.531 37.188 15.773 1 90.44 417 ALA B N 1
ATOM 7059 C CA . ALA B 1 417 ? -11.609 35.812 16.266 1 90.44 417 ALA B CA 1
ATOM 7060 C C . ALA B 1 417 ? -13.039 35.281 16.188 1 90.44 417 ALA B C 1
ATOM 7062 O O . ALA B 1 417 ? -13.25 34.094 15.844 1 90.44 417 ALA B O 1
ATOM 7063 N N . ALA B 1 418 ? -13.969 36.156 16.594 1 93.69 418 ALA B N 1
ATOM 7064 C CA . ALA B 1 418 ? -15.367 35.75 16.516 1 93.69 418 ALA B CA 1
ATOM 7065 C C . ALA B 1 418 ? -15.781 35.438 15.078 1 93.69 418 ALA B C 1
ATOM 7067 O O . ALA B 1 418 ? -16.5 34.469 14.82 1 93.69 418 ALA B O 1
ATOM 7068 N N . GLN B 1 419 ? -15.398 36.281 14.156 1 92.81 419 GLN B N 1
ATOM 7069 C CA . GLN B 1 419 ? -15.688 36.062 12.742 1 92.81 419 GLN B CA 1
ATOM 7070 C C . GLN B 1 419 ? -15.094 34.719 12.266 1 92.81 419 GLN B C 1
ATOM 7072 O O . GLN B 1 419 ? -15.773 33.969 11.578 1 92.81 419 GLN B O 1
ATOM 7077 N N . ASN B 1 420 ? -13.875 34.5 12.578 1 91 420 ASN B N 1
ATOM 7078 C CA . ASN B 1 420 ? -13.203 33.25 12.18 1 91 420 ASN B CA 1
ATOM 7079 C C . ASN B 1 420 ? -13.914 32.031 12.734 1 91 420 ASN B C 1
ATOM 7081 O O . ASN B 1 420 ? -14.07 31.031 12.031 1 91 420 ASN B O 1
ATOM 7085 N N . GLU B 1 421 ? -14.266 32.156 13.938 1 93.06 421 GLU B N 1
ATOM 7086 C CA . GLU B 1 421 ? -14.969 31.047 14.586 1 93.06 421 GLU B CA 1
ATOM 7087 C C . GLU B 1 421 ? -16.297 30.75 13.891 1 93.06 421 GLU B C 1
ATOM 7089 O O . GLU B 1 421 ? -16.641 29.594 13.664 1 93.06 421 GLU B O 1
ATOM 7094 N N . ASN B 1 422 ? -17.078 31.781 13.648 1 93.69 422 ASN B N 1
ATOM 7095 C CA . ASN B 1 422 ? -18.359 31.609 12.953 1 93.69 422 ASN B CA 1
ATOM 7096 C C . ASN B 1 422 ? -18.156 30.984 11.578 1 93.69 422 ASN B C 1
ATOM 7098 O O . ASN B 1 422 ? -18.938 30.109 11.18 1 93.69 422 ASN B O 1
ATOM 7102 N N . LEU B 1 423 ? -17.172 31.406 10.836 1 91.94 423 LEU B N 1
ATOM 7103 C CA . LEU B 1 423 ? -16.844 30.828 9.531 1 91.94 423 LEU B CA 1
ATOM 7104 C C . LEU B 1 423 ? -16.531 29.344 9.648 1 91.94 423 LEU B C 1
ATOM 7106 O O . LEU B 1 423 ? -16.969 28.531 8.82 1 91.94 423 LEU B O 1
ATOM 7110 N N . GLU B 1 424 ? -15.758 29 10.625 1 93.88 424 GLU B N 1
ATOM 7111 C CA . GLU B 1 424 ? -15.367 27.609 10.852 1 93.88 424 GLU B CA 1
ATOM 7112 C C . GLU B 1 424 ? -16.578 26.734 11.156 1 93.88 424 GLU B C 1
ATOM 7114 O O . GLU B 1 424 ? -16.734 25.641 10.586 1 93.88 424 GLU B O 1
ATOM 7119 N N . VAL B 1 425 ? -17.375 27.203 12.094 1 94.44 425 VAL B N 1
ATOM 7120 C CA . VAL B 1 425 ? -18.578 26.453 12.453 1 94.44 425 VAL B CA 1
ATOM 7121 C C . VAL B 1 425 ? -19.484 26.312 11.234 1 94.44 425 VAL B C 1
ATOM 7123 O O . VAL B 1 425 ? -20.078 25.266 11.016 1 94.44 425 VAL B O 1
ATOM 7126 N N . GLY B 1 426 ? -19.641 27.391 10.531 1 92.19 426 GLY B N 1
ATOM 7127 C CA . GLY B 1 426 ? -20.438 27.344 9.312 1 92.19 426 GLY B CA 1
ATOM 7128 C C . GLY B 1 426 ? -19.953 26.312 8.32 1 92.19 426 GLY B C 1
ATOM 7129 O O . GLY B 1 426 ? -20.75 25.562 7.742 1 92.19 426 GLY B O 1
ATOM 7130 N N . LEU B 1 427 ? -18.703 26.266 8.078 1 92.25 427 LEU B N 1
ATOM 7131 C CA . LEU B 1 427 ? -18.109 25.281 7.195 1 92.25 427 LEU B CA 1
ATOM 7132 C C . LEU B 1 427 ? -18.406 23.859 7.688 1 92.25 427 LEU B C 1
ATOM 7134 O O . LEU B 1 427 ? -18.812 23 6.906 1 92.25 427 LEU B O 1
ATOM 7138 N N . ARG B 1 428 ? -18.172 23.609 8.898 1 93.69 428 ARG B N 1
ATOM 7139 C CA . ARG B 1 428 ? -18.422 22.297 9.477 1 93.69 428 ARG B CA 1
ATOM 7140 C C . ARG B 1 428 ? -19.875 21.891 9.305 1 93.69 428 ARG B C 1
ATOM 7142 O O . ARG B 1 428 ? -20.172 20.734 9 1 93.69 428 ARG B O 1
ATOM 7149 N N . LEU B 1 429 ? -20.719 22.859 9.57 1 93.38 429 LEU B N 1
ATOM 7150 C CA . LEU B 1 429 ? -22.156 22.594 9.43 1 93.38 429 LEU B CA 1
ATOM 7151 C C . LEU B 1 429 ? -22.5 22.25 7.984 1 93.38 429 LEU B C 1
ATOM 7153 O O . LEU B 1 429 ? -23.266 21.312 7.734 1 93.38 429 LEU B O 1
ATOM 7157 N N . GLU B 1 430 ? -21.953 22.953 7.051 1 90.31 430 GLU B N 1
ATOM 7158 C CA . GLU B 1 430 ? -22.188 22.688 5.633 1 90.31 430 GLU B CA 1
ATOM 7159 C C . GLU B 1 430 ? -21.719 21.297 5.242 1 90.31 430 GLU B C 1
ATOM 7161 O O . GLU B 1 430 ? -22.438 20.562 4.555 1 90.31 430 GLU B O 1
ATOM 7166 N N . VAL B 1 431 ? -20.562 20.938 5.582 1 91 431 VAL B N 1
ATOM 7167 C CA . VAL B 1 431 ? -20 19.625 5.293 1 91 431 VAL B CA 1
ATOM 7168 C C . VAL B 1 431 ? -20.875 18.547 5.949 1 91 431 VAL B C 1
ATOM 7170 O O . VAL B 1 431 ? -21.156 17.516 5.336 1 91 431 VAL B O 1
ATOM 7173 N N . ASN B 1 432 ? -21.172 18.812 7.199 1 93.44 432 ASN B N 1
ATOM 7174 C CA . ASN B 1 432 ? -22.031 17.891 7.938 1 93.44 432 ASN B CA 1
ATOM 7175 C C . ASN B 1 432 ? -23.359 17.656 7.227 1 93.44 432 ASN B C 1
ATOM 7177 O O . ASN B 1 432 ? -23.766 16.516 7.008 1 93.44 432 ASN B O 1
ATOM 7181 N N . ASN B 1 433 ? -24.047 18.734 6.848 1 90.19 433 ASN B N 1
ATOM 7182 C CA . ASN B 1 433 ? -25.328 18.641 6.137 1 90.19 433 ASN B CA 1
ATOM 7183 C C . ASN B 1 433 ? -25.188 17.859 4.836 1 90.19 433 ASN B C 1
ATOM 7185 O O . ASN B 1 433 ? -26.016 17 4.531 1 90.19 433 ASN B O 1
ATOM 7189 N N . SER B 1 434 ? -24.172 18.141 4.121 1 88.69 434 SER B N 1
ATOM 7190 C CA . SER B 1 434 ? -23.938 17.453 2.854 1 88.69 434 SER B CA 1
ATOM 7191 C C . SER B 1 434 ? -23.703 15.961 3.066 1 88.69 434 SER B C 1
ATOM 7193 O O . SER B 1 434 ? -24.141 15.133 2.273 1 88.69 434 SER B O 1
ATOM 7195 N N . THR B 1 435 ? -23 15.617 4.109 1 90.19 435 THR B N 1
ATOM 7196 C CA . THR B 1 435 ? -22.703 14.219 4.418 1 90.19 435 THR B CA 1
ATOM 7197 C C . THR B 1 435 ? -23.984 13.477 4.801 1 90.19 435 THR B C 1
ATOM 7199 O O . THR B 1 435 ? -24.188 12.328 4.398 1 90.19 435 THR B O 1
ATOM 7202 N N . ILE B 1 436 ? -24.781 14.117 5.621 1 90.62 436 ILE B N 1
ATOM 7203 C CA . ILE B 1 436 ? -26.047 13.523 6.012 1 90.62 436 ILE B CA 1
ATOM 7204 C C . ILE B 1 436 ? -26.922 13.297 4.773 1 90.62 436 ILE B C 1
ATOM 7206 O O . ILE B 1 436 ? -27.547 12.242 4.629 1 90.62 436 ILE B O 1
ATOM 7210 N N . ASP B 1 437 ? -26.922 14.203 3.916 1 87.31 437 ASP B N 1
ATOM 7211 C CA . ASP B 1 437 ? -27.672 14.078 2.676 1 87.31 437 ASP B CA 1
ATOM 7212 C C . ASP B 1 437 ? -27.188 12.883 1.856 1 87.31 437 ASP B C 1
ATOM 7214 O O . ASP B 1 437 ? -27.984 12.203 1.21 1 87.31 437 ASP B O 1
ATOM 7218 N N . PHE B 1 438 ? -25.969 12.664 1.885 1 86 438 PHE B N 1
ATOM 7219 C CA . PHE B 1 438 ? -25.391 11.508 1.199 1 86 438 PHE B CA 1
ATOM 7220 C C . PHE B 1 438 ? -25.984 10.211 1.748 1 86 438 PHE B C 1
ATOM 7222 O O . PHE B 1 438 ? -26.391 9.344 0.982 1 86 438 PHE B O 1
ATOM 7229 N N . TYR B 1 439 ? -26.031 10.141 3.045 1 88.38 439 TYR B N 1
ATOM 7230 C CA . TYR B 1 439 ? -26.531 8.914 3.668 1 88.38 439 TYR B CA 1
ATOM 7231 C C . TYR B 1 439 ? -28.016 8.758 3.439 1 88.38 439 TYR B C 1
ATOM 7233 O O . TYR B 1 439 ? -28.547 7.648 3.512 1 88.38 439 TYR B O 1
ATOM 7241 N N . ARG B 1 440 ? -28.688 9.82 3.166 1 86.69 440 ARG B N 1
ATOM 7242 C CA . ARG B 1 440 ? -30.109 9.781 2.896 1 86.69 440 ARG B CA 1
ATOM 7243 C C . ARG B 1 440 ? -30.391 9.43 1.438 1 86.69 440 ARG B C 1
ATOM 7245 O O . ARG B 1 440 ? -31.547 9.258 1.043 1 86.69 440 ARG B O 1
ATOM 7252 N N . GLY B 1 441 ? -29.328 9.289 0.643 1 78.38 441 GLY B N 1
ATOM 7253 C CA . GLY B 1 441 ? -29.484 8.906 -0.751 1 78.38 441 GLY B CA 1
ATOM 7254 C C . GLY B 1 441 ? -29.844 10.078 -1.653 1 78.38 441 GLY B C 1
ATOM 7255 O O . GLY B 1 441 ? -30.25 9.883 -2.799 1 78.38 441 GLY B O 1
ATOM 7256 N N . VAL B 1 442 ? -29.969 11.164 -1.078 1 66.19 442 VAL B N 1
ATOM 7257 C CA . VAL B 1 442 ? -30.25 12.344 -1.89 1 66.19 442 VAL B CA 1
ATOM 7258 C C . VAL B 1 442 ? -29.062 12.648 -2.795 1 66.19 442 VAL B C 1
ATOM 7260 O O . VAL B 1 442 ? -27.922 12.648 -2.342 1 66.19 442 VAL B O 1
ATOM 7263 N N . SER B 1 443 ? -29.062 12.047 -4.027 1 60.75 443 SER B N 1
ATOM 7264 C CA . SER B 1 443 ? -28.031 12.055 -5.047 1 60.75 443 SER B CA 1
ATOM 7265 C C . SER B 1 443 ? -27.234 13.352 -5.012 1 60.75 443 SER B C 1
ATOM 7267 O O . SER B 1 443 ? -27.734 14.406 -5.41 1 60.75 443 SER B O 1
ATOM 7269 N N . LEU B 1 444 ? -26.328 13.453 -4.105 1 58.97 444 LEU B N 1
ATOM 7270 C CA . LEU B 1 444 ? -25.484 14.641 -4.18 1 58.97 444 LEU B CA 1
ATOM 7271 C C . LEU B 1 444 ? -24.547 14.562 -5.387 1 58.97 444 LEU B C 1
ATOM 7273 O O . LEU B 1 444 ? -24.234 15.594 -5.996 1 58.97 444 LEU B O 1
ATOM 7277 N N . PHE B 1 445 ? -24.094 13.32 -5.797 1 64.44 445 PHE B N 1
ATOM 7278 C CA . PHE B 1 445 ? -23.109 13.195 -6.859 1 64.44 445 PHE B CA 1
ATOM 7279 C C . PHE B 1 445 ? -23.594 12.211 -7.926 1 64.44 445 PHE B C 1
ATOM 7281 O O . PHE B 1 445 ? -24.266 11.234 -7.613 1 64.44 445 PHE B O 1
ATOM 7288 N N . ASN B 1 446 ? -23.984 12.711 -9.164 1 62.16 446 ASN B N 1
ATOM 7289 C CA . ASN B 1 446 ? -24.297 11.766 -10.227 1 62.16 446 ASN B CA 1
ATOM 7290 C C . ASN B 1 446 ? -23.172 10.75 -10.414 1 62.16 446 ASN B C 1
ATOM 7292 O O . ASN B 1 446 ? -22.359 10.891 -11.328 1 62.16 446 ASN B O 1
ATOM 7296 N N . ILE B 1 447 ? -22.969 9.883 -9.406 1 66.06 447 ILE B N 1
ATOM 7297 C CA . ILE B 1 447 ? -21.891 8.906 -9.43 1 66.06 447 ILE B CA 1
ATOM 7298 C C . ILE B 1 447 ? -22.344 7.664 -10.195 1 66.06 447 ILE B C 1
ATOM 7300 O O . ILE B 1 447 ? -23.297 6.988 -9.797 1 66.06 447 ILE B O 1
ATOM 7304 N N . GLN B 1 448 ? -22.531 7.652 -11.562 1 58.19 448 GLN B N 1
ATOM 7305 C CA . GLN B 1 448 ? -22.828 6.453 -12.336 1 58.19 448 GLN B CA 1
ATOM 7306 C C . GLN B 1 448 ? -21.547 5.73 -12.75 1 58.19 448 GLN B C 1
ATOM 7308 O O . GLN B 1 448 ? -20.516 6.363 -12.945 1 58.19 448 GLN B O 1
#

pLDDT: mean 87.88, std 13.67, range [36.16, 98.75]

Secondary structure (DSSP, 8-state):
-HHHHHHHHHHHHT---------EEPHHHHHHHHHHH-HHHHHHHHHHHHHHHHHHHHHHTTSPEEEEEEEEEEE-SSEE-TTT--EE-S-EEEEEEEEEEEEEEESTTHHHHHHHHHHHHHHHHHHHHHHHHHHHHHHHHHHHHHHHHHHHHHHHHHHHHHHHHHHHHHHHHHHHTTSS-HHHHHHHHHHHHHHHHHHHHHHHHHHHHHHHHHHHHT-S--TT-EE------SS---------HHHHHHHHHHH-HHHHHHHHHHHHHHHHHHHHHGGGS-EEEEEEEEEEEEETT-B-TTSPBPPHHHHHHHT-EEEEEEEEEEEEEETTHHHHHHHHHHHHHHHHHHHHHHHHHHHHHHHHHHHHHHHHHHHHHHHHHHHHHHHHHHHHHHHHHHHTT-S-HHHHHHHHHHHHHHHHHHHHHHHHHHHHHHHHHHHTT--SS---/-HHHHHHHHHHHHT---------EEPHHHHHHHHHHH-HHHHHHHHHHHHHHHHHHHHHHTTSPEEEEEEEEEEEEESEE-TTT--EE-S-EEEEEEEEEEEEEEESTTHHHHHHHHHHHHHHHHHHHHHHHHHHHHHHHHHHHHHHHHHHHHHHHHHHHHHHHHHHHHHHHHHHHTTSS-HHHHHHHHHHHHHHHHHHHHHHHHHHHHHHHHHHHHT-S--TT-EE------SS---------HHHHHHHHHHH-HHHHHHHHHHHHHHHHHHHHHGGGS-EEEEEEEEEEEEETT-B-TTSPBPPHHHHHHHT-EEEEEEEEE----STTHHHHHHHHHHHHHHHHHHHHHHHHHHHHHHHHHHHHHHHHHHHHHHHHHHHHHHHHHHHHHHHHHHHTT-S-HHHHHHHHHHHHHHHHHHHHHHHHHHHHHHHHHHHTT--SS---

Solvent-accessible surface area (backbone atoms only — not comparable to full-atom values): 45375 Å² total; per-residue (Å²): 111,67,67,59,47,50,48,46,50,55,53,52,59,65,56,58,69,70,70,70,62,78,63,50,43,45,72,67,54,46,38,56,48,17,68,75,52,30,64,69,53,48,53,37,48,51,51,24,51,52,28,45,50,50,26,53,46,39,58,56,65,70,52,66,46,75,51,76,51,75,48,80,44,76,48,71,45,80,42,66,35,89,85,79,67,43,81,40,58,63,72,43,46,38,35,40,40,36,40,37,35,38,36,77,75,39,46,44,54,24,60,65,28,44,28,51,21,32,43,25,46,22,52,18,32,48,24,45,33,53,33,47,48,51,54,49,41,50,52,33,50,53,28,48,51,44,28,54,50,28,51,51,47,30,52,52,30,49,52,51,31,52,52,32,48,52,50,33,52,48,46,51,52,35,36,76,70,68,75,46,62,72,68,57,45,54,54,35,46,52,50,29,51,53,30,47,49,49,27,52,52,30,48,51,50,25,52,51,28,47,50,50,31,36,57,60,26,51,54,83,77,72,73,82,79,42,69,48,74,71,73,79,61,78,67,84,76,74,76,76,64,89,75,50,48,67,64,38,41,57,48,25,68,75,62,39,32,60,58,52,17,42,52,24,44,41,54,17,35,55,28,46,29,47,31,41,51,10,69,67,38,47,33,33,33,40,38,37,37,37,35,28,35,45,50,58,81,45,52,46,97,84,67,44,62,57,53,65,73,58,31,41,62,67,42,30,22,37,37,44,33,41,42,38,39,37,61,71,38,61,32,56,50,58,58,48,48,29,50,48,35,49,46,49,34,52,45,49,48,46,50,43,50,49,50,52,49,49,51,47,50,50,46,41,50,48,46,57,47,47,58,46,33,53,53,49,36,56,49,29,48,54,45,27,54,46,29,45,52,50,27,53,50,38,50,56,35,38,78,69,66,73,49,54,69,67,55,40,49,51,31,45,51,51,26,49,51,30,46,52,51,32,52,50,41,46,49,51,40,51,55,48,52,54,51,53,36,49,40,55,61,50,75,79,60,93,80,125,114,68,66,61,47,54,49,47,49,53,54,54,59,63,56,59,70,71,67,71,61,75,64,50,44,45,70,65,55,44,37,57,48,16,68,76,51,29,58,70,53,49,45,36,49,45,50,26,51,46,31,46,49,50,25,53,44,38,56,33,62,72,45,50,34,30,40,35,40,38,38,42,38,38,41,35,37,45,40,66,37,90,82,81,66,43,78,38,58,66,71,45,45,38,34,42,40,38,40,39,36,37,35,77,75,40,45,46,57,25,61,65,28,44,29,53,21,32,43,26,47,22,53,17,33,49,23,44,34,53,34,47,49,53,53,49,43,50,50,36,51,51,29,49,51,45,29,53,49,27,52,52,46,31,52,52,30,48,54,49,30,52,51,33,48,52,49,35,52,49,47,52,53,36,37,76,70,68,75,48,60,73,66,57,46,54,53,34,47,46,50,31,51,51,31,49,45,50,28,52,53,31,47,45,51,26,52,50,29,45,50,49,29,40,56,57,25,48,54,83,79,71,73,79,78,42,68,50,75,70,73,79,59,78,66,85,74,73,74,74,61,91,74,48,49,66,64,37,43,58,50,25,68,76,64,39,33,61,58,52,18,42,51,26,45,41,53,18,34,54,28,46,29,47,30,42,51,11,70,69,38,50,32,34,33,42,38,38,37,40,34,28,37,44,50,57,82,45,50,45,98,86,69,46,60,57,56,66,72,60,33,40,64,72,49,49,46,75,47,76,49,76,48,76,48,70,71,85,79,67,85,58,49,59,61,49,49,30,52,50,34,50,52,48,35,51,48,48,49,50,49,42,51,50,50,52,50,49,53,46,50,51,44,40,49,50,45,56,46,47,56,49,35,55,53,49,35,56,49,29,50,51,47,28,55,53,29,46,52,50,26,55,50,37,50,54,35,39,77,71,65,74,49,52,71,67,57,37,48,51,34,44,52,49,24,51,51,30,47,52,49,31,52,51,40,45,50,50,41,52,54,48,53,54,51,54,36,47,41,55,61,50,75,79,60,94,80,126

Radius of gyration: 42.93 Å; Cα contacts (8 Å, |Δi|>4): 1190; chains: 2; bounding box: 104×142×101 Å